Protein 9EYI (pdb70)

B-factor: mean 82.93, std 30.29, range [23.99, 198.45]

Radius of gyration: 37.6 Å; Cα contacts (8 Å, |Δi|>4): 2619; chains: 3; bounding box: 58×113×102 Å

Structure (mmCIF, N/CA/C/O backbone):
data_9EYI
#
_entry.id   9EYI
#
_cell.length_a   1.00
_cell.length_b   1.00
_cell.length_c   1.00
_cell.angle_alpha   90.00
_cell.angle_beta   90.00
_cell.angle_gamma   90.00
#
_symmetry.space_group_name_H-M   'P 1'
#
loop_
_entity.id
_entity.type
_entity.pdbx_description
1 polymer 'SMODS-associated and fused to various effectors domain-containing protein'
2 polymer "A4p (5'-R(*AP*AP*AP*AP)-3')"
#
loop_
_atom_site.group_PDB
_atom_site.id
_atom_site.type_symbol
_atom_site.label_atom_id
_atom_site.label_alt_id
_atom_site.label_comp_id
_atom_site.label_asym_id
_atom_site.label_entity_id
_atom_site.label_seq_id
_atom_site.pdbx_PDB_ins_code
_atom_site.Cartn_x
_atom_site.Cartn_y
_atom_site.Cartn_z
_atom_site.occupancy
_atom_site.B_iso_or_equiv
_atom_site.auth_seq_id
_atom_site.auth_comp_id
_atom_site.auth_asym_id
_atom_site.auth_atom_id
_atom_site.pdbx_PDB_model_num
ATOM 1 N N . PHE A 1 47 ? 155.332 186.989 135.320 1.00 177.96 4 PHE A N 1
ATOM 2 C CA . PHE A 1 47 ? 156.432 187.783 134.787 1.00 177.52 4 PHE A CA 1
ATOM 3 C C . PHE A 1 47 ? 156.166 188.181 133.339 1.00 178.27 4 PHE A C 1
ATOM 4 O O . PHE A 1 47 ? 156.070 187.326 132.460 1.00 179.27 4 PHE A O 1
ATOM 6 N N . ASN A 1 48 ? 156.041 189.489 133.101 1.00 173.30 5 ASN A N 1
ATOM 7 C CA . ASN A 1 48 ? 155.805 189.976 131.746 1.00 173.03 5 ASN A CA 1
ATOM 8 C C . ASN A 1 48 ? 156.983 189.664 130.831 1.00 174.74 5 ASN A C 1
ATOM 9 O O . ASN A 1 48 ? 156.790 189.300 129.664 1.00 175.18 5 ASN A O 1
ATOM 11 N N . GLU A 1 49 ? 158.209 189.811 131.340 1.00 183.63 6 GLU A N 1
ATOM 12 C CA . GLU A 1 49 ? 159.390 189.555 130.521 1.00 184.54 6 GLU A CA 1
ATOM 13 C C . GLU A 1 49 ? 159.457 188.097 130.081 1.00 185.64 6 GLU A C 1
ATOM 14 O O . GLU A 1 49 ? 159.774 187.805 128.922 1.00 185.43 6 GLU A O 1
ATOM 16 N N . THR A 1 50 ? 159.167 187.167 130.994 1.00 186.90 7 THR A N 1
ATOM 17 C CA . THR A 1 50 ? 159.193 185.751 130.640 1.00 186.19 7 THR A CA 1
ATOM 18 C C . THR A 1 50 ? 158.121 185.416 129.609 1.00 186.81 7 THR A C 1
ATOM 19 O O . THR A 1 50 ? 158.370 184.647 128.672 1.00 186.38 7 THR A O 1
ATOM 21 N N . ALA A 1 51 ? 156.921 185.981 129.766 1.00 187.17 8 ALA A N 1
ATOM 22 C CA . ALA A 1 51 ? 155.863 185.749 128.788 1.00 186.43 8 ALA A CA 1
ATOM 23 C C . ALA A 1 51 ? 156.248 186.298 127.421 1.00 186.18 8 ALA A C 1
ATOM 24 O O . ALA A 1 51 ? 156.017 185.648 126.394 1.00 185.72 8 ALA A O 1
ATOM 26 N N . ASP A 1 52 ? 156.838 187.496 127.387 1.00 187.81 9 ASP A N 1
ATOM 27 C CA . ASP A 1 52 ? 157.282 188.066 126.119 1.00 187.22 9 ASP A CA 1
ATOM 28 C C . ASP A 1 52 ? 158.370 187.211 125.481 1.00 189.03 9 ASP A C 1
ATOM 29 O O . ASP A 1 52 ? 158.378 187.012 124.261 1.00 189.17 9 ASP A O 1
ATOM 31 N N . LYS A 1 53 ? 159.300 186.701 126.292 1.00 193.67 10 LYS A N 1
ATOM 32 C CA . LYS A 1 53 ? 160.343 185.826 125.767 1.00 193.37 10 LYS A CA 1
ATOM 33 C C . LYS A 1 53 ? 159.748 184.546 125.194 1.00 193.67 10 LYS A C 1
ATOM 34 O O . LYS A 1 53 ? 160.202 184.053 124.154 1.00 193.15 10 LYS A O 1
ATOM 36 N N . TYR A 1 54 ? 158.736 183.989 125.863 1.00 191.39 11 TYR A N 1
ATOM 37 C CA . TYR A 1 54 ? 158.051 182.820 125.321 1.00 190.83 11 TYR A CA 1
ATOM 38 C C . TYR A 1 54 ? 157.369 183.149 123.999 1.00 191.11 11 TYR A C 1
ATOM 39 O O . TYR A 1 54 ? 157.401 182.347 123.058 1.00 190.49 11 TYR A O 1
ATOM 48 N N . LEU A 1 55 ? 156.739 184.323 123.913 1.00 194.99 12 LEU A N 1
ATOM 49 C CA . LEU A 1 55 ? 156.112 184.736 122.662 1.00 194.87 12 LEU A CA 1
ATOM 50 C C . LEU A 1 55 ? 157.147 184.900 121.556 1.00 194.68 12 LEU A C 1
ATOM 51 O O . LEU A 1 55 ? 156.910 184.502 120.409 1.00 193.73 12 LEU A O 1
ATOM 56 N N . LYS A 1 56 ? 158.297 185.482 121.879 1.00 192.23 13 LYS A N 1
ATOM 57 C CA . LYS A 1 56 ? 159.358 185.677 120.899 1.00 191.35 13 LYS A CA 1
ATOM 58 C C . LYS A 1 56 ? 160.384 184.551 120.978 1.00 190.54 13 LYS A C 1
ATOM 59 O O . LYS A 1 56 ? 160.051 183.417 121.319 1.00 189.53 13 LYS A O 1
ATOM 61 N N . GLU A 1 61 ? 161.732 176.172 129.097 1.00 176.03 18 GLU A N 1
ATOM 62 C CA . GLU A 1 61 ? 162.376 176.875 130.200 1.00 177.21 18 GLU A CA 1
ATOM 63 C C . GLU A 1 61 ? 161.552 178.082 130.633 1.00 177.53 18 GLU A C 1
ATOM 64 O O . GLU A 1 61 ? 161.276 178.264 131.819 1.00 177.25 18 GLU A O 1
ATOM 66 N N . ALA A 1 62 ? 161.167 178.909 129.659 1.00 185.98 19 ALA A N 1
ATOM 67 C CA . ALA A 1 62 ? 160.349 180.079 129.961 1.00 186.70 19 ALA A CA 1
ATOM 68 C C . ALA A 1 62 ? 158.980 179.673 130.493 1.00 187.88 19 ALA A C 1
ATOM 69 O O . ALA A 1 62 ? 158.458 180.295 131.426 1.00 187.48 19 ALA A O 1
ATOM 71 N N . GLU A 1 63 ? 158.381 178.632 129.908 1.00 193.33 20 GLU A N 1
ATOM 72 C CA . GLU A 1 63 ? 157.068 178.181 130.358 1.00 192.95 20 GLU A CA 1
ATOM 73 C C . GLU A 1 63 ? 157.113 177.639 131.780 1.00 193.42 20 GLU A C 1
ATOM 74 O O . GLU A 1 63 ? 156.133 177.769 132.522 1.00 193.27 20 GLU A O 1
ATOM 76 N N . LEU A 1 64 ? 158.227 177.020 132.175 1.00 189.46 21 LEU A N 1
ATOM 77 C CA . LEU A 1 64 ? 158.342 176.510 133.536 1.00 187.93 21 LEU A CA 1
ATOM 78 C C . LEU A 1 64 ? 158.407 177.646 134.550 1.00 187.96 21 LEU A C 1
ATOM 79 O O . LEU A 1 64 ? 157.864 177.531 135.655 1.00 188.53 21 LEU A O 1
ATOM 81 N N . ILE A 1 65 ? 159.071 178.747 134.193 1.00 187.13 22 ILE A N 1
ATOM 82 C CA . ILE A 1 65 ? 159.222 179.862 135.123 1.00 187.59 22 ILE A CA 1
ATOM 83 C C . ILE A 1 65 ? 157.870 180.495 135.427 1.00 188.19 22 ILE A C 1
ATOM 84 O O . ILE A 1 65 ? 157.531 180.746 136.590 1.00 188.11 22 ILE A O 1
ATOM 86 N N . ILE A 1 66 ? 157.076 180.764 134.388 1.00 189.32 23 ILE A N 1
ATOM 87 C CA . ILE A 1 66 ? 155.776 181.394 134.598 1.00 189.54 23 ILE A CA 1
ATOM 88 C C . ILE A 1 66 ? 154.818 180.435 135.294 1.00 189.09 23 ILE A C 1
ATOM 89 O O . ILE A 1 66 ? 154.008 180.848 136.131 1.00 188.53 23 ILE A O 1
ATOM 94 N N . LEU A 1 67 ? 154.888 179.144 134.957 1.00 188.78 24 LEU A N 1
ATOM 95 C CA . LEU A 1 67 ? 154.020 178.164 135.603 1.00 188.72 24 LEU A CA 1
ATOM 96 C C . LEU A 1 67 ? 154.299 178.088 137.099 1.00 189.94 24 LEU A C 1
ATOM 97 O O . LEU A 1 67 ? 153.368 178.020 137.910 1.00 189.59 24 LEU A O 1
ATOM 102 N N . GLN A 1 68 ? 155.577 178.094 137.482 1.00 196.26 25 GLN A N 1
ATOM 103 C CA . GLN A 1 68 ? 155.921 178.124 138.899 1.00 195.94 25 GLN A CA 1
ATOM 104 C C . GLN A 1 68 ? 155.544 179.460 139.529 1.00 195.84 25 GLN A C 1
ATOM 105 O O . GLN A 1 68 ? 155.085 179.504 140.676 1.00 195.61 25 GLN A O 1
ATOM 107 N N . TYR A 1 69 ? 155.741 180.559 138.796 1.00 189.85 26 TYR A N 1
ATOM 108 C CA . TYR A 1 69 ? 155.394 181.875 139.324 1.00 188.91 26 TYR A CA 1
ATOM 109 C C . TYR A 1 69 ? 153.894 182.002 139.559 1.00 189.39 26 TYR A C 1
ATOM 110 O O . TYR A 1 69 ? 153.463 182.553 140.578 1.00 189.13 26 TYR A O 1
ATOM 112 N N . ILE A 1 70 ? 153.083 181.498 138.627 1.00 189.77 27 ILE A N 1
ATOM 113 C CA . ILE A 1 70 ? 151.635 181.608 138.769 1.00 189.44 27 ILE A CA 1
ATOM 114 C C . ILE A 1 70 ? 151.073 180.574 139.739 1.00 190.22 27 ILE A C 1
ATOM 115 O O . ILE A 1 70 ? 149.981 180.777 140.284 1.00 190.45 27 ILE A O 1
ATOM 120 N N . GLN A 1 71 ? 151.792 179.473 139.977 1.00 193.53 28 GLN A N 1
ATOM 121 C CA . GLN A 1 71 ? 151.315 178.473 140.925 1.00 193.32 28 GLN A CA 1
ATOM 122 C C . GLN A 1 71 ? 151.245 179.033 142.339 1.00 194.34 28 GLN A C 1
ATOM 123 O O . GLN A 1 71 ? 150.326 178.697 143.096 1.00 193.12 28 GLN A O 1
ATOM 125 N N . GLN A 1 72 ? 152.198 179.884 142.712 1.00 198.30 29 GLN A N 1
ATOM 126 C CA . GLN A 1 72 ? 152.201 180.536 144.013 1.00 197.39 29 GLN A CA 1
ATOM 127 C C . GLN A 1 72 ? 151.476 181.876 144.003 1.00 197.48 29 GLN A C 1
ATOM 128 O O . GLN A 1 72 ? 151.448 182.553 145.036 1.00 197.04 29 GLN A O 1
ATOM 130 N N . ASP A 1 73 ? 150.894 182.266 142.867 1.00 197.23 30 ASP A N 1
ATOM 131 C CA . ASP A 1 73 ? 150.149 183.520 142.736 1.00 196.24 30 ASP A CA 1
ATOM 132 C C . ASP A 1 73 ? 151.015 184.724 143.105 1.00 196.12 30 ASP A C 1
ATOM 133 O O . ASP A 1 73 ? 150.616 185.597 143.879 1.00 195.73 30 ASP A O 1
ATOM 135 N N . ARG A 1 74 ? 152.219 184.765 142.539 1.00 191.10 31 ARG A N 1
ATOM 136 C CA . ARG A 1 74 ? 153.154 185.856 142.776 1.00 190.62 31 ARG A CA 1
ATOM 137 C C . ARG A 1 74 ? 153.004 186.998 141.779 1.00 190.96 31 ARG A C 1
ATOM 138 O O . ARG A 1 74 ? 153.726 187.995 141.888 1.00 190.84 31 ARG A O 1
ATOM 140 N N . VAL A 1 75 ? 152.090 186.882 140.816 1.00 191.66 32 VAL A N 1
ATOM 141 C CA . VAL A 1 75 ? 151.910 187.904 139.792 1.00 191.83 32 VAL A CA 1
ATOM 142 C C . VAL A 1 75 ? 151.039 189.031 140.330 1.00 192.10 32 VAL A C 1
ATOM 143 O O . VAL A 1 75 ? 150.390 188.888 141.373 1.00 191.43 32 VAL A O 1
ATOM 147 N N . SER A 1 76 ? 151.023 190.157 139.624 1.00 191.66 33 SER A N 1
ATOM 148 C CA . SER A 1 76 ? 150.209 191.310 139.977 1.00 191.11 33 SER A CA 1
ATOM 149 C C . SER A 1 76 ? 149.080 191.482 138.967 1.00 190.68 33 SER A C 1
ATOM 150 O O . SER A 1 76 ? 149.073 190.878 137.891 1.00 190.27 33 SER A O 1
ATOM 153 N N . GLU A 1 77 ? 148.115 192.326 139.332 1.00 187.20 34 GLU A N 1
ATOM 154 C CA . GLU A 1 77 ? 146.961 192.576 138.479 1.00 186.43 34 GLU A CA 1
ATOM 155 C C . GLU A 1 77 ? 147.256 193.544 137.340 1.00 186.81 34 GLU A C 1
ATOM 156 O O . GLU A 1 77 ? 146.455 193.628 136.403 1.00 186.09 34 GLU A O 1
ATOM 158 N N . ASP A 1 78 ? 148.372 194.274 137.399 1.00 187.70 35 ASP A N 1
ATOM 159 C CA . ASP A 1 78 ? 148.697 195.215 136.331 1.00 187.23 35 ASP A CA 1
ATOM 160 C C . ASP A 1 78 ? 148.922 194.494 135.008 1.00 187.51 35 ASP A C 1
ATOM 161 O O . ASP A 1 78 ? 148.445 194.942 133.958 1.00 187.45 35 ASP A O 1
ATOM 163 N N . ASP A 1 79 ? 149.640 193.376 135.039 1.00 182.23 36 ASP A N 1
ATOM 164 C CA . ASP A 1 79 ? 149.884 192.571 133.850 1.00 181.61 36 ASP A CA 1
ATOM 165 C C . ASP A 1 79 ? 148.864 191.455 133.675 1.00 181.66 36 ASP A C 1
ATOM 166 O O . ASP A 1 79 ? 149.002 190.651 132.747 1.00 181.31 36 ASP A O 1
ATOM 168 N N . GLU A 1 80 ? 147.845 191.394 134.538 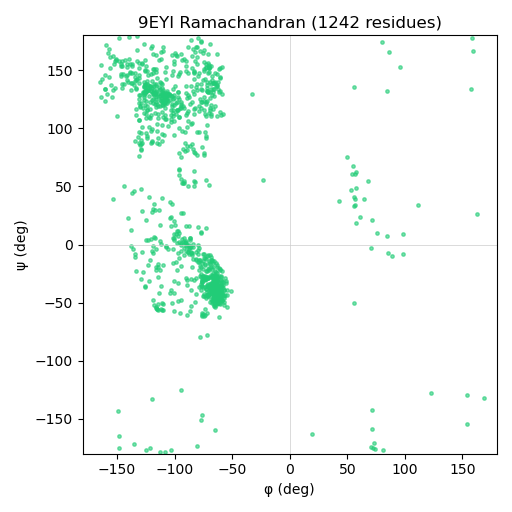1.00 174.76 37 GLU A N 1
ATOM 169 C CA . GLU A 1 80 ? 146.858 190.322 134.453 1.00 173.74 37 GLU A CA 1
ATOM 170 C C . GLU A 1 80 ? 146.155 190.326 133.102 1.00 172.34 37 GLU A C 1
ATOM 171 O O . GLU A 1 80 ? 145.950 189.266 132.498 1.00 172.35 37 GLU A O 1
ATOM 173 N N . GLU A 1 81 ? 145.788 191.511 132.607 1.00 163.18 38 GLU A N 1
ATOM 174 C CA . GLU A 1 81 ? 145.225 191.600 131.264 1.00 163.44 38 GLU A CA 1
ATOM 175 C C . GLU A 1 81 ? 146.207 191.063 130.232 1.00 165.54 38 GLU A C 1
ATOM 176 O O . GLU A 1 81 ? 145.818 190.322 129.321 1.00 165.23 38 GLU A O 1
ATOM 178 N N . TRP A 1 82 ? 147.490 191.408 130.372 1.00 167.36 39 TRP A N 1
ATOM 179 C CA . TRP A 1 82 ? 148.510 190.801 129.526 1.00 165.81 39 TRP A CA 1
ATOM 180 C C . TRP A 1 82 ? 148.550 189.294 129.733 1.00 164.82 39 TRP A C 1
ATOM 181 O O . TRP A 1 82 ? 148.690 188.529 128.770 1.00 164.33 39 TRP A O 1
ATOM 183 N N . VAL A 1 83 ? 148.408 188.848 130.984 1.00 160.40 40 VAL A N 1
ATOM 184 C CA . VAL A 1 83 ? 148.281 187.420 131.255 1.00 158.80 40 VAL A CA 1
ATOM 185 C C . VAL A 1 83 ? 147.065 186.859 130.534 1.00 158.32 40 VAL A C 1
ATOM 186 O O . VAL A 1 83 ? 147.090 185.731 130.026 1.00 158.13 40 VAL A O 1
ATOM 188 N N . TYR A 1 84 ? 145.984 187.642 130.470 1.00 158.68 41 TYR A N 1
ATOM 189 C CA . TYR A 1 84 ? 144.832 187.243 129.670 1.00 159.98 41 TYR A CA 1
ATOM 190 C C . TYR A 1 84 ? 145.232 187.026 128.218 1.00 161.03 41 TYR A C 1
ATOM 191 O O . TYR A 1 84 ? 144.823 186.040 127.593 1.00 161.63 41 TYR A O 1
ATOM 193 N N . ASN A 1 85 ? 146.049 187.931 127.670 1.00 156.68 42 ASN A N 1
ATOM 194 C CA . ASN A 1 85 ? 146.575 187.729 126.324 1.00 155.19 42 ASN A CA 1
ATOM 195 C C . ASN A 1 85 ? 147.340 186.417 126.234 1.00 154.96 42 ASN A C 1
ATOM 196 O O . ASN A 1 85 ? 147.261 185.711 125.221 1.00 154.58 42 ASN A O 1
ATOM 198 N N . LEU A 1 86 ? 148.070 186.063 127.296 1.00 154.02 43 LEU A N 1
ATOM 199 C CA . LEU A 1 86 ? 148.748 184.773 127.327 1.00 152.36 43 LEU A CA 1
ATOM 200 C C . LEU A 1 86 ? 147.749 183.634 127.186 1.00 153.03 43 LEU A C 1
ATOM 201 O O . LEU A 1 86 ? 147.990 182.676 126.442 1.00 154.93 43 LEU A O 1
ATOM 203 N N . LEU A 1 87 ? 146.604 183.737 127.867 1.00 153.88 44 LEU A N 1
ATOM 204 C CA . LEU A 1 87 ? 145.575 182.712 127.748 1.00 153.58 44 LEU A CA 1
ATOM 205 C C . LEU A 1 87 ? 145.059 182.583 126.322 1.00 155.21 44 LEU A C 1
ATOM 206 O O . LEU A 1 87 ? 144.480 181.548 125.975 1.00 154.74 44 LEU A O 1
ATOM 208 N N . GLU A 1 88 ? 145.253 183.606 125.492 1.00 161.83 45 GLU A N 1
ATOM 209 C CA . GLU A 1 88 ? 144.885 183.547 124.086 1.00 161.98 45 GLU A CA 1
ATOM 210 C C . GLU A 1 88 ? 146.090 183.440 123.163 1.00 161.95 45 GLU A C 1
ATOM 211 O O . GLU A 1 88 ? 145.911 183.361 121.943 1.00 161.53 45 GLU A O 1
ATOM 213 N N . LYS A 1 89 ? 147.308 183.436 123.703 1.00 165.50 46 LYS A N 1
ATOM 214 C CA . LYS A 1 89 ? 148.512 183.407 122.878 1.00 165.75 46 LYS A CA 1
ATOM 215 C C . LYS A 1 89 ? 149.539 182.441 123.452 1.00 167.04 46 LYS A C 1
ATOM 216 O O . LYS A 1 89 ? 150.731 182.752 123.533 1.00 167.83 46 LYS A O 1
ATOM 218 N N . ALA A 1 90 ? 149.094 181.255 123.861 1.00 159.48 47 ALA A N 1
ATOM 219 C CA . ALA A 1 90 ? 149.983 180.234 124.403 1.00 158.06 47 ALA A CA 1
ATOM 220 C C . ALA A 1 90 ? 149.690 178.910 123.717 1.00 157.50 47 ALA A C 1
ATOM 221 O O . ALA A 1 90 ? 148.545 178.447 123.721 1.00 157.51 47 ALA A O 1
ATOM 223 N N . ASN A 1 91 ? 150.725 178.303 123.133 1.00 143.34 48 ASN A N 1
ATOM 224 C CA . ASN A 1 91 ? 150.575 176.999 122.499 1.00 142.14 48 ASN A CA 1
ATOM 225 C C . ASN A 1 91 ? 150.497 175.865 123.510 1.00 141.15 48 ASN A C 1
ATOM 226 O O . ASN A 1 91 ? 150.095 174.755 123.146 1.00 139.59 48 ASN A O 1
ATOM 228 N N . ASN A 1 92 ? 150.879 176.112 124.760 1.00 132.80 49 ASN A N 1
ATOM 229 C CA . ASN A 1 92 ? 150.774 175.102 125.802 1.00 132.74 49 ASN A CA 1
ATOM 230 C C . ASN A 1 92 ? 149.463 175.287 126.554 1.00 134.93 49 ASN A C 1
ATOM 231 O O . ASN A 1 92 ? 149.261 176.343 127.169 1.00 135.18 49 ASN A O 1
ATOM 236 N N . PRO A 1 93 ? 148.553 174.313 126.525 1.00 130.92 50 PRO A N 1
ATOM 237 C CA . PRO A 1 93 ? 147.257 174.494 127.200 1.00 129.94 50 PRO A CA 1
ATOM 238 C C . PRO A 1 93 ? 147.365 174.677 128.703 1.00 129.34 50 PRO A C 1
ATOM 239 O O . PRO A 1 93 ? 146.452 175.258 129.304 1.00 130.00 50 PRO A O 1
ATOM 243 N N . TYR A 1 94 ? 148.438 174.193 129.333 1.00 121.57 51 TYR A N 1
ATOM 244 C CA . TYR A 1 94 ? 148.575 174.350 130.778 1.00 122.01 51 TYR A CA 1
ATOM 245 C C . TYR A 1 94 ? 148.662 175.818 131.168 1.00 122.52 51 TYR A C 1
ATOM 246 O O . TYR A 1 94 ? 148.036 176.247 132.144 1.00 123.18 51 TYR A O 1
ATOM 248 N N . ILE A 1 95 ? 149.438 176.604 130.419 1.00 122.34 52 ILE A N 1
ATOM 249 C CA . ILE A 1 95 ? 149.567 178.026 130.721 1.00 124.30 52 ILE A CA 1
ATOM 250 C C . ILE A 1 95 ? 148.222 178.723 130.578 1.00 125.24 52 ILE A C 1
ATOM 251 O O . ILE A 1 95 ? 147.843 179.551 131.415 1.00 126.07 52 ILE A O 1
ATOM 253 N N . LYS A 1 96 ? 147.481 178.402 129.516 1.00 130.66 53 LYS A N 1
ATOM 254 C CA . LYS A 1 96 ? 146.175 179.019 129.309 1.00 131.82 53 LYS A CA 1
ATOM 255 C C . LYS A 1 96 ? 145.200 178.645 130.421 1.00 134.22 53 LYS A C 1
ATOM 256 O O . LYS A 1 96 ? 144.453 179.500 130.913 1.00 135.17 53 LYS A O 1
ATOM 258 N N . LEU A 1 97 ? 145.190 177.374 130.831 1.00 121.36 54 LEU A N 1
ATOM 259 C CA . LEU A 1 97 ? 144.298 176.955 131.908 1.00 119.63 54 LEU A CA 1
ATOM 260 C C . LEU A 1 97 ? 144.664 177.634 133.223 1.00 119.89 54 LEU A C 1
ATOM 261 O O . LEU A 1 97 ? 143.782 178.064 133.977 1.00 119.98 54 LEU A O 1
ATOM 266 N N . ASN A 1 98 ? 145.964 177.742 133.514 1.00 127.25 55 ASN A N 1
ATOM 267 C CA . ASN A 1 98 ? 146.396 178.426 134.728 1.00 126.95 55 ASN A CA 1
ATOM 268 C C . ASN A 1 98 ? 146.007 179.898 134.699 1.00 126.82 55 ASN A C 1
ATOM 269 O O . ASN A 1 98 ? 145.577 180.451 135.717 1.00 124.75 55 ASN A O 1
ATOM 271 N N . ALA A 1 99 ? 146.155 180.550 133.543 1.00 123.16 56 ALA A N 1
ATOM 272 C CA . ALA A 1 99 ? 145.748 181.946 133.424 1.00 119.90 56 ALA A CA 1
ATOM 273 C C . ALA A 1 99 ? 144.246 182.100 133.619 1.00 123.18 56 ALA A C 1
ATOM 274 O O . ALA A 1 99 ? 143.792 183.047 134.271 1.00 127.08 56 ALA A O 1
ATOM 276 N N . LEU A 1 100 ? 143.459 181.181 133.056 1.00 120.89 57 LEU A N 1
ATOM 277 C CA . LEU A 1 100 ? 142.012 181.233 133.242 1.00 120.69 57 LEU A CA 1
ATOM 278 C C . LEU A 1 100 ? 141.641 181.071 134.710 1.00 120.60 57 LEU A C 1
ATOM 279 O O . LEU A 1 100 ? 140.780 181.795 135.225 1.00 119.35 57 LEU A O 1
ATOM 281 N N . LEU A 1 101 ? 142.288 180.131 135.402 1.00 118.30 58 LEU A N 1
ATOM 282 C CA . LEU A 1 101 ? 142.007 179.937 136.821 1.00 117.36 58 LEU A CA 1
ATOM 283 C C . LEU A 1 101 ? 142.412 181.157 137.639 1.00 119.31 58 LEU A C 1
ATOM 284 O O . LEU A 1 101 ? 141.692 181.562 138.559 1.00 121.50 58 LEU A O 1
ATOM 289 N N . TRP A 1 102 ? 143.563 181.755 137.322 1.00 117.53 59 TRP A N 1
ATOM 290 C CA . TRP A 1 102 ? 143.998 182.951 138.036 1.00 117.43 59 TRP A CA 1
ATOM 291 C C . TRP A 1 102 ? 143.035 184.109 137.811 1.00 119.47 59 TRP A C 1
ATOM 292 O O . TRP A 1 102 ? 142.727 184.861 138.743 1.00 119.96 59 TRP A O 1
ATOM 294 N N . LEU A 1 103 ? 142.555 184.274 136.576 1.00 127.53 60 LEU A N 1
ATOM 295 C CA . LEU A 1 103 ? 141.589 185.329 136.291 1.00 129.08 60 LEU A CA 1
ATOM 296 C C . LEU A 1 103 ? 140.276 185.087 137.024 1.00 130.38 60 LEU A C 1
ATOM 297 O O . LEU A 1 103 ? 139.664 186.028 137.542 1.00 131.46 60 LEU A O 1
ATOM 299 N N . SER A 1 104 ? 139.823 183.832 137.071 1.00 125.37 61 SER A N 1
ATOM 300 C CA . SER A 1 104 ? 138.600 183.519 137.804 1.00 126.50 61 SER A CA 1
ATOM 301 C C . SER A 1 104 ? 138.762 183.800 139.292 1.00 127.87 61 SER A C 1
ATOM 302 O O . SER A 1 104 ? 137.848 184.331 139.935 1.00 125.81 61 SER A O 1
ATOM 305 N N . ALA A 1 105 ? 139.916 183.443 139.859 1.00 130.32 62 ALA A N 1
ATOM 306 C CA . ALA A 1 105 ? 140.159 183.698 141.276 1.00 129.16 62 ALA A CA 1
ATOM 307 C C . ALA A 1 105 ? 140.225 185.191 141.572 1.00 130.25 62 ALA A C 1
ATOM 308 O O . ALA A 1 105 ? 139.626 185.663 142.545 1.00 128.59 62 ALA A O 1
ATOM 310 N N . LYS A 1 106 ? 140.947 185.951 140.747 1.00 138.50 63 LYS A N 1
ATOM 311 C CA . LYS A 1 106 ? 141.099 187.383 140.968 1.00 137.05 63 LYS A CA 1
ATOM 312 C C . LYS A 1 106 ? 139.911 188.194 140.470 1.00 137.70 63 LYS A C 1
ATOM 313 O O . LYS A 1 106 ? 139.810 189.377 140.812 1.00 138.62 63 LYS A O 1
ATOM 315 N N . ARG A 1 107 ? 139.019 187.590 139.681 1.00 140.31 64 ARG A N 1
ATOM 316 C CA . ARG A 1 107 ? 137.835 188.270 139.151 1.00 140.83 64 ARG A CA 1
ATOM 317 C C . ARG A 1 107 ? 138.213 189.530 138.376 1.00 142.03 64 ARG A C 1
ATOM 318 O O . ARG A 1 107 ? 137.554 190.567 138.480 1.00 140.80 64 ARG A O 1
ATOM 320 N N . LYS A 1 108 ? 139.283 189.442 137.591 1.00 147.41 65 LYS A N 1
ATOM 321 C CA . LYS A 1 108 ? 139.779 190.562 136.804 1.00 147.16 65 LYS A CA 1
ATOM 322 C C . LYS A 1 108 ? 139.599 190.265 135.322 1.00 147.19 65 LYS A C 1
ATOM 323 O O . LYS A 1 108 ? 140.072 189.235 134.830 1.00 145.18 65 LYS A O 1
ATOM 325 N N . TYR A 1 109 ? 138.910 191.167 134.621 1.00 144.05 66 TYR A N 1
ATOM 326 C CA . TYR A 1 109 ? 138.679 191.081 133.179 1.00 140.90 66 TYR A CA 1
ATOM 327 C C . TYR A 1 109 ? 137.975 189.790 132.770 1.00 141.33 66 TYR A C 1
ATOM 328 O O . TYR A 1 109 ? 138.013 189.405 131.598 1.00 140.71 66 TYR A O 1
ATOM 330 N N . LEU A 1 110 ? 137.327 189.108 133.716 1.00 139.73 67 LEU A N 1
ATOM 331 C CA . LEU A 1 110 ? 136.633 187.866 133.407 1.00 139.00 67 LEU A CA 1
ATOM 332 C C . LEU A 1 110 ? 135.323 188.091 132.664 1.00 139.56 67 LEU A C 1
ATOM 333 O O . LEU A 1 110 ? 134.832 187.164 132.011 1.00 139.99 67 LEU A O 1
ATOM 335 N N . THR A 1 111 ? 134.748 189.293 132.751 1.00 137.81 68 THR A N 1
ATOM 336 C CA . THR A 1 111 ? 133.485 189.562 132.070 1.00 137.18 68 THR A CA 1
ATOM 337 C C . THR A 1 111 ? 133.643 189.484 130.556 1.00 138.50 68 THR A C 1
ATOM 338 O O . THR A 1 111 ? 132.769 188.952 129.861 1.00 138.22 68 THR A O 1
ATOM 340 N N . GLN A 1 112 ? 134.748 190.016 130.027 1.00 139.24 69 GLN A N 1
ATOM 341 C CA . GLN A 1 112 ? 134.983 189.950 128.588 1.00 137.98 69 GLN A CA 1
ATOM 342 C C . GLN A 1 112 ? 135.124 188.507 128.118 1.00 138.64 69 GLN A C 1
ATOM 343 O O . GLN A 1 112 ? 134.566 188.127 127.082 1.00 137.37 69 GLN A O 1
ATOM 345 N N . LEU A 1 113 ? 135.866 187.689 128.868 1.00 137.52 70 LEU A N 1
ATOM 346 C CA . LEU A 1 113 ? 136.007 186.281 128.513 1.00 136.43 70 LEU A CA 1
ATOM 347 C C . LEU A 1 113 ? 134.669 185.559 128.585 1.00 135.94 70 LEU A C 1
ATOM 348 O O . LEU A 1 113 ? 134.356 184.724 127.728 1.00 136.09 70 LEU A O 1
ATOM 350 N N . SER A 1 114 ? 133.866 185.864 129.608 1.00 139.64 71 SER A N 1
ATOM 351 C CA . SER A 1 114 ? 132.551 185.244 129.729 1.00 138.98 71 SER A CA 1
ATOM 352 C C . SER A 1 114 ? 131.658 185.614 128.552 1.00 139.45 71 SER A C 1
ATOM 353 O O . SER A 1 114 ? 130.941 184.762 128.014 1.00 138.69 71 SER A O 1
ATOM 355 N N . LYS A 1 115 ? 131.684 186.884 128.143 1.00 139.96 72 LYS A N 1
ATOM 356 C CA . LYS A 1 115 ? 130.890 187.311 126.996 1.00 138.62 72 LYS A CA 1
ATOM 357 C C . LYS A 1 115 ? 131.370 186.649 125.711 1.00 139.00 72 LYS A C 1
ATOM 358 O O . LYS A 1 115 ? 130.556 186.215 124.888 1.00 137.70 72 LYS A O 1
ATOM 360 N N . LEU A 1 116 ? 132.689 186.559 125.522 1.00 140.67 73 LEU A N 1
ATOM 361 C CA . LEU A 1 116 ? 133.232 185.991 124.294 1.00 139.65 73 LEU A CA 1
ATOM 362 C C . LEU A 1 116 ? 133.043 184.483 124.212 1.00 139.38 73 LEU A C 1
ATOM 363 O O . LEU A 1 116 ? 132.952 183.944 123.104 1.00 137.97 73 LEU A O 1
ATOM 365 N N . TRP A 1 117 ? 132.981 183.792 125.347 1.00 137.08 74 TRP A N 1
ATOM 366 C CA . TRP A 1 117 ? 132.868 182.340 125.366 1.00 134.92 74 TRP A CA 1
ATOM 367 C C . TRP A 1 117 ? 131.451 181.853 125.636 1.00 135.13 74 TRP A C 1
ATOM 368 O O . TRP A 1 117 ? 131.212 180.642 125.600 1.00 133.93 74 TRP A O 1
ATOM 379 N N . GLY A 1 118 ? 130.512 182.757 125.896 1.00 134.18 75 GLY A N 1
ATOM 380 C CA . GLY A 1 118 ? 129.145 182.345 126.176 1.00 132.33 75 GLY A CA 1
ATOM 381 C C . GLY A 1 118 ? 129.006 181.531 127.444 1.00 133.61 75 GLY A C 1
ATOM 382 O O . GLY A 1 118 ? 128.228 180.569 127.481 1.00 132.62 75 GLY A O 1
ATOM 383 N N . ILE A 1 119 ? 129.746 181.895 128.487 1.00 134.85 76 ILE A N 1
ATOM 384 C CA . ILE A 1 119 ? 129.710 181.207 129.771 1.00 133.19 76 ILE A CA 1
ATOM 385 C C . ILE A 1 119 ? 129.267 182.204 130.830 1.00 133.50 76 ILE A C 1
ATOM 386 O O . ILE A 1 119 ? 129.749 183.342 130.857 1.00 133.78 76 ILE A O 1
ATOM 388 N N . SER A 1 120 ? 128.344 181.781 131.689 1.00 134.83 77 SER A N 1
ATOM 389 C CA . SER A 1 120 ? 127.844 182.656 132.738 1.00 135.81 77 SER A CA 1
ATOM 390 C C . SER A 1 120 ? 128.961 183.028 133.706 1.00 136.11 77 SER A C 1
ATOM 391 O O . SER A 1 120 ? 129.874 182.241 133.971 1.00 135.44 77 SER A O 1
ATOM 393 N N . GLU A 1 121 ? 128.884 184.253 134.232 1.00 129.34 78 GLU A N 1
ATOM 394 C CA . GLU A 1 121 ? 129.881 184.706 135.196 1.00 126.79 78 GLU A CA 1
ATOM 395 C C . GLU A 1 121 ? 129.849 183.868 136.467 1.00 127.62 78 GLU A C 1
ATOM 396 O O . GLU A 1 121 ? 130.886 183.687 137.116 1.00 126.20 78 GLU A O 1
ATOM 398 N N . ASN A 1 122 ? 128.674 183.355 136.839 1.00 131.27 79 ASN A N 1
ATOM 399 C CA . ASN A 1 122 ? 128.582 182.497 138.016 1.00 131.07 79 ASN A CA 1
ATOM 400 C C . ASN A 1 122 ? 129.388 181.218 137.831 1.00 133.04 79 ASN A C 1
ATOM 401 O O . ASN A 1 122 ? 130.102 180.789 138.744 1.00 133.93 79 ASN A O 1
ATOM 403 N N . GLU A 1 123 ? 129.288 180.593 136.655 1.00 130.23 80 GLU A N 1
ATOM 404 C CA . GLU A 1 123 ? 130.057 179.380 136.397 1.00 129.30 80 GLU A CA 1
ATOM 405 C C . GLU A 1 123 ? 131.554 179.667 136.384 1.00 128.99 80 GLU A C 1
ATOM 406 O O . GLU A 1 123 ? 132.351 178.877 136.907 1.00 126.18 80 GLU A O 1
ATOM 408 N N . LEU A 1 124 ? 131.955 180.794 135.790 1.00 127.96 81 LEU A N 1
ATOM 409 C CA . LEU A 1 124 ? 133.368 181.159 135.773 1.00 125.84 81 LEU A CA 1
ATOM 410 C C . LEU A 1 124 ? 133.893 181.391 137.183 1.00 126.57 81 LEU A C 1
ATOM 411 O O . LEU A 1 124 ? 135.012 180.982 137.513 1.00 125.97 81 LEU A O 1
ATOM 413 N N . LYS A 1 125 ? 133.100 182.053 138.029 1.00 128.30 82 LYS A N 1
ATOM 414 C CA . LYS A 1 125 ? 133.500 182.249 139.418 1.00 127.88 82 LYS A CA 1
ATOM 415 C C . LYS A 1 125 ? 133.585 180.919 140.158 1.00 125.79 82 LYS A C 1
ATOM 416 O O . LYS A 1 125 ? 134.512 180.697 140.947 1.00 122.06 82 LYS A O 1
ATOM 422 N N . SER A 1 126 ? 132.627 180.021 139.915 1.00 125.88 83 SER A N 1
ATOM 423 C CA . SER A 1 126 ? 132.639 178.721 140.577 1.00 124.47 83 SER A CA 1
ATOM 424 C C . SER A 1 126 ? 133.817 177.870 140.127 1.00 124.85 83 SER A C 1
ATOM 425 O O . SER A 1 126 ? 134.270 176.997 140.876 1.00 124.31 83 SER A O 1
ATOM 427 N N . LEU A 1 127 ? 134.319 178.098 138.911 1.00 123.74 84 LEU A N 1
ATOM 428 C CA . LEU A 1 127 ? 135.472 177.340 138.436 1.00 121.74 84 LEU A CA 1
ATOM 429 C C . LEU A 1 127 ? 136.708 177.605 139.285 1.00 120.71 84 LEU A C 1
ATOM 430 O O . LEU A 1 127 ? 137.595 176.748 139.372 1.00 118.45 84 LEU A O 1
ATOM 432 N N . SER A 1 128 ? 136.789 178.782 139.911 1.00 117.07 85 SER A N 1
ATOM 433 C CA . SER A 1 128 ? 137.945 179.101 140.743 1.00 114.33 85 SER A CA 1
ATOM 434 C C . SER A 1 128 ? 138.055 178.151 141.930 1.00 116.45 85 SER A C 1
ATOM 435 O O . SER A 1 128 ? 139.148 177.672 142.251 1.00 118.25 85 SER A O 1
ATOM 437 N N . GLN A 1 129 ? 136.936 177.865 142.592 1.00 121.84 86 GLN A N 1
ATOM 438 C CA . GLN A 1 129 ? 136.924 176.996 143.761 1.00 120.97 86 GLN A CA 1
ATOM 439 C C . GLN A 1 129 ? 136.467 175.578 143.447 1.00 119.98 86 GLN A C 1
ATOM 440 O O . GLN A 1 129 ? 136.336 174.768 144.369 1.00 119.65 86 GLN A O 1
ATOM 446 N N . GLN A 1 130 ? 136.217 175.260 142.181 1.00 113.47 87 GLN A N 1
ATOM 447 C CA . GLN A 1 130 ? 135.793 173.916 141.822 1.00 112.30 87 GLN A CA 1
ATOM 448 C C . GLN A 1 130 ? 136.940 172.927 141.993 1.00 110.63 87 GLN A C 1
ATOM 449 O O . GLN A 1 130 ? 138.118 173.283 141.903 1.00 109.91 87 GLN A O 1
ATOM 451 N N . GLN A 1 131 ? 136.582 171.669 142.246 1.00 105.76 88 GLN A N 1
ATOM 452 C CA . GLN A 1 131 ? 137.569 170.606 142.347 1.00 105.67 88 GLN A CA 1
ATOM 453 C C . GLN A 1 131 ? 137.654 169.897 141.006 1.00 106.79 88 GLN A C 1
ATOM 454 O O . GLN A 1 131 ? 136.711 169.182 140.635 1.00 110.58 88 GLN A O 1
ATOM 456 N N . PRO A 1 132 ? 138.743 170.050 140.251 1.00 92.30 89 PRO A N 1
ATOM 457 C CA . PRO A 1 132 ? 138.805 169.478 138.898 1.00 92.96 89 PRO A CA 1
ATOM 458 C C . PRO A 1 132 ? 139.065 167.980 138.944 1.00 89.24 89 PRO A C 1
ATOM 459 O O . PRO A 1 132 ? 140.061 167.527 139.511 1.00 89.95 89 PRO A O 1
ATOM 463 N N . LYS A 1 133 ? 138.161 167.210 138.346 1.00 78.54 90 LYS A N 1
ATOM 464 C CA . LYS A 1 133 ? 138.403 165.787 138.169 1.00 79.98 90 LYS A CA 1
ATOM 465 C C . LYS A 1 133 ? 139.505 165.570 137.140 1.00 90.62 90 LYS A C 1
ATOM 466 O O . LYS A 1 133 ? 139.708 166.381 136.233 1.00 97.94 90 LYS A O 1
ATOM 472 N N . ILE A 1 134 ? 140.221 164.458 137.282 1.00 88.17 91 ILE A N 1
ATOM 473 C CA . ILE A 1 134 ? 141.397 164.173 136.470 1.00 86.69 91 ILE A CA 1
ATOM 474 C C . ILE A 1 134 ? 141.132 162.934 135.629 1.00 87.83 91 ILE A C 1
ATOM 475 O O . ILE A 1 134 ? 140.753 161.884 136.161 1.00 88.36 91 ILE A O 1
ATOM 480 N N . GLY A 1 135 ? 141.330 163.062 134.321 1.00 81.89 92 GLY A N 1
ATOM 481 C CA . GLY A 1 135 ? 141.352 161.911 133.439 1.00 78.80 92 GLY A CA 1
ATOM 482 C C . GLY A 1 135 ? 142.743 161.728 132.872 1.00 84.15 92 GLY A C 1
ATOM 483 O O . GLY A 1 135 ? 143.522 162.681 132.863 1.00 86.12 92 GLY A O 1
ATOM 484 N N . LEU A 1 136 ? 143.083 160.534 132.399 1.00 88.57 93 LEU A N 1
ATOM 485 C CA . LEU A 1 136 ? 144.415 160.264 131.873 1.00 89.03 93 LEU A CA 1
ATOM 486 C C . LEU A 1 136 ? 144.316 159.754 130.445 1.00 91.51 93 LEU A C 1
ATOM 487 O O . LEU A 1 136 ? 143.510 158.864 130.153 1.00 90.13 93 LEU A O 1
ATOM 492 N N . PHE A 1 137 ? 145.138 160.318 129.558 1.00 92.22 94 PHE A N 1
ATOM 493 C CA . PHE A 1 137 ? 145.186 159.878 128.172 1.00 89.42 94 PHE A CA 1
ATOM 494 C C . PHE A 1 137 ? 146.623 159.895 127.666 1.00 94.68 94 PHE A C 1
ATOM 495 O O . PHE A 1 137 ? 147.396 160.797 128.018 1.00 92.06 94 PHE A O 1
ATOM 503 N N . PRO A 1 138 ? 147.010 158.913 126.853 1.00 98.67 95 PRO A N 1
ATOM 504 C CA . PRO A 1 138 ? 148.388 158.868 126.357 1.00 93.40 95 PRO A CA 1
ATOM 505 C C . PRO A 1 138 ? 148.672 159.983 125.366 1.00 94.16 95 PRO A C 1
ATOM 506 O O . PRO A 1 138 ? 147.783 160.470 124.664 1.00 96.35 95 PRO A O 1
ATOM 510 N N . ALA A 1 139 ? 149.938 160.378 125.310 1.00 103.18 96 ALA A N 1
ATOM 511 C CA . ALA A 1 139 ? 150.409 161.415 124.403 1.00 103.93 96 ALA A CA 1
ATOM 512 C C . ALA A 1 139 ? 151.500 160.842 123.499 1.00 106.37 96 ALA A C 1
ATOM 513 O O . ALA A 1 139 ? 151.802 159.645 123.533 1.00 107.43 96 ALA A O 1
ATOM 515 N N . VAL A 1 140 ? 152.094 161.710 122.687 1.00 102.09 97 VAL A N 1
ATOM 516 C CA . VAL A 1 140 ? 153.152 161.299 121.774 1.00 102.93 97 VAL A CA 1
ATOM 517 C C . VAL A 1 140 ? 154.436 161.022 122.544 1.00 100.57 97 VAL A C 1
ATOM 518 O O . VAL A 1 140 ? 155.440 161.710 122.363 1.00 100.57 97 VAL A O 1
ATOM 520 N N . PHE A 1 147 ? 154.177 160.600 127.004 1.00 89.13 104 PHE A N 1
ATOM 521 C CA . PHE A 1 147 ? 153.743 159.939 128.229 1.00 90.42 104 PHE A CA 1
ATOM 522 C C . PHE A 1 147 ? 152.227 159.994 128.367 1.00 91.90 104 PHE A C 1
ATOM 523 O O . PHE A 1 147 ? 151.514 160.190 127.384 1.00 92.72 104 PHE A O 1
ATOM 525 N N . LEU A 1 148 ? 151.738 159.816 129.591 1.00 87.86 105 LEU A N 1
ATOM 526 C CA . LEU A 1 148 ? 150.311 159.865 129.887 1.00 89.04 105 LEU A CA 1
ATOM 527 C C . LEU A 1 148 ? 149.989 161.226 130.491 1.00 91.99 105 LEU A C 1
ATOM 528 O O . LEU A 1 148 ? 150.328 161.495 131.648 1.00 92.71 105 LEU A O 1
ATOM 533 N N . ALA A 1 149 ? 149.337 162.080 129.710 1.00 88.74 106 ALA A N 1
ATOM 534 C CA . ALA A 1 149 ? 148.947 163.401 130.170 1.00 87.61 106 ALA A CA 1
ATOM 535 C C . ALA A 1 149 ? 147.575 163.347 130.836 1.00 86.41 106 ALA A C 1
ATOM 536 O O . ALA A 1 149 ? 146.858 162.344 130.774 1.00 81.76 106 ALA A O 1
ATOM 538 N N . LYS A 1 150 ? 147.210 164.454 131.475 1.00 81.88 107 LYS A N 1
ATOM 539 C CA . LYS A 1 150 ? 145.985 164.545 132.251 1.00 82.94 107 LYS A CA 1
ATOM 540 C C . LYS A 1 150 ? 145.040 165.571 131.642 1.00 85.53 107 LYS A C 1
ATOM 541 O O . LYS A 1 150 ? 145.467 166.564 131.045 1.00 78.59 107 LYS A O 1
ATOM 543 N N . VAL A 1 151 ? 143.747 165.310 131.806 1.00 94.75 108 VAL A N 1
ATOM 544 C CA . VAL A 1 151 ? 142.682 166.233 131.438 1.00 90.48 108 VAL A CA 1
ATOM 545 C C . VAL A 1 151 ? 142.014 166.699 132.726 1.00 95.24 108 VAL A C 1
ATOM 546 O O . VAL A 1 151 ? 141.745 165.891 133.625 1.00 97.44 108 VAL A O 1
ATOM 550 N N . PHE A 1 152 ? 141.798 168.007 132.834 1.00 94.38 109 PHE A N 1
ATOM 551 C CA . PHE A 1 152 ? 141.218 168.627 134.016 1.00 85.58 109 PHE A CA 1
ATOM 552 C C . PHE A 1 152 ? 139.778 169.011 133.712 1.00 91.04 109 PHE A C 1
ATOM 553 O O . PHE A 1 152 ? 139.509 169.665 132.699 1.00 96.44 109 PHE A O 1
ATOM 561 N N . VAL A 1 153 ? 138.860 168.612 134.587 1.00 88.18 110 VAL A N 1
ATOM 562 C CA . VAL A 1 153 ? 137.434 168.843 134.396 1.00 88.19 110 VAL A CA 1
ATOM 563 C C . VAL A 1 153 ? 136.918 169.699 135.543 1.00 86.80 110 VAL A C 1
ATOM 564 O O . VAL A 1 153 ? 137.161 169.389 136.715 1.00 86.56 110 VAL A O 1
ATOM 568 N N . TYR A 1 154 ? 136.208 170.769 135.202 1.00 88.25 111 TYR A N 1
ATOM 569 C CA . TYR A 1 154 ? 135.608 171.673 136.170 1.00 86.84 111 TYR A CA 1
ATOM 570 C C . TYR A 1 154 ? 134.100 171.689 135.970 1.00 90.21 111 TYR A C 1
ATOM 571 O O . TYR A 1 154 ? 133.617 171.652 134.836 1.00 95.67 111 TYR A O 1
ATOM 580 N N . LYS A 1 155 ? 133.360 171.736 137.073 1.00 108.97 112 LYS A N 1
ATOM 581 C CA . LYS A 1 155 ? 131.910 171.806 136.986 1.00 112.30 112 LYS A CA 1
ATOM 582 C C . LYS A 1 155 ? 131.468 173.166 136.456 1.00 110.85 112 LYS A C 1
ATOM 583 O O . LYS A 1 155 ? 132.121 174.189 136.678 1.00 111.32 112 LYS A O 1
ATOM 585 N N . LEU A 1 156 ? 130.343 173.168 135.744 1.00 111.96 113 LEU A N 1
ATOM 586 C CA . LEU A 1 156 ? 129.763 174.400 135.233 1.00 113.91 113 LEU A CA 1
ATOM 587 C C . LEU A 1 156 ? 128.248 174.268 135.239 1.00 117.69 113 LEU A C 1
ATOM 588 O O . LEU A 1 156 ? 127.707 173.163 135.159 1.00 117.37 113 LEU A O 1
ATOM 590 N N . LYS A 1 157 ? 127.567 175.412 135.333 1.00 117.12 114 LYS A N 1
ATOM 591 C CA . LYS A 1 157 ? 126.111 175.444 135.409 1.00 115.18 114 LYS A CA 1
ATOM 592 C C . LYS A 1 157 ? 125.520 176.386 134.368 1.00 116.88 114 LYS A C 1
ATOM 593 O O . LYS A 1 157 ? 124.453 176.967 134.584 1.00 116.99 114 LYS A O 1
ATOM 595 N N . SER A 1 158 ? 126.202 176.554 133.239 1.00 118.64 115 SER A N 1
ATOM 596 C CA . SER A 1 158 ? 125.685 177.402 132.175 1.00 117.52 115 SER A CA 1
ATOM 597 C C . SER A 1 158 ? 124.429 176.788 131.571 1.00 118.79 115 SER A C 1
ATOM 598 O O . SER A 1 158 ? 124.344 175.573 131.375 1.00 119.63 115 SER A O 1
ATOM 600 N N . GLU A 1 159 ? 123.442 177.641 131.284 1.00 114.82 116 GLU A N 1
ATOM 601 C CA . GLU A 1 159 ? 122.196 177.157 130.696 1.00 113.55 116 GLU A CA 1
ATOM 602 C C . GLU A 1 159 ? 122.442 176.524 129.333 1.00 114.08 116 GLU A C 1
ATOM 603 O O . GLU A 1 159 ? 121.912 175.448 129.034 1.00 112.53 116 GLU A O 1
ATOM 605 N N . GLU A 1 160 ? 123.241 177.175 128.496 1.00 118.41 117 GLU A N 1
ATOM 606 C CA . GLU A 1 160 ? 123.628 176.578 127.231 1.00 117.47 117 GLU A CA 1
ATOM 607 C C . GLU A 1 160 ? 124.740 175.554 127.448 1.00 118.69 117 GLU A C 1
ATOM 608 O O . GLU A 1 160 ? 125.568 175.707 128.350 1.00 117.63 117 GLU A O 1
ATOM 610 N N . PRO A 1 161 ? 124.779 174.498 126.637 1.00 120.78 118 PRO A N 1
ATOM 611 C CA . PRO A 1 161 ? 125.850 173.503 126.777 1.00 122.28 118 PRO A CA 1
ATOM 612 C C . PRO A 1 161 ? 127.199 174.046 126.336 1.00 121.96 118 PRO A C 1
ATOM 613 O O . PRO A 1 161 ? 127.405 174.328 125.151 1.00 119.81 118 PRO A O 1
ATOM 617 N N . ILE A 1 162 ? 128.126 174.199 127.278 1.00 108.54 119 ILE A N 1
ATOM 618 C CA . ILE A 1 162 ? 129.451 174.751 127.002 1.00 105.64 119 ILE A CA 1
ATOM 619 C C . ILE A 1 162 ? 130.467 173.810 127.641 1.00 108.47 119 ILE A C 1
ATOM 620 O O . ILE A 1 162 ? 130.811 173.947 128.820 1.00 109.82 119 ILE A O 1
ATOM 622 N N . ALA A 1 163 ? 130.954 172.844 126.866 1.00 103.45 120 ALA A N 1
ATOM 623 C CA . ALA A 1 163 ? 132.056 171.985 127.294 1.00 99.45 120 ALA A CA 1
ATOM 624 C C . ALA A 1 163 ? 133.364 172.540 126.734 1.00 94.10 120 ALA A C 1
ATOM 625 O O . ALA A 1 163 ? 134.040 171.930 125.905 1.00 96.89 120 ALA A O 1
ATOM 627 N N . LEU A 1 164 ? 133.705 173.734 127.212 1.00 96.33 121 LEU A N 1
ATOM 628 C CA . LEU A 1 164 ? 134.846 174.465 126.677 1.00 96.64 121 LEU A CA 1
ATOM 629 C C . LEU A 1 164 ? 136.136 173.686 126.886 1.00 98.59 121 LEU A C 1
ATOM 630 O O . LEU A 1 164 ? 136.417 173.208 127.988 1.00 102.54 121 LEU A O 1
ATOM 635 N N . ALA A 1 165 ? 136.921 173.562 125.821 1.00 103.71 122 ALA A N 1
ATOM 636 C CA . ALA A 1 165 ? 138.218 172.900 125.862 1.00 104.63 122 ALA A CA 1
ATOM 637 C C . ALA A 1 165 ? 139.302 173.942 125.630 1.00 104.46 122 ALA A C 1
ATOM 638 O O . ALA A 1 165 ? 139.328 174.590 124.578 1.00 107.29 122 ALA A O 1
ATOM 640 N N . ILE A 1 166 ? 140.190 174.101 126.607 1.00 97.72 123 ILE A N 1
ATOM 641 C CA . ILE A 1 166 ? 141.267 175.099 126.510 1.00 100.26 123 ILE A CA 1
ATOM 642 C C . ILE A 1 166 ? 142.436 174.394 125.835 1.00 100.14 123 ILE A C 1
ATOM 643 O O . ILE A 1 166 ? 143.355 173.872 126.470 1.00 106.22 123 ILE A O 1
ATOM 648 N N . LEU A 1 167 ? 142.403 174.384 124.508 1.00 113.98 124 LEU A N 1
ATOM 649 C CA . LEU A 1 167 ? 143.441 173.750 123.711 1.00 116.39 124 LEU A CA 1
ATOM 650 C C . LEU A 1 167 ? 144.612 174.702 123.490 1.00 117.89 124 LEU A C 1
ATOM 651 O O . LEU A 1 167 ? 144.502 175.918 123.667 1.00 118.36 124 LEU A O 1
ATOM 656 N N . GLY A 1 168 ? 145.749 174.124 123.103 1.00 124.99 125 GLY A N 1
ATOM 657 C CA . GLY A 1 168 ? 146.926 174.935 122.841 1.00 125.13 125 GLY A CA 1
ATOM 658 C C . GLY A 1 168 ? 146.760 175.847 121.641 1.00 127.19 125 GLY A C 1
ATOM 659 O O . GLY A 1 168 ? 147.154 177.016 121.680 1.00 128.42 125 GLY A O 1
ATOM 660 N N . ASP A 1 169 ? 146.175 175.331 120.560 1.00 124.49 126 ASP A N 1
ATOM 661 C CA . ASP A 1 169 ? 146.011 176.135 119.353 1.00 124.81 126 ASP A CA 1
ATOM 662 C C . ASP A 1 169 ? 144.912 177.177 119.534 1.00 125.21 126 ASP A C 1
ATOM 663 O O . ASP A 1 169 ? 145.163 178.384 119.452 1.00 124.35 126 ASP A O 1
ATOM 665 N N . LYS A 1 170 ? 143.686 176.726 119.785 1.00 120.11 127 LYS A N 1
ATOM 666 C CA . LYS A 1 170 ? 142.563 177.631 119.981 1.00 119.65 127 LYS A CA 1
ATOM 667 C C . LYS A 1 170 ? 141.534 176.958 120.876 1.00 118.41 127 LYS A C 1
ATOM 668 O O . LYS A 1 170 ? 141.461 175.729 120.947 1.00 116.82 127 LYS A O 1
ATOM 670 N N . ILE A 1 171 ? 140.734 177.777 121.550 1.00 113.12 128 ILE A N 1
ATOM 671 C CA . ILE A 1 171 ? 139.708 177.271 122.455 1.00 112.62 128 ILE A CA 1
ATOM 672 C C . ILE A 1 171 ? 138.461 176.947 121.643 1.00 113.38 128 ILE A C 1
ATOM 673 O O . ILE A 1 171 ? 137.918 177.812 120.949 1.00 114.19 128 ILE A O 1
ATOM 678 N N . GLU A 1 172 ? 138.008 175.699 121.726 1.00 106.57 129 GLU A N 1
ATOM 679 C CA . GLU A 1 172 ? 136.854 175.228 120.975 1.00 106.59 129 GLU A CA 1
ATOM 680 C C . GLU A 1 172 ? 135.833 174.621 121.925 1.00 105.52 129 GLU A C 1
ATOM 681 O O . GLU A 1 172 ? 136.193 173.895 122.858 1.00 104.37 129 GLU A O 1
ATOM 683 N N . ASN A 1 173 ? 134.560 174.920 121.682 1.00 107.17 130 ASN A N 1
ATOM 684 C CA . ASN A 1 173 ? 133.466 174.435 122.520 1.00 107.35 130 ASN A CA 1
ATOM 685 C C . ASN A 1 173 ? 132.934 173.142 121.916 1.00 105.44 130 ASN A C 1
ATOM 686 O O . ASN A 1 173 ? 132.125 173.163 120.986 1.00 108.58 130 ASN A O 1
ATOM 691 N N . PHE A 1 174 ? 133.389 172.009 122.448 1.00 86.69 131 PHE A N 1
ATOM 692 C CA . PHE A 1 174 ? 132.883 170.700 122.040 1.00 85.89 131 PHE A CA 1
ATOM 693 C C . PHE A 1 174 ? 131.570 170.460 122.778 1.00 91.87 131 PHE A C 1
ATOM 694 O O . PHE A 1 174 ? 131.491 169.715 123.757 1.00 97.56 131 PHE A O 1
ATOM 702 N N . SER A 1 175 ? 130.517 171.117 122.286 1.00 98.33 132 SER A N 1
ATOM 703 C CA . SER A 1 175 ? 129.233 171.099 122.981 1.00 96.54 132 SER A CA 1
ATOM 704 C C . SER A 1 175 ? 128.688 169.684 123.120 1.00 97.03 132 SER A C 1
ATOM 705 O O . SER A 1 175 ? 128.059 169.352 124.132 1.00 100.75 132 SER A O 1
ATOM 708 N N . TYR A 1 176 ? 128.915 168.834 122.115 1.00 91.62 133 TYR A N 1
ATOM 709 C CA . TYR A 1 176 ? 128.413 167.466 122.174 1.00 88.49 133 TYR A CA 1
ATOM 710 C C . TYR A 1 176 ? 129.023 166.677 123.325 1.00 90.88 133 TYR A C 1
ATOM 711 O O . TYR A 1 176 ? 128.458 165.653 123.724 1.00 92.60 133 TYR A O 1
ATOM 720 N N . LEU A 1 177 ? 130.164 167.122 123.859 1.00 91.63 134 LEU A N 1
ATOM 721 C CA . LEU A 1 177 ? 130.700 166.512 125.071 1.00 92.30 134 LEU A CA 1
ATOM 722 C C . LEU A 1 177 ? 129.763 166.725 126.252 1.00 92.49 134 LEU A C 1
ATOM 723 O O . LEU A 1 177 ? 129.532 165.806 127.047 1.00 91.81 134 LEU A O 1
ATOM 728 N N . ALA A 1 178 ? 129.217 167.937 126.387 1.00 86.77 135 ALA A N 1
ATOM 729 C CA . ALA A 1 178 ? 128.301 168.219 127.487 1.00 82.60 135 ALA A CA 1
ATOM 730 C C . ALA A 1 178 ? 127.039 167.372 127.386 1.00 82.98 135 ALA A C 1
ATOM 731 O O . ALA A 1 178 ? 126.525 166.889 128.402 1.00 88.52 135 ALA A O 1
ATOM 733 N N . GLN A 1 179 ? 126.518 167.190 126.171 1.00 91.43 136 GLN A N 1
ATOM 734 C CA . GLN A 1 179 ? 125.344 166.344 125.985 1.00 94.65 136 GLN A CA 1
ATOM 735 C C . GLN A 1 179 ? 125.610 164.924 126.462 1.00 94.86 136 GLN A C 1
ATOM 736 O O . GLN A 1 179 ? 124.811 164.344 127.207 1.00 96.40 136 GLN A O 1
ATOM 742 N N . LEU A 1 180 ? 126.735 164.346 126.041 1.00 84.86 137 LEU A N 1
ATOM 743 C CA . LEU A 1 180 ? 127.037 162.968 126.407 1.00 84.39 137 LEU A CA 1
ATOM 744 C C . LEU A 1 180 ? 127.409 162.858 127.880 1.00 87.56 137 LEU A C 1
ATOM 745 O O . LEU A 1 180 ? 127.068 161.869 128.539 1.00 88.67 137 LEU A O 1
ATOM 750 N N . GLY A 1 181 ? 128.102 163.862 128.415 1.00 92.35 138 GLY A N 1
ATOM 751 C CA . GLY A 1 181 ? 128.481 163.846 129.814 1.00 94.87 138 GLY A CA 1
ATOM 752 C C . GLY A 1 181 ? 127.438 164.370 130.774 1.00 94.46 138 GLY A C 1
ATOM 753 O O . GLY A 1 181 ? 127.636 164.274 131.989 1.00 91.81 138 GLY A O 1
ATOM 754 N N . LYS A 1 182 ? 126.339 164.923 130.258 1.00 95.83 139 LYS A N 1
ATOM 755 C CA . LYS A 1 182 ? 125.249 165.451 131.079 1.00 94.40 139 LYS A CA 1
ATOM 756 C C . LYS A 1 182 ? 125.741 166.496 132.076 1.00 95.78 139 LYS A C 1
ATOM 757 O O . LYS A 1 182 ? 125.210 166.607 133.184 1.00 98.34 139 LYS A O 1
ATOM 763 N N . GLN A 1 183 ? 126.757 167.266 131.694 1.00 95.24 140 GLN A N 1
ATOM 764 C CA . GLN A 1 183 ? 127.291 168.316 132.550 1.00 98.18 140 GLN A CA 1
ATOM 765 C C . GLN A 1 183 ? 128.153 169.245 131.711 1.00 96.55 140 GLN A C 1
ATOM 766 O O . GLN A 1 183 ? 128.894 168.786 130.840 1.00 97.70 140 GLN A O 1
ATOM 772 N N . ASN A 1 184 ? 128.043 170.545 131.973 1.00 108.55 141 ASN A N 1
ATOM 773 C CA . ASN A 1 184 ? 128.905 171.525 131.329 1.00 110.17 141 ASN A CA 1
ATOM 774 C C . ASN A 1 184 ? 130.252 171.571 132.040 1.00 108.28 141 ASN A C 1
ATOM 775 O O . ASN A 1 184 ? 130.320 171.537 133.271 1.00 109.89 141 ASN A O 1
ATOM 780 N N . CYS A 1 185 ? 131.327 171.645 131.258 1.00 93.77 142 CYS A N 1
ATOM 781 C CA . CYS A 1 185 ? 132.674 171.499 131.787 1.00 93.80 142 CYS A CA 1
ATOM 782 C C . CYS A 1 185 ? 133.583 172.598 131.254 1.00 94.60 142 CYS A C 1
ATOM 783 O O . CYS A 1 185 ? 133.245 173.324 130.316 1.00 98.62 142 CYS A O 1
ATOM 786 N N . LEU A 1 186 ? 134.757 172.706 131.877 1.00 85.82 143 LEU A N 1
ATOM 787 C CA . LEU A 1 186 ? 135.821 173.624 131.467 1.00 86.76 143 LEU A CA 1
ATOM 788 C C . LEU A 1 186 ? 137.092 172.784 131.370 1.00 87.21 143 LEU A C 1
ATOM 789 O O . LEU A 1 186 ? 137.835 172.652 132.345 1.00 88.92 143 LEU A O 1
ATOM 794 N N . ILE A 1 187 ? 137.338 172.225 130.186 1.00 99.29 144 ILE A N 1
ATOM 795 C CA . ILE A 1 187 ? 138.416 171.259 130.011 1.00 100.79 144 ILE A CA 1
ATOM 796 C C . ILE A 1 187 ? 139.764 171.964 130.095 1.00 102.36 144 ILE A C 1
ATOM 797 O O . ILE A 1 187 ? 139.985 173.001 129.457 1.00 107.57 144 ILE A O 1
ATOM 802 N N . GLY A 1 188 ? 140.673 171.403 130.898 1.00 105.40 145 GLY A N 1
ATOM 803 C CA . GLY A 1 188 ? 142.032 171.883 130.989 1.00 106.18 145 GLY A CA 1
ATOM 804 C C . GLY A 1 188 ? 143.016 170.796 130.581 1.00 106.21 145 GLY A C 1
ATOM 805 O O . GLY A 1 188 ? 142.650 169.630 130.389 1.00 109.93 145 GLY A O 1
ATOM 806 N N . PHE A 1 189 ? 144.280 171.194 130.451 1.00 103.76 146 PHE A N 1
ATOM 807 C CA . PHE A 1 189 ? 145.325 170.282 130.011 1.00 106.64 146 PHE A CA 1
ATOM 808 C C . PHE A 1 189 ? 146.640 170.676 130.670 1.00 106.16 146 PHE A C 1
ATOM 809 O O . PHE A 1 189 ? 146.720 171.661 131.409 1.00 105.56 146 PHE A O 1
ATOM 817 N N . ASN A 1 190 ? 147.682 169.892 130.393 1.00 117.78 147 ASN A N 1
ATOM 818 C CA . ASN A 1 190 ? 149.010 170.150 130.934 1.00 118.43 147 ASN A CA 1
ATOM 819 C C . ASN A 1 190 ? 150.097 170.308 129.882 1.00 121.22 147 ASN A C 1
ATOM 820 O O . ASN A 1 190 ? 151.163 170.845 130.210 1.00 122.88 147 ASN A O 1
ATOM 822 N N . LYS A 1 191 ? 149.880 169.868 128.645 1.00 124.18 148 LYS A N 1
ATOM 823 C CA . LYS A 1 191 ? 150.899 169.977 127.612 1.00 122.29 148 LYS A CA 1
ATOM 824 C C . LYS A 1 191 ? 150.226 170.023 126.249 1.00 123.04 148 LYS A C 1
ATOM 825 O O . LYS A 1 191 ? 149.056 169.663 126.098 1.00 123.49 148 LYS A O 1
ATOM 827 N N . ASN A 1 192 ? 150.984 170.477 125.253 1.00 123.34 149 ASN A N 1
ATOM 828 C CA . ASN A 1 192 ? 150.464 170.579 123.895 1.00 122.38 149 ASN A CA 1
ATOM 829 C C . ASN A 1 192 ? 150.328 169.188 123.290 1.00 121.55 149 ASN A C 1
ATOM 830 O O . ASN A 1 192 ? 151.312 168.448 123.187 1.00 119.56 149 ASN A O 1
ATOM 832 N N . ILE A 1 193 ? 149.111 168.832 122.892 1.00 111.90 150 ILE A N 1
ATOM 833 C CA . ILE A 1 193 ? 148.812 167.523 122.325 1.00 112.11 150 ILE A CA 1
ATOM 834 C C . ILE A 1 193 ? 148.245 167.721 120.929 1.00 111.97 150 ILE A C 1
ATOM 835 O O . ILE A 1 193 ? 147.237 168.415 120.755 1.00 109.58 150 ILE A O 1
ATOM 840 N N . GLN A 1 194 ? 148.889 167.109 119.939 1.00 117.74 151 GLN A N 1
ATOM 841 C CA . GLN A 1 194 ? 148.402 167.136 118.568 1.00 118.70 151 GLN A CA 1
ATOM 842 C C . GLN A 1 194 ? 147.362 166.039 118.387 1.00 118.55 151 GLN A C 1
ATOM 843 O O . GLN A 1 194 ? 147.588 164.890 118.781 1.00 117.32 151 GLN A O 1
ATOM 845 N N . GLY A 1 195 ? 146.228 166.394 117.792 1.00 113.34 152 GLY A N 1
ATOM 846 C CA . GLY A 1 195 ? 145.132 165.458 117.656 1.00 112.60 152 GLY A CA 1
ATOM 847 C C . GLY A 1 195 ? 144.270 165.424 118.899 1.00 111.96 152 GLY A C 1
ATOM 848 O O . GLY A 1 195 ? 144.786 165.333 120.017 1.00 115.95 152 GLY A O 1
ATOM 849 N N . ASN A 1 196 ? 142.955 165.497 118.721 1.00 107.36 153 ASN A N 1
ATOM 850 C CA . ASN A 1 196 ? 142.024 165.561 119.848 1.00 108.22 153 ASN A CA 1
ATOM 851 C C . ASN A 1 196 ? 141.602 164.179 120.351 1.00 108.45 153 ASN A C 1
ATOM 852 O O . ASN A 1 196 ? 140.425 163.895 120.561 1.00 106.14 153 ASN A O 1
ATOM 857 N N . SER A 1 197 ? 142.585 163.317 120.602 1.00 106.63 154 SER A N 1
ATOM 858 C CA . SER A 1 197 ? 142.338 161.991 121.156 1.00 103.75 154 SER A CA 1
ATOM 859 C C . SER A 1 197 ? 142.059 162.014 122.655 1.00 104.93 154 SER A C 1
ATOM 860 O O . SER A 1 197 ? 142.010 160.949 123.280 1.00 105.18 154 SER A O 1
ATOM 863 N N . TRP A 1 198 ? 141.870 163.194 123.240 1.00 92.33 155 TRP A N 1
ATOM 864 C CA . TRP A 1 198 ? 141.634 163.346 124.668 1.00 89.07 155 TRP A CA 1
ATOM 865 C C . TRP A 1 198 ? 140.164 163.215 125.037 1.00 88.68 155 TRP A C 1
ATOM 866 O O . TRP A 1 198 ? 139.809 163.427 126.200 1.00 94.33 155 TRP A O 1
ATOM 877 N N . GLN A 1 199 ? 139.307 162.881 124.072 1.00 88.90 156 GLN A N 1
ATOM 878 C CA . GLN A 1 199 ? 137.868 162.880 124.309 1.00 88.02 156 GLN A CA 1
ATOM 879 C C . GLN A 1 199 ? 137.470 161.880 125.387 1.00 86.32 156 GLN A C 1
ATOM 880 O O . GLN A 1 199 ? 136.625 162.178 126.241 1.00 92.76 156 GLN A O 1
ATOM 886 N N . LEU A 1 200 ? 138.058 160.683 125.356 1.00 75.42 157 LEU A N 1
ATOM 887 C CA . LEU A 1 200 ? 137.558 159.597 126.191 1.00 77.83 157 LEU A CA 1
ATOM 888 C C . LEU A 1 200 ? 137.821 159.853 127.670 1.00 87.41 157 LEU A C 1
ATOM 889 O O . LEU A 1 200 ? 136.999 159.492 128.517 1.00 90.42 157 LEU A O 1
ATOM 894 N N . ALA A 1 201 ? 138.959 160.464 128.005 1.00 87.35 158 ALA A N 1
ATOM 895 C CA . ALA A 1 201 ? 139.234 160.774 129.405 1.00 76.24 158 ALA A CA 1
ATOM 896 C C . ALA A 1 201 ? 138.217 161.763 129.959 1.00 75.82 158 ALA A C 1
ATOM 897 O O . ALA A 1 201 ? 137.705 161.588 131.073 1.00 85.30 158 ALA A O 1
ATOM 899 N N . VAL A 1 202 ? 137.907 162.807 129.188 1.00 66.30 159 VAL A N 1
ATOM 900 C CA . VAL A 1 202 ? 136.909 163.782 129.612 1.00 65.30 159 VAL A CA 1
ATOM 901 C C . VAL A 1 202 ? 135.547 163.119 129.752 1.00 67.68 159 VAL A C 1
ATOM 902 O O . VAL A 1 202 ? 134.817 163.360 130.720 1.00 84.44 159 VAL A O 1
ATOM 906 N N . LEU A 1 203 ? 135.188 162.268 128.791 1.00 63.94 160 LEU A N 1
ATOM 907 C CA . LEU A 1 203 ? 133.901 161.585 128.847 1.00 67.35 160 LEU A CA 1
ATOM 908 C C . LEU A 1 203 ? 133.806 160.678 130.069 1.00 67.06 160 LEU A C 1
ATOM 909 O O . LEU A 1 203 ? 132.754 160.601 130.717 1.00 81.87 160 LEU A O 1
ATOM 914 N N . ALA A 1 204 ? 134.896 159.984 130.400 1.00 70.55 161 ALA A N 1
ATOM 915 C CA . ALA A 1 204 ? 134.895 159.102 131.561 1.00 75.63 161 ALA A CA 1
ATOM 916 C C . ALA A 1 204 ? 134.799 159.890 132.861 1.00 75.23 161 ALA A C 1
ATOM 917 O O . ALA A 1 204 ? 134.087 159.483 133.787 1.00 74.72 161 ALA A O 1
ATOM 919 N N . THR A 1 205 ? 135.512 161.014 132.958 1.00 75.20 162 THR A N 1
ATOM 920 C CA . THR A 1 205 ? 135.373 161.854 134.144 1.00 69.01 162 THR A CA 1
ATOM 921 C C . THR A 1 205 ? 133.978 162.458 134.237 1.00 71.99 162 THR A C 1
ATOM 922 O O . THR A 1 205 ? 133.503 162.752 135.340 1.00 78.34 162 THR A O 1
ATOM 926 N N . LEU A 1 206 ? 133.314 162.652 133.098 1.00 73.59 163 LEU A N 1
ATOM 927 C CA . LEU A 1 206 ? 131.959 163.190 133.101 1.00 76.38 163 LEU A CA 1
ATOM 928 C C . LEU A 1 206 ? 130.936 162.146 133.528 1.00 79.68 163 LEU A C 1
ATOM 929 O O . LEU A 1 206 ? 129.962 162.473 134.214 1.00 82.64 163 LEU A O 1
ATOM 934 N N . LEU A 1 207 ? 131.136 160.888 133.133 1.00 71.03 164 LEU A N 1
ATOM 935 C CA . LEU A 1 207 ? 130.157 159.833 133.366 1.00 68.82 164 LEU A CA 1
ATOM 936 C C . LEU A 1 207 ? 130.395 159.070 134.663 1.00 76.78 164 LEU A C 1
ATOM 937 O O . LEU A 1 207 ? 130.011 157.897 134.761 1.00 81.90 164 LEU A O 1
ATOM 942 N N . VAL A 1 208 ? 131.013 159.692 135.659 1.00 89.47 165 VAL A N 1
ATOM 943 C CA . VAL A 1 208 ? 131.270 159.034 136.928 1.00 88.37 165 VAL A CA 1
ATOM 944 C C . VAL A 1 208 ? 130.229 159.490 137.942 1.00 87.76 165 VAL A C 1
ATOM 945 O O . VAL A 1 208 ? 129.630 160.563 137.827 1.00 83.52 165 VAL A O 1
ATOM 949 N N . LYS A 1 209 ? 129.998 158.651 138.947 1.00 98.85 166 LYS A N 1
ATOM 950 C CA . LYS A 1 209 ? 129.040 158.961 140.002 1.00 96.47 166 LYS A CA 1
ATOM 951 C C . LYS A 1 209 ? 129.737 159.073 141.354 1.00 93.19 166 LYS A C 1
ATOM 952 O O . LYS A 1 209 ? 129.625 160.090 142.037 1.00 93.10 166 LYS A O 1
ATOM 958 N N . ILE A 1 214 ? 140.817 158.327 140.667 1.00 98.43 171 ILE A N 1
ATOM 959 C CA . ILE A 1 214 ? 140.438 157.606 139.459 1.00 104.77 171 ILE A CA 1
ATOM 960 C C . ILE A 1 214 ? 141.631 157.491 138.520 1.00 103.92 171 ILE A C 1
ATOM 961 O O . ILE A 1 214 ? 141.470 157.371 137.307 1.00 103.17 171 ILE A O 1
ATOM 963 N N . SER A 1 215 ? 142.832 157.524 139.093 1.00 109.12 172 SER A N 1
ATOM 964 C CA . SER A 1 215 ? 144.065 157.447 138.321 1.00 111.78 172 SER A CA 1
ATOM 965 C C . SER A 1 215 ? 144.411 156.029 137.889 1.00 111.75 172 SER A C 1
ATOM 966 O O . SER A 1 215 ? 145.409 155.840 137.185 1.00 111.80 172 SER A O 1
ATOM 968 N N . LYS A 1 216 ? 143.624 155.033 138.297 1.00 104.55 173 LYS A N 1
ATOM 969 C CA . LYS A 1 216 ? 143.951 153.649 137.971 1.00 104.40 173 LYS A CA 1
ATOM 970 C C . LYS A 1 216 ? 143.799 153.358 136.484 1.00 105.17 173 LYS A C 1
ATOM 971 O O . LYS A 1 216 ? 144.467 152.458 135.962 1.00 104.42 173 LYS A O 1
ATOM 977 N N . ILE A 1 217 ? 142.938 154.095 135.786 1.00 90.78 174 ILE A N 1
ATOM 978 C CA . ILE A 1 217 ? 142.569 153.783 134.411 1.00 82.86 174 ILE A CA 1
ATOM 979 C C . ILE A 1 217 ? 142.819 154.998 133.529 1.00 82.93 174 ILE A C 1
ATOM 980 O O . ILE A 1 217 ? 142.506 156.131 133.910 1.00 85.71 174 ILE A O 1
ATOM 985 N N . ALA A 1 218 ? 143.386 154.757 132.349 1.00 75.94 175 ALA A N 1
ATOM 986 C CA . ALA A 1 218 ? 143.602 155.785 131.344 1.00 74.53 175 ALA A CA 1
ATOM 987 C C . ALA A 1 218 ? 142.815 155.438 130.088 1.00 78.22 175 ALA A C 1
ATOM 988 O O . ALA A 1 218 ? 142.572 154.264 129.793 1.00 81.31 175 ALA A O 1
ATOM 990 N N . TYR A 1 219 ? 142.417 156.471 129.350 1.00 72.46 176 TYR A N 1
ATOM 991 C CA . TYR A 1 219 ? 141.542 156.317 128.200 1.00 71.00 176 TYR A CA 1
ATOM 992 C C . TYR A 1 219 ? 142.156 157.002 126.989 1.00 76.01 176 TYR A C 1
ATOM 993 O O . TYR A 1 219 ? 142.971 157.917 127.115 1.00 76.20 176 TYR A O 1
ATOM 1002 N N . SER A 1 220 ? 141.755 156.546 125.804 1.00 87.98 177 SER A N 1
ATOM 1003 C CA . SER A 1 220 ? 142.225 157.138 124.558 1.00 84.69 177 SER A CA 1
ATOM 1004 C C . SER A 1 220 ? 141.181 156.915 123.476 1.00 82.89 177 SER A C 1
ATOM 1005 O O . SER A 1 220 ? 140.682 155.798 123.314 1.00 83.48 177 SER A O 1
ATOM 1007 N N . GLY A 1 221 ? 140.859 157.970 122.744 1.00 82.30 178 GLY A N 1
ATOM 1008 C CA . GLY A 1 221 ? 139.901 157.866 121.664 1.00 84.46 178 GLY A CA 1
ATOM 1009 C C . GLY A 1 221 ? 139.309 159.216 121.328 1.00 85.91 178 GLY A C 1
ATOM 1010 O O . GLY A 1 221 ? 139.605 160.231 121.958 1.00 91.73 178 GLY A O 1
ATOM 1011 N N . ILE A 1 222 ? 138.459 159.202 120.304 1.00 92.35 179 ILE A N 1
ATOM 1012 C CA . ILE A 1 222 ? 137.729 160.380 119.852 1.00 94.59 179 ILE A CA 1
ATOM 1013 C C . ILE A 1 222 ? 136.248 160.036 119.838 1.00 95.71 179 ILE A C 1
ATOM 1014 O O . ILE A 1 222 ? 135.859 158.989 119.311 1.00 97.14 179 ILE A O 1
ATOM 1019 N N . VAL A 1 223 ? 135.428 160.910 120.407 1.00 93.13 180 VAL A N 1
ATOM 1020 C CA . VAL A 1 223 ? 133.997 160.699 120.446 1.00 95.87 180 VAL A CA 1
ATOM 1021 C C . VAL A 1 223 ? 133.357 161.414 119.263 1.00 96.56 180 VAL A C 1
ATOM 1022 O O . VAL A 1 223 ? 133.959 162.275 118.626 1.00 97.78 180 VAL A O 1
ATOM 1026 N N . LEU A 1 224 ? 132.119 161.054 118.969 1.00 97.86 181 LEU A N 1
ATOM 1027 C CA . LEU A 1 224 ? 131.322 161.650 117.912 1.00 98.84 181 LEU A CA 1
ATOM 1028 C C . LEU A 1 224 ? 130.007 162.119 118.510 1.00 99.48 181 LEU A C 1
ATOM 1029 O O . LEU A 1 224 ? 129.604 161.654 119.581 1.00 99.22 181 LEU A O 1
ATOM 1034 N N . PRO A 1 225 ? 129.322 163.061 117.854 1.00 100.18 182 PRO A N 1
ATOM 1035 C CA . PRO A 1 225 ? 128.032 163.524 118.391 1.00 100.22 182 PRO A CA 1
ATOM 1036 C C . PRO A 1 225 ? 127.029 162.404 118.590 1.00 99.62 182 PRO A C 1
ATOM 1037 O O . PRO A 1 225 ? 126.172 162.502 119.477 1.00 99.11 182 PRO A O 1
ATOM 1041 N N . SER A 1 226 ? 127.108 161.340 117.791 1.00 104.19 183 SER A N 1
ATOM 1042 C CA . SER A 1 226 ? 126.270 160.168 118.008 1.00 106.50 183 SER A CA 1
ATOM 1043 C C . SER A 1 226 ? 126.616 159.428 119.291 1.00 106.52 183 SER A C 1
ATOM 1044 O O . SER A 1 226 ? 125.831 158.580 119.726 1.00 105.57 183 SER A O 1
ATOM 1047 N N . GLY A 1 227 ? 127.761 159.725 119.903 1.00 107.18 184 GLY A N 1
ATOM 1048 C CA . GLY A 1 227 ? 128.209 159.040 121.095 1.00 107.25 184 GLY A CA 1
ATOM 1049 C C . GLY A 1 227 ? 129.220 157.942 120.849 1.00 104.54 184 GLY A C 1
ATOM 1050 O O . GLY A 1 227 ? 129.772 157.404 121.817 1.00 105.81 184 GLY A O 1
ATOM 1051 N N . GLU A 1 228 ? 129.476 157.594 119.592 1.00 101.15 185 GLU A N 1
ATOM 1052 C CA . GLU A 1 228 ? 130.452 156.562 119.284 1.00 104.78 185 GLU A CA 1
ATOM 1053 C C . GLU A 1 228 ? 131.868 157.074 119.524 1.00 103.89 185 GLU A C 1
ATOM 1054 O O . GLU A 1 228 ? 132.134 158.278 119.478 1.00 101.64 185 GLU A O 1
ATOM 1060 N N . ILE A 1 229 ? 132.781 156.143 119.785 1.00 97.88 186 ILE A N 1
ATOM 1061 C CA . ILE A 1 229 ? 134.175 156.458 120.073 1.00 94.61 186 ILE A CA 1
ATOM 1062 C C . ILE A 1 229 ? 135.049 155.807 119.012 1.00 96.68 186 ILE A C 1
ATOM 1063 O O . ILE A 1 229 ? 134.892 154.617 118.715 1.00 99.28 186 ILE A O 1
ATOM 1068 N N . ILE A 1 230 ? 135.967 156.587 118.444 1.00 97.92 187 ILE A N 1
ATOM 1069 C CA . ILE A 1 230 ? 136.920 156.105 117.453 1.00 95.71 187 ILE A CA 1
ATOM 1070 C C . ILE A 1 230 ? 138.325 156.398 117.960 1.00 94.48 187 ILE A C 1
ATOM 1071 O O . ILE A 1 230 ? 138.597 157.501 118.447 1.00 97.06 187 ILE A O 1
ATOM 1076 N N . THR A 1 231 ? 139.208 155.410 117.854 1.00 99.50 188 THR A N 1
ATOM 1077 C CA . THR A 1 231 ? 140.580 155.582 118.302 1.00 99.56 188 THR A CA 1
ATOM 1078 C C . THR A 1 231 ? 141.366 156.443 117.318 1.00 100.52 188 THR A C 1
ATOM 1079 O O . THR A 1 231 ? 140.951 156.675 116.179 1.00 100.35 188 THR A O 1
ATOM 1083 N N . ALA A 1 232 ? 142.520 156.920 117.776 1.00 115.53 189 ALA A N 1
ATOM 1084 C CA . ALA A 1 232 ? 143.380 157.785 116.988 1.00 119.63 189 ALA A CA 1
ATOM 1085 C C . ALA A 1 232 ? 144.566 156.997 116.439 1.00 120.61 189 ALA A C 1
ATOM 1086 O O . ALA A 1 232 ? 144.680 155.781 116.615 1.00 119.66 189 ALA A O 1
ATOM 1088 N N . GLU A 1 233 ? 145.461 157.709 115.762 1.00 127.97 190 GLU A N 1
ATOM 1089 C CA . GLU A 1 233 ? 146.674 157.106 115.240 1.00 127.25 190 GLU A CA 1
ATOM 1090 C C . GLU A 1 233 ? 147.690 156.904 116.362 1.00 129.49 190 GLU A C 1
ATOM 1091 O O . GLU A 1 233 ? 147.487 157.322 117.505 1.00 127.26 190 GLU A O 1
ATOM 1093 N N . GLU A 1 234 ? 148.800 156.250 116.015 1.00 138.24 191 GLU A N 1
ATOM 1094 C CA . GLU A 1 234 ? 149.859 155.923 116.972 1.00 137.81 191 GLU A CA 1
ATOM 1095 C C . GLU A 1 234 ? 149.311 155.116 118.146 1.00 136.42 191 GLU A C 1
ATOM 1096 O O . GLU A 1 234 ? 149.703 155.314 119.298 1.00 136.22 191 GLU A O 1
ATOM 1098 N N . ILE A 1 235 ? 148.387 154.199 117.849 1.00 128.98 192 ILE A N 1
ATOM 1099 C CA . ILE A 1 235 ? 147.798 153.367 118.895 1.00 127.14 192 ILE A CA 1
ATOM 1100 C C . ILE A 1 235 ? 148.858 152.481 119.533 1.00 128.21 192 ILE A C 1
ATOM 1101 O O . ILE A 1 235 ? 148.912 152.338 120.761 1.00 128.17 192 ILE A O 1
ATOM 1103 N N . GLU A 1 236 ? 149.715 151.868 118.712 1.00 130.72 193 GLU A N 1
ATOM 1104 C CA . GLU A 1 236 ? 150.781 151.028 119.249 1.00 131.11 193 GLU A CA 1
ATOM 1105 C C . GLU A 1 236 ? 151.761 151.845 120.082 1.00 131.09 193 GLU A C 1
ATOM 1106 O O . GLU A 1 236 ? 152.194 151.405 121.153 1.00 130.32 193 GLU A O 1
ATOM 1108 N N . TYR A 1 237 ? 152.128 153.035 119.602 1.00 127.73 194 TYR A N 1
ATOM 1109 C CA . TYR A 1 237 ? 153.019 153.898 120.370 1.00 126.90 194 TYR A CA 1
ATOM 1110 C C . TYR A 1 237 ? 152.362 154.350 121.668 1.00 128.29 194 TYR A C 1
ATOM 1111 O O . TYR A 1 237 ? 153.011 154.392 122.720 1.00 127.71 194 TYR A O 1
ATOM 1113 N N . LYS A 1 238 ? 151.075 154.701 121.612 1.00 132.72 195 LYS A N 1
ATOM 1114 C CA . LYS A 1 238 ? 150.361 155.091 122.823 1.00 132.53 195 LYS A CA 1
ATOM 1115 C C . LYS A 1 238 ? 150.238 153.924 123.795 1.00 133.10 195 LYS A C 1
ATOM 1116 O O . LYS A 1 238 ? 150.412 154.097 125.006 1.00 132.06 195 LYS A O 1
ATOM 1118 N N . LYS A 1 239 ? 149.941 152.728 123.283 1.00 124.13 196 LYS A N 1
ATOM 1119 C CA . LYS A 1 239 ? 149.782 151.556 124.136 1.00 121.20 196 LYS A CA 1
ATOM 1120 C C . LYS A 1 239 ? 151.085 151.112 124.786 1.00 123.55 196 LYS A C 1
ATOM 1121 O O . LYS A 1 239 ? 151.044 150.304 125.720 1.00 121.40 196 LYS A O 1
ATOM 1123 N N . ARG A 1 240 ? 152.227 151.610 124.323 1.00 124.47 197 ARG A N 1
ATOM 1124 C CA . ARG A 1 240 ? 153.514 151.246 124.902 1.00 122.94 197 ARG A CA 1
ATOM 1125 C C . ARG A 1 240 ? 153.698 151.888 126.273 1.00 121.38 197 ARG A C 1
ATOM 1126 O O . ARG A 1 240 ? 153.342 151.304 127.296 1.00 119.39 197 ARG A O 1
ATOM 1128 N N . ASN A 1 244 ? 147.025 150.154 132.719 1.00 85.99 201 ASN A N 1
ATOM 1129 C CA . ASN A 1 244 ? 145.830 149.954 131.909 1.00 90.60 201 ASN A CA 1
ATOM 1130 C C . ASN A 1 244 ? 145.527 151.183 131.063 1.00 92.61 201 ASN A C 1
ATOM 1131 O O . ASN A 1 244 ? 145.483 152.302 131.572 1.00 97.11 201 ASN A O 1
ATOM 1136 N N . LEU A 1 245 ? 145.322 150.967 129.766 1.00 78.68 202 LEU A N 1
ATOM 1137 C CA . LEU A 1 245 ? 144.973 152.033 128.836 1.00 76.86 202 LEU A CA 1
ATOM 1138 C C . LEU A 1 245 ? 143.756 151.584 128.044 1.00 77.49 202 LEU A C 1
ATOM 1139 O O . LEU A 1 245 ? 143.822 150.590 127.315 1.00 77.02 202 LEU A O 1
ATOM 1144 N N . VAL A 1 246 ? 142.658 152.322 128.173 1.00 83.93 203 VAL A N 1
ATOM 1145 C CA . VAL A 1 246 ? 141.399 151.959 127.532 1.00 79.81 203 VAL A CA 1
ATOM 1146 C C . VAL A 1 246 ? 141.351 152.612 126.156 1.00 77.86 203 VAL A C 1
ATOM 1147 O O . VAL A 1 246 ? 141.252 153.836 126.040 1.00 79.18 203 VAL A O 1
ATOM 1151 N N . HIS A 1 247 ? 141.426 151.790 125.111 1.00 84.29 204 HIS A N 1
ATOM 1152 C CA . HIS A 1 247 ? 141.314 152.278 123.745 1.00 85.62 204 HIS A CA 1
ATOM 1153 C C . HIS A 1 247 ? 140.451 151.394 122.857 1.00 82.74 204 HIS A C 1
ATOM 1154 O O . HIS A 1 247 ? 140.268 151.728 121.683 1.00 88.84 204 HIS A O 1
ATOM 1161 N N . ARG A 1 248 ? 139.919 150.287 123.369 1.00 68.80 205 ARG A N 1
ATOM 1162 C CA . ARG A 1 248 ? 139.123 149.351 122.580 1.00 75.62 205 ARG A CA 1
ATOM 1163 C C . ARG A 1 248 ? 137.636 149.478 122.877 1.00 80.07 205 ARG A C 1
ATOM 1164 O O . ARG A 1 248 ? 136.913 148.479 122.903 1.00 83.68 205 ARG A O 1
ATOM 1172 N N . ILE A 1 249 ? 137.152 150.694 123.109 1.00 81.19 206 ILE A N 1
ATOM 1173 C CA . ILE A 1 249 ? 135.747 150.918 123.416 1.00 85.36 206 ILE A CA 1
ATOM 1174 C C . ILE A 1 249 ? 135.149 151.817 122.343 1.00 87.26 206 ILE A C 1
ATOM 1175 O O . ILE A 1 249 ? 135.831 152.671 121.766 1.00 86.29 206 ILE A O 1
ATOM 1180 N N . LYS A 1 250 ? 133.866 151.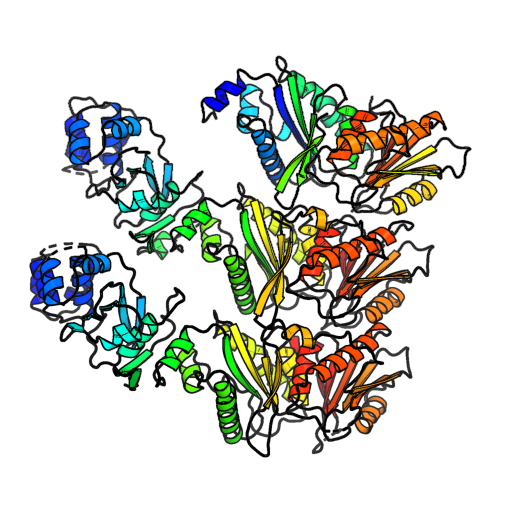599 122.057 1.00 96.25 207 LYS A N 1
ATOM 1181 C CA . LYS A 1 250 ? 133.239 152.224 120.899 1.00 96.08 207 LYS A CA 1
ATOM 1182 C C . LYS A 1 250 ? 131.929 152.927 121.233 1.00 97.88 207 LYS A C 1
ATOM 1183 O O . LYS A 1 250 ? 131.566 153.906 120.574 1.00 99.68 207 LYS A O 1
ATOM 1189 N N . LYS A 1 251 ? 131.211 152.446 122.243 1.00 96.94 208 LYS A N 1
ATOM 1190 C CA . LYS A 1 251 ? 129.863 152.911 122.530 1.00 93.60 208 LYS A CA 1
ATOM 1191 C C . LYS A 1 251 ? 129.827 153.757 123.797 1.00 91.01 208 LYS A C 1
ATOM 1192 O O . LYS A 1 251 ? 130.602 153.544 124.733 1.00 93.56 208 LYS A O 1
ATOM 1198 N N . ILE A 1 252 ? 128.912 154.728 123.809 1.00 85.94 209 ILE A N 1
ATOM 1199 C CA . ILE A 1 252 ? 128.693 155.549 124.997 1.00 81.91 209 ILE A CA 1
ATOM 1200 C C . ILE A 1 252 ? 128.137 154.704 126.139 1.00 82.60 209 ILE A C 1
ATOM 1201 O O . ILE A 1 252 ? 128.544 154.853 127.301 1.00 87.27 209 ILE A O 1
ATOM 1206 N N . GLU A 1 253 ? 127.213 153.793 125.824 1.00 81.41 210 GLU A N 1
ATOM 1207 C CA . GLU A 1 253 ? 126.635 152.933 126.850 1.00 83.65 210 GLU A CA 1
ATOM 1208 C C . GLU A 1 253 ? 127.696 152.040 127.473 1.00 85.19 210 GLU A C 1
ATOM 1209 O O . GLU A 1 253 ? 127.663 151.775 128.680 1.00 85.70 210 GLU A O 1
ATOM 1211 N N . GLN A 1 254 ? 128.647 151.568 126.664 1.00 80.08 211 GLN A N 1
ATOM 1212 C CA . GLN A 1 254 ? 129.703 150.707 127.182 1.00 80.80 211 GLN A CA 1
ATOM 1213 C C . GLN A 1 254 ? 130.512 151.417 128.259 1.00 75.62 211 GLN A C 1
ATOM 1214 O O . GLN A 1 254 ? 130.716 150.877 129.351 1.00 74.90 211 GLN A O 1
ATOM 1220 N N . LEU A 1 255 ? 130.974 152.637 127.975 1.00 71.48 212 LEU A N 1
ATOM 1221 C CA . LEU A 1 255 ? 131.755 153.372 128.964 1.00 66.53 212 LEU A CA 1
ATOM 1222 C C . LEU A 1 255 ? 130.915 153.728 130.181 1.00 70.57 212 LEU A C 1
ATOM 1223 O O . LEU A 1 255 ? 131.382 153.605 131.321 1.00 74.87 212 LEU A O 1
ATOM 1228 N N . ASP A 1 256 ? 129.669 154.161 129.961 1.00 82.09 213 ASP A N 1
ATOM 1229 C CA . ASP A 1 256 ? 128.821 154.534 131.088 1.00 81.54 213 ASP A CA 1
ATOM 1230 C C . ASP A 1 256 ? 128.604 153.357 132.029 1.00 80.65 213 ASP A C 1
ATOM 1231 O O . ASP A 1 256 ? 128.707 153.502 133.253 1.00 82.21 213 ASP A O 1
ATOM 1236 N N . ALA A 1 257 ? 128.321 152.177 131.476 1.00 71.15 214 ALA A N 1
ATOM 1237 C CA . ALA A 1 257 ? 128.082 151.012 132.318 1.00 64.74 214 ALA A CA 1
ATOM 1238 C C . ALA A 1 257 ? 129.372 150.503 132.947 1.00 70.93 214 ALA A C 1
ATOM 1239 O O . ALA A 1 257 ? 129.372 150.082 134.108 1.00 77.84 214 ALA A O 1
ATOM 1241 N N . TRP A 1 258 ? 130.482 150.530 132.205 1.00 72.25 215 TRP A N 1
ATOM 1242 C CA . TRP A 1 258 ? 131.747 150.072 132.768 1.00 63.02 215 TRP A CA 1
ATOM 1243 C C . TRP A 1 258 ? 132.196 150.958 133.917 1.00 57.73 215 TRP A C 1
ATOM 1244 O O . TRP A 1 258 ? 132.885 150.490 134.829 1.00 60.20 215 TRP A O 1
ATOM 1255 N N . LEU A 1 259 ? 131.821 152.235 133.892 1.00 66.20 216 LEU A N 1
ATOM 1256 C CA . LEU A 1 259 ? 132.188 153.133 134.977 1.00 67.13 216 LEU A CA 1
ATOM 1257 C C . LEU A 1 259 ? 131.209 153.085 136.142 1.00 66.77 216 LEU A C 1
ATOM 1258 O O . LEU A 1 259 ? 131.631 153.131 137.303 1.00 63.59 216 LEU A O 1
ATOM 1263 N N . ASN A 1 260 ? 129.908 152.991 135.865 1.00 78.07 217 ASN A N 1
ATOM 1264 C CA . ASN A 1 260 ? 128.883 153.171 136.885 1.00 80.63 217 ASN A CA 1
ATOM 1265 C C . ASN A 1 260 ? 128.106 151.890 137.177 1.00 79.17 217 ASN A C 1
ATOM 1266 O O . ASN A 1 260 ? 126.932 151.944 137.548 1.00 85.91 217 ASN A O 1
ATOM 1271 N N . THR A 1 261 ? 128.740 150.733 137.015 1.00 69.97 218 THR A N 1
ATOM 1272 C CA . THR A 1 261 ? 128.118 149.487 137.429 1.00 71.10 218 THR A CA 1
ATOM 1273 C C . THR A 1 261 ? 128.405 149.229 138.905 1.00 78.21 218 THR A C 1
ATOM 1274 O O . THR A 1 261 ? 129.135 149.972 139.566 1.00 78.19 218 THR A O 1
ATOM 1278 N N . GLU A 1 262 ? 127.817 148.159 139.436 1.00 87.90 219 GLU A N 1
ATOM 1279 C CA . GLU A 1 262 ? 128.072 147.742 140.807 1.00 83.11 219 GLU A CA 1
ATOM 1280 C C . GLU A 1 262 ? 128.774 146.398 140.910 1.00 79.69 219 GLU A C 1
ATOM 1281 O O . GLU A 1 262 ? 129.500 146.171 141.879 1.00 80.16 219 GLU A O 1
ATOM 1287 N N . THR A 1 263 ? 128.583 145.510 139.938 1.00 67.27 220 THR A N 1
ATOM 1288 C CA . THR A 1 263 ? 129.267 144.225 139.894 1.00 66.18 220 THR A CA 1
ATOM 1289 C C . THR A 1 263 ? 129.952 144.079 138.545 1.00 65.43 220 THR A C 1
ATOM 1290 O O . THR A 1 263 ? 129.330 144.305 137.503 1.00 67.73 220 THR A O 1
ATOM 1294 N N . ILE A 1 264 ? 131.222 143.699 138.567 1.00 57.32 221 ILE A N 1
ATOM 1295 C CA . ILE A 1 264 ? 132.002 143.467 137.355 1.00 55.54 221 ILE A CA 1
ATOM 1296 C C . ILE A 1 264 ? 131.943 141.977 137.036 1.00 48.52 221 ILE A C 1
ATOM 1297 O O . ILE A 1 264 ? 132.407 141.166 137.851 1.00 54.23 221 ILE A O 1
ATOM 1302 N N . PRO A 1 265 ? 131.379 141.575 135.900 1.00 47.98 222 PRO A N 1
ATOM 1303 C CA . PRO A 1 265 ? 131.414 140.158 135.528 1.00 46.26 222 PRO A CA 1
ATOM 1304 C C . PRO A 1 265 ? 132.847 139.683 135.341 1.00 59.87 222 PRO A C 1
ATOM 1305 O O . PRO A 1 265 ? 133.690 140.396 134.795 1.00 71.97 222 PRO A O 1
ATOM 1309 N N . LEU A 1 266 ? 133.117 138.465 135.803 1.00 52.15 223 LEU A N 1
ATOM 1310 C CA . LEU A 1 266 ? 134.439 137.853 135.689 1.00 49.15 223 LEU A CA 1
ATOM 1311 C C . LEU A 1 266 ? 134.272 136.454 135.119 1.00 53.45 223 LEU A C 1
ATOM 1312 O O . LEU A 1 266 ? 134.154 135.475 135.867 1.00 56.37 223 LEU A O 1
ATOM 1317 N N . PRO A 1 267 ? 134.249 136.321 133.797 1.00 44.75 224 PRO A N 1
ATOM 1318 C CA . PRO A 1 267 ? 134.123 134.992 133.189 1.00 33.17 224 PRO A CA 1
ATOM 1319 C C . PRO A 1 267 ? 135.367 134.148 133.409 1.00 51.61 224 PRO A C 1
ATOM 1320 O O . PRO A 1 267 ? 136.432 134.452 132.866 1.00 57.40 224 PRO A O 1
ATOM 1324 N N . VAL A 1 268 ? 135.243 133.085 134.199 1.00 49.97 225 VAL A N 1
ATOM 1325 C CA . VAL A 1 268 ? 136.360 132.214 134.538 1.00 49.61 225 VAL A CA 1
ATOM 1326 C C . VAL A 1 268 ? 136.070 130.829 133.983 1.00 49.46 225 VAL A C 1
ATOM 1327 O O . VAL A 1 268 ? 134.984 130.282 134.203 1.00 56.86 225 VAL A O 1
ATOM 1331 N N . ILE A 1 269 ? 137.036 130.267 133.260 1.00 43.90 226 ILE A N 1
ATOM 1332 C CA . ILE A 1 269 ? 136.880 128.959 132.641 1.00 49.07 226 ILE A CA 1
ATOM 1333 C C . ILE A 1 269 ? 138.091 128.099 132.970 1.00 51.36 226 ILE A C 1
ATOM 1334 O O . ILE A 1 269 ? 139.213 128.594 133.109 1.00 59.88 226 ILE A O 1
ATOM 1339 N N . GLN A 1 270 ? 137.851 126.800 133.121 1.00 46.46 227 GLN A N 1
ATOM 1340 C CA . GLN A 1 270 ? 138.902 125.818 133.349 1.00 51.44 227 GLN A CA 1
ATOM 1341 C C . GLN A 1 270 ? 139.004 124.930 132.118 1.00 59.11 227 GLN A C 1
ATOM 1342 O O . GLN A 1 270 ? 138.016 124.306 131.718 1.00 56.83 227 GLN A O 1
ATOM 1348 N N . TYR A 1 271 ? 140.194 124.867 131.525 1.00 56.95 228 TYR A N 1
ATOM 1349 C CA . TYR A 1 271 ? 140.399 124.086 130.315 1.00 49.78 228 TYR A CA 1
ATOM 1350 C C . TYR A 1 271 ? 141.754 123.394 130.360 1.00 54.83 228 TYR A C 1
ATOM 1351 O O . TYR A 1 271 ? 142.726 123.929 130.897 1.00 49.90 228 TYR A O 1
ATOM 1360 N N . GLN A 1 272 ? 141.801 122.192 129.788 1.00 64.35 229 GLN A N 1
ATOM 1361 C CA . GLN A 1 272 ? 143.032 121.421 129.632 1.00 56.65 229 GLN A CA 1
ATOM 1362 C C . GLN A 1 272 ? 143.115 120.956 128.184 1.00 55.54 229 GLN A C 1
ATOM 1363 O O . GLN A 1 272 ? 142.372 120.056 127.777 1.00 56.94 229 GLN A O 1
ATOM 1369 N N . GLY A 1 273 ? 144.014 121.559 127.411 1.00 59.57 230 GLY A N 1
ATOM 1370 C CA . GLY A 1 273 ? 144.147 121.217 126.008 1.00 61.25 230 GLY A CA 1
ATOM 1371 C C . GLY A 1 273 ? 145.021 122.179 125.230 1.00 68.10 230 GLY A C 1
ATOM 1372 O O . GLY A 1 273 ? 146.128 122.510 125.663 1.00 67.23 230 GLY A O 1
ATOM 1373 N N . GLU A 1 274 ? 144.536 122.633 124.079 1.00 77.08 231 GLU A N 1
ATOM 1374 C CA . GLU A 1 274 ? 145.255 123.575 123.235 1.00 73.06 231 GLU A CA 1
ATOM 1375 C C . GLU A 1 274 ? 144.693 124.983 123.406 1.00 77.31 231 GLU A C 1
ATOM 1376 O O . GLU A 1 274 ? 143.591 125.182 123.919 1.00 82.37 231 GLU A O 1
ATOM 1382 N N . GLU A 1 275 ? 145.474 125.968 122.960 1.00 75.39 232 GLU A N 1
ATOM 1383 C CA . GLU A 1 275 ? 145.099 127.361 123.183 1.00 80.51 232 GLU A CA 1
ATOM 1384 C C . GLU A 1 275 ? 143.972 127.812 122.259 1.00 83.33 232 GLU A C 1
ATOM 1385 O O . GLU A 1 275 ? 143.216 128.725 122.613 1.00 82.35 232 GLU A O 1
ATOM 1391 N N . ASN A 1 276 ? 143.845 127.203 121.078 1.00 77.99 233 ASN A N 1
ATOM 1392 C CA . ASN A 1 276 ? 142.799 127.612 120.144 1.00 77.00 233 ASN A CA 1
ATOM 1393 C C . ASN A 1 276 ? 141.413 127.284 120.688 1.00 83.05 233 ASN A C 1
ATOM 1394 O O . ASN A 1 276 ? 140.500 128.121 120.646 1.00 90.29 233 ASN A O 1
ATOM 1399 N N . GLU A 1 277 ? 141.234 126.066 121.197 1.00 63.76 234 GLU A N 1
ATOM 1400 C CA . GLU A 1 277 ? 139.957 125.717 121.803 1.00 65.03 234 GLU A CA 1
ATOM 1401 C C . GLU A 1 277 ? 139.699 126.537 123.058 1.00 65.12 234 GLU A C 1
ATOM 1402 O O . GLU A 1 277 ? 138.544 126.837 123.372 1.00 64.78 234 GLU A O 1
ATOM 1408 N N . LEU A 1 278 ? 140.755 126.919 123.780 1.00 62.39 235 LEU A N 1
ATOM 1409 C CA . LEU A 1 278 ? 140.578 127.827 124.908 1.00 57.99 235 LEU A CA 1
ATOM 1410 C C . LEU A 1 278 ? 140.040 129.173 124.442 1.00 62.62 235 LEU A C 1
ATOM 1411 O O . LEU A 1 278 ? 139.152 129.749 125.080 1.00 74.91 235 LEU A O 1
ATOM 1416 N N . LYS A 1 279 ? 140.567 129.688 123.329 1.00 65.32 236 LYS A N 1
ATOM 1417 C CA . LYS A 1 279 ? 140.057 130.937 122.774 1.00 67.38 236 LYS A CA 1
ATOM 1418 C C . LYS A 1 279 ? 138.596 130.801 122.370 1.00 65.81 236 LYS A C 1
ATOM 1419 O O . LYS A 1 279 ? 137.789 131.706 122.608 1.00 68.57 236 LYS A O 1
ATOM 1425 N N . ARG A 1 280 ? 138.241 129.676 121.749 1.00 58.81 237 ARG A N 1
ATOM 1426 C CA . ARG A 1 280 ? 136.851 129.449 121.361 1.00 61.84 237 ARG A CA 1
ATOM 1427 C C . ARG A 1 280 ? 135.933 129.412 122.580 1.00 62.71 237 ARG A C 1
ATOM 1428 O O . ARG A 1 280 ? 134.855 130.027 122.582 1.00 68.49 237 ARG A O 1
ATOM 1436 N N . TRP A 1 281 ? 136.350 128.698 123.628 1.00 61.63 238 TRP A N 1
ATOM 1437 C CA . TRP A 1 281 ? 135.553 128.615 124.847 1.00 60.01 238 TRP A CA 1
ATOM 1438 C C . TRP A 1 281 ? 135.390 129.984 125.489 1.00 56.67 238 TRP A C 1
ATOM 1439 O O . TRP A 1 281 ? 134.301 130.337 125.959 1.00 58.00 238 TRP A O 1
ATOM 1450 N N . GLN A 1 282 ? 136.467 130.769 125.524 1.00 56.37 239 GLN A N 1
ATOM 1451 C CA . GLN A 1 282 ? 136.388 132.099 126.113 1.00 52.99 239 GLN A CA 1
ATOM 1452 C C . GLN A 1 282 ? 135.496 133.015 125.287 1.00 60.57 239 GLN A C 1
ATOM 1453 O O . GLN A 1 282 ? 134.781 133.851 125.842 1.00 70.48 239 GLN A O 1
ATOM 1459 N N . LYS A 1 283 ? 135.515 132.870 123.961 1.00 63.11 240 LYS A N 1
ATOM 1460 C CA . LYS A 1 283 ? 134.605 133.651 123.129 1.00 61.99 240 LYS A CA 1
ATOM 1461 C C . LYS A 1 283 ? 133.152 133.298 123.425 1.00 63.94 240 LYS A C 1
ATOM 1462 O O . LYS A 1 283 ? 132.294 134.185 123.521 1.00 68.40 240 LYS A O 1
ATOM 1468 N N . ALA A 1 284 ? 132.858 132.004 123.577 1.00 64.02 241 ALA A N 1
ATOM 1469 C CA . ALA A 1 284 ? 131.499 131.601 123.928 1.00 59.27 241 ALA A CA 1
ATOM 1470 C C . ALA A 1 284 ? 131.090 132.159 125.288 1.00 63.34 241 ALA A C 1
ATOM 1471 O O . ALA A 1 284 ? 129.959 132.634 125.464 1.00 65.70 241 ALA A O 1
ATOM 1473 N N . MET A 1 285 ? 132.001 132.113 126.263 1.00 62.73 242 MET A N 1
ATOM 1474 C CA . MET A 1 285 ? 131.695 132.642 127.588 1.00 48.19 242 MET A CA 1
ATOM 1475 C C . MET A 1 285 ? 131.475 134.149 127.535 1.00 53.99 242 MET A C 1
ATOM 1476 O O . MET A 1 285 ? 130.602 134.683 128.230 1.00 66.39 242 MET A O 1
ATOM 1481 N N . GLU A 1 286 ? 132.257 134.849 126.711 1.00 65.17 243 GLU A N 1
ATOM 1482 C CA . GLU A 1 286 ? 132.067 136.283 126.531 1.00 63.80 243 GLU A CA 1
ATOM 1483 C C . GLU A 1 286 ? 130.703 136.586 125.934 1.00 63.83 243 GLU A C 1
ATOM 1484 O O . GLU A 1 286 ? 130.037 137.539 126.348 1.00 68.02 243 GLU A O 1
ATOM 1490 N N . GLN A 1 287 ? 130.275 135.794 124.949 1.00 65.69 244 GLN A N 1
ATOM 1491 C CA . GLN A 1 287 ? 128.941 135.987 124.385 1.00 60.11 244 GLN A CA 1
ATOM 1492 C C . GLN A 1 287 ? 127.862 135.769 125.438 1.00 58.35 244 GLN A C 1
ATOM 1493 O O . GLN A 1 287 ? 126.897 136.541 125.524 1.00 55.22 244 GLN A O 1
ATOM 1499 N N . LYS A 1 288 ? 128.012 134.725 126.257 1.00 54.79 245 LYS A N 1
ATOM 1500 C CA . LYS A 1 288 ? 127.021 134.470 127.299 1.00 51.37 245 LYS A CA 1
ATOM 1501 C C . LYS A 1 288 ? 126.963 135.616 128.302 1.00 54.72 245 LYS A C 1
ATOM 1502 O O . LYS A 1 288 ? 125.877 136.020 128.731 1.00 59.50 245 LYS A O 1
ATOM 1508 N N . VAL A 1 289 ? 128.121 136.145 128.695 1.00 62.09 246 VAL A N 1
ATOM 1509 C CA . VAL A 1 289 ? 128.138 137.267 129.629 1.00 56.38 246 VAL A CA 1
ATOM 1510 C C . VAL A 1 289 ? 127.518 138.504 128.992 1.00 63.84 246 VAL A C 1
ATOM 1511 O O . VAL A 1 289 ? 126.739 139.223 129.629 1.00 71.22 246 VAL A O 1
ATOM 1515 N N . GLN A 1 290 ? 127.846 138.771 127.725 1.00 70.95 247 GLN A N 1
ATOM 1516 C CA . GLN A 1 290 ? 127.288 139.921 127.026 1.00 64.71 247 GLN A CA 1
ATOM 1517 C C . GLN A 1 290 ? 125.786 139.804 126.836 1.00 60.40 247 GLN A C 1
ATOM 1518 O O . GLN A 1 290 ? 125.118 140.823 126.633 1.00 65.60 247 GLN A O 1
ATOM 1524 N N . GLU A 1 291 ? 125.246 138.585 126.874 1.00 73.51 248 GLU A N 1
ATOM 1525 C CA . GLU A 1 291 ? 123.796 138.431 126.818 1.00 72.46 248 GLU A CA 1
ATOM 1526 C C . GLU A 1 291 ? 123.116 139.205 127.943 1.00 71.37 248 GLU A C 1
ATOM 1527 O O . GLU A 1 291 ? 122.065 139.821 127.736 1.00 71.77 248 GLU A O 1
ATOM 1533 N N . LYS A 1 292 ? 123.710 139.202 129.136 1.00 69.61 249 LYS A N 1
ATOM 1534 C CA . LYS A 1 292 ? 123.166 139.937 130.271 1.00 66.61 249 LYS A CA 1
ATOM 1535 C C . LYS A 1 292 ? 123.814 141.298 130.478 1.00 63.62 249 LYS A C 1
ATOM 1536 O O . LYS A 1 292 ? 123.136 142.231 130.919 1.00 62.87 249 LYS A O 1
ATOM 1542 N N . PHE A 1 293 ? 125.101 141.437 130.177 1.00 60.44 250 PHE A N 1
ATOM 1543 C CA . PHE A 1 293 ? 125.813 142.709 130.279 1.00 59.22 250 PHE A CA 1
ATOM 1544 C C . PHE A 1 293 ? 126.341 143.040 128.888 1.00 64.56 250 PHE A C 1
ATOM 1545 O O . PHE A 1 293 ? 127.481 142.712 128.552 1.00 65.36 250 PHE A O 1
ATOM 1553 N N . SER A 1 294 ? 125.508 143.707 128.084 1.00 64.11 251 SER A N 1
ATOM 1554 C CA . SER A 1 294 ? 125.873 144.010 126.705 1.00 64.62 251 SER A CA 1
ATOM 1555 C C . SER A 1 294 ? 127.116 144.881 126.610 1.00 66.35 251 SER A C 1
ATOM 1556 O O . SER A 1 294 ? 127.777 144.890 125.566 1.00 70.42 251 SER A O 1
ATOM 1559 N N . TRP A 1 295 ? 127.448 145.610 127.672 1.00 62.55 252 TRP A N 1
ATOM 1560 C CA . TRP A 1 295 ? 128.632 146.455 127.685 1.00 64.49 252 TRP A CA 1
ATOM 1561 C C . TRP A 1 295 ? 129.915 145.675 127.923 1.00 67.12 252 TRP A C 1
ATOM 1562 O O . TRP A 1 295 ? 131.001 146.229 127.724 1.00 71.20 252 TRP A O 1
ATOM 1573 N N . PHE A 1 296 ? 129.822 144.419 128.345 1.00 62.83 253 PHE A N 1
ATOM 1574 C CA . PHE A 1 296 ? 131.015 143.656 128.671 1.00 64.09 253 PHE A CA 1
ATOM 1575 C C . PHE A 1 296 ? 131.785 143.270 127.414 1.00 70.86 253 PHE A C 1
ATOM 1576 O O . PHE A 1 296 ? 131.221 143.122 126.328 1.00 82.02 253 PHE A O 1
ATOM 1584 N N . SER A 1 297 ? 133.097 143.117 127.575 1.00 61.62 254 SER A N 1
ATOM 1585 C CA . SER A 1 297 ? 133.963 142.644 126.507 1.00 57.31 254 SER A CA 1
ATOM 1586 C C . SER A 1 297 ? 135.275 142.189 127.124 1.00 66.40 254 SER A C 1
ATOM 1587 O O . SER A 1 297 ? 135.759 142.800 128.079 1.00 66.36 254 SER A O 1
ATOM 1590 N N . TYR A 1 298 ? 135.839 141.110 126.577 1.00 73.19 255 TYR A N 1
ATOM 1591 C CA . TYR A 1 298 ? 137.126 140.631 127.069 1.00 63.28 255 TYR A CA 1
ATOM 1592 C C . TYR A 1 298 ? 138.213 141.675 126.864 1.00 70.49 255 TYR A C 1
ATOM 1593 O O . TYR A 1 298 ? 139.065 141.873 127.737 1.00 80.30 255 TYR A O 1
ATOM 1602 N N . GLU A 1 299 ? 138.204 142.351 125.715 1.00 71.32 256 GLU A N 1
ATOM 1603 C CA . GLU A 1 299 ? 139.133 143.454 125.504 1.00 68.97 256 GLU A CA 1
ATOM 1604 C C . GLU A 1 299 ? 138.884 144.573 126.506 1.00 75.84 256 GLU A C 1
ATOM 1605 O O . GLU A 1 299 ? 139.833 145.150 127.052 1.00 81.88 256 GLU A O 1
ATOM 1611 N N . LEU A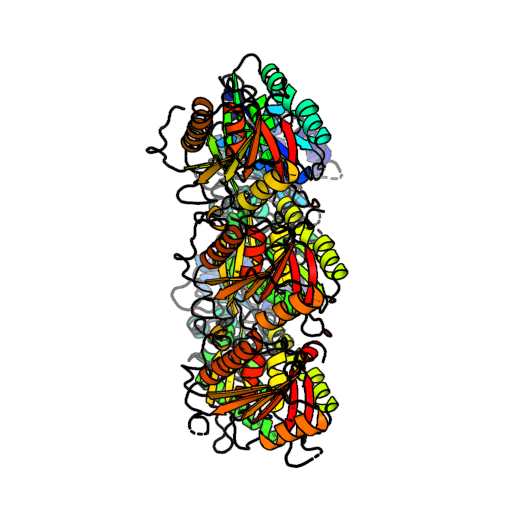 1 300 ? 137.609 144.891 126.752 1.00 69.70 257 LEU A N 1
ATOM 1612 C CA . LEU A 1 300 ? 137.260 145.937 127.709 1.00 68.08 257 LEU A CA 1
ATOM 1613 C C . LEU A 1 300 ? 137.677 145.558 129.124 1.00 73.16 257 LEU A C 1
ATOM 1614 O O . LEU A 1 300 ? 138.183 146.398 129.878 1.00 73.45 257 LEU A O 1
ATOM 1619 N N . LEU A 1 301 ? 137.473 144.297 129.504 1.00 74.15 258 LEU A N 1
ATOM 1620 C CA . LEU A 1 301 ? 137.961 143.834 130.797 1.00 66.38 258 LEU A CA 1
ATOM 1621 C C . LEU A 1 301 ? 139.479 143.922 130.869 1.00 64.05 258 LEU A C 1
ATOM 1622 O O . LEU A 1 301 ? 140.040 144.276 131.912 1.00 73.14 258 LEU A O 1
ATOM 1627 N N . GLU A 1 302 ? 140.159 143.603 129.767 1.00 70.89 259 GLU A N 1
ATOM 1628 C CA . GLU A 1 302 ? 141.616 143.609 129.765 1.00 73.95 259 GLU A CA 1
ATOM 1629 C C . GLU A 1 302 ? 142.175 145.015 129.945 1.00 74.48 259 GLU A C 1
ATOM 1630 O O . GLU A 1 302 ? 143.146 145.206 130.684 1.00 73.88 259 GLU A O 1
ATOM 1636 N N . ASP A 1 303 ? 141.598 146.012 129.273 1.00 83.57 260 ASP A N 1
ATOM 1637 C CA . ASP A 1 303 ? 142.185 147.345 129.384 1.00 88.80 260 ASP A CA 1
ATOM 1638 C C . ASP A 1 303 ? 141.566 148.166 130.506 1.00 87.41 260 ASP A C 1
ATOM 1639 O O . ASP A 1 303 ? 142.081 149.245 130.817 1.00 86.71 260 ASP A O 1
ATOM 1644 N N . PHE A 1 304 ? 140.483 147.688 131.120 1.00 79.14 261 PHE A N 1
ATOM 1645 C CA . PHE A 1 304 ? 139.875 148.393 132.241 1.00 74.39 261 PHE A CA 1
ATOM 1646 C C . PHE A 1 304 ? 140.448 147.964 133.583 1.00 73.58 261 PHE A C 1
ATOM 1647 O O . PHE A 1 304 ? 140.470 148.767 134.522 1.00 79.68 261 PHE A O 1
ATOM 1655 N N . TYR A 1 305 ? 140.912 146.720 133.695 1.00 68.60 262 TYR A N 1
ATOM 1656 C CA . TYR A 1 305 ? 141.440 146.208 134.949 1.00 66.06 262 TYR A CA 1
ATOM 1657 C C . TYR A 1 305 ? 142.750 145.448 134.812 1.00 72.33 262 TYR A C 1
ATOM 1658 O O . TYR A 1 305 ? 143.355 145.121 135.838 1.00 74.70 262 TYR A O 1
ATOM 1667 N N . GLY A 1 306 ? 143.211 145.167 133.597 1.00 74.48 263 GLY A N 1
ATOM 1668 C CA . GLY A 1 306 ? 144.410 144.379 133.412 1.00 72.88 263 GLY A CA 1
ATOM 1669 C C . GLY A 1 306 ? 144.200 142.884 133.446 1.00 72.32 263 GLY A C 1
ATOM 1670 O O . GLY A 1 306 ? 145.183 142.136 133.423 1.00 73.76 263 GLY A O 1
ATOM 1671 N N . ILE A 1 307 ? 142.953 142.424 133.497 1.00 65.06 264 ILE A N 1
ATOM 1672 C CA . ILE A 1 307 ? 142.647 141.004 133.611 1.00 56.29 264 ILE A CA 1
ATOM 1673 C C . ILE A 1 307 ? 142.654 140.422 132.202 1.00 66.89 264 ILE A C 1
ATOM 1674 O O . ILE A 1 307 ? 141.722 140.626 131.425 1.00 75.65 264 ILE A O 1
ATOM 1679 N N . THR A 1 308 ? 143.715 139.693 131.875 1.00 79.14 265 THR A N 1
ATOM 1680 C CA . THR A 1 308 ? 143.833 139.062 130.573 1.00 77.53 265 THR A CA 1
ATOM 1681 C C . THR A 1 308 ? 143.056 137.749 130.542 1.00 74.21 265 THR A C 1
ATOM 1682 O O . THR A 1 308 ? 142.583 137.247 131.564 1.00 77.88 265 THR A O 1
ATOM 1686 N N . ASN A 1 309 ? 142.923 137.192 129.337 1.00 70.78 266 ASN A N 1
ATOM 1687 C CA . ASN A 1 309 ? 142.254 135.905 129.189 1.00 70.42 266 ASN A CA 1
ATOM 1688 C C . ASN A 1 309 ? 143.009 134.795 129.906 1.00 71.63 266 ASN A C 1
ATOM 1689 O O . ASN A 1 309 ? 142.400 133.808 130.333 1.00 69.80 266 ASN A O 1
ATOM 1694 N N . SER A 1 310 ? 144.330 134.933 130.039 1.00 73.83 267 SER A N 1
ATOM 1695 C CA . SER A 1 310 ? 145.109 133.948 130.782 1.00 68.53 267 SER A CA 1
ATOM 1696 C C . SER A 1 310 ? 144.763 133.975 132.265 1.00 74.47 267 SER A C 1
ATOM 1697 O O . SER A 1 310 ? 144.712 132.924 132.915 1.00 83.77 267 SER A O 1
ATOM 1700 N N . ASP A 1 311 ? 144.531 135.168 132.818 1.00 74.44 268 ASP A N 1
ATOM 1701 C CA . ASP A 1 311 ? 144.211 135.278 134.238 1.00 71.78 268 ASP A CA 1
ATOM 1702 C C . ASP A 1 311 ? 142.900 134.580 134.567 1.00 71.42 268 ASP A C 1
ATOM 1703 O O . ASP A 1 311 ? 142.772 133.943 135.618 1.00 79.08 268 ASP A O 1
ATOM 1708 N N . LEU A 1 312 ? 141.916 134.688 133.681 1.00 56.52 269 LEU A N 1
ATOM 1709 C CA . LEU A 1 312 ? 140.603 134.107 133.915 1.00 50.13 269 LEU A CA 1
ATOM 1710 C C . LEU A 1 312 ? 140.523 132.637 133.538 1.00 51.08 269 LEU A C 1
ATOM 1711 O O . LEU A 1 312 ? 139.455 132.035 133.690 1.00 53.38 269 LEU A O 1
ATOM 1716 N N . ALA A 1 313 ? 141.607 132.044 133.053 1.00 59.98 270 ALA A N 1
ATOM 1717 C CA . ALA A 1 313 ? 141.593 130.671 132.576 1.00 56.35 270 ALA A CA 1
ATOM 1718 C C . ALA A 1 313 ? 142.413 129.787 133.502 1.00 63.00 270 ALA A C 1
ATOM 1719 O O . ALA A 1 313 ? 143.583 130.079 133.774 1.00 63.30 270 ALA A O 1
ATOM 1721 N N . ILE A 1 314 ? 141.797 128.713 133.985 1.00 48.13 271 ILE A N 1
ATOM 1722 C CA . ILE A 1 314 ? 142.535 127.646 134.677 1.00 45.73 271 ILE A CA 1
ATOM 1723 C C . ILE A 1 314 ? 143.002 126.701 133.578 1.00 58.12 271 ILE A C 1
ATOM 1724 O O . ILE A 1 314 ? 142.373 125.689 133.257 1.00 57.02 271 ILE A O 1
ATOM 1729 N N . PHE A 1 315 ? 144.137 127.043 132.979 1.00 63.43 272 PHE A N 1
ATOM 1730 C CA . PHE A 1 315 ? 144.577 126.436 131.735 1.00 62.74 272 PHE A CA 1
ATOM 1731 C C . PHE A 1 315 ? 145.801 125.559 131.951 1.00 61.51 272 PHE A C 1
ATOM 1732 O O . PHE A 1 315 ? 146.721 125.923 132.689 1.00 56.72 272 PHE A O 1
ATOM 1740 N N . GLY A 1 316 ? 145.796 124.407 131.299 1.00 65.51 273 GLY A N 1
ATOM 1741 C CA . GLY A 1 316 ? 146.976 123.569 131.220 1.00 67.29 273 GLY A CA 1
ATOM 1742 C C . GLY A 1 316 ? 147.073 122.964 129.838 1.00 63.79 273 GLY A C 1
ATOM 1743 O O . GLY A 1 316 ? 146.074 122.818 129.131 1.00 68.85 273 GLY A O 1
ATOM 1744 N N . ASN A 1 317 ? 148.295 122.613 129.453 1.00 61.45 274 ASN A N 1
ATOM 1745 C CA . ASN A 1 317 ? 148.549 122.074 128.125 1.00 66.94 274 ASN A CA 1
ATOM 1746 C C . ASN A 1 317 ? 148.392 120.561 128.136 1.00 64.39 274 ASN A C 1
ATOM 1747 O O . ASN A 1 317 ? 149.014 119.870 128.948 1.00 69.24 274 ASN A O 1
ATOM 1752 N N . GLY A 1 318 ? 147.559 120.053 127.236 1.00 61.72 275 GLY A N 1
ATOM 1753 C CA . GLY A 1 318 ? 147.380 118.627 127.112 1.00 63.81 275 GLY A CA 1
ATOM 1754 C C . GLY A 1 318 ? 146.570 118.033 128.253 1.00 61.54 275 GLY A C 1
ATOM 1755 O O . GLY A 1 318 ? 145.985 118.726 129.082 1.00 68.11 275 GLY A O 1
ATOM 1756 N N . ILE A 1 319 ? 146.552 116.702 128.272 1.00 59.69 276 ILE A N 1
ATOM 1757 C CA . ILE A 1 319 ? 145.823 115.968 129.298 1.00 57.06 276 ILE A CA 1
ATOM 1758 C C . ILE A 1 319 ? 146.556 116.091 130.626 1.00 61.02 276 ILE A C 1
ATOM 1759 O O . ILE A 1 319 ? 147.784 115.953 130.691 1.00 62.04 276 ILE A O 1
ATOM 1764 N N . LEU A 1 320 ? 145.806 116.365 131.687 1.00 56.23 277 LEU A N 1
ATOM 1765 C CA . LEU A 1 320 ? 146.382 116.406 133.023 1.00 52.06 277 LEU A CA 1
ATOM 1766 C C . LEU A 1 320 ? 146.971 115.042 133.369 1.00 64.94 277 LEU A C 1
ATOM 1767 O O . LEU A 1 320 ? 146.311 114.016 133.155 1.00 66.74 277 LEU A O 1
ATOM 1772 N N . PRO A 1 321 ? 148.199 114.982 133.882 1.00 55.66 278 PRO A N 1
ATOM 1773 C CA . PRO A 1 321 ? 148.750 113.692 134.309 1.00 48.40 278 PRO A CA 1
ATOM 1774 C C . PRO A 1 321 ? 147.897 113.078 135.406 1.00 54.91 278 PRO A C 1
ATOM 1775 O O . PRO A 1 321 ? 147.377 113.777 136.278 1.00 63.87 278 PRO A O 1
ATOM 1779 N N . PHE A 1 322 ? 147.759 111.756 135.360 1.00 57.65 279 PHE A N 1
ATOM 1780 C CA . PHE A 1 322 ? 146.917 111.065 136.326 1.00 54.13 279 PHE A CA 1
ATOM 1781 C C . PHE A 1 322 ? 147.669 110.813 137.626 1.00 59.18 279 PHE A C 1
ATOM 1782 O O . PHE A 1 322 ? 147.752 109.674 138.096 1.00 61.77 279 PHE A O 1
ATOM 1790 N N . GLU A 1 323 ? 148.220 111.871 138.211 1.00 67.86 280 GLU A N 1
ATOM 1791 C CA . GLU A 1 323 ? 148.905 111.797 139.491 1.00 66.69 280 GLU A CA 1
ATOM 1792 C C . GLU A 1 323 ? 148.294 112.829 140.423 1.00 62.69 280 GLU A C 1
ATOM 1793 O O . GLU A 1 323 ? 148.054 113.970 140.015 1.00 62.48 280 GLU A O 1
ATOM 1795 N N . ALA A 1 324 ? 148.033 112.425 141.669 1.00 59.47 281 ALA A N 1
ATOM 1796 C CA . ALA A 1 324 ? 147.485 113.358 142.647 1.00 51.93 281 ALA A CA 1
ATOM 1797 C C . ALA A 1 324 ? 148.393 114.563 142.836 1.00 53.11 281 ALA A C 1
ATOM 1798 O O . ALA A 1 324 ? 147.910 115.670 143.099 1.00 62.04 281 ALA A O 1
ATOM 1800 N N . ASN A 1 325 ? 149.706 114.371 142.697 1.00 59.72 282 ASN A N 1
ATOM 1801 C CA . ASN A 1 325 ? 150.631 115.493 142.793 1.00 62.37 282 ASN A CA 1
ATOM 1802 C C . ASN A 1 325 ? 150.370 116.515 141.696 1.00 66.01 282 ASN A C 1
ATOM 1803 O O . ASN A 1 325 ? 150.404 117.723 141.946 1.00 69.20 282 ASN A O 1
ATOM 1808 N N . ALA A 1 326 ? 150.101 116.048 140.473 1.00 61.86 283 ALA A N 1
ATOM 1809 C CA . ALA A 1 326 ? 149.825 116.968 139.374 1.00 58.53 283 ALA A CA 1
ATOM 1810 C C . ALA A 1 326 ? 148.557 117.774 139.627 1.00 65.89 283 ALA A C 1
ATOM 1811 O O . ALA A 1 326 ? 148.536 118.994 139.427 1.00 65.21 283 ALA A O 1
ATOM 1813 N N . TRP A 1 327 ? 147.489 117.108 140.073 1.00 59.68 284 TRP A N 1
ATOM 1814 C CA . TRP A 1 327 ? 146.238 117.810 140.345 1.00 52.96 284 TRP A CA 1
ATOM 1815 C C . TRP A 1 327 ? 146.398 118.811 141.481 1.00 54.44 284 TRP A C 1
ATOM 1816 O O . TRP A 1 327 ? 145.895 119.939 141.401 1.00 62.41 284 TRP A O 1
ATOM 1827 N N . GLN A 1 328 ? 147.094 118.419 142.548 1.00 54.30 285 GLN A N 1
ATOM 1828 C CA . GLN A 1 328 ? 147.281 119.333 143.668 1.00 53.49 285 GLN A CA 1
ATOM 1829 C C . GLN A 1 328 ? 148.169 120.508 143.279 1.00 61.10 285 GLN A C 1
ATOM 1830 O O . GLN A 1 328 ? 147.940 121.637 143.725 1.00 67.23 285 GLN A O 1
ATOM 1836 N N . LYS A 1 329 ? 149.178 120.269 142.436 1.00 61.19 286 LYS A N 1
ATOM 1837 C CA . LYS A 1 329 ? 150.002 121.365 141.942 1.00 67.58 286 LYS A CA 1
ATOM 1838 C C . LYS A 1 329 ? 149.185 122.321 141.085 1.00 70.38 286 LYS A C 1
ATOM 1839 O O . LYS A 1 329 ? 149.343 123.542 141.182 1.00 75.43 286 LYS A O 1
ATOM 1845 N N . LEU A 1 330 ? 148.308 121.782 140.235 1.00 57.05 287 LEU A N 1
ATOM 1846 C CA . LEU A 1 330 ? 147.442 122.638 139.430 1.00 52.37 287 LEU A CA 1
ATOM 1847 C C . LEU A 1 330 ? 146.521 123.470 140.311 1.00 57.30 287 LEU A C 1
ATOM 1848 O O . LEU A 1 330 ? 146.303 124.658 140.048 1.00 58.54 287 LEU A O 1
ATOM 1853 N N . LEU A 1 331 ? 145.966 122.860 141.358 1.00 66.03 288 LEU A N 1
ATOM 1854 C CA . LEU A 1 331 ? 145.102 123.599 142.272 1.00 56.24 288 LEU A CA 1
ATOM 1855 C C . LEU A 1 331 ? 145.873 124.695 143.000 1.00 60.33 288 LEU A C 1
ATOM 1856 O O . LEU A 1 331 ? 145.378 125.818 143.146 1.00 65.58 288 LEU A O 1
ATOM 1861 N N . GLN A 1 332 ? 147.086 124.388 143.463 1.00 69.11 289 GLN A N 1
ATOM 1862 C CA . GLN A 1 332 ? 147.843 125.357 144.250 1.00 72.73 289 GLN A CA 1
ATOM 1863 C C . GLN A 1 332 ? 148.350 126.508 143.392 1.00 78.61 289 GLN A C 1
ATOM 1864 O O . GLN A 1 332 ? 148.267 127.674 143.798 1.00 80.46 289 GLN A O 1
ATOM 1870 N N . GLU A 1 333 ? 148.882 126.206 142.207 1.00 82.34 290 GLU A N 1
ATOM 1871 C CA . GLU A 1 333 ? 149.516 127.243 141.400 1.00 78.83 290 GLU A CA 1
ATOM 1872 C C . GLU A 1 333 ? 148.491 128.197 140.801 1.00 78.66 290 GLU A C 1
ATOM 1873 O O . GLU A 1 333 ? 148.719 129.411 140.760 1.00 85.64 290 GLU A O 1
ATOM 1879 N N . GLN A 1 334 ? 147.359 127.675 140.333 1.00 66.53 291 GLN A N 1
ATOM 1880 C CA . GLN A 1 334 ? 146.380 128.487 139.623 1.00 66.54 291 GLN A CA 1
ATOM 1881 C C . GLN A 1 334 ? 145.095 128.688 140.417 1.00 67.77 291 GLN A C 1
ATOM 1882 O O . GLN A 1 334 ? 144.707 129.829 140.681 1.00 74.76 291 GLN A O 1
ATOM 1888 N N . VAL A 1 335 ? 144.432 127.604 140.821 1.00 61.84 292 VAL A N 1
ATOM 1889 C CA . VAL A 1 335 ? 143.079 127.709 141.364 1.00 58.37 292 VAL A CA 1
ATOM 1890 C C . VAL A 1 335 ? 143.081 128.378 142.733 1.00 62.56 292 VAL A C 1
ATOM 1891 O O . VAL A 1 335 ? 142.165 129.141 143.063 1.00 59.41 292 VAL A O 1
ATOM 1895 N N . LYS A 1 336 ? 144.100 128.103 143.551 1.00 67.18 293 LYS A N 1
ATOM 1896 C CA . LYS A 1 336 ? 144.026 128.432 144.973 1.00 61.05 293 LYS A CA 1
ATOM 1897 C C . LYS A 1 336 ? 143.863 129.929 145.207 1.00 66.23 293 LYS A C 1
ATOM 1898 O O . LYS A 1 336 ? 143.053 130.346 146.044 1.00 68.47 293 LYS A O 1
ATOM 1904 N N . ASP A 1 337 ? 144.615 130.756 144.483 1.00 72.68 294 ASP A N 1
ATOM 1905 C CA . ASP A 1 337 ? 144.616 132.195 144.720 1.00 69.00 294 ASP A CA 1
ATOM 1906 C C . ASP A 1 337 ? 144.017 132.994 143.570 1.00 69.11 294 ASP A C 1
ATOM 1907 O O . ASP A 1 337 ? 144.018 134.230 143.627 1.00 71.17 294 ASP A O 1
ATOM 1912 N N . LYS A 1 338 ? 143.515 132.327 142.527 1.00 61.85 295 LYS A N 1
ATOM 1913 C CA . LYS A 1 338 ? 143.009 133.041 141.359 1.00 55.75 295 LYS A CA 1
ATOM 1914 C C . LYS A 1 338 ? 141.861 133.968 141.735 1.00 59.65 295 LYS A C 1
ATOM 1915 O O . LYS A 1 338 ? 141.870 135.156 141.394 1.00 61.60 295 LYS A O 1
ATOM 1921 N N . PHE A 1 339 ? 140.862 133.436 142.441 1.00 61.47 296 PHE A N 1
ATOM 1922 C CA . PHE A 1 339 ? 139.711 134.247 142.818 1.00 60.86 296 PHE A CA 1
ATOM 1923 C C . PHE A 1 339 ? 140.116 135.379 143.749 1.00 64.88 296 PHE A C 1
ATOM 1924 O O . PHE A 1 339 ? 139.615 136.501 143.621 1.00 76.17 296 PHE A O 1
ATOM 1932 N N . LYS A 1 340 ? 141.022 135.106 144.689 1.00 67.18 297 LYS A N 1
ATOM 1933 C CA . LYS A 1 340 ? 141.468 136.148 145.606 1.00 66.35 297 LYS A CA 1
ATOM 1934 C C . LYS A 1 340 ? 142.147 137.292 144.862 1.00 71.69 297 LYS A C 1
ATOM 1935 O O . LYS A 1 340 ? 141.831 138.464 145.099 1.00 73.51 297 LYS A O 1
ATOM 1937 N N . LEU A 1 341 ? 143.065 136.978 143.941 1.00 63.22 298 LEU A N 1
ATOM 1938 C CA . LEU A 1 341 ? 143.749 138.044 143.212 1.00 61.52 298 LEU A CA 1
ATOM 1939 C C . LEU A 1 341 ? 142.795 138.789 142.287 1.00 70.99 298 LEU A C 1
ATOM 1940 O O . LEU A 1 341 ? 142.876 140.017 142.161 1.00 78.34 298 LEU A O 1
ATOM 1945 N N . LEU A 1 342 ? 141.889 138.069 141.623 1.00 61.57 299 LEU A N 1
ATOM 1946 C CA . LEU A 1 342 ? 140.951 138.735 140.726 1.00 56.11 299 LEU A CA 1
ATOM 1947 C C . LEU A 1 342 ? 140.010 139.657 141.492 1.00 58.41 299 LEU A C 1
ATOM 1948 O O . LEU A 1 342 ? 139.699 140.758 141.025 1.00 66.10 299 LEU A O 1
ATOM 1953 N N . GLU A 1 343 ? 139.546 139.229 142.668 1.00 64.84 300 GLU A N 1
ATOM 1954 C CA . GLU A 1 343 ? 138.738 140.110 143.503 1.00 63.41 300 GLU A CA 1
ATOM 1955 C C . GLU A 1 343 ? 139.555 141.281 144.028 1.00 65.23 300 GLU A C 1
ATOM 1956 O O . GLU A 1 343 ? 139.009 142.370 144.238 1.00 73.23 300 GLU A O 1
ATOM 1962 N N . ASP A 1 344 ? 140.855 141.078 144.251 1.00 66.26 301 ASP A N 1
ATOM 1963 C CA . ASP A 1 344 ? 141.713 142.187 144.652 1.00 71.45 301 ASP A CA 1
ATOM 1964 C C . ASP A 1 344 ? 141.847 143.217 143.538 1.00 76.23 301 ASP A C 1
ATOM 1965 O O . ASP A 1 344 ? 141.922 144.421 143.805 1.00 81.27 301 ASP A O 1
ATOM 1970 N N . LYS A 1 345 ? 141.895 142.763 142.284 1.00 75.33 302 LYS A N 1
ATOM 1971 C CA . LYS A 1 345 ? 142.050 143.693 141.168 1.00 72.96 302 LYS A CA 1
ATOM 1972 C C . LYS A 1 345 ? 140.855 144.635 141.063 1.00 72.69 302 LYS A C 1
ATOM 1973 O O . LYS A 1 345 ? 141.019 145.858 141.006 1.00 75.92 302 LYS A O 1
ATOM 1979 N N . VAL A 1 346 ? 139.644 144.086 141.032 1.00 73.24 303 VAL A N 1
ATOM 1980 C CA . VAL A 1 346 ? 138.422 144.912 141.067 1.00 74.67 303 VAL A CA 1
ATOM 1981 C C . VAL A 1 346 ? 138.047 145.063 142.540 1.00 75.23 303 VAL A C 1
ATOM 1982 O O . VAL A 1 346 ? 137.178 144.385 143.093 1.00 80.20 303 VAL A O 1
ATOM 1986 N N . MET A 1 347 ? 138.731 145.993 143.198 1.00 86.32 304 MET A N 1
ATOM 1987 C CA . MET A 1 347 ? 138.637 146.135 144.644 1.00 88.56 304 MET A CA 1
ATOM 1988 C C . MET A 1 347 ? 137.318 146.789 145.053 1.00 91.71 304 MET A C 1
ATOM 1989 O O . MET A 1 347 ? 136.522 146.156 145.759 1.00 96.96 304 MET A O 1
ATOM 1994 N N . PRO A 1 348 ? 137.014 148.020 144.618 1.00 78.21 305 PRO A N 1
ATOM 1995 C CA . PRO A 1 348 ? 135.847 148.709 145.191 1.00 73.27 305 PRO A CA 1
ATOM 1996 C C . PRO A 1 348 ? 134.518 148.104 144.783 1.00 75.14 305 PRO A C 1
ATOM 1997 O O . PRO A 1 348 ? 133.525 148.307 145.492 1.00 77.36 305 PRO A O 1
ATOM 2001 N N . LYS A 1 349 ? 134.461 147.369 143.680 1.00 73.73 306 LYS A N 1
ATOM 2002 C CA . LYS A 1 349 ? 133.214 146.804 143.190 1.00 72.41 306 LYS A CA 1
ATOM 2003 C C . LYS A 1 349 ? 133.099 145.335 143.571 1.00 72.06 306 LYS A C 1
ATOM 2004 O O . LYS A 1 349 ? 134.091 144.656 143.847 1.00 78.51 306 LYS A O 1
ATOM 2010 N N . LYS A 1 350 ? 131.861 144.854 143.592 1.00 67.62 307 LYS A N 1
ATOM 2011 C CA . LYS A 1 350 ? 131.600 143.441 143.791 1.00 66.54 307 LYS A CA 1
ATOM 2012 C C . LYS A 1 350 ? 131.854 142.677 142.495 1.00 72.71 307 LYS A C 1
ATOM 2013 O O . LYS A 1 350 ? 131.998 143.257 141.417 1.00 79.45 307 LYS A O 1
ATOM 2019 N N . VAL A 1 351 ? 131.915 141.355 142.608 1.00 53.91 308 VAL A N 1
ATOM 2020 C CA . VAL A 1 351 ? 132.253 140.486 141.489 1.00 54.55 308 VAL A CA 1
ATOM 2021 C C . VAL A 1 351 ? 131.101 139.525 141.243 1.00 53.63 308 VAL A C 1
ATOM 2022 O O . VAL A 1 351 ? 130.586 138.909 142.183 1.00 55.39 308 VAL A O 1
ATOM 2026 N N . LEU A 1 352 ? 130.696 139.405 139.983 1.00 51.33 309 LEU A N 1
ATOM 2027 C CA . LEU A 1 352 ? 129.717 138.415 139.545 1.00 47.37 309 LEU A CA 1
ATOM 2028 C C . LEU A 1 352 ? 130.477 137.384 138.714 1.00 52.72 309 LEU A C 1
ATOM 2029 O O . LEU A 1 352 ? 130.676 137.555 137.511 1.00 61.38 309 LEU A O 1
ATOM 2034 N N . TRP A 1 353 ? 130.900 136.310 139.371 1.00 52.96 310 TRP A N 1
ATOM 2035 C CA . TRP A 1 353 ? 131.725 135.288 138.738 1.00 50.83 310 TRP A CA 1
ATOM 2036 C C . TRP A 1 353 ? 130.865 134.448 137.807 1.00 48.26 310 TRP A C 1
ATOM 2037 O O . TRP A 1 353 ? 129.969 133.737 138.263 1.00 63.22 310 TRP A O 1
ATOM 2048 N N . PHE A 1 354 ? 131.143 134.503 136.511 1.00 38.76 311 PHE A N 1
ATOM 2049 C CA . PHE A 1 354 ? 130.543 133.576 135.562 1.00 43.33 311 PHE A CA 1
ATOM 2050 C C . PHE A 1 354 ? 131.508 132.416 135.370 1.00 44.77 311 PHE A C 1
ATOM 2051 O O . PHE A 1 354 ? 132.648 132.621 134.940 1.00 51.79 311 PHE A O 1
ATOM 2059 N N . TYR A 1 355 ? 131.066 131.204 135.697 1.00 40.11 312 TYR A N 1
ATOM 2060 C CA . TYR A 1 355 ? 131.985 130.076 135.762 1.00 37.78 312 TYR A CA 1
ATOM 2061 C C . TYR A 1 355 ? 131.514 128.914 134.902 1.00 45.90 312 TYR A C 1
ATOM 2062 O O . TYR A 1 355 ? 130.361 128.482 135.004 1.00 54.02 312 TYR A O 1
ATOM 2071 N N . ALA A 1 356 ? 132.428 128.401 134.079 1.00 35.98 313 ALA A N 1
ATOM 2072 C CA . ALA A 1 356 ? 132.275 127.134 133.379 1.00 26.42 313 ALA A CA 1
ATOM 2073 C C . ALA A 1 356 ? 133.597 126.384 133.466 1.00 38.37 313 ALA A C 1
ATOM 2074 O O . ALA A 1 356 ? 134.659 126.993 133.605 1.00 50.66 313 ALA A O 1
ATOM 2076 N N . GLY A 1 357 ? 133.530 125.054 133.395 1.00 40.35 314 GLY A N 1
ATOM 2077 C CA . GLY A 1 357 ? 134.710 124.227 133.540 1.00 35.66 314 GLY A CA 1
ATOM 2078 C C . GLY A 1 357 ? 134.699 123.070 132.561 1.00 36.26 314 GLY A C 1
ATOM 2079 O O . GLY A 1 357 ? 133.750 122.891 131.799 1.00 54.32 314 GLY A O 1
ATOM 2080 N N . GLN A 1 358 ? 135.772 122.279 132.603 1.00 37.58 315 GLN A N 1
ATOM 2081 C CA . GLN A 1 358 ? 135.931 121.148 131.693 1.00 36.60 315 GLN A CA 1
ATOM 2082 C C . GLN A 1 358 ? 135.925 119.808 132.417 1.00 50.23 315 GLN A C 1
ATOM 2083 O O . GLN A 1 358 ? 135.127 118.933 132.068 1.00 46.11 315 GLN A O 1
ATOM 2089 N N . ILE A 1 359 ? 136.792 119.614 133.406 1.00 53.34 316 ILE A N 1
ATOM 2090 C CA . ILE A 1 359 ? 136.919 118.332 134.092 1.00 41.97 316 ILE A CA 1
ATOM 2091 C C . ILE A 1 359 ? 136.041 118.353 135.334 1.00 49.04 316 ILE A C 1
ATOM 2092 O O . ILE A 1 359 ? 136.207 119.212 136.206 1.00 60.86 316 ILE A O 1
ATOM 2097 N N . SER A 1 360 ? 135.110 117.399 135.418 1.00 45.24 317 SER A N 1
ATOM 2098 C CA . SER A 1 360 ? 134.097 117.434 136.469 1.00 47.08 317 SER A CA 1
ATOM 2099 C C . SER A 1 360 ? 134.713 117.256 137.852 1.00 54.68 317 SER A C 1
ATOM 2100 O O . SER A 1 360 ? 134.341 117.957 138.800 1.00 59.48 317 SER A O 1
ATOM 2103 N N . THR A 1 361 ? 135.651 116.317 137.993 1.00 48.22 318 THR A N 1
ATOM 2104 C CA . THR A 1 361 ? 136.241 116.063 139.304 1.00 40.46 318 THR A CA 1
ATOM 2105 C C . THR A 1 361 ? 137.029 117.267 139.797 1.00 46.24 318 THR A C 1
ATOM 2106 O O . THR A 1 361 ? 137.009 117.586 140.991 1.00 58.50 318 THR A O 1
ATOM 2110 N N . LEU A 1 362 ? 137.562 118.068 138.949 1.00 41.78 319 LEU A N 1
ATOM 2111 C CA . LEU A 1 362 ? 138.395 119.140 139.378 1.00 43.76 319 LEU A CA 1
ATOM 2112 C C . LEU A 1 362 ? 137.556 120.180 139.815 1.00 46.40 319 LEU A C 1
ATOM 2113 O O . LEU A 1 362 ? 138.016 121.195 140.230 1.00 51.94 319 LEU A O 1
ATOM 2118 N N . GLN A 1 363 ? 136.283 119.996 139.750 1.00 49.07 320 GLN A N 1
ATOM 2119 C CA . GLN A 1 363 ? 135.452 121.133 140.046 1.00 43.81 320 GLN A CA 1
ATOM 2120 C C . GLN A 1 363 ? 135.159 121.172 141.473 1.00 45.10 320 GLN A C 1
ATOM 2121 O O . GLN A 1 363 ? 135.095 122.231 142.055 1.00 50.67 320 GLN A O 1
ATOM 2127 N N . LEU A 1 364 ? 135.024 120.011 142.066 1.00 40.95 321 LEU A N 1
ATOM 2128 C CA . LEU A 1 364 ? 134.689 119.919 143.421 1.00 39.79 321 LEU A CA 1
ATOM 2129 C C . LEU A 1 364 ? 135.765 120.566 144.146 1.00 38.89 321 LEU A C 1
ATOM 2130 O O . LEU A 1 364 ? 135.511 121.216 145.096 1.00 49.58 321 LEU A O 1
ATOM 2135 N N . GLY A 1 365 ? 136.990 120.430 143.721 1.00 42.20 322 GLY A N 1
ATOM 2136 C CA . GLY A 1 365 ? 138.033 121.185 144.391 1.00 38.65 322 GLY A CA 1
ATOM 2137 C C . GLY A 1 365 ? 137.989 122.664 144.064 1.00 52.66 322 GLY A C 1
ATOM 2138 O O . GLY A 1 365 ? 138.235 123.510 144.932 1.00 53.55 322 GLY A O 1
ATOM 2139 N N . ILE A 1 366 ? 137.674 122.999 142.811 1.00 54.54 323 ILE A N 1
ATOM 2140 C CA . ILE A 1 366 ? 137.606 124.403 142.420 1.00 55.80 323 ILE A CA 1
ATOM 2141 C C . ILE A 1 366 ? 136.487 125.113 143.171 1.00 63.23 323 ILE A C 1
ATOM 2142 O O . ILE A 1 366 ? 136.647 126.254 143.615 1.00 65.58 323 ILE A O 1
ATOM 2147 N N . GLY A 1 367 ? 135.338 124.453 143.325 1.00 52.21 324 GLY A N 1
ATOM 2148 C CA . GLY A 1 367 ? 134.254 125.028 144.103 1.00 46.79 324 GLY A CA 1
ATOM 2149 C C . GLY A 1 367 ? 134.566 125.100 145.585 1.00 51.14 324 GLY A C 1
ATOM 2150 O O . GLY A 1 367 ? 134.194 126.065 146.258 1.00 57.98 324 GLY A O 1
ATOM 2151 N N . ALA A 1 368 ? 135.239 124.076 146.118 1.00 44.15 325 ALA A N 1
ATOM 2152 C CA . ALA A 1 368 ? 135.618 124.099 147.525 1.00 33.07 325 ALA A CA 1
ATOM 2153 C C . ALA A 1 368 ? 136.545 125.268 147.821 1.00 44.64 325 ALA A C 1
ATOM 2154 O O . ALA A 1 368 ? 136.409 125.933 148.855 1.00 58.46 325 ALA A O 1
ATOM 2156 N N . LEU A 1 369 ? 137.499 125.533 146.927 1.00 33.99 326 LEU A N 1
ATOM 2157 C CA . LEU A 1 369 ? 138.334 126.719 147.082 1.00 41.51 326 LEU A CA 1
ATOM 2158 C C . LEU A 1 369 ? 137.554 127.993 146.785 1.00 50.57 326 LEU A C 1
ATOM 2159 O O . LEU A 1 369 ? 137.861 129.053 147.342 1.00 62.35 326 LEU A O 1
ATOM 2164 N N . PHE A 1 370 ? 136.548 127.907 145.914 1.00 59.84 327 PHE A N 1
ATOM 2165 C CA . PHE A 1 370 ? 135.735 129.066 145.568 1.00 49.25 327 PHE A CA 1
ATOM 2166 C C . PHE A 1 370 ? 134.899 129.521 146.757 1.00 49.17 327 PHE A C 1
ATOM 2167 O O . PHE A 1 370 ? 134.871 130.710 147.093 1.00 55.45 327 PHE A O 1
ATOM 2175 N N . GLY A 1 371 ? 134.216 128.585 147.406 1.00 57.44 328 GLY A N 1
ATOM 2176 C CA . GLY A 1 371 ? 133.469 128.874 148.609 1.00 57.12 328 GLY A CA 1
ATOM 2177 C C . GLY A 1 371 ? 132.060 129.360 148.334 1.00 61.21 328 GLY A C 1
ATOM 2178 O O . GLY A 1 371 ? 131.692 129.737 147.219 1.00 68.94 328 GLY A O 1
ATOM 2179 N N . PHE A 1 372 ? 131.257 129.351 149.393 1.00 61.41 329 PHE A N 1
ATOM 2180 C CA . PHE A 1 372 ? 129.880 129.815 149.350 1.00 53.91 329 PHE A CA 1
ATOM 2181 C C . PHE A 1 372 ? 129.765 131.314 149.582 1.00 56.96 329 PHE A C 1
ATOM 2182 O O . PHE A 1 372 ? 128.649 131.834 149.667 1.00 65.42 329 PHE A O 1
ATOM 2190 N N . LYS A 1 373 ? 130.890 132.017 149.677 1.00 44.70 330 LYS A N 1
ATOM 2191 C CA . LYS A 1 373 ? 130.906 133.440 149.972 1.00 55.62 330 LYS A CA 1
ATOM 2192 C C . LYS A 1 373 ? 131.016 134.304 148.723 1.00 57.86 330 LYS A C 1
ATOM 2193 O O . LYS A 1 373 ? 131.258 135.509 148.837 1.00 63.77 330 LYS A O 1
ATOM 2199 N N . ARG A 1 374 ? 130.850 133.721 147.539 1.00 54.62 331 ARG A N 1
ATOM 2200 C CA . ARG A 1 374 ? 130.962 134.456 146.288 1.00 49.27 331 ARG A CA 1
ATOM 2201 C C . ARG A 1 374 ? 129.692 134.268 145.475 1.00 56.74 331 ARG A C 1
ATOM 2202 O O . ARG A 1 374 ? 129.220 133.139 145.310 1.00 59.04 331 ARG A O 1
ATOM 2210 N N . ALA A 1 375 ? 129.146 135.369 144.968 1.00 51.00 332 ALA A N 1
ATOM 2211 C CA . ALA A 1 375 ? 127.979 135.311 144.098 1.00 43.79 332 ALA A CA 1
ATOM 2212 C C . ALA A 1 375 ? 128.422 134.875 142.710 1.00 52.36 332 ALA A C 1
ATOM 2213 O O . ALA A 1 375 ? 129.198 135.575 142.052 1.00 65.37 332 ALA A O 1
ATOM 2215 N N . VAL A 1 376 ? 127.933 133.723 142.262 1.00 48.64 333 VAL A N 1
ATOM 2216 C CA . VAL A 1 376 ? 128.430 133.090 141.048 1.00 40.23 333 VAL A CA 1
ATOM 2217 C C . VAL A 1 376 ? 127.254 132.638 140.195 1.00 47.97 333 VAL A C 1
ATOM 2218 O O . VAL A 1 376 ? 126.299 132.042 140.704 1.00 71.20 333 VAL A O 1
ATOM 2222 N N . SER A 1 377 ? 127.322 132.936 138.902 1.00 42.93 334 SER A N 1
ATOM 2223 C CA . SER A 1 377 ? 126.480 132.307 137.896 1.00 36.56 334 SER A CA 1
ATOM 2224 C C . SER A 1 377 ? 127.279 131.157 137.293 1.00 42.97 334 SER A C 1
ATOM 2225 O O . SER A 1 377 ? 128.263 131.379 136.577 1.00 56.77 334 SER A O 1
ATOM 2227 N N . ILE A 1 378 ? 126.871 129.934 137.599 1.00 39.06 335 ILE A N 1
ATOM 2228 C CA . ILE A 1 378 ? 127.519 128.742 137.069 1.00 33.52 335 ILE A CA 1
ATOM 2229 C C . ILE A 1 378 ? 126.760 128.323 135.821 1.00 38.79 335 ILE A C 1
ATOM 2230 O O . ILE A 1 378 ? 125.552 128.053 135.878 1.00 47.64 335 ILE A O 1
ATOM 2235 N N . LEU A 1 379 ? 127.470 128.275 134.696 1.00 46.90 336 LEU A N 1
ATOM 2236 C CA . LEU A 1 379 ? 126.875 128.058 133.388 1.00 37.34 336 LEU A CA 1
ATOM 2237 C C . LEU A 1 379 ? 127.201 126.661 132.883 1.00 34.58 336 LEU A C 1
ATOM 2238 O O . LEU A 1 379 ? 128.303 126.150 133.100 1.00 46.66 336 LEU A O 1
ATOM 2243 N N . GLN A 1 380 ? 126.231 126.050 132.211 1.00 38.56 337 GLN A N 1
ATOM 2244 C CA . GLN A 1 380 ? 126.406 124.772 131.541 1.00 36.17 337 GLN A CA 1
ATOM 2245 C C . GLN A 1 380 ? 126.115 124.972 130.062 1.00 46.92 337 GLN A C 1
ATOM 2246 O O . GLN A 1 380 ? 125.099 125.576 129.704 1.00 67.60 337 GLN A O 1
ATOM 2252 N N . MET A 1 381 ? 127.001 124.472 129.207 1.00 48.70 338 MET A N 1
ATOM 2253 C CA . MET A 1 381 ? 126.843 124.666 127.775 1.00 51.41 338 MET A CA 1
ATOM 2254 C C . MET A 1 381 ? 125.761 123.744 127.233 1.00 40.04 338 MET A C 1
ATOM 2255 O O . MET A 1 381 ? 125.730 122.552 127.552 1.00 39.25 338 MET A O 1
ATOM 2260 N N . GLU A 1 382 ? 124.868 124.303 126.423 1.00 42.53 339 GLU A N 1
ATOM 2261 C CA . GLU A 1 382 ? 123.867 123.533 125.699 1.00 44.96 339 GLU A CA 1
ATOM 2262 C C . GLU A 1 382 ? 124.343 123.388 124.261 1.00 55.18 339 GLU A C 1
ATOM 2263 O O . GLU A 1 382 ? 124.468 124.384 123.541 1.00 63.62 339 GLU A O 1
ATOM 2265 N N . PHE A 1 383 ? 124.608 122.155 123.847 1.00 59.61 340 PHE A N 1
ATOM 2266 C CA . PHE A 1 383 ? 125.275 121.897 122.581 1.00 57.57 340 PHE A CA 1
ATOM 2267 C C . PHE A 1 383 ? 124.321 121.836 121.397 1.00 54.23 340 PHE A C 1
ATOM 2268 O O . PHE A 1 383 ? 124.778 121.657 120.265 1.00 61.08 340 PHE A O 1
ATOM 2276 N N . SER A 1 384 ? 123.013 121.969 121.624 1.00 48.23 341 SER A N 1
ATOM 2277 C CA . SER A 1 384 ? 122.088 122.106 120.505 1.00 45.54 341 SER A CA 1
ATOM 2278 C C . SER A 1 384 ? 122.334 123.405 119.753 1.00 56.33 341 SER A C 1
ATOM 2279 O O . SER A 1 384 ? 122.257 123.443 118.520 1.00 56.11 341 SER A O 1
ATOM 2282 N N . ASN A 1 385 ? 122.628 124.480 120.482 1.00 62.46 342 ASN A N 1
ATOM 2283 C CA . ASN A 1 385 ? 122.927 125.775 119.890 1.00 60.43 342 ASN A CA 1
ATOM 2284 C C . ASN A 1 385 ? 124.315 126.271 120.268 1.00 54.16 342 ASN A C 1
ATOM 2285 O O . ASN A 1 385 ? 124.672 127.400 119.915 1.00 59.99 342 ASN A O 1
ATOM 2290 N N . THR A 1 386 ? 125.101 125.454 120.973 1.00 52.46 343 THR A N 1
ATOM 2291 C CA . THR A 1 386 ? 126.430 125.836 121.451 1.00 57.09 343 THR A CA 1
ATOM 2292 C C . THR A 1 386 ? 126.352 127.143 122.241 1.00 63.63 343 THR A C 1
ATOM 2293 O O . THR A 1 386 ? 127.119 128.085 122.028 1.00 70.24 343 THR A O 1
ATOM 2297 N N . THR A 1 387 ? 125.386 127.208 123.150 1.00 56.71 344 THR A N 1
ATOM 2298 C CA . THR A 1 387 ? 125.157 128.381 123.979 1.00 53.94 344 THR A CA 1
ATOM 2299 C C . THR A 1 387 ? 125.150 127.982 125.446 1.00 58.29 344 THR A C 1
ATOM 2300 O O . THR A 1 387 ? 124.605 126.937 125.813 1.00 66.19 344 THR A O 1
ATOM 2304 N N . TYR A 1 388 ? 125.760 128.818 126.278 1.00 48.80 345 TYR A N 1
ATOM 2305 C CA . TYR A 1 388 ? 125.741 128.589 127.713 1.00 38.23 345 TYR A CA 1
ATOM 2306 C C . TYR A 1 388 ? 124.375 128.933 128.292 1.00 49.58 345 TYR A C 1
ATOM 2307 O O . TYR A 1 388 ? 123.665 129.811 127.795 1.00 52.13 345 TYR A O 1
ATOM 2316 N N . HIS A 1 389 ? 124.011 128.230 129.359 1.00 50.16 346 HIS A N 1
ATOM 2317 C CA . HIS A 1 389 ? 122.806 128.530 130.117 1.00 51.18 346 HIS A CA 1
ATOM 2318 C C . HIS A 1 389 ? 123.183 128.696 131.578 1.00 54.63 346 HIS A C 1
ATOM 2319 O O . HIS A 1 389 ? 123.958 127.901 132.116 1.00 58.99 346 HIS A O 1
ATOM 2326 N N . GLU A 1 390 ? 122.631 129.726 132.216 1.00 56.61 347 GLU A N 1
ATOM 2327 C CA . GLU A 1 390 ? 122.910 130.020 133.619 1.00 46.93 347 GLU A CA 1
ATOM 2328 C C . GLU A 1 390 ? 122.124 129.032 134.475 1.00 54.01 347 GLU A C 1
ATOM 2329 O O . GLU A 1 390 ? 121.022 129.305 134.956 1.00 59.49 347 GLU A O 1
ATOM 2335 N N . VAL A 1 391 ? 122.710 127.849 134.662 1.00 48.59 348 VAL A N 1
ATOM 2336 C CA . VAL A 1 391 ? 121.998 126.789 135.367 1.00 45.99 348 VAL A CA 1
ATOM 2337 C C . VAL A 1 391 ? 122.022 127.005 136.873 1.00 47.09 348 VAL A C 1
ATOM 2338 O O . VAL A 1 391 ? 121.117 126.544 137.577 1.00 51.44 348 VAL A O 1
ATOM 2342 N N . PHE A 1 392 ? 123.033 127.690 137.403 1.00 51.16 349 PHE A N 1
ATOM 2343 C CA . PHE A 1 392 ? 123.079 127.999 138.828 1.00 43.39 349 PHE A CA 1
ATOM 2344 C C . PHE A 1 392 ? 123.149 129.508 138.992 1.00 46.25 349 PHE A C 1
ATOM 2345 O O . PHE A 1 392 ? 124.180 130.122 138.698 1.00 62.95 349 PHE A O 1
ATOM 2353 N N . ILE A 1 393 ? 122.053 130.095 139.461 1.00 42.59 350 ILE A N 1
ATOM 2354 C CA . ILE A 1 393 ? 121.949 131.528 139.706 1.00 50.03 350 ILE A CA 1
ATOM 2355 C C . ILE A 1 393 ? 122.067 131.740 141.207 1.00 51.71 350 ILE A C 1
ATOM 2356 O O . ILE A 1 393 ? 121.171 131.365 141.969 1.00 64.44 350 ILE A O 1
ATOM 2361 N N . LEU A 1 394 ? 123.166 132.348 141.636 1.00 43.05 351 LEU A N 1
ATOM 2362 C CA . LEU A 1 394 ? 123.463 132.536 143.050 1.00 54.07 351 LEU A CA 1
ATOM 2363 C C . LEU A 1 394 ? 123.806 133.990 143.332 1.00 65.27 351 LEU A C 1
ATOM 2364 O O . LEU A 1 394 ? 124.791 134.308 143.999 1.00 74.02 351 LEU A O 1
ATOM 2369 N N . TYR A 1 395 ? 122.983 134.900 142.818 1.00 67.67 352 TYR A N 1
ATOM 2370 C CA . TYR A 1 395 ? 123.223 136.325 142.998 1.00 66.67 352 TYR A CA 1
ATOM 2371 C C . TYR A 1 395 ? 121.907 137.069 142.833 1.00 68.84 352 TYR A C 1
ATOM 2372 O O . TYR A 1 395 ? 120.906 136.512 142.377 1.00 64.39 352 TYR A O 1
ATOM 2381 N N . GLY A 1 396 ? 121.924 138.344 143.218 1.00 77.04 353 GLY A N 1
ATOM 2382 C CA . GLY A 1 396 ? 120.763 139.191 143.010 1.00 75.27 353 GLY A CA 1
ATOM 2383 C C . GLY A 1 396 ? 119.617 138.829 143.935 1.00 77.10 353 GLY A C 1
ATOM 2384 O O . GLY A 1 396 ? 119.810 138.487 145.107 1.00 77.08 353 GLY A O 1
ATOM 2385 N N . LYS A 1 397 ? 118.397 138.916 143.397 1.00 86.48 354 LYS A N 1
ATOM 2386 C CA . LYS A 1 397 ? 117.210 138.608 144.188 1.00 88.81 354 LYS A CA 1
ATOM 2387 C C . LYS A 1 397 ? 117.207 137.153 144.636 1.00 89.38 354 LYS A C 1
ATOM 2388 O O . LYS A 1 397 ? 116.833 136.848 145.775 1.00 82.47 354 LYS A O 1
ATOM 2390 N N . GLU A 1 398 ? 117.611 136.241 143.752 1.00 90.03 355 GLU A N 1
ATOM 2391 C CA . GLU A 1 398 ? 117.722 134.832 144.107 1.00 88.74 355 GLU A CA 1
ATOM 2392 C C . GLU A 1 398 ? 118.726 134.661 145.238 1.00 86.10 355 GLU A C 1
ATOM 2393 O O . GLU A 1 398 ? 119.920 134.918 145.060 1.00 88.33 355 GLU A O 1
ATOM 2395 N N . ASN A 1 399 ? 118.248 134.235 146.404 1.00 88.69 356 ASN A N 1
ATOM 2396 C CA . ASN A 1 399 ? 119.102 134.156 147.580 1.00 93.40 356 ASN A CA 1
ATOM 2397 C C . ASN A 1 399 ? 120.141 133.054 147.423 1.00 94.74 356 ASN A C 1
ATOM 2398 O O . ASN A 1 399 ? 119.813 131.920 147.061 1.00 95.55 356 ASN A O 1
ATOM 2403 N N . ALA A 1 400 ? 121.400 133.394 147.697 1.00 84.19 357 ALA A N 1
ATOM 2404 C CA . ALA A 1 400 ? 122.464 132.403 147.744 1.00 75.72 357 ALA A CA 1
ATOM 2405 C C . ALA A 1 400 ? 122.414 131.554 149.005 1.00 79.82 357 ALA A C 1
ATOM 2406 O O . ALA A 1 400 ? 123.182 130.595 149.115 1.00 84.28 357 ALA A O 1
ATOM 2408 N N . ARG A 1 401 ? 121.556 131.897 149.969 1.00 74.49 358 ARG A N 1
ATOM 2409 C CA . ARG A 1 401 ? 121.367 131.022 151.119 1.00 69.95 358 ARG A CA 1
ATOM 2410 C C . ARG A 1 401 ? 120.622 129.753 150.733 1.00 66.10 358 ARG A C 1
ATOM 2411 O O . ARG A 1 401 ? 120.828 128.704 151.354 1.00 66.12 358 ARG A O 1
ATOM 2419 N N . GLN A 1 402 ? 119.767 129.823 149.711 1.00 69.20 359 GLN A N 1
ATOM 2420 C CA . GLN A 1 402 ? 119.094 128.635 149.202 1.00 69.70 359 GLN A CA 1
ATOM 2421 C C . GLN A 1 402 ? 120.071 127.628 148.618 1.00 69.42 359 GLN A C 1
ATOM 2422 O O . GLN A 1 402 ? 119.694 126.471 148.405 1.00 72.15 359 GLN A O 1
ATOM 2428 N N . LEU A 1 403 ? 121.307 128.052 148.348 1.00 60.78 360 LEU A N 1
ATOM 2429 C CA . LEU A 1 403 ? 122.366 127.119 147.986 1.00 62.60 360 LEU A CA 1
ATOM 2430 C C . LEU A 1 403 ? 122.544 126.056 149.061 1.00 71.24 360 LEU A C 1
ATOM 2431 O O . LEU A 1 403 ? 122.687 124.866 148.755 1.00 69.67 360 LEU A O 1
ATOM 2436 N N . LYS A 1 404 ? 122.527 126.466 150.328 1.00 57.10 361 LYS A N 1
ATOM 2437 C CA . LYS A 1 404 ? 122.759 125.581 151.467 1.00 46.39 361 LYS A CA 1
ATOM 2438 C C . LYS A 1 404 ? 121.465 125.200 152.173 1.00 49.81 361 LYS A C 1
ATOM 2439 O O . LYS A 1 404 ? 121.439 125.050 153.396 1.00 53.14 361 LYS A O 1
ATOM 2445 N N . ASN A 1 405 ? 120.376 125.036 151.429 1.00 54.13 362 ASN A N 1
ATOM 2446 C CA . ASN A 1 405 ? 119.089 124.654 152.007 1.00 50.38 362 ASN A CA 1
ATOM 2447 C C . ASN A 1 405 ? 119.044 123.135 152.117 1.00 60.23 362 ASN A C 1
ATOM 2448 O O . ASN A 1 405 ? 118.850 122.434 151.123 1.00 66.14 362 ASN A O 1
ATOM 2453 N N . VAL A 1 406 ? 119.219 122.626 153.332 1.00 60.61 363 VAL A N 1
ATOM 2454 C CA . VAL A 1 406 ? 119.198 121.193 153.585 1.00 57.96 363 VAL A CA 1
ATOM 2455 C C . VAL A 1 406 ? 117.886 120.760 154.239 1.00 58.05 363 VAL A C 1
ATOM 2456 O O . VAL A 1 406 ? 117.833 119.718 154.891 1.00 62.27 363 VAL A O 1
ATOM 2460 N N . SER A 1 407 ? 116.824 121.545 154.073 1.00 62.60 364 SER A N 1
ATOM 2461 C CA . SER A 1 407 ? 115.549 121.257 154.716 1.00 65.76 364 SER A CA 1
ATOM 2462 C C . SER A 1 407 ? 114.726 120.212 153.977 1.00 67.83 364 SER A C 1
ATOM 2463 O O . SER A 1 407 ? 113.677 119.806 154.487 1.00 73.20 364 SER A O 1
ATOM 2466 N N . VAL A 1 408 ? 115.167 119.771 152.801 1.00 68.29 365 VAL A N 1
ATOM 2467 C CA . VAL A 1 408 ? 114.380 118.832 152.012 1.00 65.30 365 VAL A CA 1
ATOM 2468 C C . VAL A 1 408 ? 114.452 117.449 152.641 1.00 68.42 365 VAL A C 1
ATOM 2469 O O . VAL A 1 408 ? 115.540 116.921 152.899 1.00 71.69 365 VAL A O 1
ATOM 2473 N N . LYS A 1 409 ? 113.289 116.858 152.896 1.00 76.20 366 LYS A N 1
ATOM 2474 C CA . LYS A 1 409 ? 113.227 115.485 153.365 1.00 77.63 366 LYS A CA 1
ATOM 2475 C C . LYS A 1 409 ? 113.286 114.524 152.181 1.00 76.24 366 LYS A C 1
ATOM 2476 O O . LYS A 1 409 ? 113.155 114.915 151.020 1.00 76.42 366 LYS A O 1
ATOM 2482 N N . LYS A 1 410 ? 113.486 113.241 152.491 1.00 71.71 367 LYS A N 1
ATOM 2483 C CA . LYS A 1 410 ? 113.548 112.234 151.437 1.00 70.97 367 LYS A CA 1
ATOM 2484 C C . LYS A 1 410 ? 112.220 112.126 150.699 1.00 75.85 367 LYS A C 1
ATOM 2485 O O . LYS A 1 410 ? 112.192 112.005 149.468 1.00 77.00 367 LYS A O 1
ATOM 2491 N N . GLU A 1 411 ? 111.106 112.178 151.432 1.00 74.82 368 GLU A N 1
ATOM 2492 C CA . GLU A 1 411 ? 109.790 112.127 150.809 1.00 77.85 368 GLU A CA 1
ATOM 2493 C C . GLU A 1 411 ? 109.491 113.357 149.963 1.00 78.02 368 GLU A C 1
ATOM 2494 O O . GLU A 1 411 ? 108.559 113.317 149.153 1.00 79.63 368 GLU A O 1
ATOM 2496 N N . ASP A 1 412 ? 110.251 114.438 150.128 1.00 75.78 369 ASP A N 1
ATOM 2497 C CA . ASP A 1 412 ? 110.055 115.664 149.371 1.00 72.90 369 ASP A CA 1
ATOM 2498 C C . ASP A 1 412 ? 111.032 115.796 148.210 1.00 75.28 369 ASP A C 1
ATOM 2499 O O . ASP A 1 412 ? 111.208 116.899 147.684 1.00 75.35 369 ASP A O 1
ATOM 2501 N N . TYR A 1 413 ? 111.674 114.703 147.808 1.00 77.57 370 TYR A N 1
ATOM 2502 C CA . TYR A 1 413 ? 112.578 114.729 146.669 1.00 73.18 370 TYR A CA 1
ATOM 2503 C C . TYR A 1 413 ? 111.792 114.640 145.368 1.00 79.32 370 TYR A C 1
ATOM 2504 O O . TYR A 1 413 ? 110.864 113.837 145.239 1.00 79.25 370 TYR A O 1
ATOM 2513 N N . GLN A 1 414 ? 112.171 115.474 144.401 1.00 83.59 371 GLN A N 1
ATOM 2514 C CA . GLN A 1 414 ? 111.521 115.488 143.099 1.00 76.80 371 GLN A CA 1
ATOM 2515 C C . GLN A 1 414 ? 112.481 115.384 141.925 1.00 75.65 371 GLN A C 1
ATOM 2516 O O . GLN A 1 414 ? 112.014 115.263 140.788 1.00 84.39 371 GLN A O 1
ATOM 2522 N N . TYR A 1 415 ? 113.792 115.427 142.153 1.00 67.61 372 TYR A N 1
ATOM 2523 C CA . TYR A 1 415 ? 114.745 115.379 141.052 1.00 65.22 372 TYR A CA 1
ATOM 2524 C C . TYR A 1 415 ? 115.776 114.268 141.201 1.00 68.23 372 TYR A C 1
ATOM 2525 O O . TYR A 1 415 ? 116.185 113.673 140.198 1.00 71.01 372 TYR A O 1
ATOM 2534 N N . ILE A 1 416 ? 116.210 113.972 142.422 1.00 63.17 373 ILE A N 1
ATOM 2535 C CA . ILE A 1 416 ? 117.194 112.919 142.621 1.00 59.45 373 ILE A CA 1
ATOM 2536 C C . ILE A 1 416 ? 116.538 111.752 143.344 1.00 61.15 373 ILE A C 1
ATOM 2537 O O . ILE A 1 416 ? 115.500 111.881 144.000 1.00 64.12 373 ILE A O 1
ATOM 2542 N N . GLN A 1 417 ? 117.172 110.592 143.209 1.00 59.76 374 GLN A N 1
ATOM 2543 C CA . GLN A 1 417 ? 116.805 109.375 143.917 1.00 52.56 374 GLN A CA 1
ATOM 2544 C C . GLN A 1 417 ? 118.025 108.936 144.711 1.00 55.74 374 GLN A C 1
ATOM 2545 O O . GLN A 1 417 ? 119.075 108.647 144.128 1.00 70.19 374 GLN A O 1
ATOM 2551 N N . SER A 1 418 ? 117.898 108.918 146.033 1.00 52.79 375 SER A N 1
ATOM 2552 C CA . SER A 1 418 ? 119.030 108.711 146.923 1.00 54.18 375 SER A CA 1
ATOM 2553 C C . SER A 1 418 ? 118.775 107.524 147.840 1.00 53.14 375 SER A C 1
ATOM 2554 O O . SER A 1 418 ? 117.655 107.324 148.318 1.00 59.99 375 SER A O 1
ATOM 2557 N N . GLU A 1 419 ? 119.823 106.738 148.074 1.00 55.62 376 GLU A N 1
ATOM 2558 C CA . GLU A 1 419 ? 119.755 105.595 148.970 1.00 57.67 376 GLU A CA 1
ATOM 2559 C C . GLU A 1 419 ? 121.024 105.542 149.807 1.00 55.20 376 GLU A C 1
ATOM 2560 O O . GLU A 1 419 ? 122.072 106.055 149.407 1.00 65.54 376 GLU A O 1
ATOM 2566 N N . LEU A 1 420 ? 120.914 104.921 150.979 1.00 60.13 377 LEU A N 1
ATOM 2567 C CA . LEU A 1 420 ? 122.016 104.823 151.932 1.00 60.69 377 LEU A CA 1
ATOM 2568 C C . LEU A 1 420 ? 122.106 103.385 152.422 1.00 56.82 377 LEU A C 1
ATOM 2569 O O . LEU A 1 420 ? 121.217 102.913 153.138 1.00 63.43 377 LEU A O 1
ATOM 2574 N N . LEU A 1 421 ? 123.173 102.693 152.038 1.00 51.49 378 LEU A N 1
ATOM 2575 C CA . LEU A 1 421 ? 123.411 101.320 152.460 1.00 63.38 378 LEU A CA 1
ATOM 2576 C C . LEU A 1 421 ? 124.477 101.308 153.545 1.00 64.58 378 LEU A C 1
ATOM 2577 O O . LEU A 1 421 ? 125.555 101.882 153.366 1.00 67.19 378 LEU A O 1
ATOM 2582 N N . ILE A 1 422 ? 124.172 100.660 154.662 1.00 71.48 379 ILE A N 1
ATOM 2583 C CA . ILE A 1 422 ? 125.085 100.568 155.799 1.00 71.87 379 ILE A CA 1
ATOM 2584 C C . ILE A 1 422 ? 125.281 99.084 156.082 1.00 76.85 379 ILE A C 1
ATOM 2585 O O . ILE A 1 422 ? 124.506 98.463 156.816 1.00 80.69 379 ILE A O 1
ATOM 2590 N N . ASN A 1 423 ? 126.327 98.500 155.500 1.00 81.18 380 ASN A N 1
ATOM 2591 C CA . ASN A 1 423 ? 126.641 97.098 155.735 1.00 85.00 380 ASN A CA 1
ATOM 2592 C C . ASN A 1 423 ? 127.734 96.894 156.773 1.00 85.67 380 ASN A C 1
ATOM 2593 O O . ASN A 1 423 ? 127.900 95.772 157.261 1.00 87.33 380 ASN A O 1
ATOM 2598 N N . GLU A 1 424 ? 128.478 97.943 157.117 1.00 94.53 381 GLU A N 1
ATOM 2599 C CA . GLU A 1 424 ? 129.524 97.887 158.137 1.00 92.40 381 GLU A CA 1
ATOM 2600 C C . GLU A 1 424 ? 129.323 99.058 159.088 1.00 92.96 381 GLU A C 1
ATOM 2601 O O . GLU A 1 424 ? 130.048 100.059 159.021 1.00 97.51 381 GLU A O 1
ATOM 2607 N N . PRO A 1 425 ? 128.334 98.972 159.982 1.00 82.40 382 PRO A N 1
ATOM 2608 C CA . PRO A 1 425 ? 128.082 100.094 160.901 1.00 83.60 382 PRO A CA 1
ATOM 2609 C C . PRO A 1 425 ? 129.252 100.407 161.814 1.00 85.40 382 PRO A C 1
ATOM 2610 O O . PRO A 1 425 ? 129.395 101.555 162.251 1.00 86.62 382 PRO A O 1
ATOM 2614 N N . HIS A 1 426 ? 130.094 99.418 162.122 1.00 88.01 383 HIS A N 1
ATOM 2615 C CA . HIS A 1 426 ? 131.212 99.644 163.029 1.00 90.29 383 HIS A CA 1
ATOM 2616 C C . HIS A 1 426 ? 132.309 100.497 162.406 1.00 92.61 383 HIS A C 1
ATOM 2617 O O . HIS A 1 426 ? 133.102 101.095 163.141 1.00 90.71 383 HIS A O 1
ATOM 2624 N N . LYS A 1 427 ? 132.375 100.569 161.081 1.00 85.29 384 LYS A N 1
ATOM 2625 C CA . LYS A 1 427 ? 133.391 101.349 160.388 1.00 79.87 384 LYS A CA 1
ATOM 2626 C C . LYS A 1 427 ? 132.819 102.708 160.012 1.00 79.96 384 LYS A C 1
ATOM 2627 O O . LYS A 1 427 ? 131.724 102.792 159.447 1.00 82.86 384 LYS A O 1
ATOM 2633 N N . ASN A 1 428 ? 133.560 103.768 160.327 1.00 72.52 385 ASN A N 1
ATOM 2634 C CA . ASN A 1 428 ? 133.086 105.134 160.113 1.00 74.87 385 ASN A CA 1
ATOM 2635 C C . ASN A 1 428 ? 133.568 105.676 158.766 1.00 75.98 385 ASN A C 1
ATOM 2636 O O . ASN A 1 428 ? 134.214 106.718 158.674 1.00 78.85 385 ASN A O 1
ATOM 2641 N N . GLU A 1 429 ? 133.224 104.949 157.706 1.00 77.18 386 GLU A N 1
ATOM 2642 C CA . GLU A 1 429 ? 133.578 105.353 156.353 1.00 72.16 386 GLU A CA 1
ATOM 2643 C C . GLU A 1 429 ? 132.479 104.909 155.402 1.00 75.50 386 GLU A C 1
ATOM 2644 O O . GLU A 1 429 ? 131.878 103.849 155.593 1.00 81.78 386 GLU A O 1
ATOM 2650 N N . LEU A 1 430 ? 132.222 105.723 154.380 1.00 58.73 387 LEU A N 1
ATOM 2651 C CA . LEU A 1 430 ? 131.198 105.396 153.399 1.00 58.13 387 LEU A CA 1
ATOM 2652 C C . LEU A 1 430 ? 131.593 105.965 152.046 1.00 61.23 387 LEU A C 1
ATOM 2653 O O . LEU A 1 430 ? 132.391 106.900 151.949 1.00 63.52 387 LEU A O 1
ATOM 2658 N N . GLY A 1 431 ? 131.017 105.384 150.997 1.00 64.57 388 GLY A N 1
ATOM 2659 C CA . GLY A 1 431 ? 131.292 105.823 149.645 1.00 53.55 388 GLY A CA 1
ATOM 2660 C C . GLY A 1 431 ? 130.202 106.705 149.076 1.00 52.90 388 GLY A C 1
ATOM 2661 O O . GLY A 1 431 ? 129.078 106.250 148.853 1.00 60.18 388 GLY A O 1
ATOM 2662 N N . PHE A 1 432 ? 130.526 107.973 148.837 1.00 41.91 389 PHE A N 1
ATOM 2663 C CA . PHE A 1 432 ? 129.584 108.928 148.265 1.00 34.00 389 PHE A CA 1
ATOM 2664 C C . PHE A 1 432 ? 129.689 108.855 146.747 1.00 50.92 389 PHE A C 1
ATOM 2665 O O . PHE A 1 432 ? 130.666 109.330 146.163 1.00 67.10 389 PHE A O 1
ATOM 2673 N N . ILE A 1 433 ? 128.687 108.261 146.109 1.00 41.06 390 ILE A N 1
ATOM 2674 C CA . ILE A 1 433 ? 128.673 108.073 144.664 1.00 32.72 390 ILE A CA 1
ATOM 2675 C C . ILE A 1 433 ? 127.505 108.865 144.098 1.00 38.30 390 ILE A C 1
ATOM 2676 O O . ILE A 1 433 ? 126.358 108.678 144.522 1.00 45.34 390 ILE A O 1
ATOM 2681 N N . ILE A 1 434 ? 127.795 109.745 143.144 1.00 39.79 391 ILE A N 1
ATOM 2682 C CA . ILE A 1 434 ? 126.796 110.600 142.517 1.00 44.14 391 ILE A CA 1
ATOM 2683 C C . ILE A 1 434 ? 126.738 110.263 141.036 1.00 43.29 391 ILE A C 1
ATOM 2684 O O . ILE A 1 434 ? 127.772 110.241 140.360 1.00 59.60 391 ILE A O 1
ATOM 2689 N N . TYR A 1 435 ? 125.534 110.000 140.536 1.00 32.90 392 TYR A N 1
ATOM 2690 C CA . TYR A 1 435 ? 125.322 109.646 139.134 1.00 36.53 392 TYR A CA 1
ATOM 2691 C C . TYR A 1 435 ? 124.205 110.527 138.588 1.00 48.21 392 TYR A C 1
ATOM 2692 O O . TYR A 1 435 ? 123.039 110.128 138.569 1.00 67.35 392 TYR A O 1
ATOM 2701 N N . LEU A 1 436 ? 124.562 111.724 138.128 1.00 39.91 393 LEU A N 1
ATOM 2702 C CA . LEU A 1 436 ? 123.605 112.580 137.449 1.00 41.12 393 LEU A CA 1
ATOM 2703 C C . LEU A 1 436 ? 123.882 112.728 135.961 1.00 45.21 393 LEU A C 1
ATOM 2704 O O . LEU A 1 436 ? 122.981 113.131 135.221 1.00 57.06 393 LEU A O 1
ATOM 2709 N N . GLY A 1 437 ? 125.092 112.404 135.509 1.00 61.92 394 GLY A N 1
ATOM 2710 C CA . GLY A 1 437 ? 125.400 112.337 134.093 1.00 43.07 394 GLY A CA 1
ATOM 2711 C C . GLY A 1 437 ? 124.842 111.078 133.467 1.00 51.19 394 GLY A C 1
ATOM 2712 O O . GLY A 1 437 ? 123.790 110.569 133.869 1.00 64.14 394 GLY A O 1
ATOM 2713 N N . SER A 1 438 ? 125.554 110.555 132.472 1.00 46.98 395 SER A N 1
ATOM 2714 C CA . SER A 1 438 ? 125.107 109.366 131.756 1.00 45.86 395 SER A CA 1
ATOM 2715 C C . SER A 1 438 ? 125.996 108.149 131.963 1.00 57.91 395 SER A C 1
ATOM 2716 O O . SER A 1 438 ? 125.477 107.047 132.146 1.00 73.73 395 SER A O 1
ATOM 2719 N N . HIS A 1 439 ? 127.317 108.304 131.955 1.00 41.52 396 HIS A N 1
ATOM 2720 C CA . HIS A 1 439 ? 128.211 107.159 132.116 1.00 43.27 396 HIS A CA 1
ATOM 2721 C C . HIS A 1 439 ? 128.163 106.679 133.560 1.00 53.31 396 HIS A C 1
ATOM 2722 O O . HIS A 1 439 ? 128.658 107.357 134.464 1.00 57.95 396 HIS A O 1
ATOM 2729 N N . ASN A 1 440 ? 127.593 105.503 133.774 1.00 41.23 397 ASN A N 1
ATOM 2730 C CA . ASN A 1 440 ? 127.307 105.026 135.122 1.00 23.99 397 ASN A CA 1
ATOM 2731 C C . ASN A 1 440 ? 128.591 104.727 135.886 1.00 40.23 397 ASN A C 1
ATOM 2732 O O . ASN A 1 440 ? 129.380 103.882 135.445 1.00 56.00 397 ASN A O 1
ATOM 2737 N N . PRO A 1 441 ? 128.842 105.382 137.019 1.00 46.17 398 PRO A N 1
ATOM 2738 C CA . PRO A 1 441 ? 130.010 105.053 137.850 1.00 39.46 398 PRO A CA 1
ATOM 2739 C C . PRO A 1 441 ? 129.726 104.128 139.027 1.00 35.63 398 PRO A C 1
ATOM 2740 O O . PRO A 1 441 ? 130.659 103.844 139.784 1.00 31.72 398 PRO A O 1
ATOM 2744 N N . ILE A 1 442 ? 128.485 103.668 139.200 1.00 43.91 399 ILE A N 1
ATOM 2745 C CA . ILE A 1 442 ? 128.116 102.949 140.417 1.00 34.79 399 ILE A CA 1
ATOM 2746 C C . ILE A 1 442 ? 128.902 101.650 140.534 1.00 47.65 399 ILE A C 1
ATOM 2747 O O . ILE A 1 442 ? 129.509 101.366 141.571 1.00 68.09 399 ILE A O 1
ATOM 2752 N N . GLY A 1 443 ? 128.909 100.846 139.471 1.00 51.10 400 GLY A N 1
ATOM 2753 C CA . GLY A 1 443 ? 129.608 99.572 139.534 1.00 44.71 400 GLY A CA 1
ATOM 2754 C C . GLY A 1 443 ? 131.100 99.739 139.743 1.00 44.24 400 GLY A C 1
ATOM 2755 O O . GLY A 1 443 ? 131.698 99.089 140.605 1.00 52.76 400 GLY A O 1
ATOM 2756 N N . GLU A 1 444 ? 131.716 100.636 138.971 1.00 47.39 401 GLU A N 1
ATOM 2757 C CA . GLU A 1 444 ? 133.158 100.831 139.068 1.00 47.36 401 GLU A CA 1
ATOM 2758 C C . GLU A 1 444 ? 133.555 101.399 140.424 1.00 52.16 401 GLU A C 1
ATOM 2759 O O . GLU A 1 444 ? 134.525 100.936 141.034 1.00 67.66 401 GLU A O 1
ATOM 2761 N N . ALA A 1 445 ? 132.815 102.391 140.921 1.00 44.96 402 ALA A N 1
ATOM 2762 C CA . ALA A 1 445 ? 133.161 102.993 142.204 1.00 38.72 402 ALA A CA 1
ATOM 2763 C C . ALA A 1 445 ? 132.910 102.030 143.358 1.00 43.12 402 ALA A C 1
ATOM 2764 O O . ALA A 1 445 ? 133.689 101.985 144.317 1.00 53.64 402 ALA A O 1
ATOM 2766 N N . LYS A 1 446 ? 131.827 101.254 143.290 1.00 51.74 403 LYS A N 1
ATOM 2767 C CA . LYS A 1 446 ? 131.577 100.254 144.321 1.00 59.85 403 LYS A CA 1
ATOM 2768 C C . LYS A 1 446 ? 132.669 99.194 144.332 1.00 59.87 403 LYS A C 1
ATOM 2769 O O . LYS A 1 446 ? 133.131 98.780 145.402 1.00 69.39 403 LYS A O 1
ATOM 2775 N N . ALA A 1 447 ? 133.097 98.741 143.150 1.00 46.55 404 ALA A N 1
ATOM 2776 C CA . ALA A 1 447 ? 134.194 97.783 143.085 1.00 55.91 404 ALA A CA 1
ATOM 2777 C C . ALA A 1 447 ? 135.485 98.389 143.618 1.00 56.35 404 ALA A C 1
ATOM 2778 O O . ALA A 1 447 ? 136.265 97.709 144.292 1.00 68.31 404 ALA A O 1
ATOM 2780 N N . TYR A 1 448 ? 135.729 99.666 143.322 1.00 36.77 405 TYR A N 1
ATOM 2781 C CA . TYR A 1 448 ? 136.928 100.328 143.823 1.00 43.11 405 TYR A CA 1
ATOM 2782 C C . TYR A 1 448 ? 136.919 100.410 145.343 1.00 58.49 405 TYR A C 1
ATOM 2783 O O . TYR A 1 448 ? 137.949 100.192 145.990 1.00 66.99 405 TYR A O 1
ATOM 2792 N N . CYS A 1 449 ? 135.767 100.738 145.929 1.00 65.44 406 CYS A N 1
ATOM 2793 C CA . CYS A 1 449 ? 135.670 100.782 147.385 1.00 49.66 406 CYS A CA 1
ATOM 2794 C C . CYS A 1 449 ? 135.851 99.401 147.998 1.00 58.08 406 CYS A C 1
ATOM 2795 O O . CYS A 1 449 ? 136.614 99.238 148.956 1.00 70.27 406 CYS A O 1
ATOM 2798 N N . GLN A 1 450 ? 135.165 98.395 147.458 1.00 67.38 407 GLN A N 1
ATOM 2799 C CA . GLN A 1 450 ? 135.184 97.074 148.072 1.00 69.47 407 GLN A CA 1
ATOM 2800 C C . GLN A 1 450 ? 136.517 96.361 147.883 1.00 69.12 407 GLN A C 1
ATOM 2801 O O . GLN A 1 450 ? 136.904 95.552 148.733 1.00 76.16 407 GLN A O 1
ATOM 2807 N N . LYS A 1 451 ? 137.230 96.639 146.793 1.00 62.96 408 LYS A N 1
ATOM 2808 C CA . LYS A 1 451 ? 138.460 95.924 146.482 1.00 65.12 408 LYS A CA 1
ATOM 2809 C C . LYS A 1 451 ? 139.720 96.667 146.895 1.00 65.42 408 LYS A C 1
ATOM 2810 O O . LYS A 1 451 ? 140.752 96.026 147.118 1.00 70.30 408 LYS A O 1
ATOM 2812 N N . GLN A 1 452 ? 139.608 97.981 147.039 1.00 61.02 409 GLN A N 1
ATOM 2813 C CA . GLN A 1 452 ? 140.764 98.806 147.339 1.00 62.71 409 GLN A CA 1
ATOM 2814 C C . GLN A 1 452 ? 140.686 99.479 148.636 1.00 64.70 409 GLN A C 1
ATOM 2815 O O . GLN A 1 452 ? 141.588 99.371 149.417 1.00 67.80 409 GLN A O 1
ATOM 2821 N N . LEU A 1 453 ? 139.631 100.226 148.876 1.00 59.43 410 LEU A N 1
ATOM 2822 C CA . LEU A 1 453 ? 139.444 100.977 150.110 1.00 51.69 410 LEU A CA 1
ATOM 2823 C C . LEU A 1 453 ? 138.747 100.178 151.204 1.00 58.11 410 LEU A C 1
ATOM 2824 O O . LEU A 1 453 ? 138.686 100.651 152.344 1.00 61.49 410 LEU A O 1
ATOM 2829 N N . GLN A 1 454 ? 138.289 98.986 150.897 1.00 68.15 411 GLN A N 1
ATOM 2830 C CA . GLN A 1 454 ? 137.567 98.157 151.840 1.00 64.73 411 GLN A CA 1
ATOM 2831 C C . GLN A 1 454 ? 136.492 98.976 152.471 1.00 65.24 411 GLN A C 1
ATOM 2832 O O . GLN A 1 454 ? 136.639 99.404 153.589 1.00 71.76 411 GLN A O 1
ATOM 2838 N N . ILE A 1 455 ? 135.426 99.231 151.744 1.00 57.19 412 ILE A N 1
ATOM 2839 C CA . ILE A 1 455 ? 134.283 100.006 152.210 1.00 56.62 412 ILE A CA 1
ATOM 2840 C C . ILE A 1 455 ? 133.007 99.326 151.738 1.00 57.38 412 ILE A C 1
ATOM 2841 O O . ILE A 1 455 ? 132.896 98.956 150.564 1.00 62.92 412 ILE A O 1
ATOM 2846 N N . ASN A 1 456 ? 132.048 99.161 152.650 1.00 60.46 413 ASN A N 1
ATOM 2847 C CA . ASN A 1 456 ? 130.744 98.616 152.311 1.00 61.24 413 ASN A CA 1
ATOM 2848 C C . ASN A 1 456 ? 129.593 99.574 152.569 1.00 69.31 413 ASN A C 1
ATOM 2849 O O . ASN A 1 456 ? 128.458 99.259 152.196 1.00 75.58 413 ASN A O 1
ATOM 2854 N N . ASN A 1 457 ? 129.843 100.721 153.193 1.00 68.07 414 ASN A N 1
ATOM 2855 C CA . ASN A 1 457 ? 128.821 101.738 153.383 1.00 65.56 414 ASN A CA 1
ATOM 2856 C C . ASN A 1 457 ? 128.827 102.691 152.197 1.00 67.29 414 ASN A C 1
ATOM 2857 O O . ASN A 1 457 ? 129.889 103.104 151.726 1.00 71.80 414 ASN A O 1
ATOM 2862 N N . PHE A 1 458 ? 127.637 103.028 151.709 1.00 59.32 415 PHE A N 1
ATOM 2863 C CA . PHE A 1 458 ? 127.529 103.823 150.496 1.00 43.16 415 PHE A CA 1
ATOM 2864 C C . PHE A 1 458 ? 126.340 104.767 150.585 1.00 49.25 415 PHE A C 1
ATOM 2865 O O . PHE A 1 458 ? 125.314 104.446 151.188 1.00 60.45 415 PHE A O 1
ATOM 2873 N N . LEU A 1 459 ? 126.498 105.937 149.973 1.00 44.12 416 LEU A N 1
ATOM 2874 C CA . LEU A 1 459 ? 125.417 106.900 149.773 1.00 49.49 416 LEU A CA 1
ATOM 2875 C C . LEU A 1 459 ? 125.312 107.132 148.270 1.00 44.31 416 LEU A C 1
ATOM 2876 O O . LEU A 1 459 ? 126.105 107.884 147.695 1.00 54.50 416 LEU A O 1
ATOM 2881 N N . ILE A 1 460 ? 124.337 106.489 147.634 1.00 43.15 417 ILE A N 1
ATOM 2882 C CA . ILE A 1 460 ? 124.202 106.501 146.182 1.00 43.88 417 ILE A CA 1
ATOM 2883 C C . ILE A 1 460 ? 123.124 107.500 145.795 1.00 44.54 417 ILE A C 1
ATOM 2884 O O . ILE A 1 460 ? 121.992 107.427 146.288 1.00 58.31 417 ILE A O 1
ATOM 2889 N N . ILE A 1 461 ? 123.468 108.426 144.905 1.00 39.92 418 ILE A N 1
ATOM 2890 C CA . ILE A 1 461 ? 122.550 109.454 144.434 1.00 37.43 418 ILE A CA 1
ATOM 2891 C C . ILE A 1 461 ? 122.514 109.396 142.915 1.00 44.74 418 ILE A C 1
ATOM 2892 O O . ILE A 1 461 ? 123.549 109.567 142.261 1.00 60.90 418 ILE A O 1
ATOM 2897 N N . GLN A 1 462 ? 121.331 109.158 142.353 1.00 42.44 419 GLN A N 1
ATOM 2898 C CA . GLN A 1 462 ? 121.124 109.189 140.913 1.00 38.57 419 GLN A CA 1
ATOM 2899 C C . GLN A 1 462 ? 120.000 110.167 140.600 1.00 51.41 419 GLN A C 1
ATOM 2900 O O . GLN A 1 462 ? 119.447 110.812 141.490 1.00 60.70 419 GLN A O 1
ATOM 2906 N N . ALA A 1 463 ? 119.648 110.266 139.323 1.00 61.17 420 ALA A N 1
ATOM 2907 C CA . ALA A 1 463 ? 118.516 111.088 138.929 1.00 53.91 420 ALA A CA 1
ATOM 2908 C C . ALA A 1 463 ? 117.222 110.305 139.094 1.00 58.61 420 ALA A C 1
ATOM 2909 O O . ALA A 1 463 ? 117.189 109.080 138.950 1.00 62.20 420 ALA A O 1
ATOM 2911 N N . ARG A 1 464 ? 116.144 111.027 139.401 1.00 66.77 421 ARG A N 1
ATOM 2912 C CA . ARG A 1 464 ? 114.878 110.368 139.701 1.00 61.07 421 ARG A CA 1
ATOM 2913 C C . ARG A 1 464 ? 114.221 109.820 138.439 1.00 73.17 421 ARG A C 1
ATOM 2914 O O . ARG A 1 464 ? 113.910 108.626 138.355 1.00 74.71 421 ARG A O 1
ATOM 2922 N N . GLU A 1 465 ? 113.998 110.677 137.442 1.00 75.44 422 GLU A N 1
ATOM 2923 C CA . GLU A 1 465 ? 113.221 110.301 136.267 1.00 74.13 422 GLU A CA 1
ATOM 2924 C C . GLU A 1 465 ? 114.061 110.220 134.998 1.00 77.17 422 GLU A C 1
ATOM 2925 O O . GLU A 1 465 ? 114.073 109.181 134.333 1.00 79.18 422 GLU A O 1
ATOM 2931 N N . ASN A 1 466 ? 114.765 111.288 134.639 1.00 62.58 423 ASN A N 1
ATOM 2932 C CA . ASN A 1 466 ? 115.492 111.365 133.372 1.00 63.39 423 ASN A CA 1
ATOM 2933 C C . ASN A 1 466 ? 116.989 111.340 133.664 1.00 66.58 423 ASN A C 1
ATOM 2934 O O . ASN A 1 466 ? 117.624 112.383 133.825 1.00 67.55 423 ASN A O 1
ATOM 2939 N N . GLN A 1 467 ? 117.550 110.136 133.722 1.00 57.25 424 GLN A N 1
ATOM 2940 C CA . GLN A 1 467 ? 118.980 109.992 133.950 1.00 52.46 424 GLN A CA 1
ATOM 2941 C C . GLN A 1 467 ? 119.756 110.419 132.711 1.00 49.24 424 GLN A C 1
ATOM 2942 O O . GLN A 1 467 ? 119.434 110.011 131.592 1.00 58.86 424 GLN A O 1
ATOM 2948 N N . GLY A 1 468 ? 120.781 111.242 132.915 1.00 50.40 425 GLY A N 1
ATOM 2949 C CA . GLY A 1 468 ? 121.631 111.695 131.840 1.00 48.34 425 GLY A CA 1
ATOM 2950 C C . GLY A 1 468 ? 121.175 112.958 131.147 1.00 45.16 425 GLY A C 1
ATOM 2951 O O . GLY A 1 468 ? 121.934 113.509 130.341 1.00 59.08 425 GLY A O 1
ATOM 2952 N N . VAL A 1 469 ? 119.967 113.434 131.430 1.00 58.27 426 VAL A N 1
ATOM 2953 C CA . VAL A 1 469 ? 119.443 114.664 130.850 1.00 50.77 426 VAL A CA 1
ATOM 2954 C C . VAL A 1 469 ? 118.890 115.508 131.987 1.00 51.87 426 VAL A C 1
ATOM 2955 O O . VAL A 1 469 ? 117.836 115.186 132.550 1.00 60.41 426 VAL A O 1
ATOM 2959 N N . MET A 1 470 ? 119.597 116.577 132.329 1.00 54.11 427 MET A N 1
ATOM 2960 C CA . MET A 1 470 ? 119.118 117.569 133.279 1.00 56.37 427 MET A CA 1
ATOM 2961 C C . MET A 1 470 ? 118.840 118.846 132.501 1.00 57.43 427 MET A C 1
ATOM 2962 O O . MET A 1 470 ? 119.735 119.373 131.832 1.00 58.93 427 MET A O 1
ATOM 2967 N N . GLU A 1 471 ? 117.602 119.333 132.585 1.00 68.68 428 GLU A N 1
ATOM 2968 C CA . GLU A 1 471 ? 117.141 120.420 131.730 1.00 65.19 428 GLU A CA 1
ATOM 2969 C C . GLU A 1 471 ? 117.980 121.674 131.928 1.00 62.67 428 GLU A C 1
ATOM 2970 O O . GLU A 1 471 ? 117.927 122.309 132.985 1.00 69.71 428 GLU A O 1
ATOM 2976 N N . THR A 1 472 ? 118.757 122.031 130.904 1.00 57.62 429 THR A N 1
ATOM 2977 C CA . THR A 1 472 ? 119.649 123.179 130.995 1.00 52.86 429 THR A CA 1
ATOM 2978 C C . THR A 1 472 ? 118.886 124.494 131.066 1.00 62.49 429 THR A C 1
ATOM 2979 O O . THR A 1 472 ? 119.449 125.502 131.506 1.00 67.31 429 THR A O 1
ATOM 2983 N N . SER A 1 473 ? 117.620 124.505 130.645 1.00 77.45 430 SER A N 1
ATOM 2984 C CA . SER A 1 473 ? 116.807 125.712 130.730 1.00 77.91 430 SER A CA 1
ATOM 2985 C C . SER A 1 473 ? 116.314 125.976 132.146 1.00 75.06 430 SER A C 1
ATOM 2986 O O . SER A 1 473 ? 116.185 127.139 132.545 1.00 74.91 430 SER A O 1
ATOM 2989 N N . GLN A 1 474 ? 116.038 124.925 132.913 1.00 70.96 431 GLN A N 1
ATOM 2990 C CA . GLN A 1 474 ? 115.517 125.077 134.261 1.00 73.43 431 GLN A CA 1
ATOM 2991 C C . GLN A 1 474 ? 116.645 125.412 135.233 1.00 70.83 431 GLN A C 1
ATOM 2992 O O . GLN A 1 474 ? 117.822 125.479 134.870 1.00 62.95 431 GLN A O 1
ATOM 2998 N N . ASN A 1 475 ? 116.278 125.630 136.492 1.00 66.99 432 ASN A N 1
ATOM 2999 C CA . ASN A 1 475 ? 117.245 125.914 137.542 1.00 57.79 432 ASN A CA 1
ATOM 3000 C C . ASN A 1 475 ? 117.689 124.607 138.185 1.00 63.01 432 ASN A C 1
ATOM 3001 O O . ASN A 1 475 ? 116.854 123.782 138.569 1.00 64.06 432 ASN A O 1
ATOM 3006 N N . TRP A 1 476 ? 119.000 124.424 138.298 1.00 51.26 433 TRP A N 1
ATOM 3007 C CA . TRP A 1 476 ? 119.568 123.204 138.851 1.00 40.07 433 TRP A CA 1
ATOM 3008 C C . TRP A 1 476 ? 119.771 123.277 140.356 1.00 55.54 433 TRP A C 1
ATOM 3009 O O . TRP A 1 476 ? 120.315 122.333 140.938 1.00 59.31 433 TRP A O 1
ATOM 3020 N N . LEU A 1 477 ? 119.360 124.373 140.990 1.00 52.81 434 LEU A N 1
ATOM 3021 C CA . LEU A 1 477 ? 119.485 124.483 142.440 1.00 38.23 434 LEU A CA 1
ATOM 3022 C C . LEU A 1 477 ? 118.779 123.367 143.204 1.00 47.84 434 LEU A C 1
ATOM 3023 O O . LEU A 1 477 ? 119.371 122.861 144.173 1.00 67.92 434 LEU A O 1
ATOM 3028 N N . PRO A 1 478 ? 117.550 122.956 142.868 1.00 47.33 435 PRO A N 1
ATOM 3029 C CA . PRO A 1 478 ? 116.922 121.871 143.640 1.00 54.91 435 PRO A CA 1
ATOM 3030 C C . PRO A 1 478 ? 117.694 120.562 143.620 1.00 57.07 435 PRO A C 1
ATOM 3031 O O . PRO A 1 478 ? 117.688 119.848 144.630 1.00 58.95 435 PRO A O 1
ATOM 3035 N N . TYR A 1 479 ? 118.350 120.217 142.507 1.00 57.05 436 TYR A N 1
ATOM 3036 C CA . TYR A 1 479 ? 119.176 119.011 142.473 1.00 53.03 436 TYR A CA 1
ATOM 3037 C C . TYR A 1 479 ? 120.207 119.032 143.592 1.00 56.27 436 TYR A C 1
ATOM 3038 O O . TYR A 1 479 ? 120.295 118.099 144.402 1.00 72.79 436 TYR A O 1
ATOM 3047 N N . LEU A 1 480 ? 120.982 120.112 143.663 1.00 46.50 437 LEU A N 1
ATOM 3048 C CA . LEU A 1 480 ? 122.032 120.219 144.664 1.00 56.11 437 LEU A CA 1
ATOM 3049 C C . LEU A 1 480 ? 121.462 120.363 146.067 1.00 52.14 437 LEU A C 1
ATOM 3050 O O . LEU A 1 480 ? 122.052 119.855 147.026 1.00 62.57 437 LEU A O 1
ATOM 3055 N N . GLN A 1 481 ? 120.326 121.046 146.208 1.00 49.23 438 GLN A N 1
ATOM 3056 C CA . GLN A 1 481 ? 119.696 121.160 147.518 1.00 47.21 438 GLN A CA 1
ATOM 3057 C C . GLN A 1 481 ? 119.308 119.790 148.050 1.00 54.78 438 GLN A C 1
ATOM 3058 O O . GLN A 1 481 ? 119.571 119.462 149.213 1.00 76.39 438 GLN A O 1
ATOM 3064 N N . GLU A 1 482 ? 118.697 118.966 147.201 1.00 50.19 439 GLU A N 1
ATOM 3065 C CA . GLU A 1 482 ? 118.311 117.628 147.627 1.00 53.44 439 GLU A CA 1
ATOM 3066 C C . GLU A 1 482 ? 119.533 116.754 147.882 1.00 55.35 439 GLU A C 1
ATOM 3067 O O . GLU A 1 482 ? 119.526 115.924 148.799 1.00 64.14 439 GLU A O 1
ATOM 3073 N N . ILE A 1 483 ? 120.598 116.933 147.096 1.00 48.95 440 ILE A N 1
ATOM 3074 C CA . ILE A 1 483 ? 121.824 116.167 147.321 1.00 52.68 440 ILE A CA 1
ATOM 3075 C C . ILE A 1 483 ? 122.425 116.508 148.680 1.00 49.82 440 ILE A C 1
ATOM 3076 O O . ILE A 1 483 ? 122.810 115.621 149.453 1.00 56.03 440 ILE A O 1
ATOM 3081 N N . ASN A 1 484 ? 122.514 117.802 148.992 1.00 49.09 441 ASN A N 1
ATOM 3082 C CA . ASN A 1 484 ? 123.051 118.228 150.280 1.00 47.31 441 ASN A CA 1
ATOM 3083 C C . ASN A 1 484 ? 122.169 117.756 151.428 1.00 53.84 441 ASN A C 1
ATOM 3084 O O . ASN A 1 484 ? 122.671 117.353 152.485 1.00 71.59 441 ASN A O 1
ATOM 3089 N N . SER A 1 485 ? 120.848 117.807 151.243 1.00 41.88 442 SER A N 1
ATOM 3090 C CA . SER A 1 485 ? 119.941 117.323 152.276 1.00 52.12 442 SER A CA 1
ATOM 3091 C C . SER A 1 485 ? 120.129 115.832 152.522 1.00 59.27 442 SER A C 1
ATOM 3092 O O . SER A 1 485 ? 120.127 115.383 153.672 1.00 63.16 442 SER A O 1
ATOM 3095 N N . ALA A 1 486 ? 120.296 115.047 151.454 1.00 58.86 443 ALA A N 1
ATOM 3096 C CA . ALA A 1 486 ? 120.550 113.619 151.617 1.00 57.21 443 ALA A CA 1
ATOM 3097 C C . ALA A 1 486 ? 121.874 113.372 152.327 1.00 56.91 443 ALA A C 1
ATOM 3098 O O . ALA A 1 486 ? 121.969 112.498 153.197 1.00 55.89 443 ALA A O 1
ATOM 3100 N N . LEU A 1 487 ? 122.907 114.137 151.972 1.00 54.62 444 LEU A N 1
ATOM 3101 C CA . LEU A 1 487 ? 124.206 113.981 152.618 1.00 46.71 444 LEU A CA 1
ATOM 3102 C C . LEU A 1 487 ? 124.112 114.254 154.115 1.00 52.59 444 LEU A C 1
ATOM 3103 O O . LEU A 1 487 ? 124.605 113.472 154.938 1.00 57.11 444 LEU A O 1
ATOM 3108 N N . ASN A 1 488 ? 123.457 115.352 154.489 1.00 53.88 445 ASN A N 1
ATOM 3109 C CA . ASN A 1 488 ? 123.376 115.714 155.897 1.00 43.00 445 ASN A CA 1
ATOM 3110 C C . ASN A 1 488 ? 122.351 114.890 156.664 1.00 48.67 445 ASN A C 1
ATOM 3111 O O . ASN A 1 488 ? 122.412 114.846 157.896 1.00 63.71 445 ASN A O 1
ATOM 3116 N N . THR A 1 489 ? 121.413 114.243 155.972 1.00 58.45 446 THR A N 1
ATOM 3117 C CA . THR A 1 489 ? 120.566 113.252 156.623 1.00 65.64 446 THR A CA 1
ATOM 3118 C C . THR A 1 489 ? 121.312 111.945 156.846 1.00 59.60 446 THR A C 1
ATOM 3119 O O . THR A 1 489 ? 121.031 111.229 157.813 1.00 64.88 446 THR A O 1
ATOM 3123 N N . ALA A 1 490 ? 122.249 111.610 155.956 1.00 53.64 447 ALA A N 1
ATOM 3124 C CA . ALA A 1 490 ? 123.159 110.505 156.233 1.00 58.60 447 ALA A CA 1
ATOM 3125 C C . ALA A 1 490 ? 124.046 110.827 157.428 1.00 58.03 447 ALA A C 1
ATOM 3126 O O . ALA A 1 490 ? 124.330 109.953 158.255 1.00 55.97 447 ALA A O 1
ATOM 3128 N N . ARG A 1 491 ? 124.489 112.078 157.537 1.00 61.13 448 ARG A N 1
ATOM 3129 C CA . ARG A 1 491 ? 125.279 112.522 158.680 1.00 54.68 448 ARG A CA 1
ATOM 3130 C C . ARG A 1 491 ? 124.441 112.761 159.933 1.00 58.93 448 ARG A C 1
ATOM 3131 O O . ARG A 1 491 ? 124.957 113.330 160.901 1.00 55.67 448 ARG A O 1
ATOM 3139 N N . GLN A 1 492 ? 123.173 112.347 159.944 1.00 61.87 449 GLN A N 1
ATOM 3140 C CA . GLN A 1 492 ? 122.310 112.625 161.089 1.00 55.81 449 GLN A CA 1
ATOM 3141 C C . GLN A 1 492 ? 122.632 111.699 162.256 1.00 62.45 449 GLN A C 1
ATOM 3142 O O . GLN A 1 492 ? 123.039 112.151 163.331 1.00 64.29 449 GLN A O 1
ATOM 3148 N N . GLU A 1 493 ? 122.462 110.393 162.059 1.00 71.78 450 GLU A N 1
ATOM 3149 C CA . GLU A 1 493 ? 122.665 109.411 163.114 1.00 71.48 450 GLU A CA 1
ATOM 3150 C C . GLU A 1 493 ? 123.997 108.683 163.000 1.00 71.37 450 GLU A C 1
ATOM 3151 O O . GLU A 1 493 ? 124.250 107.753 163.771 1.00 67.24 450 GLU A O 1
ATOM 3153 N N . TYR A 1 494 ? 124.851 109.080 162.063 1.00 70.40 451 TYR A N 1
ATOM 3154 C CA . TYR A 1 494 ? 126.117 108.404 161.832 1.00 68.44 451 TYR A CA 1
ATOM 3155 C C . TYR A 1 494 ? 127.261 109.401 161.903 1.00 62.76 451 TYR A C 1
ATOM 3156 O O . TYR A 1 494 ? 127.103 110.581 161.579 1.00 61.08 451 TYR A O 1
ATOM 3165 N N . HIS A 1 495 ? 128.417 108.912 162.335 1.00 63.37 452 HIS A N 1
ATOM 3166 C CA . HIS A 1 495 ? 129.659 109.669 162.295 1.00 61.29 452 HIS A CA 1
ATOM 3167 C C . HIS A 1 495 ? 130.565 109.031 161.252 1.00 65.68 452 HIS A C 1
ATOM 3168 O O . HIS A 1 495 ? 130.908 107.850 161.365 1.00 66.09 452 HIS A O 1
ATOM 3175 N N . TRP A 1 496 ? 130.938 109.805 160.239 1.00 62.64 453 TRP A N 1
ATOM 3176 C CA . TRP A 1 496 ? 131.761 109.325 159.136 1.00 55.55 453 TRP A CA 1
ATOM 3177 C C . TRP A 1 496 ? 133.151 109.926 159.274 1.00 63.61 453 TRP A C 1
ATOM 3178 O O . TRP A 1 496 ? 133.328 111.139 159.117 1.00 66.12 453 TRP A O 1
ATOM 3189 N N . GLU A 1 497 ? 134.135 109.077 159.574 1.00 60.31 454 GLU A N 1
ATOM 3190 C CA . GLU A 1 497 ? 135.512 109.549 159.637 1.00 56.35 454 GLU A CA 1
ATOM 3191 C C . GLU A 1 497 ? 135.997 110.001 158.267 1.00 57.91 454 GLU A C 1
ATOM 3192 O O . GLU A 1 497 ? 136.714 111.002 158.155 1.00 60.59 454 GLU A O 1
ATOM 3194 N N . ARG A 1 498 ? 135.618 109.278 157.216 1.00 57.01 455 ARG A N 1
ATOM 3195 C CA . ARG A 1 498 ? 136.018 109.614 155.859 1.00 53.24 455 ARG A CA 1
ATOM 3196 C C . ARG A 1 498 ? 134.858 109.376 154.907 1.00 54.70 455 ARG A C 1
ATOM 3197 O O . ARG A 1 498 ? 134.125 108.392 155.038 1.00 56.90 455 ARG A O 1
ATOM 3205 N N . ILE A 1 499 ? 134.700 110.287 153.952 1.00 45.30 456 ILE A N 1
ATOM 3206 C CA . ILE A 1 499 ? 133.739 110.161 152.865 1.00 39.50 456 ILE A CA 1
ATOM 3207 C C . ILE A 1 499 ? 134.522 110.124 151.563 1.00 46.09 456 ILE A C 1
ATOM 3208 O O . ILE A 1 499 ? 135.502 110.857 151.405 1.00 51.97 456 ILE A O 1
ATOM 3213 N N . HIS A 1 500 ? 134.116 109.251 150.646 1.00 49.99 457 HIS A N 1
ATOM 3214 C CA . HIS A 1 500 ? 134.806 109.072 149.374 1.00 39.28 457 HIS A CA 1
ATOM 3215 C C . HIS A 1 500 ? 133.851 109.423 148.244 1.00 43.36 457 HIS A C 1
ATOM 3216 O O . HIS A 1 500 ? 132.756 108.857 148.157 1.00 48.22 457 HIS A O 1
ATOM 3223 N N . LEU A 1 501 ? 134.269 110.344 147.375 1.00 45.54 458 LEU A N 1
ATOM 3224 C CA . LEU A 1 501 ? 133.398 110.943 146.370 1.00 42.77 458 LEU A CA 1
ATOM 3225 C C . LEU A 1 501 ? 133.807 110.478 144.976 1.00 49.32 458 LEU A C 1
ATOM 3226 O O . LEU A 1 501 ? 134.896 110.813 144.492 1.00 65.91 458 LEU A O 1
ATOM 3231 N N . PHE A 1 502 ? 132.919 109.720 144.335 1.00 38.81 459 PHE A N 1
ATOM 3232 C CA . PHE A 1 502 ? 133.044 109.302 142.944 1.00 35.97 459 PHE A CA 1
ATOM 3233 C C . PHE A 1 502 ? 131.792 109.758 142.213 1.00 43.39 459 PHE A C 1
ATOM 3234 O O . PHE A 1 502 ? 130.692 109.290 142.520 1.00 54.15 459 PHE A O 1
ATOM 3242 N N . GLN A 1 503 ? 131.950 110.655 141.244 1.00 47.07 460 GLN A N 1
ATOM 3243 C CA . GLN A 1 503 ? 130.798 111.263 140.600 1.00 49.14 460 GLN A CA 1
ATOM 3244 C C . GLN A 1 503 ? 130.915 111.215 139.084 1.00 39.70 460 GLN A C 1
ATOM 3245 O O . GLN A 1 503 ? 132.003 111.352 138.518 1.00 56.27 460 GLN A O 1
ATOM 3251 N N . THR A 1 504 ? 129.770 111.013 138.438 1.00 28.54 461 THR A N 1
ATOM 3252 C CA . THR A 1 504 ? 129.569 111.297 137.019 1.00 40.38 461 THR A CA 1
ATOM 3253 C C . THR A 1 504 ? 128.454 112.335 136.985 1.00 51.34 461 THR A C 1
ATOM 3254 O O . THR A 1 504 ? 127.272 111.994 136.897 1.00 60.80 461 THR A O 1
ATOM 3258 N N . ALA A 1 505 ? 128.831 113.600 137.077 1.00 51.57 462 ALA A N 1
ATOM 3259 C CA . ALA A 1 505 ? 127.881 114.684 137.247 1.00 46.18 462 ALA A CA 1
ATOM 3260 C C . ALA A 1 505 ? 128.281 115.841 136.349 1.00 44.52 462 ALA A C 1
ATOM 3261 O O . ALA A 1 505 ? 129.451 115.970 135.976 1.00 36.88 462 ALA A O 1
ATOM 3263 N N . PRO A 1 506 ? 127.327 116.695 135.976 1.00 47.16 463 PRO A N 1
ATOM 3264 C CA . PRO A 1 506 ? 127.657 117.843 135.128 1.00 35.00 463 PRO A CA 1
ATOM 3265 C C . PRO A 1 506 ? 128.690 118.751 135.774 1.00 29.04 463 PRO A C 1
ATOM 3266 O O . PRO A 1 506 ? 128.818 118.819 136.997 1.00 46.69 463 PRO A O 1
ATOM 3270 N N . THR A 1 507 ? 129.442 119.441 134.917 1.00 36.54 464 THR A N 1
ATOM 3271 C CA . THR A 1 507 ? 130.507 120.323 135.378 1.00 37.57 464 THR A CA 1
ATOM 3272 C C . THR A 1 507 ? 129.983 121.392 136.330 1.00 51.94 464 THR A C 1
ATOM 3273 O O . THR A 1 507 ? 130.540 121.594 137.419 1.00 59.65 464 THR A O 1
ATOM 3277 N N . ALA A 1 508 ? 128.910 122.082 135.939 1.00 52.27 465 ALA A N 1
ATOM 3278 C CA . ALA A 1 508 ? 128.354 123.135 136.780 1.00 42.34 465 ALA A CA 1
ATOM 3279 C C . ALA A 1 508 ? 127.799 122.567 138.078 1.00 45.38 465 ALA A C 1
ATOM 3280 O O . ALA A 1 508 ? 127.949 123.172 139.145 1.00 57.69 465 ALA A O 1
ATOM 3282 N N . LEU A 1 509 ? 127.149 121.405 138.006 1.00 43.75 466 LEU A N 1
ATOM 3283 C CA . LEU A 1 509 ? 126.648 120.769 139.217 1.00 36.24 466 LEU A CA 1
ATOM 3284 C C . LEU A 1 509 ? 127.790 120.376 140.144 1.00 47.82 466 LEU A C 1
ATOM 3285 O O . LEU A 1 509 ? 127.675 120.503 141.367 1.00 51.57 466 LEU A O 1
ATOM 3290 N N . CYS A 1 510 ? 128.897 119.885 139.582 1.00 60.00 467 CYS A N 1
ATOM 3291 C CA . CYS A 1 510 ? 130.052 119.547 140.407 1.00 45.62 467 CYS A CA 1
ATOM 3292 C C . CYS A 1 510 ? 130.620 120.782 141.090 1.00 43.97 467 CYS A C 1
ATOM 3293 O O . CYS A 1 510 ? 130.969 120.740 142.275 1.00 57.37 467 CYS A O 1
ATOM 3296 N N . MET A 1 511 ? 130.715 121.896 140.361 1.00 35.77 468 MET A N 1
ATOM 3297 C CA . MET A 1 511 ? 131.199 123.126 140.980 1.00 39.39 468 MET A CA 1
ATOM 3298 C C . MET A 1 511 ? 130.260 123.589 142.088 1.00 54.18 468 MET A C 1
ATOM 3299 O O . MET A 1 511 ? 130.709 124.013 143.159 1.00 61.53 468 MET A O 1
ATOM 3304 N N . ALA A 1 512 ? 128.949 123.501 141.852 1.00 59.65 469 ALA A N 1
ATOM 3305 C CA . ALA A 1 512 ? 127.982 123.903 142.868 1.00 39.95 469 ALA A CA 1
ATOM 3306 C C . ALA A 1 512 ? 128.067 123.012 144.100 1.00 46.01 469 ALA A C 1
ATOM 3307 O O . ALA A 1 512 ? 127.953 123.493 145.232 1.00 50.49 469 ALA A O 1
ATOM 3309 N N . LEU A 1 513 ? 128.249 121.706 143.898 1.00 47.84 470 LEU A N 1
ATOM 3310 C CA . LEU A 1 513 ? 128.384 120.794 145.026 1.00 51.18 470 LEU A CA 1
ATOM 3311 C C . LEU A 1 513 ? 129.655 121.076 145.813 1.00 55.48 470 LEU A C 1
ATOM 3312 O O . LEU A 1 513 ? 129.653 121.017 147.047 1.00 62.01 470 LEU A O 1
ATOM 3317 N N . GLY A 1 514 ? 130.751 121.377 145.117 1.00 44.44 471 GLY A N 1
ATOM 3318 C CA . GLY A 1 514 ? 131.965 121.766 145.813 1.00 44.39 471 GLY A CA 1
ATOM 3319 C C . GLY A 1 514 ? 131.785 123.043 146.609 1.00 48.77 471 GLY A C 1
ATOM 3320 O O . GLY A 1 514 ? 132.324 123.183 147.709 1.00 61.49 471 GLY A O 1
ATOM 3321 N N . ILE A 1 515 ? 131.023 123.991 146.064 1.00 50.68 472 ILE A N 1
ATOM 3322 C CA . ILE A 1 515 ? 130.747 125.231 146.783 1.00 50.41 472 ILE A CA 1
ATOM 3323 C C . ILE A 1 515 ? 129.919 124.952 148.032 1.00 50.89 472 ILE A C 1
ATOM 3324 O O . ILE A 1 515 ? 130.219 125.453 149.122 1.00 52.46 472 ILE A O 1
ATOM 3329 N N . ALA A 1 516 ? 128.863 124.150 147.890 1.00 52.16 473 ALA A N 1
ATOM 3330 C CA . ALA A 1 516 ? 127.957 123.900 149.007 1.00 44.51 473 ALA A CA 1
ATOM 3331 C C . ALA A 1 516 ? 128.637 123.097 150.110 1.00 52.09 473 ALA A C 1
ATOM 3332 O O . ALA A 1 516 ? 128.592 123.478 151.285 1.00 58.59 473 ALA A O 1
ATOM 3334 N N . VAL A 1 517 ? 129.269 121.979 149.751 1.00 58.25 474 VAL A N 1
ATOM 3335 C CA . VAL A 1 517 ? 129.909 121.134 150.755 1.00 48.80 474 VAL A CA 1
ATOM 3336 C C . VAL A 1 517 ? 131.121 121.839 151.350 1.00 53.67 474 VAL A C 1
ATOM 3337 O O . VAL A 1 517 ? 131.302 121.874 152.573 1.00 64.91 474 VAL A O 1
ATOM 3341 N N . GLY A 1 518 ? 131.961 122.418 150.500 1.00 42.67 475 GLY A N 1
ATOM 3342 C CA . GLY A 1 518 ? 133.117 123.128 151.000 1.00 41.39 475 GLY A CA 1
ATOM 3343 C C . GLY A 1 518 ? 134.177 122.191 151.558 1.00 50.53 475 GLY A C 1
ATOM 3344 O O . GLY A 1 518 ? 134.241 121.001 151.241 1.00 65.21 475 GLY A O 1
ATOM 3345 N N . HIS A 1 519 ? 135.021 122.759 152.415 1.00 51.50 476 HIS A N 1
ATOM 3346 C CA . HIS A 1 519 ? 136.142 122.049 153.011 1.00 50.67 476 HIS A CA 1
ATOM 3347 C C . HIS A 1 519 ? 135.824 121.491 154.391 1.00 52.15 476 HIS A C 1
ATOM 3348 O O . HIS A 1 519 ? 136.733 121.026 155.084 1.00 57.37 476 HIS A O 1
ATOM 3355 N N . PHE A 1 520 ? 134.563 121.524 154.807 1.00 45.66 477 PHE A N 1
ATOM 3356 C CA . PHE A 1 520 ? 134.190 121.172 156.168 1.00 51.19 477 PHE A CA 1
ATOM 3357 C C . PHE A 1 520 ? 133.926 119.687 156.359 1.00 57.22 477 PHE A C 1
ATOM 3358 O O . PHE A 1 520 ? 133.607 119.271 157.477 1.00 62.55 477 PHE A O 1
ATOM 3366 N N . LEU A 1 521 ? 134.053 118.878 155.314 1.00 61.27 478 LEU A N 1
ATOM 3367 C CA . LEU A 1 521 ? 133.788 117.459 155.461 1.00 64.28 478 LEU A CA 1
ATOM 3368 C C . LEU A 1 521 ? 135.001 116.641 155.037 1.00 64.95 478 LEU A C 1
ATOM 3369 O O . LEU A 1 521 ? 135.725 117.025 154.114 1.00 65.94 478 LEU A O 1
ATOM 3374 N N . PRO A 1 522 ? 135.248 115.507 155.693 1.00 59.43 479 PRO A N 1
ATOM 3375 C CA . PRO A 1 522 ? 136.370 114.651 155.290 1.00 57.55 479 PRO A CA 1
ATOM 3376 C C . PRO A 1 522 ? 136.066 113.900 154.007 1.00 63.50 479 PRO A C 1
ATOM 3377 O O . PRO A 1 522 ? 135.719 112.715 154.042 1.00 61.96 479 PRO A O 1
ATOM 3381 N N . VAL A 1 523 ? 136.190 114.576 152.869 1.00 53.83 480 VAL A N 1
ATOM 3382 C CA . VAL A 1 523 ? 135.823 114.013 151.577 1.00 41.82 480 VAL A CA 1
ATOM 3383 C C . VAL A 1 523 ? 137.075 113.912 150.720 1.00 52.26 480 VAL A C 1
ATOM 3384 O O . VAL A 1 523 ? 137.754 114.916 150.476 1.00 52.70 480 VAL A O 1
ATOM 3388 N N . ASP A 1 524 ? 137.375 112.698 150.273 1.00 58.44 481 ASP A N 1
ATOM 3389 C CA . ASP A 1 524 ? 138.435 112.433 149.313 1.00 56.57 481 ASP A CA 1
ATOM 3390 C C . ASP A 1 524 ? 137.785 112.208 147.956 1.00 57.73 481 ASP A C 1
ATOM 3391 O O . ASP A 1 524 ? 136.960 111.301 147.807 1.00 54.00 481 ASP A O 1
ATOM 3396 N N . VAL A 1 525 ? 138.149 113.025 146.973 1.00 49.97 482 VAL A N 1
ATOM 3397 C CA . VAL A 1 525 ? 137.522 112.989 145.658 1.00 43.06 482 VAL A CA 1
ATOM 3398 C C . VAL A 1 525 ? 138.394 112.161 144.728 1.00 48.15 482 VAL A C 1
ATOM 3399 O O . VAL A 1 525 ? 139.597 112.420 144.601 1.00 53.99 482 VAL A O 1
ATOM 3403 N N . TYR A 1 526 ? 137.795 111.170 144.074 1.00 46.51 483 TYR A N 1
ATOM 3404 C CA . TYR A 1 526 ? 138.532 110.233 143.234 1.00 47.72 483 TYR A CA 1
ATOM 3405 C C . TYR A 1 526 ? 138.172 110.487 141.776 1.00 52.57 483 TYR A C 1
ATOM 3406 O O . TYR A 1 526 ? 137.053 110.189 141.345 1.00 60.74 483 TYR A O 1
ATOM 3415 N N . HIS A 1 527 ? 139.121 111.030 141.020 1.00 49.61 484 HIS A N 1
ATOM 3416 C CA . HIS A 1 527 ? 138.900 111.274 139.604 1.00 48.80 484 HIS A CA 1
ATOM 3417 C C . HIS A 1 527 ? 138.940 109.969 138.820 1.00 40.58 484 HIS A C 1
ATOM 3418 O O . HIS A 1 527 ? 139.619 109.011 139.195 1.00 51.23 484 HIS A O 1
ATOM 3425 N N . TYR A 1 528 ? 138.201 109.940 137.717 1.00 33.08 485 TYR A N 1
ATOM 3426 C CA . TYR A 1 528 ? 138.209 108.822 136.783 1.00 36.80 485 TYR A CA 1
ATOM 3427 C C . TYR A 1 528 ? 138.946 109.256 135.525 1.00 52.89 485 TYR A C 1
ATOM 3428 O O . TYR A 1 528 ? 138.576 110.256 134.901 1.00 67.16 485 TYR A O 1
ATOM 3437 N N . GLN A 1 529 ? 139.982 108.510 135.155 1.00 50.47 486 GLN A N 1
ATOM 3438 C CA . GLN A 1 529 ? 140.786 108.809 133.979 1.00 42.54 486 GLN A CA 1
ATOM 3439 C C . GLN A 1 529 ? 140.481 107.792 132.891 1.00 56.10 486 GLN A C 1
ATOM 3440 O O . GLN A 1 529 ? 140.602 106.583 133.115 1.00 60.97 486 GLN A O 1
ATOM 3446 N N . PHE A 1 530 ? 140.086 108.284 131.717 1.00 59.09 487 PHE A N 1
ATOM 3447 C CA . PHE A 1 530 ? 139.725 107.393 130.621 1.00 48.42 487 PHE A CA 1
ATOM 3448 C C . PHE A 1 530 ? 140.947 106.697 130.034 1.00 50.20 487 PHE A C 1
ATOM 3449 O O . PHE A 1 530 ? 140.914 105.487 129.786 1.00 56.75 487 PHE A O 1
ATOM 3457 N N . ASN A 1 531 ? 142.032 107.433 129.818 1.00 61.90 488 ASN A N 1
ATOM 3458 C CA . ASN A 1 531 ? 143.251 106.872 129.239 1.00 59.59 488 ASN A CA 1
ATOM 3459 C C . ASN A 1 531 ? 144.244 106.497 130.338 1.00 68.63 488 ASN A C 1
ATOM 3460 O O . ASN A 1 531 ? 145.341 107.044 130.447 1.00 67.12 488 ASN A O 1
ATOM 3465 N N . ALA A 1 532 ? 143.840 105.535 131.163 1.00 69.34 489 ALA A N 1
ATOM 3466 C CA . ALA A 1 532 ? 144.677 105.090 132.265 1.00 64.62 489 ALA A CA 1
ATOM 3467 C C . ALA A 1 532 ? 144.472 103.599 132.480 1.00 72.64 489 ALA A C 1
ATOM 3468 O O . ALA A 1 532 ? 143.453 103.028 132.085 1.00 77.58 489 ALA A O 1
ATOM 3470 N N . GLU A 1 533 ? 145.462 102.976 133.109 1.00 72.48 490 GLU A N 1
ATOM 3471 C CA . GLU A 1 533 ? 145.415 101.562 133.445 1.00 73.48 490 GLU A CA 1
ATOM 3472 C C . GLU A 1 533 ? 144.685 101.369 134.767 1.00 78.59 490 GLU A C 1
ATOM 3473 O O . GLU A 1 533 ? 144.676 102.254 135.626 1.00 79.82 490 GLU A O 1
ATOM 3475 N N . GLU A 1 534 ? 144.066 100.205 134.917 1.00 76.82 491 GLU A N 1
ATOM 3476 C CA . GLU A 1 534 ? 143.309 99.922 136.126 1.00 71.21 491 GLU A CA 1
ATOM 3477 C C . GLU A 1 534 ? 144.242 99.921 137.336 1.00 75.87 491 GLU A C 1
ATOM 3478 O O . GLU A 1 534 ? 145.353 99.380 137.262 1.00 76.87 491 GLU A O 1
ATOM 3480 N N . PRO A 1 535 ? 143.833 100.518 138.462 1.00 70.44 492 PRO A N 1
ATOM 3481 C CA . PRO A 1 535 ? 142.554 101.201 138.698 1.00 70.76 492 PRO A CA 1
ATOM 3482 C C . PRO A 1 535 ? 142.506 102.586 138.062 1.00 69.66 492 PRO A C 1
ATOM 3483 O O . PRO A 1 535 ? 143.476 103.337 138.111 1.00 68.33 492 PRO A O 1
ATOM 3487 N N . LYS A 1 536 ? 141.379 102.951 137.453 1.00 55.57 493 LYS A N 1
ATOM 3488 C CA . LYS A 1 536 ? 141.231 104.262 136.838 1.00 50.32 493 LYS A CA 1
ATOM 3489 C C . LYS A 1 536 ? 140.737 105.320 137.811 1.00 48.43 493 LYS A C 1
ATOM 3490 O O . LYS A 1 536 ? 140.612 106.486 137.423 1.00 46.54 493 LYS A O 1
ATOM 3496 N N . TYR A 1 537 ? 140.442 104.944 139.050 1.00 49.24 494 TYR A N 1
ATOM 3497 C CA . TYR A 1 537 ? 140.117 105.904 140.091 1.00 35.07 494 TYR A CA 1
ATOM 3498 C C . TYR A 1 537 ? 141.364 106.208 140.906 1.00 41.99 494 TYR A C 1
ATOM 3499 O O . TYR A 1 537 ? 142.222 105.343 141.096 1.00 52.07 494 TYR A O 1
ATOM 3508 N N . ARG A 1 538 ? 141.460 107.444 141.382 1.00 45.72 495 ARG A N 1
ATOM 3509 C CA . ARG A 1 538 ? 142.607 107.869 142.165 1.00 55.58 495 ARG A CA 1
ATOM 3510 C C . ARG A 1 538 ? 142.225 109.109 142.956 1.00 60.34 495 ARG A C 1
ATOM 3511 O O . ARG A 1 538 ? 141.632 110.040 142.408 1.00 70.42 495 ARG A O 1
ATOM 3519 N N . CYS A 1 539 ? 142.578 109.120 144.239 1.00 49.74 496 CYS A N 1
ATOM 3520 C CA . CYS A 1 539 ? 142.241 110.252 145.090 1.00 51.01 496 CYS A CA 1
ATOM 3521 C C . CYS A 1 539 ? 143.115 111.440 144.723 1.00 62.47 496 CYS A C 1
ATOM 3522 O O . CYS A 1 539 ? 144.220 111.598 145.250 1.00 68.95 496 CYS A O 1
ATOM 3525 N N . VAL A 1 540 ? 142.627 112.272 143.803 1.00 56.97 497 VAL A N 1
ATOM 3526 C CA . VAL A 1 540 ? 143.413 113.407 143.336 1.00 55.34 497 VAL A CA 1
ATOM 3527 C C . VAL A 1 540 ? 143.578 114.440 144.443 1.00 54.41 497 VAL A C 1
ATOM 3528 O O . VAL A 1 540 ? 144.622 115.095 144.545 1.00 62.16 497 VAL A O 1
ATOM 3532 N N . PHE A 1 541 ? 142.563 114.605 145.287 1.00 47.04 498 PHE A N 1
ATOM 3533 C CA . PHE A 1 541 ? 142.653 115.543 146.397 1.00 46.56 498 PHE A CA 1
ATOM 3534 C C . PHE A 1 541 ? 141.614 115.185 147.449 1.00 60.07 498 PHE A C 1
ATOM 3535 O O . PHE A 1 541 ? 140.762 114.315 147.249 1.00 58.11 498 PHE A O 1
ATOM 3543 N N . SER A 1 542 ? 141.713 115.867 148.586 1.00 66.98 499 SER A N 1
ATOM 3544 C CA . SER A 1 542 ? 140.762 115.754 149.680 1.00 55.66 499 SER A CA 1
ATOM 3545 C C . SER A 1 542 ? 140.161 117.125 149.951 1.00 53.99 499 SER A C 1
ATOM 3546 O O . SER A 1 542 ? 140.875 118.132 149.967 1.00 59.55 499 SER A O 1
ATOM 3549 N N . LEU A 1 543 ? 138.843 117.158 150.159 1.00 54.89 500 LEU A N 1
ATOM 3550 C CA . LEU A 1 543 ? 138.150 118.434 150.307 1.00 50.12 500 LEU A CA 1
ATOM 3551 C C . LEU A 1 543 ? 138.618 119.186 151.547 1.00 53.85 500 LEU A C 1
ATOM 3552 O O . LEU A 1 543 ? 138.736 120.416 151.527 1.00 61.19 500 LEU A O 1
ATOM 3557 N N . ASP A 1 544 ? 138.885 118.468 152.636 1.00 71.29 501 ASP A N 1
ATOM 3558 C CA . ASP A 1 544 ? 139.250 119.110 153.892 1.00 67.85 501 ASP A CA 1
ATOM 3559 C C . ASP A 1 544 ? 140.697 119.583 153.936 1.00 67.37 501 ASP A C 1
ATOM 3560 O O . ASP A 1 544 ? 141.048 120.353 154.836 1.00 72.01 501 ASP A O 1
ATOM 3565 N N . LYS A 1 545 ? 141.540 119.152 152.999 1.00 62.09 502 LYS A N 1
ATOM 3566 C CA . LYS A 1 545 ? 142.955 119.499 153.008 1.00 64.84 502 LYS A CA 1
ATOM 3567 C C . LYS A 1 545 ? 143.300 120.624 152.041 1.00 70.47 502 LYS A C 1
ATOM 3568 O O . LYS A 1 545 ? 144.485 120.902 151.830 1.00 64.61 502 LYS A O 1
ATOM 3574 N N . MET A 1 546 ? 142.300 121.277 151.450 1.00 70.31 503 MET A N 1
ATOM 3575 C CA . MET A 1 546 ? 142.576 122.334 150.484 1.00 69.11 503 MET A CA 1
ATOM 3576 C C . MET A 1 546 ? 143.027 123.626 151.150 1.00 71.21 503 MET A C 1
ATOM 3577 O O . MET A 1 546 ? 143.827 124.367 150.570 1.00 75.91 503 MET A O 1
ATOM 3582 N N . LEU A 1 547 ? 142.528 123.918 152.352 1.00 65.47 504 LEU A N 1
ATOM 3583 C CA . LEU A 1 547 ? 142.983 125.102 153.068 1.00 67.71 504 LEU A CA 1
ATOM 3584 C C . LEU A 1 547 ? 144.424 124.969 153.541 1.00 75.28 504 LEU A C 1
ATOM 3585 O O . LEU A 1 547 ? 145.048 125.979 153.882 1.00 77.74 504 LEU A O 1
ATOM 3590 N N . ASN A 1 548 ? 144.963 123.754 153.569 1.00 84.81 505 ASN A N 1
ATOM 3591 C CA . ASN A 1 548 ? 146.338 123.531 153.993 1.00 79.29 505 ASN A CA 1
ATOM 3592 C C . ASN A 1 548 ? 147.279 123.526 152.794 1.00 79.11 505 ASN A C 1
ATOM 3593 O O . ASN A 1 548 ? 148.331 122.888 152.821 1.00 80.17 505 ASN A O 1
ATOM 3595 N N . PHE B 1 47 ? 153.071 174.214 100.761 1.00 177.13 4 PHE B N 1
ATOM 3596 C CA . PHE B 1 47 ? 151.806 174.781 101.212 1.00 178.41 4 PHE B CA 1
ATOM 3597 C C . PHE B 1 47 ? 150.860 175.016 100.038 1.00 178.66 4 PHE B C 1
ATOM 3598 O O . PHE B 1 47 ? 150.549 174.091 99.287 1.00 177.88 4 PHE B O 1
ATOM 3600 N N . ASN B 1 48 ? 150.402 176.262 99.891 1.00 179.12 5 ASN B N 1
ATOM 3601 C CA . ASN B 1 48 ? 149.512 176.598 98.784 1.00 179.09 5 ASN B CA 1
ATOM 3602 C C . ASN B 1 48 ? 150.206 176.404 97.442 1.00 179.42 5 ASN B C 1
ATOM 3603 O O . ASN B 1 48 ? 149.600 175.904 96.487 1.00 178.32 5 ASN B O 1
ATOM 3605 N N . GLU B 1 49 ? 151.478 176.801 97.350 1.00 183.00 6 GLU B N 1
ATOM 3606 C CA . GLU B 1 49 ? 152.240 176.563 96.129 1.00 182.52 6 GLU B CA 1
ATOM 3607 C C . GLU B 1 49 ? 152.385 175.071 95.856 1.00 183.05 6 GLU B C 1
ATOM 3608 O O . GLU B 1 49 ? 152.269 174.628 94.708 1.00 182.79 6 GLU B O 1
ATOM 3610 N N . THR B 1 50 ? 152.642 174.282 96.902 1.00 179.78 7 THR B N 1
ATOM 3611 C CA . THR B 1 50 ? 152.728 172.835 96.734 1.00 178.97 7 THR B CA 1
ATOM 3612 C C . THR B 1 50 ? 151.398 172.255 96.271 1.00 179.86 7 THR B C 1
ATOM 3613 O O . THR B 1 50 ? 151.365 171.362 95.417 1.00 179.82 7 THR B O 1
ATOM 3615 N N . ALA B 1 51 ? 150.288 172.748 96.828 1.00 179.45 8 ALA B N 1
ATOM 3616 C CA . ALA B 1 51 ? 148.974 172.283 96.396 1.00 178.98 8 ALA B CA 1
ATOM 3617 C C . ALA B 1 51 ? 148.721 172.622 94.932 1.00 180.13 8 ALA B C 1
ATOM 3618 O O . ALA B 1 51 ? 148.204 171.792 94.175 1.00 180.39 8 ALA B O 1
ATOM 3620 N N . ASP B 1 52 ? 149.079 173.839 94.516 1.00 178.69 9 ASP B N 1
ATOM 3621 C CA . ASP B 1 52 ? 148.907 174.225 93.119 1.00 177.29 9 ASP B CA 1
ATOM 3622 C C . ASP B 1 52 ? 149.766 173.365 92.200 1.00 178.49 9 ASP B C 1
ATOM 3623 O O . ASP B 1 52 ? 149.320 172.962 91.118 1.00 178.14 9 ASP B O 1
ATOM 3625 N N . LYS B 1 53 ? 151.004 173.079 92.611 1.00 179.96 10 LYS B N 1
ATOM 3626 C CA . LYS B 1 53 ? 151.869 172.214 91.814 1.00 178.92 10 LYS B CA 1
ATOM 3627 C C . LYS B 1 53 ? 151.293 170.808 91.708 1.00 178.61 10 LYS B C 1
ATOM 3628 O O . LYS B 1 53 ? 151.337 170.189 90.638 1.00 177.99 10 LYS B O 1
ATOM 3630 N N . TYR B 1 54 ? 150.750 170.286 92.810 1.00 183.30 11 TYR B N 1
ATOM 3631 C CA . TYR B 1 54 ? 150.131 168.965 92.781 1.00 183.63 11 TYR B CA 1
ATOM 3632 C C . TYR B 1 54 ? 148.906 168.952 91.877 1.00 184.11 11 TYR B C 1
ATOM 3633 O O . TYR B 1 54 ? 148.617 167.944 91.222 1.00 183.95 11 TYR B O 1
ATOM 3635 N N . LEU B 1 55 ? 148.166 170.063 91.837 1.00 183.62 12 LEU B N 1
ATOM 3636 C CA . LEU B 1 55 ? 147.007 170.147 90.955 1.00 182.64 12 LEU B CA 1
ATOM 3637 C C . LEU B 1 55 ? 147.418 170.036 89.492 1.00 183.14 12 LEU B C 1
ATOM 3638 O O . LEU B 1 55 ? 146.739 169.377 88.696 1.00 183.14 12 LEU B O 1
ATOM 3640 N N . LYS B 1 56 ? 148.530 170.673 89.119 1.00 183.50 13 LYS B N 1
ATOM 3641 C CA . LYS B 1 56 ? 149.018 170.665 87.745 1.00 182.58 13 LYS B CA 1
ATOM 3642 C C . LYS B 1 56 ? 150.059 169.579 87.493 1.00 182.91 13 LYS B C 1
ATOM 3643 O O . LYS B 1 56 ? 150.907 169.734 86.604 1.00 183.23 13 LYS B O 1
ATOM 3645 N N . SER B 1 57 ? 150.020 168.485 88.250 1.00 183.56 14 SER B N 1
ATOM 3646 C CA . SER B 1 57 ? 150.973 167.400 88.064 1.00 183.02 14 SER B CA 1
ATOM 3647 C C . SER B 1 57 ? 150.326 166.086 88.474 1.00 182.42 14 SER B C 1
ATOM 3648 O O . SER B 1 57 ? 149.351 166.058 89.231 1.00 182.87 14 SER B O 1
ATOM 3650 N N . GLY B 1 58 ? 150.883 164.993 87.960 1.00 177.72 15 GLY B N 1
ATOM 3651 C CA . GLY B 1 58 ? 150.394 163.667 88.279 1.00 177.56 15 GLY B CA 1
ATOM 3652 C C . GLY B 1 58 ? 151.264 162.934 89.279 1.00 178.84 15 GLY B C 1
ATOM 3653 O O . GLY B 1 58 ? 151.153 161.713 89.428 1.00 178.79 15 GLY B O 1
ATOM 3654 N N . SER B 1 59 ? 152.137 163.668 89.967 1.00 186.58 16 SER B N 1
ATOM 3655 C CA . SER B 1 59 ? 153.052 163.052 90.919 1.00 186.29 16 SER B CA 1
ATOM 3656 C C . SER B 1 59 ? 152.285 162.473 92.101 1.00 186.87 16 SER B C 1
ATOM 3657 O O . SER B 1 59 ? 151.432 163.143 92.692 1.00 186.13 16 SER B O 1
ATOM 3659 N N . ALA B 1 60 ? 152.593 161.221 92.445 1.00 197.29 17 ALA B N 1
ATOM 3660 C CA . ALA B 1 60 ? 151.909 160.558 93.549 1.00 198.17 17 ALA B CA 1
ATOM 3661 C C . ALA B 1 60 ? 152.400 161.041 94.907 1.00 198.45 17 ALA B C 1
ATOM 3662 O O . ALA B 1 60 ? 151.630 161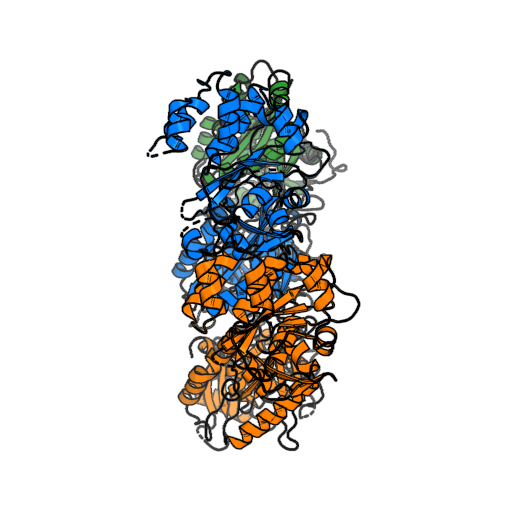.037 95.874 1.00 198.03 17 ALA B O 1
ATOM 3664 N N . GLU B 1 61 ? 153.669 161.447 95.004 1.00 196.24 18 GLU B N 1
ATOM 3665 C CA . GLU B 1 61 ? 154.197 161.923 96.278 1.00 195.38 18 GLU B CA 1
ATOM 3666 C C . GLU B 1 61 ? 153.480 163.187 96.736 1.00 196.12 18 GLU B C 1
ATOM 3667 O O . GLU B 1 61 ? 153.127 163.318 97.915 1.00 195.83 18 GLU B O 1
ATOM 3669 N N . ALA B 1 62 ? 153.255 164.128 95.817 1.00 196.33 19 ALA B N 1
ATOM 3670 C CA . ALA B 1 62 ? 152.540 165.350 96.171 1.00 195.96 19 ALA B CA 1
ATOM 3671 C C . ALA B 1 62 ? 151.102 165.049 96.574 1.00 195.78 19 ALA B C 1
ATOM 3672 O O . ALA B 1 62 ? 150.573 165.655 97.512 1.00 194.35 19 ALA B O 1
ATOM 3674 N N . GLU B 1 63 ? 150.452 164.116 95.873 1.00 193.35 20 GLU B N 1
ATOM 3675 C CA . GLU B 1 63 ? 149.089 163.737 96.231 1.00 192.06 20 GLU B CA 1
ATOM 3676 C C . GLU B 1 63 ? 149.036 163.117 97.622 1.00 192.30 20 GLU B C 1
ATOM 3677 O O . GLU B 1 63 ? 148.133 163.419 98.410 1.00 192.70 20 GLU B O 1
ATOM 3679 N N . LEU B 1 64 ? 149.997 162.246 97.941 1.00 188.06 21 LEU B N 1
ATOM 3680 C CA . LEU B 1 64 ? 150.039 161.646 99.271 1.00 187.84 21 LEU B CA 1
ATOM 3681 C C . LEU B 1 64 ? 150.305 162.696 100.344 1.00 187.94 21 LEU B C 1
ATOM 3682 O O . LEU B 1 64 ? 149.720 162.645 101.432 1.00 187.13 21 LEU B O 1
ATOM 3684 N N . ILE B 1 65 ? 151.190 163.654 100.057 1.00 184.28 22 ILE B N 1
ATOM 3685 C CA . ILE B 1 65 ? 151.466 164.724 101.012 1.00 182.95 22 ILE B CA 1
ATOM 3686 C C . ILE B 1 65 ? 150.215 165.560 101.251 1.00 183.69 22 ILE B C 1
ATOM 3687 O O . ILE B 1 65 ? 149.907 165.934 102.389 1.00 182.94 22 ILE B O 1
ATOM 3689 N N . ILE B 1 66 ? 149.479 165.871 100.181 1.00 188.53 23 ILE B N 1
ATOM 3690 C CA . ILE B 1 66 ? 148.245 166.640 100.317 1.00 188.25 23 ILE B CA 1
ATOM 3691 C C . ILE B 1 66 ? 147.214 165.858 101.118 1.00 188.74 23 ILE B C 1
ATOM 3692 O O . ILE B 1 66 ? 146.499 166.421 101.956 1.00 188.51 23 ILE B O 1
ATOM 3694 N N . LEU B 1 67 ? 147.112 164.550 100.867 1.00 180.59 24 LEU B N 1
ATOM 3695 C CA . LEU B 1 67 ? 146.184 163.719 101.628 1.00 179.68 24 LEU B CA 1
ATOM 3696 C C . LEU B 1 67 ? 146.539 163.716 103.109 1.00 179.66 24 LEU B C 1
ATOM 3697 O O . LEU B 1 67 ? 145.655 163.831 103.967 1.00 178.07 24 LEU B O 1
ATOM 3702 N N . GLN B 1 68 ? 147.828 163.583 103.428 1.00 186.44 25 GLN B N 1
ATOM 3703 C CA . GLN B 1 68 ? 148.251 163.592 104.825 1.00 186.62 25 GLN B CA 1
ATOM 3704 C C . GLN B 1 68 ? 147.971 164.940 105.478 1.00 185.87 25 GLN B C 1
ATOM 3705 O O . GLN B 1 68 ? 147.525 165.000 106.631 1.00 184.92 25 GLN B O 1
ATOM 3707 N N . TYR B 1 69 ? 148.231 166.034 104.758 1.00 184.53 26 TYR B N 1
ATOM 3708 C CA . TYR B 1 69 ? 147.960 167.361 105.302 1.00 184.24 26 TYR B CA 1
ATOM 3709 C C . TYR B 1 69 ? 146.471 167.560 105.556 1.00 185.54 26 TYR B C 1
ATOM 3710 O O . TYR B 1 69 ? 146.080 168.138 106.576 1.00 186.10 26 TYR B O 1
ATOM 3712 N N . ILE B 1 70 ? 145.626 167.093 104.635 1.00 186.25 27 ILE B N 1
ATOM 3713 C CA . ILE B 1 70 ? 144.183 167.208 104.822 1.00 185.50 27 ILE B CA 1
ATOM 3714 C C . ILE B 1 70 ? 143.727 166.367 106.007 1.00 186.18 27 ILE B C 1
ATOM 3715 O O . ILE B 1 70 ? 142.899 166.806 106.814 1.00 186.43 27 ILE B O 1
ATOM 3717 N N . GLN B 1 71 ? 144.252 165.145 106.129 1.00 193.25 28 GLN B N 1
ATOM 3718 C CA . GLN B 1 71 ? 143.868 164.278 107.238 1.00 193.94 28 GLN B CA 1
ATOM 3719 C C . GLN B 1 71 ? 144.279 164.876 108.577 1.00 195.11 28 GLN B C 1
ATOM 3720 O O . GLN B 1 71 ? 143.513 164.831 109.547 1.00 195.31 28 GLN B O 1
ATOM 3722 N N . GLN B 1 72 ? 145.483 165.440 108.651 1.00 195.63 29 GLN B N 1
ATOM 3723 C CA . GLN B 1 72 ? 145.968 166.053 109.880 1.00 195.08 29 GLN B CA 1
ATOM 3724 C C . GLN B 1 72 ? 145.532 167.504 110.036 1.00 194.98 29 GLN B C 1
ATOM 3725 O O . GLN B 1 72 ? 145.766 168.089 111.100 1.00 194.47 29 GLN B O 1
ATOM 3727 N N . ASP B 1 73 ? 144.911 168.088 109.013 1.00 190.17 30 ASP B N 1
ATOM 3728 C CA . ASP B 1 73 ? 144.441 169.472 109.048 1.00 189.01 30 ASP B CA 1
ATOM 3729 C C . ASP B 1 73 ? 145.564 170.447 109.394 1.00 187.41 30 ASP B C 1
ATOM 3730 O O . ASP B 1 73 ? 145.312 171.602 109.736 1.00 186.26 30 ASP B O 1
ATOM 3732 N N . ASP B 1 79 ? 142.986 177.498 101.960 1.00 149.58 36 ASP B N 1
ATOM 3733 C CA . ASP B 1 79 ? 143.026 177.334 100.512 1.00 151.82 36 ASP B CA 1
ATOM 3734 C C . ASP B 1 79 ? 141.977 176.332 100.048 1.00 151.52 36 ASP B C 1
ATOM 3735 O O . ASP B 1 79 ? 142.295 175.355 99.371 1.00 152.08 36 ASP B O 1
ATOM 3737 N N . GLU B 1 80 ? 140.719 176.581 100.421 1.00 143.47 37 GLU B N 1
ATOM 3738 C CA . GLU B 1 80 ? 139.633 175.688 100.036 1.00 142.79 37 GLU B CA 1
ATOM 3739 C C . GLU B 1 80 ? 139.376 175.695 98.535 1.00 143.14 37 GLU B C 1
ATOM 3740 O O . GLU B 1 80 ? 138.759 174.755 98.023 1.00 142.64 37 GLU B O 1
ATOM 3742 N N . GLU B 1 81 ? 139.826 176.732 97.823 1.00 147.58 38 GLU B N 1
ATOM 3743 C CA . GLU B 1 81 ? 139.615 176.786 96.380 1.00 148.78 38 GLU B CA 1
ATOM 3744 C C . GLU B 1 81 ? 140.323 175.636 95.675 1.00 149.77 38 GLU B C 1
ATOM 3745 O O . GLU B 1 81 ? 139.750 174.995 94.786 1.00 149.27 38 GLU B O 1
ATOM 3747 N N . TRP B 1 82 ? 141.573 175.362 96.055 1.00 149.62 39 TRP B N 1
ATOM 3748 C CA . TRP B 1 82 ? 142.276 174.212 95.497 1.00 148.95 39 TRP B CA 1
ATOM 3749 C C . TRP B 1 82 ? 141.633 172.906 95.945 1.00 149.24 39 TRP B C 1
ATOM 3750 O O . TRP B 1 82 ? 141.551 171.948 95.167 1.00 149.12 39 TRP B O 1
ATOM 3752 N N . VAL B 1 83 ? 141.176 172.849 97.198 1.00 145.34 40 VAL B N 1
ATOM 3753 C CA . VAL B 1 83 ? 140.467 171.668 97.681 1.00 144.26 40 VAL B CA 1
ATOM 3754 C C . VAL B 1 83 ? 139.179 171.466 96.896 1.00 145.32 40 VAL B C 1
ATOM 3755 O O . VAL B 1 83 ? 138.845 170.343 96.498 1.00 146.33 40 VAL B O 1
ATOM 3759 N N . TYR B 1 84 ? 138.435 172.550 96.662 1.00 141.82 41 TYR B N 1
ATOM 3760 C CA . TYR B 1 84 ? 137.239 172.459 95.831 1.00 141.18 41 TYR B CA 1
ATOM 3761 C C . TYR B 1 84 ? 137.592 172.045 94.409 1.00 142.19 41 TYR B C 1
ATOM 3762 O O . TYR B 1 84 ? 136.884 171.239 93.794 1.00 140.90 41 TYR B O 1
ATOM 3764 N N . ASN B 1 85 ? 138.683 172.592 93.868 1.00 145.40 42 ASN B N 1
ATOM 3765 C CA . ASN B 1 85 ? 139.115 172.214 92.527 1.00 145.42 42 ASN B CA 1
ATOM 3766 C C . ASN B 1 85 ? 139.538 170.751 92.475 1.00 146.51 42 ASN B C 1
ATOM 3767 O O . ASN B 1 85 ? 139.233 170.043 91.509 1.00 146.03 42 ASN B O 1
ATOM 3769 N N . LEU B 1 86 ? 140.248 170.281 93.505 1.00 148.29 43 LEU B N 1
ATOM 3770 C CA . LEU B 1 86 ? 140.677 168.887 93.532 1.00 145.85 43 LEU B CA 1
ATOM 3771 C C . LEU B 1 86 ? 139.493 167.934 93.622 1.00 145.99 43 LEU B C 1
ATOM 3772 O O . LEU B 1 86 ? 139.592 166.784 93.180 1.00 144.63 43 LEU B O 1
ATOM 3774 N N . LEU B 1 87 ? 138.375 168.384 94.196 1.00 145.12 44 LEU B N 1
ATOM 3775 C CA . LEU B 1 87 ? 137.173 167.557 94.218 1.00 142.91 44 LEU B CA 1
ATOM 3776 C C . LEU B 1 87 ? 136.659 167.297 92.809 1.00 143.53 44 LEU B C 1
ATOM 3777 O O . LEU B 1 87 ? 136.272 166.170 92.478 1.00 141.99 44 LEU B O 1
ATOM 3782 N N . GLU B 1 88 ? 136.645 168.330 91.963 1.00 143.61 45 GLU B N 1
ATOM 3783 C CA . GLU B 1 88 ? 136.219 168.145 90.580 1.00 144.13 45 GLU B CA 1
ATOM 3784 C C . GLU B 1 88 ? 137.252 167.354 89.786 1.00 144.65 45 GLU B C 1
ATOM 3785 O O . GLU B 1 88 ? 136.897 166.440 89.032 1.00 144.50 45 GLU B O 1
ATOM 3787 N N . LYS B 1 89 ? 138.533 167.689 89.940 1.00 144.81 46 LYS B N 1
ATOM 3788 C CA . LYS B 1 89 ? 139.614 166.986 89.250 1.00 143.31 46 LYS B CA 1
ATOM 3789 C C . LYS B 1 89 ? 139.972 165.744 90.060 1.00 144.75 46 LYS B C 1
ATOM 3790 O O . LYS B 1 89 ? 140.921 165.718 90.848 1.00 144.76 46 LYS B O 1
ATOM 3792 N N . ALA B 1 90 ? 139.188 164.685 89.852 1.00 146.25 47 ALA B N 1
ATOM 3793 C CA . ALA B 1 90 ? 139.349 163.437 90.595 1.00 147.27 47 ALA B CA 1
ATOM 3794 C C . ALA B 1 90 ? 140.442 162.568 89.967 1.00 146.29 47 ALA B C 1
ATOM 3795 O O . ALA B 1 90 ? 140.207 161.462 89.481 1.00 145.33 47 ALA B O 1
ATOM 3797 N N . ASN B 1 91 ? 141.666 163.102 89.984 1.00 144.02 48 ASN B N 1
ATOM 3798 C CA . ASN B 1 91 ? 142.809 162.338 89.495 1.00 143.31 48 ASN B CA 1
ATOM 3799 C C . ASN B 1 91 ? 143.053 161.106 90.357 1.00 143.92 48 ASN B C 1
ATOM 3800 O O . ASN B 1 91 ? 143.324 160.018 89.837 1.00 144.31 48 ASN B O 1
ATOM 3802 N N . ASN B 1 92 ? 142.961 161.258 91.676 1.00 134.93 49 ASN B N 1
ATOM 3803 C CA . ASN B 1 92 ? 143.111 160.147 92.610 1.00 134.53 49 ASN B CA 1
ATOM 3804 C C . ASN B 1 92 ? 141.857 160.081 93.470 1.00 136.09 49 ASN B C 1
ATOM 3805 O O . ASN B 1 92 ? 141.542 161.061 94.176 1.00 137.51 49 ASN B O 1
ATOM 3810 N N . PRO B 1 93 ? 141.109 158.975 93.442 1.00 131.76 50 PRO B N 1
ATOM 3811 C CA . PRO B 1 93 ? 139.912 158.882 94.294 1.00 131.56 50 PRO B CA 1
ATOM 3812 C C . PRO B 1 93 ? 140.214 159.026 95.774 1.00 130.40 50 PRO B C 1
ATOM 3813 O O . PRO B 1 93 ? 139.363 159.521 96.523 1.00 128.68 50 PRO B O 1
ATOM 3817 N N . TYR B 1 94 ? 141.399 158.603 96.220 1.00 131.86 51 TYR B N 1
ATOM 3818 C CA . TYR B 1 94 ? 141.765 158.779 97.621 1.00 133.43 51 TYR B CA 1
ATOM 3819 C C . TYR B 1 94 ? 141.838 160.255 97.988 1.00 134.06 51 TYR B C 1
ATOM 3820 O O . TYR B 1 94 ? 141.386 160.658 99.066 1.00 133.13 51 TYR B O 1
ATOM 3822 N N . ILE B 1 95 ? 142.407 161.077 97.105 1.00 137.73 52 ILE B N 1
ATOM 3823 C CA . ILE B 1 95 ? 142.463 162.513 97.357 1.00 137.07 52 ILE B CA 1
ATOM 3824 C C . ILE B 1 95 ? 141.067 163.119 97.303 1.00 137.23 52 ILE B C 1
ATOM 3825 O O . ILE B 1 95 ? 140.743 164.035 98.069 1.00 137.81 52 ILE B O 1
ATOM 3827 N N . LYS B 1 96 ? 140.221 162.626 96.395 1.00 139.24 53 LYS B N 1
ATOM 3828 C CA . LYS B 1 96 ? 138.873 163.169 96.264 1.00 140.01 53 LYS B CA 1
ATOM 3829 C C . LYS B 1 96 ? 138.047 162.921 97.521 1.00 141.32 53 LYS B C 1
ATOM 3830 O O . LYS B 1 96 ? 137.341 163.818 97.994 1.00 141.44 53 LYS B O 1
ATOM 3832 N N . LEU B 1 97 ? 138.120 161.708 98.075 1.00 135.70 54 LEU B N 1
ATOM 3833 C CA . LEU B 1 97 ? 137.357 161.398 99.281 1.00 134.60 54 LEU B CA 1
ATOM 3834 C C . LEU B 1 97 ? 137.828 162.230 100.468 1.00 136.55 54 LEU B C 1
ATOM 3835 O O . LEU B 1 97 ? 137.008 162.730 101.247 1.00 136.11 54 LEU B O 1
ATOM 3840 N N . ASN B 1 98 ? 139.146 162.385 100.625 1.00 141.25 55 ASN B N 1
ATOM 3841 C CA . ASN B 1 98 ? 139.673 163.156 101.746 1.00 138.21 55 ASN B CA 1
ATOM 3842 C C . ASN B 1 98 ? 139.235 164.613 101.668 1.00 137.85 55 ASN B C 1
ATOM 3843 O O . ASN B 1 98 ? 138.891 165.221 102.688 1.00 137.45 55 ASN B O 1
ATOM 3845 N N . ALA B 1 99 ? 139.245 165.189 100.464 1.00 132.20 56 ALA B N 1
ATOM 3846 C CA . ALA B 1 99 ? 138.813 166.573 100.303 1.00 131.37 56 ALA B CA 1
ATOM 3847 C C . ALA B 1 99 ? 137.341 166.736 100.659 1.00 131.52 56 ALA B C 1
ATOM 3848 O O . ALA B 1 99 ? 136.943 167.758 101.231 1.00 133.52 56 ALA B O 1
ATOM 3850 N N . LEU B 1 100 ? 136.516 165.740 100.323 1.00 122.54 57 LEU B N 1
ATOM 3851 C CA . LEU B 1 100 ? 135.090 165.824 100.624 1.00 122.55 57 LEU B CA 1
ATOM 3852 C C . LEU B 1 100 ? 134.843 165.890 102.126 1.00 123.56 57 LEU B C 1
ATOM 3853 O O . LEU B 1 100 ? 133.990 166.656 102.588 1.00 121.87 57 LEU B O 1
ATOM 3855 N N . LEU B 1 101 ? 135.579 165.093 102.904 1.00 128.29 58 LEU B N 1
ATOM 3856 C CA . LEU B 1 101 ? 135.404 165.114 104.351 1.00 127.79 58 LEU B CA 1
ATOM 3857 C C . LEU B 1 101 ? 135.892 166.422 104.959 1.00 127.61 58 LEU B C 1
ATOM 3858 O O . LEU B 1 101 ? 135.324 166.892 105.951 1.00 126.97 58 LEU B O 1
ATOM 3863 N N . TRP B 1 102 ? 136.941 167.017 104.388 1.00 121.64 59 TRP B N 1
ATOM 3864 C CA . TRP B 1 102 ? 137.388 168.328 104.848 1.00 120.21 59 TRP B CA 1
ATOM 3865 C C . TRP B 1 102 ? 136.298 169.372 104.641 1.00 123.04 59 TRP B C 1
ATOM 3866 O O . TRP B 1 102 ? 136.106 170.263 105.477 1.00 121.26 59 TRP B O 1
ATOM 3868 N N . LEU B 1 103 ? 135.573 169.275 103.525 1.00 125.17 60 LEU B N 1
ATOM 3869 C CA . LEU B 1 103 ? 134.441 170.161 103.291 1.00 125.72 60 LEU B CA 1
ATOM 3870 C C . LEU B 1 103 ? 133.251 169.817 104.174 1.00 127.34 60 LEU B C 1
ATOM 3871 O O . LEU B 1 103 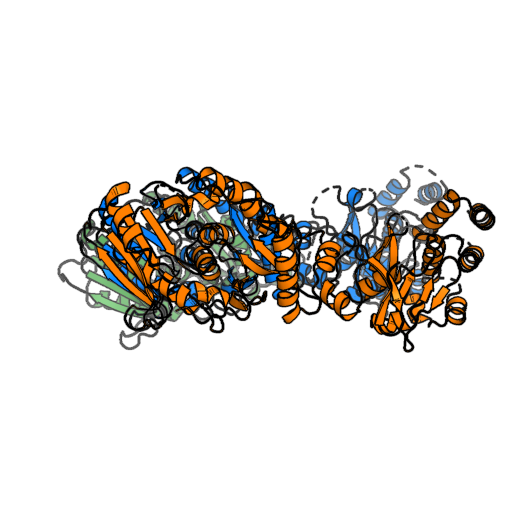? 132.402 170.682 104.417 1.00 125.76 60 LEU B O 1
ATOM 3873 N N . SER B 1 104 ? 133.165 168.574 104.656 1.00 126.92 61 SER B N 1
ATOM 3874 C CA . SER B 1 104 ? 132.062 168.169 105.518 1.00 126.32 61 SER B CA 1
ATOM 3875 C C . SER B 1 104 ? 132.148 168.774 106.913 1.00 126.25 61 SER B C 1
ATOM 3876 O O . SER B 1 104 ? 131.186 168.655 107.679 1.00 122.61 61 SER B O 1
ATOM 3879 N N . ALA B 1 105 ? 133.264 169.407 107.259 1.00 127.58 62 ALA B N 1
ATOM 3880 C CA . ALA B 1 105 ? 133.415 170.042 108.562 1.00 125.77 62 ALA B CA 1
ATOM 3881 C C . ALA B 1 105 ? 134.416 171.191 108.494 1.00 125.60 62 ALA B C 1
ATOM 3882 O O . ALA B 1 105 ? 134.532 171.866 107.471 1.00 123.49 62 ALA B O 1
ATOM 3884 N N . TYR B 1 109 ? 132.788 175.005 100.934 1.00 116.93 66 TYR B N 1
ATOM 3885 C CA . TYR B 1 109 ? 131.663 175.127 100.016 1.00 119.66 66 TYR B CA 1
ATOM 3886 C C . TYR B 1 109 ? 130.682 173.975 100.204 1.00 120.48 66 TYR B C 1
ATOM 3887 O O . TYR B 1 109 ? 130.372 173.250 99.258 1.00 119.01 66 TYR B O 1
ATOM 3889 N N . LEU B 1 110 ? 130.203 173.810 101.439 1.00 116.69 67 LEU B N 1
ATOM 3890 C CA . LEU B 1 110 ? 129.262 172.733 101.731 1.00 114.72 67 LEU B CA 1
ATOM 3891 C C . LEU B 1 110 ? 127.953 172.919 100.974 1.00 114.57 67 LEU B C 1
ATOM 3892 O O . LEU B 1 110 ? 127.388 171.950 100.451 1.00 116.12 67 LEU B O 1
ATOM 3894 N N . THR B 1 111 ? 127.452 174.155 100.909 1.00 120.66 68 THR B N 1
ATOM 3895 C CA . THR B 1 111 ? 126.195 174.408 100.210 1.00 122.99 68 THR B CA 1
ATOM 3896 C C . THR B 1 111 ? 126.316 174.098 98.723 1.00 124.03 68 THR B C 1
ATOM 3897 O O . THR B 1 111 ? 125.422 173.473 98.137 1.00 122.78 68 THR B O 1
ATOM 3901 N N . GLN B 1 112 ? 127.413 174.528 98.096 1.00 121.31 69 GLN B N 1
ATOM 3902 C CA . GLN B 1 112 ? 127.605 174.260 96.674 1.00 119.80 69 GLN B CA 1
ATOM 3903 C C . GLN B 1 112 ? 127.709 172.765 96.404 1.00 121.48 69 GLN B C 1
ATOM 3904 O O . GLN B 1 112 ? 127.127 172.259 95.438 1.00 119.23 69 GLN B O 1
ATOM 3906 N N . LEU B 1 113 ? 128.451 172.041 97.247 1.00 127.11 70 LEU B N 1
ATOM 3907 C CA . LEU B 1 113 ? 128.574 170.598 97.072 1.00 124.78 70 LEU B CA 1
ATOM 3908 C C . LEU B 1 113 ? 127.228 169.905 97.241 1.00 125.34 70 LEU B C 1
ATOM 3909 O O . LEU B 1 113 ? 126.886 169.000 96.471 1.00 125.44 70 LEU B O 1
ATOM 3911 N N . SER B 1 114 ? 126.450 170.315 98.247 1.00 125.62 71 SER B N 1
ATOM 3912 C CA . SER B 1 114 ? 125.137 169.715 98.457 1.00 124.67 71 SER B CA 1
ATOM 3913 C C . SER B 1 114 ? 124.212 169.986 97.278 1.00 124.92 71 SER B C 1
ATOM 3914 O O . SER B 1 114 ? 123.457 169.102 96.855 1.00 126.59 71 SER B O 1
ATOM 3916 N N . LYS B 1 115 ? 124.252 171.206 96.739 1.00 122.32 72 LYS B N 1
ATOM 3917 C CA . LYS B 1 115 ? 123.408 171.534 95.595 1.00 121.44 72 LYS B CA 1
ATOM 3918 C C . LYS B 1 115 ? 123.824 170.755 94.353 1.00 122.08 72 LYS B C 1
ATOM 3919 O O . LYS B 1 115 ? 122.969 170.274 93.600 1.00 120.99 72 LYS B O 1
ATOM 3921 N N . LEU B 1 116 ? 125.131 170.617 94.122 1.00 126.45 73 LEU B N 1
ATOM 3922 C CA . LEU B 1 116 ? 125.604 169.981 92.897 1.00 126.08 73 LEU B CA 1
ATOM 3923 C C . LEU B 1 116 ? 125.454 168.465 92.942 1.00 126.73 73 LEU B C 1
ATOM 3924 O O . LEU B 1 116 ? 125.153 167.840 91.919 1.00 124.38 73 LEU B O 1
ATOM 3926 N N . TRP B 1 117 ? 125.655 167.855 94.108 1.00 132.77 74 TRP B N 1
ATOM 3927 C CA . TRP B 1 117 ? 125.662 166.404 94.225 1.00 131.08 74 TRP B CA 1
ATOM 3928 C C . TRP B 1 117 ? 124.301 165.823 94.586 1.00 130.43 74 TRP B C 1
ATOM 3929 O O . TRP B 1 117 ? 124.190 164.604 94.754 1.00 130.22 74 TRP B O 1
ATOM 3940 N N . GLY B 1 118 ? 123.269 166.655 94.707 1.00 123.27 75 GLY B N 1
ATOM 3941 C CA . GLY B 1 118 ? 121.942 166.149 94.995 1.00 121.06 75 GLY B CA 1
ATOM 3942 C C . GLY B 1 118 ? 121.747 165.624 96.397 1.00 121.91 75 GLY B C 1
ATOM 3943 O O . GLY B 1 118 ? 120.827 164.836 96.629 1.00 119.79 75 GLY B O 1
ATOM 3944 N N . ILE B 1 119 ? 122.587 166.034 97.342 1.00 119.94 76 ILE B N 1
ATOM 3945 C CA . ILE B 1 119 ? 122.475 165.603 98.725 1.00 117.05 76 ILE B CA 1
ATOM 3946 C C . ILE B 1 119 ? 122.015 166.785 99.574 1.00 116.96 76 ILE B C 1
ATOM 3947 O O . ILE B 1 119 ? 121.978 167.930 99.123 1.00 115.77 76 ILE B O 1
ATOM 3949 N N . SER B 1 120 ? 121.663 166.493 100.823 1.00 120.33 77 SER B N 1
ATOM 3950 C CA . SER B 1 120 ? 121.214 167.519 101.754 1.00 121.44 77 SER B CA 1
ATOM 3951 C C . SER B 1 120 ? 122.426 168.244 102.336 1.00 120.60 77 SER B C 1
ATOM 3952 O O . SER B 1 120 ? 123.568 168.030 101.922 1.00 121.04 77 SER B O 1
ATOM 3954 N N . GLU B 1 121 ? 122.187 169.118 103.312 1.00 121.68 78 GLU B N 1
ATOM 3955 C CA . GLU B 1 121 ? 123.248 169.869 103.972 1.00 122.83 78 GLU B CA 1
ATOM 3956 C C . GLU B 1 121 ? 123.595 169.301 105.343 1.00 124.17 78 GLU B C 1
ATOM 3957 O O . GLU B 1 121 ? 124.772 169.070 105.639 1.00 123.35 78 GLU B O 1
ATOM 3959 N N . ASN B 1 122 ? 122.588 169.078 106.190 1.00 130.61 79 ASN B N 1
ATOM 3960 C CA . ASN B 1 122 ? 122.838 168.466 107.491 1.00 129.92 79 ASN B CA 1
ATOM 3961 C C . ASN B 1 122 ? 123.386 167.054 107.335 1.00 129.67 79 ASN B C 1
ATOM 3962 O O . ASN B 1 122 ? 124.307 166.653 108.054 1.00 129.03 79 ASN B O 1
ATOM 3964 N N . GLU B 1 123 ? 122.830 166.283 106.397 1.00 127.86 80 GLU B N 1
ATOM 3965 C CA . GLU B 1 123 ? 123.363 164.952 106.129 1.00 126.58 80 GLU B CA 1
ATOM 3966 C C . GLU B 1 123 ? 124.781 165.029 105.577 1.00 126.53 80 GLU B C 1
ATOM 3967 O O . GLU B 1 123 ? 125.629 164.192 105.908 1.00 124.35 80 GLU B O 1
ATOM 3969 N N . LEU B 1 124 ? 125.055 166.024 104.727 1.00 125.94 81 LEU B N 1
ATOM 3970 C CA . LEU B 1 124 ? 126.398 166.179 104.178 1.00 125.14 81 LEU B CA 1
ATOM 3971 C C . LEU B 1 124 ? 127.413 166.477 105.274 1.00 125.22 81 LEU B C 1
ATOM 3972 O O . LEU B 1 124 ? 128.503 165.893 105.296 1.00 127.19 81 LEU B O 1
ATOM 3974 N N . LYS B 1 125 ? 127.076 167.381 106.194 1.00 121.36 82 LYS B N 1
ATOM 3975 C CA . LYS B 1 125 ? 127.966 167.664 107.312 1.00 120.34 82 LYS B CA 1
ATOM 3976 C C . LYS B 1 125 ? 127.956 166.560 108.360 1.00 120.47 82 LYS B C 1
ATOM 3977 O O . LYS B 1 125 ? 128.818 166.560 109.244 1.00 118.26 82 LYS B O 1
ATOM 3983 N N . SER B 1 126 ? 127.005 165.628 108.282 1.00 121.32 83 SER B N 1
ATOM 3984 C CA . SER B 1 126 ? 127.007 164.456 109.146 1.00 120.38 83 SER B CA 1
ATOM 3985 C C . SER B 1 126 ? 127.961 163.374 108.664 1.00 122.83 83 SER B C 1
ATOM 3986 O O . SER B 1 126 ? 128.168 162.389 109.381 1.00 122.26 83 SER B O 1
ATOM 3988 N N . LEU B 1 127 ? 128.540 163.526 107.470 1.00 121.65 84 LEU B N 1
ATOM 3989 C CA . LEU B 1 127 ? 129.523 162.564 106.990 1.00 120.42 84 LEU B CA 1
ATOM 3990 C C . LEU B 1 127 ? 130.851 162.704 107.719 1.00 120.41 84 LEU B C 1
ATOM 3991 O O . LEU B 1 127 ? 131.581 161.717 107.865 1.00 119.54 84 LEU B O 1
ATOM 3993 N N . SER B 1 128 ? 131.182 163.914 108.173 1.00 117.57 85 SER B N 1
ATOM 3994 C CA . SER B 1 128 ? 132.404 164.107 108.946 1.00 116.70 85 SER B CA 1
ATOM 3995 C C . SER B 1 128 ? 132.335 163.370 110.276 1.00 117.51 85 SER B C 1
ATOM 3996 O O . SER B 1 128 ? 133.332 162.797 110.731 1.00 116.36 85 SER B O 1
ATOM 3998 N N . GLN B 1 129 ? 131.166 163.369 110.913 1.00 114.55 86 GLN B N 1
ATOM 3999 C CA . GLN B 1 129 ? 130.977 162.751 112.218 1.00 113.67 86 GLN B CA 1
ATOM 4000 C C . GLN B 1 129 ? 130.567 161.287 112.123 1.00 112.25 86 GLN B C 1
ATOM 4001 O O . GLN B 1 129 ? 130.092 160.723 113.114 1.00 111.75 86 GLN B O 1
ATOM 4003 N N . GLN B 1 130 ? 130.735 160.664 110.962 1.00 117.53 87 GLN B N 1
ATOM 4004 C CA . GLN B 1 130 ? 130.357 159.273 110.756 1.00 117.07 87 GLN B CA 1
ATOM 4005 C C . GLN B 1 130 ? 131.608 158.418 110.598 1.00 116.06 87 GLN B C 1
ATOM 4006 O O . GLN B 1 130 ? 132.522 158.779 109.850 1.00 117.80 87 GLN B O 1
ATOM 4008 N N . GLN B 1 131 ? 131.645 157.293 111.304 1.00 108.53 88 GLN B N 1
ATOM 4009 C CA . GLN B 1 131 ? 132.760 156.363 111.177 1.00 109.94 88 GLN B CA 1
ATOM 4010 C C . GLN B 1 131 ? 132.543 155.475 109.959 1.00 112.19 88 GLN B C 1
ATOM 4011 O O . GLN B 1 131 ? 131.562 154.724 109.919 1.00 111.94 88 GLN B O 1
ATOM 4013 N N . PRO B 1 132 ? 133.418 155.524 108.958 1.00 115.70 89 PRO B N 1
ATOM 4014 C CA . PRO B 1 132 ? 133.181 154.754 107.734 1.00 114.70 89 PRO B CA 1
ATOM 4015 C C . PRO B 1 132 ? 133.337 153.259 107.957 1.00 115.46 89 PRO B C 1
ATOM 4016 O O . PRO B 1 132 ? 134.067 152.807 108.842 1.00 116.35 89 PRO B O 1
ATOM 4020 N N . LYS B 1 133 ? 132.632 152.491 107.134 1.00 107.04 90 LYS B N 1
ATOM 4021 C CA . LYS B 1 133 ? 132.783 151.045 107.076 1.00 102.86 90 LYS B CA 1
ATOM 4022 C C . LYS B 1 133 ? 133.669 150.685 105.891 1.00 105.78 90 LYS B C 1
ATOM 4023 O O . LYS B 1 133 ? 133.515 151.238 104.799 1.00 108.71 90 LYS B O 1
ATOM 4029 N N . ILE B 1 134 ? 134.600 149.762 106.114 1.00 107.90 91 ILE B N 1
ATOM 4030 C CA . ILE B 1 134 ? 135.651 149.451 105.153 1.00 108.42 91 ILE B CA 1
ATOM 4031 C C . ILE B 1 134 ? 135.355 148.100 104.518 1.00 109.92 91 ILE B C 1
ATOM 4032 O O . ILE B 1 134 ? 135.092 147.118 105.222 1.00 108.38 91 ILE B O 1
ATOM 4037 N N . GLY B 1 135 ? 135.398 148.054 103.190 1.00 106.44 92 GLY B N 1
ATOM 4038 C CA . GLY B 1 135 ? 135.317 146.807 102.457 1.00 104.94 92 GLY B CA 1
ATOM 4039 C C . GLY B 1 135 ? 136.518 146.670 101.541 1.00 103.99 92 GLY B C 1
ATOM 4040 O O . GLY B 1 135 ? 137.107 147.663 101.117 1.00 103.61 92 GLY B O 1
ATOM 4041 N N . LEU B 1 136 ? 136.878 145.428 101.238 1.00 98.74 93 LEU B N 1
ATOM 4042 C CA . LEU B 1 136 ? 138.043 145.132 100.417 1.00 98.91 93 LEU B CA 1
ATOM 4043 C C . LEU B 1 136 ? 137.598 144.513 99.100 1.00 100.01 93 LEU B C 1
ATOM 4044 O O . LEU B 1 136 ? 136.768 143.597 99.090 1.00 99.56 93 LEU B O 1
ATOM 4046 N N . PHE B 1 137 ? 138.143 145.014 97.996 1.00 98.82 94 PHE B N 1
ATOM 4047 C CA . PHE B 1 137 ? 137.882 144.449 96.682 1.00 100.23 94 PHE B CA 1
ATOM 4048 C C . PHE B 1 137 ? 139.160 144.492 95.859 1.00 102.25 94 PHE B C 1
ATOM 4049 O O . PHE B 1 137 ? 139.955 145.429 95.991 1.00 100.01 94 PHE B O 1
ATOM 4057 N N . PRO B 1 138 ? 139.386 143.494 95.006 1.00 100.72 95 PRO B N 1
ATOM 4058 C CA . PRO B 1 138 ? 140.636 143.443 94.242 1.00 96.05 95 PRO B CA 1
ATOM 4059 C C . PRO B 1 138 ? 140.699 144.522 93.173 1.00 98.26 95 PRO B C 1
ATOM 4060 O O . PRO B 1 138 ? 139.684 145.031 92.693 1.00 101.06 95 PRO B O 1
ATOM 4064 N N . ALA B 1 139 ? 141.927 144.861 92.797 1.00 105.11 96 ALA B N 1
ATOM 4065 C CA . ALA B 1 139 ? 142.166 145.856 91.760 1.00 107.73 96 ALA B CA 1
ATOM 4066 C C . ALA B 1 139 ? 141.945 145.261 90.374 1.00 105.39 96 ALA B C 1
ATOM 4067 O O . ALA B 1 139 ? 141.528 144.110 90.241 1.00 104.86 96 ALA B O 1
ATOM 4069 N N . PHE B 1 147 ? 146.184 144.644 93.299 1.00 98.52 104 PHE B N 1
ATOM 4070 C CA . PHE B 1 147 ? 146.210 144.754 94.752 1.00 101.73 104 PHE B CA 1
ATOM 4071 C C . PHE B 1 147 ? 144.811 144.597 95.339 1.00 104.88 104 PHE B C 1
ATOM 4072 O O . PHE B 1 147 ? 143.899 144.106 94.674 1.00 101.71 104 PHE B O 1
ATOM 4074 N N . LEU B 1 148 ? 144.649 145.018 96.590 1.00 108.19 105 LEU B N 1
ATOM 4075 C CA . LEU B 1 148 ? 143.377 144.940 97.305 1.00 106.85 105 LEU B CA 1
ATOM 4076 C C . LEU B 1 148 ? 142.960 146.359 97.680 1.00 109.10 105 LEU B C 1
ATOM 4077 O O . LEU B 1 148 ? 143.293 146.854 98.759 1.00 107.92 105 LEU B O 1
ATOM 4079 N N . ALA B 1 149 ? 142.227 147.010 96.781 1.00 106.29 106 ALA B N 1
ATOM 4080 C CA . ALA B 1 149 ? 141.731 148.351 97.038 1.00 103.70 106 ALA B CA 1
ATOM 4081 C C . ALA B 1 149 ? 140.572 148.310 98.034 1.00 103.50 106 ALA B C 1
ATOM 4082 O O . ALA B 1 149 ? 140.001 147.255 98.335 1.00 101.27 106 ALA B O 1
ATOM 4084 N N . LYS B 1 150 ? 140.222 149.489 98.542 1.00 106.98 107 LYS B N 1
ATOM 4085 C CA . LYS B 1 150 ? 139.249 149.622 99.614 1.00 108.38 107 LYS B CA 1
ATOM 4086 C C . LYS B 1 150 ? 138.074 150.486 99.177 1.00 109.93 107 LYS B C 1
ATOM 4087 O O . LYS B 1 150 ? 138.223 151.422 98.385 1.00 109.25 107 LYS B O 1
ATOM 4093 N N . VAL B 1 151 ? 136.901 150.150 99.706 1.00 110.82 108 VAL B N 1
ATOM 4094 C CA . VAL B 1 151 ? 135.691 150.949 99.568 1.00 108.46 108 VAL B CA 1
ATOM 4095 C C . VAL B 1 151 ? 135.308 151.455 100.952 1.00 110.46 108 VAL B C 1
ATOM 4096 O O . VAL B 1 151 ? 135.242 150.675 101.910 1.00 112.13 108 VAL B O 1
ATOM 4100 N N . PHE B 1 152 ? 135.076 152.758 101.058 1.00 107.62 109 PHE B N 1
ATOM 4101 C CA . PHE B 1 152 ? 134.743 153.403 102.319 1.00 105.55 109 PHE B CA 1
ATOM 4102 C C . PHE B 1 152 ? 133.296 153.866 102.267 1.00 107.71 109 PHE B C 1
ATOM 4103 O O . PHE B 1 152 ? 132.898 154.555 101.323 1.00 111.23 109 PHE B O 1
ATOM 4111 N N . VAL B 1 153 ? 132.517 153.496 103.278 1.00 101.67 110 VAL B N 1
ATOM 4112 C CA . VAL B 1 153 ? 131.106 153.851 103.360 1.00 104.14 110 VAL B CA 1
ATOM 4113 C C . VAL B 1 153 ? 130.923 154.849 104.492 1.00 106.01 110 VAL B C 1
ATOM 4114 O O . VAL B 1 153 ? 131.322 154.586 105.632 1.00 105.66 110 VAL B O 1
ATOM 4118 N N . TYR B 1 154 ? 130.318 155.990 104.178 1.00 112.49 111 TYR B N 1
ATOM 4119 C CA . TYR B 1 154 ? 130.030 157.022 105.162 1.00 109.28 111 TYR B CA 1
ATOM 4120 C C . TYR B 1 154 ? 128.523 157.197 105.277 1.00 108.73 111 TYR B C 1
ATOM 4121 O O . TYR B 1 154 ? 127.812 157.205 104.267 1.00 109.29 111 TYR B O 1
ATOM 4130 N N . LYS B 1 155 ? 128.048 157.336 106.512 1.00 119.75 112 LYS B N 1
ATOM 4131 C CA . LYS B 1 155 ? 126.616 157.367 106.774 1.00 122.27 112 LYS B CA 1
ATOM 4132 C C . LYS B 1 155 ? 125.970 158.599 106.154 1.00 120.43 112 LYS B C 1
ATOM 4133 O O . LYS B 1 155 ? 126.522 159.702 106.196 1.00 121.33 112 LYS B O 1
ATOM 4135 N N . LEU B 1 156 ? 124.788 158.401 105.575 1.00 114.59 113 LEU B N 1
ATOM 4136 C CA . LEU B 1 156 ? 124.023 159.486 104.980 1.00 116.31 113 LEU B CA 1
ATOM 4137 C C . LEU B 1 156 ? 122.544 159.226 105.216 1.00 117.83 113 LEU B C 1
ATOM 4138 O O . LEU B 1 156 ? 122.079 158.090 105.087 1.00 116.99 113 LEU B O 1
ATOM 4140 N N . LYS B 1 157 ? 121.813 160.280 105.569 1.00 118.87 114 LYS B N 1
ATOM 4141 C CA . LYS B 1 157 ? 120.378 160.203 105.806 1.00 117.16 114 LYS B CA 1
ATOM 4142 C C . LYS B 1 157 ? 119.667 161.084 104.790 1.00 120.64 114 LYS B C 1
ATOM 4143 O O . LYS B 1 157 ? 119.915 162.293 104.732 1.00 121.76 114 LYS B O 1
ATOM 4145 N N . SER B 1 158 ? 118.787 160.480 103.997 1.00 120.81 115 SER B N 1
ATOM 4146 C CA . SER B 1 158 ? 118.041 161.217 102.987 1.00 119.83 115 SER B CA 1
ATOM 4147 C C . SER B 1 158 ? 116.758 160.462 102.680 1.00 118.93 115 SER B C 1
ATOM 4148 O O . SER B 1 158 ? 116.632 159.271 102.975 1.00 118.67 115 SER B O 1
ATOM 4150 N N . GLU B 1 159 ? 115.804 161.176 102.082 1.00 119.01 116 GLU B N 1
ATOM 4151 C CA . GLU B 1 159 ? 114.541 160.555 101.698 1.00 120.47 116 GLU B CA 1
ATOM 4152 C C . GLU B 1 159 ? 114.707 159.713 100.438 1.00 122.57 116 GLU B C 1
ATOM 4153 O O . GLU B 1 159 ? 114.477 158.499 100.452 1.00 122.21 116 GLU B O 1
ATOM 4155 N N . GLU B 1 160 ? 115.105 160.344 99.339 1.00 117.42 117 GLU B N 1
ATOM 4156 C CA . GLU B 1 160 ? 115.381 159.602 98.121 1.00 114.02 117 GLU B CA 1
ATOM 4157 C C . GLU B 1 160 ? 116.674 158.805 98.279 1.00 114.44 117 GLU B C 1
ATOM 4158 O O . GLU B 1 160 ? 117.644 159.302 98.862 1.00 114.32 117 GLU B O 1
ATOM 4160 N N . PRO B 1 161 ? 116.721 157.569 97.779 1.00 119.42 118 PRO B N 1
ATOM 4161 C CA . PRO B 1 161 ? 117.955 156.779 97.886 1.00 120.52 118 PRO B CA 1
ATOM 4162 C C . PRO B 1 161 ? 119.068 157.337 97.015 1.00 119.51 118 PRO B C 1
ATOM 4163 O O . PRO B 1 161 ? 118.961 157.348 95.785 1.00 118.41 118 PRO B O 1
ATOM 4167 N N . ILE B 1 162 ? 120.142 157.805 97.645 1.00 114.25 119 ILE B N 1
ATOM 4168 C CA . ILE B 1 162 ? 121.264 158.428 96.951 1.00 113.67 119 ILE B CA 1
ATOM 4169 C C . ILE B 1 162 ? 122.536 157.768 97.468 1.00 116.37 119 ILE B C 1
ATOM 4170 O O . ILE B 1 162 ? 123.061 158.153 98.518 1.00 115.71 119 ILE B O 1
ATOM 4172 N N . ALA B 1 163 ? 123.035 156.774 96.733 1.00 114.49 120 ALA B N 1
ATOM 4173 C CA . ALA B 1 163 ? 124.300 156.118 97.059 1.00 112.34 120 ALA B CA 1
ATOM 4174 C C . ALA B 1 163 ? 125.399 156.797 96.248 1.00 108.90 120 ALA B C 1
ATOM 4175 O O . ALA B 1 163 ? 125.900 156.271 95.255 1.00 108.04 120 ALA B O 1
ATOM 4177 N N . LEU B 1 164 ? 125.771 157.996 96.689 1.00 114.96 121 LEU B N 1
ATOM 4178 C CA . LEU B 1 164 ? 126.773 158.783 95.982 1.00 115.32 121 LEU B CA 1
ATOM 4179 C C . LEU B 1 164 ? 128.129 158.095 96.066 1.00 116.93 121 LEU B C 1
ATOM 4180 O O . LEU B 1 164 ? 128.684 157.931 97.158 1.00 118.10 121 LEU B O 1
ATOM 4185 N N . ALA B 1 165 ? 128.662 157.695 94.916 1.00 114.49 122 ALA B N 1
ATOM 4186 C CA . ALA B 1 165 ? 129.958 157.037 94.831 1.00 112.06 122 ALA B CA 1
ATOM 4187 C C . ALA B 1 165 ? 130.950 157.987 94.178 1.00 113.54 122 ALA B C 1
ATOM 4188 O O . ALA B 1 165 ? 130.748 158.410 93.035 1.00 117.08 122 ALA B O 1
ATOM 4190 N N . ILE B 1 166 ? 132.015 158.317 94.900 1.00 113.82 123 ILE B N 1
ATOM 4191 C CA . ILE B 1 166 ? 133.052 159.207 94.392 1.00 118.28 123 ILE B CA 1
ATOM 4192 C C . ILE B 1 166 ? 134.093 158.364 93.669 1.00 116.55 123 ILE B C 1
ATOM 4193 O O . ILE B 1 166 ? 134.802 157.568 94.293 1.00 117.20 123 ILE B O 1
ATOM 4198 N N . LEU B 1 167 ? 134.189 158.540 92.355 1.00 112.80 124 LEU B N 1
ATOM 4199 C CA . LEU B 1 167 ? 135.114 157.784 91.528 1.00 115.32 124 LEU B CA 1
ATOM 4200 C C . LEU B 1 167 ? 136.078 158.731 90.827 1.00 118.25 124 LEU B C 1
ATOM 4201 O O . LEU B 1 167 ? 135.900 159.952 90.834 1.00 117.40 124 LEU B O 1
ATOM 4206 N N . GLY B 1 168 ? 137.114 158.146 90.223 1.00 127.59 125 GLY B N 1
ATOM 4207 C CA . GLY B 1 168 ? 138.085 158.947 89.498 1.00 128.56 125 GLY B CA 1
ATOM 4208 C C . GLY B 1 168 ? 137.496 159.657 88.297 1.00 128.41 125 GLY B C 1
ATOM 4209 O O . GLY B 1 168 ? 137.902 160.776 87.972 1.00 128.37 125 GLY B O 1
ATOM 4210 N N . ASP B 1 169 ? 136.536 159.026 87.622 1.00 118.56 126 ASP B N 1
ATOM 4211 C CA . ASP B 1 169 ? 135.912 159.633 86.453 1.00 118.59 126 ASP B CA 1
ATOM 4212 C C . ASP B 1 169 ? 134.953 160.740 86.869 1.00 119.00 126 ASP B C 1
ATOM 4213 O O . ASP B 1 169 ? 135.148 161.906 86.509 1.00 119.47 126 ASP B O 1
ATOM 4215 N N . LYS B 1 170 ? 133.920 160.387 87.630 1.00 112.87 127 LYS B N 1
ATOM 4216 C CA . LYS B 1 170 ? 132.936 161.348 88.101 1.00 112.59 127 LYS B CA 1
ATOM 4217 C C . LYS B 1 170 ? 132.143 160.737 89.245 1.00 112.72 127 LYS B C 1
ATOM 4218 O O . LYS B 1 170 ? 132.017 159.514 89.349 1.00 112.94 127 LYS B O 1
ATOM 4220 N N . ILE B 1 171 ? 131.609 161.603 90.106 1.00 114.69 128 ILE B N 1
ATOM 4221 C CA . ILE B 1 171 ? 130.753 161.136 91.190 1.00 115.33 128 ILE B CA 1
ATOM 4222 C C . ILE B 1 171 ? 129.423 160.694 90.601 1.00 115.79 128 ILE B C 1
ATOM 4223 O O . ILE B 1 171 ? 128.738 161.469 89.922 1.00 114.64 128 ILE B O 1
ATOM 4225 N N . GLU B 1 172 ? 129.048 159.444 90.859 1.00 109.72 129 GLU B N 1
ATOM 4226 C CA . GLU B 1 172 ? 127.829 158.869 90.314 1.00 107.39 129 GLU B CA 1
ATOM 4227 C C . GLU B 1 172 ? 126.972 158.323 91.445 1.00 108.87 129 GLU B C 1
ATOM 4228 O O . GLU B 1 172 ? 127.476 157.898 92.488 1.00 109.08 129 GLU B O 1
ATOM 4230 N N . ASN B 1 173 ? 125.661 158.340 91.224 1.00 105.10 130 ASN B N 1
ATOM 4231 C CA . ASN B 1 173 ? 124.682 157.900 92.214 1.00 106.81 130 ASN B CA 1
ATOM 4232 C C . ASN B 1 173 ? 124.042 156.611 91.710 1.00 105.25 130 ASN B C 1
ATOM 4233 O O . ASN B 1 173 ? 123.086 156.647 90.930 1.00 103.98 130 ASN B O 1
ATOM 4235 N N . PHE B 1 174 ? 124.572 155.475 92.157 1.00 104.10 131 PHE B N 1
ATOM 4236 C CA . PHE B 1 174 ? 123.975 154.184 91.845 1.00 102.69 131 PHE B CA 1
ATOM 4237 C C . PHE B 1 174 ? 122.830 153.928 92.815 1.00 101.06 131 PHE B C 1
ATOM 4238 O O . PHE B 1 174 ? 122.983 153.178 93.783 1.00 102.50 131 PHE B O 1
ATOM 4246 N N . SER B 1 175 ? 121.683 154.556 92.556 1.00 99.20 132 SER B N 1
ATOM 4247 C CA . SER B 1 175 ? 120.562 154.581 93.488 1.00 101.69 132 SER B CA 1
ATOM 4248 C C . SER B 1 175 ? 120.112 153.185 93.899 1.00 104.10 132 SER B C 1
ATOM 4249 O O . SER B 1 175 ? 119.627 152.992 95.018 1.00 104.62 132 SER B O 1
ATOM 4251 N N . TYR B 1 176 ? 120.258 152.208 93.005 1.00 108.33 133 TYR B N 1
ATOM 4252 C CA . TYR B 1 176 ? 119.857 150.842 93.317 1.00 106.45 133 TYR B CA 1
ATOM 4253 C C . TYR B 1 176 ? 120.694 150.286 94.461 1.00 107.60 133 TYR B C 1
ATOM 4254 O O . TYR B 1 176 ? 120.216 149.455 95.240 1.00 108.68 133 TYR B O 1
ATOM 4263 N N . LEU B 1 177 ? 121.947 150.737 94.567 1.00 105.77 134 LEU B N 1
ATOM 4264 C CA . LEU B 1 177 ? 122.824 150.257 95.630 1.00 104.89 134 LEU B CA 1
ATOM 4265 C C . LEU B 1 177 ? 122.289 150.648 97.002 1.00 107.70 134 LEU B C 1
ATOM 4266 O O . LEU B 1 177 ? 122.291 149.838 97.935 1.00 109.85 134 LEU B O 1
ATOM 4271 N N . ALA B 1 178 ? 121.834 151.895 97.144 1.00 111.23 135 ALA B N 1
ATOM 4272 C CA . ALA B 1 178 ? 121.289 152.341 98.423 1.00 111.53 135 ALA B CA 1
ATOM 4273 C C . ALA B 1 178 ? 120.036 151.559 98.793 1.00 110.69 135 ALA B C 1
ATOM 4274 O O . ALA B 1 178 ? 119.861 151.164 99.952 1.00 110.48 135 ALA B O 1
ATOM 4276 N N . GLN B 1 179 ? 119.150 151.330 97.821 1.00 113.57 136 GLN B N 1
ATOM 4277 C CA . GLN B 1 179 ? 117.940 150.563 98.090 1.00 116.08 136 GLN B CA 1
ATOM 4278 C C . GLN B 1 179 ? 118.271 149.130 98.488 1.00 116.61 136 GLN B C 1
ATOM 4279 O O . GLN B 1 179 ? 117.667 148.580 99.416 1.00 115.46 136 GLN B O 1
ATOM 4285 N N . LEU B 1 180 ? 119.226 148.508 97.792 1.00 110.28 137 LEU B N 1
ATOM 4286 C CA . LEU B 1 180 ? 119.609 147.139 98.121 1.00 108.55 137 LEU B CA 1
ATOM 4287 C C . LEU B 1 180 ? 120.248 147.056 99.502 1.00 111.18 137 LEU B C 1
ATOM 4288 O O . LEU B 1 180 ? 119.956 146.133 100.272 1.00 112.10 137 LEU B O 1
ATOM 4293 N N . GLY B 1 181 ? 121.115 148.008 99.835 1.00 113.72 138 GLY B N 1
ATOM 4294 C CA . GLY B 1 181 ? 121.779 148.033 101.121 1.00 113.17 138 GLY B CA 1
ATOM 4295 C C . GLY B 1 181 ? 120.959 148.575 102.267 1.00 116.01 138 GLY B C 1
ATOM 4296 O O . GLY B 1 181 ? 121.421 148.552 103.411 1.00 115.86 138 GLY B O 1
ATOM 4297 N N . LYS B 1 182 ? 119.754 149.074 101.987 1.00 114.14 139 LYS B N 1
ATOM 4298 C CA . LYS B 1 182 ? 118.822 149.574 102.995 1.00 110.50 139 LYS B CA 1
ATOM 4299 C C . LYS B 1 182 ? 119.388 150.748 103.787 1.00 111.19 139 LYS B C 1
ATOM 4300 O O . LYS B 1 182 ? 118.961 150.998 104.919 1.00 113.68 139 LYS B O 1
ATOM 4306 N N . GLN B 1 183 ? 120.344 151.480 103.218 1.00 103.89 140 GLN B N 1
ATOM 4307 C CA . GLN B 1 183 ? 120.889 152.656 103.885 1.00 102.24 140 GLN B CA 1
ATOM 4308 C C . GLN B 1 183 ? 121.541 153.561 102.853 1.00 101.78 140 GLN B C 1
ATOM 4309 O O . GLN B 1 183 ? 122.356 153.099 102.050 1.00 103.47 140 GLN B O 1
ATOM 4315 N N . ASN B 1 184 ? 121.178 154.840 102.876 1.00 112.10 141 ASN B N 1
ATOM 4316 C CA . ASN B 1 184 ? 121.869 155.828 102.062 1.00 114.71 141 ASN B CA 1
ATOM 4317 C C . ASN B 1 184 ? 123.304 155.976 102.546 1.00 118.32 141 ASN B C 1
ATOM 4318 O O . ASN B 1 184 ? 123.570 155.996 103.751 1.00 119.49 141 ASN B O 1
ATOM 4323 N N . CYS B 1 185 ? 124.237 156.079 101.603 1.00 113.49 142 CYS B N 1
ATOM 4324 C CA . CYS B 1 185 ? 125.648 156.076 101.957 1.00 111.74 142 CYS B CA 1
ATOM 4325 C C . CYS B 1 185 ? 126.445 156.869 100.935 1.00 108.26 142 CYS B C 1
ATOM 4326 O O . CYS B 1 185 ? 126.016 157.068 99.796 1.00 110.13 142 CYS B O 1
ATOM 4329 N N . LEU B 1 186 ? 127.621 157.318 101.363 1.00 109.93 143 LEU B N 1
ATOM 4330 C CA . LEU B 1 186 ? 128.596 157.958 100.491 1.00 110.02 143 LEU B CA 1
ATOM 4331 C C . LEU B 1 186 ? 129.771 157.007 100.318 1.00 112.15 143 LEU B C 1
ATOM 4332 O O . LEU B 1 186 ? 130.307 156.494 101.306 1.00 114.54 143 LEU B O 1
ATOM 4337 N N . ILE B 1 187 ? 130.160 156.767 99.068 1.00 117.14 144 ILE B N 1
ATOM 4338 C CA . ILE B 1 187 ? 131.155 155.757 98.725 1.00 114.56 144 ILE B CA 1
ATOM 4339 C C . ILE B 1 187 ? 132.437 156.461 98.304 1.00 117.72 144 ILE B C 1
ATOM 4340 O O . ILE B 1 187 ? 132.442 157.238 97.341 1.00 119.15 144 ILE B O 1
ATOM 4345 N N . GLY B 1 188 ? 133.523 156.181 99.020 1.00 114.03 145 GLY B N 1
ATOM 4346 C CA . GLY B 1 188 ? 134.835 156.688 98.668 1.00 112.94 145 GLY B CA 1
ATOM 4347 C C . GLY B 1 188 ? 135.806 155.564 98.369 1.00 114.06 145 GLY B C 1
ATOM 4348 O O . GLY B 1 188 ? 135.548 154.412 98.729 1.00 115.62 145 GLY B O 1
ATOM 4349 N N . PHE B 1 189 ? 136.926 155.878 97.724 1.00 118.49 146 PHE B N 1
ATOM 4350 C CA . PHE B 1 189 ? 137.891 154.869 97.309 1.00 118.86 146 PHE B CA 1
ATOM 4351 C C . PHE B 1 189 ? 139.296 155.309 97.702 1.00 118.01 146 PHE B C 1
ATOM 4352 O O . PHE B 1 189 ? 139.500 156.380 98.281 1.00 117.79 146 PHE B O 1
ATOM 4360 N N . ASN B 1 190 ? 140.276 154.462 97.380 1.00 120.71 147 ASN B N 1
ATOM 4361 C CA . ASN B 1 190 ? 141.675 154.744 97.663 1.00 120.61 147 ASN B CA 1
ATOM 4362 C C . ASN B 1 190 ? 142.565 154.749 96.429 1.00 120.19 147 ASN B C 1
ATOM 4363 O O . ASN B 1 190 ? 143.709 155.207 96.521 1.00 119.30 147 ASN B O 1
ATOM 4368 N N . LYS B 1 191 ? 142.087 154.258 95.289 1.00 119.36 148 LYS B N 1
ATOM 4369 C CA . LYS B 1 191 ? 142.909 154.190 94.091 1.00 117.93 148 LYS B CA 1
ATOM 4370 C C . LYS B 1 191 ? 142.018 154.298 92.864 1.00 118.36 148 LYS B C 1
ATOM 4371 O O . LYS B 1 191 ? 140.812 154.046 92.922 1.00 117.10 148 LYS B O 1
ATOM 4373 N N . ASN B 1 192 ? 142.633 154.675 91.747 1.00 119.68 149 ASN B N 1
ATOM 4374 C CA . ASN B 1 192 ? 141.925 154.796 90.475 1.00 117.69 149 ASN B CA 1
ATOM 4375 C C . ASN B 1 192 ? 141.625 153.398 89.952 1.00 116.36 149 ASN B C 1
ATOM 4376 O O . ASN B 1 192 ? 142.473 152.758 89.327 1.00 115.51 149 ASN B O 1
ATOM 4378 N N . ILE B 1 193 ? 140.412 152.919 90.208 1.00 116.90 150 ILE B N 1
ATOM 4379 C CA . ILE B 1 193 ? 139.984 151.581 89.821 1.00 117.58 150 ILE B CA 1
ATOM 4380 C C . ILE B 1 193 ? 138.963 151.709 88.700 1.00 118.22 150 ILE B C 1
ATOM 4381 O O . ILE B 1 193 ? 138.015 152.497 88.802 1.00 117.95 150 ILE B O 1
ATOM 4386 N N . GLN B 1 194 ? 139.164 150.947 87.631 1.00 116.50 151 GLN B N 1
ATOM 4387 C CA . GLN B 1 194 ? 138.245 150.936 86.504 1.00 116.00 151 GLN B CA 1
ATOM 4388 C C . GLN B 1 194 ? 137.189 149.850 86.685 1.00 116.94 151 GLN B C 1
ATOM 4389 O O . GLN B 1 194 ? 137.366 148.892 87.441 1.00 114.37 151 GLN B O 1
ATOM 4391 N N . GLY B 1 195 ? 136.077 150.015 85.974 1.00 116.56 152 GLY B N 1
ATOM 4392 C CA . GLY B 1 195 ? 134.993 149.058 86.038 1.00 115.08 152 GLY B CA 1
ATOM 4393 C C . GLY B 1 195 ? 134.110 149.259 87.255 1.00 114.48 152 GLY B C 1
ATOM 4394 O O . GLY B 1 195 ? 134.278 150.181 88.053 1.00 112.92 152 GLY B O 1
ATOM 4395 N N . ASN B 1 196 ? 133.138 148.358 87.390 1.00 108.70 153 ASN B N 1
ATOM 4396 C CA . ASN B 1 196 ? 132.180 148.392 88.488 1.00 107.92 153 ASN B CA 1
ATOM 4397 C C . ASN B 1 196 ? 132.290 147.149 89.365 1.00 108.50 153 ASN B C 1
ATOM 4398 O O . ASN B 1 196 ? 131.308 146.719 89.971 1.00 109.02 153 ASN B O 1
ATOM 4400 N N . SER B 1 197 ? 133.488 146.567 89.448 1.00 106.58 154 SER B N 1
ATOM 4401 C CA . SER B 1 197 ? 133.692 145.359 90.237 1.00 108.90 154 SER B CA 1
ATOM 4402 C C . SER B 1 197 ? 133.584 145.604 91.736 1.00 112.28 154 SER B C 1
ATOM 4403 O O . SER B 1 197 ? 133.559 144.636 92.504 1.00 110.08 154 SER B O 1
ATOM 4405 N N . TRP B 1 198 ? 133.516 146.859 92.168 1.00 106.20 155 TRP B N 1
ATOM 4406 C CA . TRP B 1 198 ? 133.453 147.204 93.580 1.00 104.23 155 TRP B CA 1
ATOM 4407 C C . TRP B 1 198 ? 132.034 147.210 94.133 1.00 100.22 155 TRP B C 1
ATOM 4408 O O . TRP B 1 198 ? 131.845 147.561 95.302 1.00 101.82 155 TRP B O 1
ATOM 4419 N N . GLN B 1 199 ? 131.035 146.841 93.326 1.00 99.09 156 GLN B N 1
ATOM 4420 C CA . GLN B 1 199 ? 129.657 146.831 93.809 1.00 100.85 156 GLN B CA 1
ATOM 4421 C C . GLN B 1 199 ? 129.486 145.871 94.978 1.00 101.60 156 GLN B C 1
ATOM 4422 O O . GLN B 1 199 ? 128.838 146.204 95.979 1.00 106.87 156 GLN B O 1
ATOM 4428 N N . LEU B 1 200 ? 130.058 144.671 94.865 1.00 87.38 157 LEU B N 1
ATOM 4429 C CA . LEU B 1 200 ? 129.812 143.629 95.855 1.00 88.37 157 LEU B CA 1
ATOM 4430 C C . LEU B 1 200 ? 130.368 144.002 97.223 1.00 94.06 157 LEU B C 1
ATOM 4431 O O . LEU B 1 200 ? 129.733 143.731 98.245 1.00 95.90 157 LEU B O 1
ATOM 4436 N N . ALA B 1 201 ? 131.556 144.608 97.267 1.00 96.54 158 ALA B N 1
ATOM 4437 C CA . ALA B 1 201 ? 132.149 144.968 98.552 1.00 91.80 158 ALA B CA 1
ATOM 4438 C C . ALA B 1 201 ? 131.296 145.998 99.281 1.00 93.56 158 ALA B C 1
ATOM 4439 O O . ALA B 1 201 ? 131.021 145.859 100.481 1.00 99.81 158 ALA B O 1
ATOM 4441 N N . VAL B 1 202 ? 130.858 147.035 98.564 1.00 93.01 159 VAL B N 1
ATOM 4442 C CA . VAL B 1 202 ? 130.019 148.063 99.172 1.00 91.69 159 VAL B CA 1
ATOM 4443 C C . VAL B 1 202 ? 128.694 147.466 99.624 1.00 90.10 159 VAL B C 1
ATOM 4444 O O . VAL B 1 202 ? 128.214 147.746 100.729 1.00 94.05 159 VAL B O 1
ATOM 4448 N N . LEU B 1 203 ? 128.089 146.624 98.787 1.00 83.69 160 LEU B N 1
ATOM 4449 C CA . LEU B 1 203 ? 126.809 146.030 99.152 1.00 82.59 160 LEU B CA 1
ATOM 4450 C C . LEU B 1 203 ? 126.946 145.140 100.382 1.00 84.56 160 LEU B C 1
ATOM 4451 O O . LEU B 1 203 ? 126.101 145.179 101.286 1.00 98.14 160 LEU B O 1
ATOM 4456 N N . ALA B 1 204 ? 128.017 144.346 100.445 1.00 87.65 161 ALA B N 1
ATOM 4457 C CA . ALA B 1 204 ? 128.232 143.469 101.589 1.00 91.81 161 ALA B CA 1
ATOM 4458 C C . ALA B 1 204 ? 128.466 144.266 102.865 1.00 90.89 161 ALA B C 1
ATOM 4459 O O . ALA B 1 204 ? 127.925 143.924 103.924 1.00 91.63 161 ALA B O 1
ATOM 4461 N N . THR B 1 205 ? 129.267 145.331 102.792 1.00 91.38 162 THR B N 1
ATOM 4462 C CA . THR B 1 205 ? 129.480 146.147 103.983 1.00 90.31 162 THR B CA 1
ATOM 4463 C C . THR B 1 205 ? 128.224 146.927 104.356 1.00 92.41 162 THR B C 1
ATOM 4464 O O . THR B 1 205 ? 128.091 147.376 105.499 1.00 95.30 162 THR B O 1
ATOM 4468 N N . LEU B 1 206 ? 127.300 147.106 103.409 1.00 94.71 163 LEU B N 1
ATOM 4469 C CA . LEU B 1 206 ? 126.019 147.720 103.743 1.00 92.66 163 LEU B CA 1
ATOM 4470 C C . LEU B 1 206 ? 125.099 146.740 104.458 1.00 88.70 163 LEU B C 1
ATOM 4471 O O . LEU B 1 206 ? 124.381 147.121 105.389 1.00 93.08 163 LEU B O 1
ATOM 4476 N N . LEU B 1 207 ? 125.103 145.475 104.040 1.00 76.34 164 LEU B N 1
ATOM 4477 C CA . LEU B 1 207 ? 124.173 144.503 104.603 1.00 76.58 164 LEU B CA 1
ATOM 4478 C C . LEU B 1 207 ? 124.654 143.883 105.907 1.00 84.30 164 LEU B C 1
ATOM 4479 O O . LEU B 1 207 ? 123.930 143.064 106.482 1.00 88.62 164 LEU B O 1
ATOM 4484 N N . VAL B 1 208 ? 125.844 144.235 106.383 1.00 97.10 165 VAL B N 1
ATOM 4485 C CA . VAL B 1 208 ? 126.333 143.677 107.636 1.00 98.82 165 VAL B CA 1
ATOM 4486 C C . VAL B 1 208 ? 125.540 144.255 108.806 1.00 99.34 165 VAL B C 1
ATOM 4487 O O . VAL B 1 208 ? 125.066 145.394 108.776 1.00 99.34 165 VAL B O 1
ATOM 4491 N N . LYS B 1 209 ? 125.378 143.441 109.847 1.00 105.33 166 LYS B N 1
ATOM 4492 C CA . LYS B 1 209 ? 124.688 143.848 111.064 1.00 105.03 166 LYS B CA 1
ATOM 4493 C C . LYS B 1 209 ? 125.633 143.997 112.247 1.00 105.75 166 LYS B C 1
ATOM 4494 O O . LYS B 1 209 ? 125.620 145.030 112.923 1.00 101.85 166 LYS B O 1
ATOM 4496 N N . ASP B 1 210 ? 126.455 142.986 112.515 1.00 118.52 167 ASP B N 1
ATOM 4497 C CA . ASP B 1 210 ? 127.432 143.077 113.589 1.00 117.72 167 ASP B CA 1
ATOM 4498 C C . ASP B 1 210 ? 128.508 144.102 113.250 1.00 118.54 167 ASP B C 1
ATOM 4499 O O . ASP B 1 210 ? 128.903 144.264 112.092 1.00 115.60 167 ASP B O 1
ATOM 4501 N N . GLU B 1 211 ? 128.985 144.799 114.279 1.00 123.12 168 GLU B N 1
ATOM 4502 C CA . GLU B 1 211 ? 130.010 145.829 114.117 1.00 123.35 168 GLU B CA 1
ATOM 4503 C C . GLU B 1 211 ? 131.378 145.178 114.275 1.00 123.21 168 GLU B C 1
ATOM 4504 O O . GLU B 1 211 ? 131.863 144.984 115.393 1.00 121.05 168 GLU B O 1
ATOM 4506 N N . LYS B 1 212 ? 132.004 144.839 113.151 1.00 124.78 169 LYS B N 1
ATOM 4507 C CA . LYS B 1 212 ? 133.330 144.237 113.161 1.00 123.93 169 LYS B CA 1
ATOM 4508 C C . LYS B 1 212 ? 133.998 144.498 111.820 1.00 126.48 169 LYS B C 1
ATOM 4509 O O . LYS B 1 212 ? 133.325 144.647 110.797 1.00 127.81 169 LYS B O 1
ATOM 4511 N N . ILE B 1 213 ? 135.330 144.553 111.838 1.00 121.09 170 ILE B N 1
ATOM 4512 C CA . ILE B 1 213 ? 136.089 144.781 110.615 1.00 117.97 170 ILE B CA 1
ATOM 4513 C C . ILE B 1 213 ? 136.032 143.535 109.744 1.00 120.37 170 ILE B C 1
ATOM 4514 O O . ILE B 1 213 ? 136.258 142.414 110.218 1.00 123.06 170 ILE B O 1
ATOM 4516 N N . ILE B 1 214 ? 135.727 143.725 108.464 1.00 120.57 171 ILE B N 1
ATOM 4517 C CA . ILE B 1 214 ? 135.584 142.621 107.525 1.00 121.16 171 ILE B CA 1
ATOM 4518 C C . ILE B 1 214 ? 136.813 142.488 106.623 1.00 119.30 171 ILE B C 1
ATOM 4519 O O . ILE B 1 214 ? 136.717 141.941 105.525 1.00 117.96 171 ILE B O 1
ATOM 4521 N N . SER B 1 215 ? 137.970 142.983 107.071 1.00 118.93 172 SER B N 1
ATOM 4522 C CA . SER B 1 215 ? 139.168 142.955 106.240 1.00 122.08 172 SER B CA 1
ATOM 4523 C C . SER B 1 215 ? 139.619 141.538 105.911 1.00 122.55 172 SER B C 1
ATOM 4524 O O . SER B 1 215 ? 140.398 141.350 104.970 1.00 121.92 172 SER B O 1
ATOM 4526 N N . LYS B 1 216 ? 139.152 140.538 106.661 1.00 117.48 173 LYS B N 1
ATOM 4527 C CA . LYS B 1 216 ? 139.526 139.159 106.376 1.00 118.38 173 LYS B CA 1
ATOM 4528 C C . LYS B 1 216 ? 138.894 138.637 105.092 1.00 118.43 173 LYS B C 1
ATOM 4529 O O . LYS B 1 216 ? 139.342 137.609 104.572 1.00 117.21 173 LYS B O 1
ATOM 4531 N N . ILE B 1 217 ? 137.872 139.314 104.572 1.00 96.68 174 ILE B N 1
ATOM 4532 C CA . ILE B 1 217 ? 137.118 138.851 103.412 1.00 93.58 174 ILE B CA 1
ATOM 4533 C C . ILE B 1 217 ? 137.122 139.945 102.354 1.00 93.26 174 ILE B C 1
ATOM 4534 O O . ILE B 1 217 ? 136.930 141.124 102.672 1.00 95.02 174 ILE B O 1
ATOM 4539 N N . ALA B 1 218 ? 137.349 139.553 101.103 1.00 84.72 175 ALA B N 1
ATOM 4540 C CA . ALA B 1 218 ? 137.277 140.455 99.965 1.00 81.42 175 ALA B CA 1
ATOM 4541 C C . ALA B 1 218 ? 136.193 139.980 99.008 1.00 87.42 175 ALA B C 1
ATOM 4542 O O . ALA B 1 218 ? 135.896 138.785 98.925 1.00 91.72 175 ALA B O 1
ATOM 4544 N N . TYR B 1 219 ? 135.604 140.927 98.283 1.00 83.91 176 TYR B N 1
ATOM 4545 C CA . TYR B 1 219 ? 134.536 140.635 97.339 1.00 80.60 176 TYR B CA 1
ATOM 4546 C C . TYR B 1 219 ? 134.840 141.297 96.003 1.00 84.39 176 TYR B C 1
ATOM 4547 O O . TYR B 1 219 ? 135.574 142.284 95.929 1.00 84.75 176 TYR B O 1
ATOM 4556 N N . SER B 1 220 ? 134.260 140.740 94.942 1.00 95.61 177 SER B N 1
ATOM 4557 C CA . SER B 1 220 ? 134.409 141.301 93.606 1.00 94.99 177 SER B CA 1
ATOM 4558 C C . SER B 1 220 ? 133.178 140.958 92.783 1.00 94.40 177 SER B C 1
ATOM 4559 O O . SER B 1 220 ? 132.719 139.812 92.800 1.00 95.89 177 SER B O 1
ATOM 4561 N N . GLY B 1 221 ? 132.653 141.943 92.070 1.00 97.40 178 GLY B N 1
ATOM 4562 C CA . GLY B 1 221 ? 131.518 141.710 91.202 1.00 99.75 178 GLY B CA 1
ATOM 4563 C C . GLY B 1 221 ? 130.780 142.992 90.901 1.00 98.52 178 GLY B C 1
ATOM 4564 O O . GLY B 1 221 ? 130.975 144.023 91.543 1.00 99.56 178 GLY B O 1
ATOM 4565 N N . ILE B 1 222 ? 129.911 142.904 89.899 1.00 103.25 179 ILE B N 1
ATOM 4566 C CA . ILE B 1 222 ? 129.063 144.011 89.474 1.00 104.65 179 ILE B CA 1
ATOM 4567 C C . ILE B 1 222 ? 127.633 143.673 89.864 1.00 105.25 179 ILE B C 1
ATOM 4568 O O . ILE B 1 222 ? 127.097 142.643 89.439 1.00 105.35 179 ILE B O 1
ATOM 4573 N N . VAL B 1 223 ? 127.010 144.539 90.655 1.00 98.44 180 VAL B N 1
ATOM 4574 C CA . VAL B 1 223 ? 125.649 144.323 91.131 1.00 96.20 180 VAL B CA 1
ATOM 4575 C C . VAL B 1 223 ? 124.696 145.112 90.245 1.00 99.92 180 VAL B C 1
ATOM 4576 O O . VAL B 1 223 ? 124.747 146.348 90.204 1.00 98.97 180 VAL B O 1
ATOM 4580 N N . LEU B 1 224 ? 123.833 144.397 89.539 1.00 109.52 181 LEU B N 1
ATOM 4581 C CA . LEU B 1 224 ? 122.819 145.002 88.696 1.00 110.31 181 LEU B CA 1
ATOM 4582 C C . LEU B 1 224 ? 121.620 145.448 89.533 1.00 110.43 181 LEU B C 1
ATOM 4583 O O . LEU B 1 224 ? 121.387 144.928 90.627 1.00 107.00 181 LEU B O 1
ATOM 4588 N N . PRO B 1 225 ? 120.854 146.431 89.043 1.00 105.96 182 PRO B N 1
ATOM 4589 C CA . PRO B 1 225 ? 119.816 147.047 89.894 1.00 106.91 182 PRO B CA 1
ATOM 4590 C C . PRO B 1 225 ? 118.767 146.082 90.422 1.00 106.95 182 PRO B C 1
ATOM 4591 O O . PRO B 1 225 ? 118.307 146.247 91.558 1.00 105.46 182 PRO B O 1
ATOM 4595 N N . SER B 1 226 ? 118.370 145.079 89.636 1.00 105.00 183 SER B N 1
ATOM 4596 C CA . SER B 1 226 ? 117.295 144.188 90.059 1.00 104.84 183 SER B CA 1
ATOM 4597 C C . SER B 1 226 ? 117.686 143.293 91.229 1.00 105.86 183 SER B C 1
ATOM 4598 O O . SER B 1 226 ? 116.807 142.644 91.805 1.00 105.13 183 SER B O 1
ATOM 4600 N N . GLY B 1 227 ? 118.964 143.240 91.593 1.00 110.67 184 GLY B N 1
ATOM 4601 C CA . GLY B 1 227 ? 119.378 142.480 92.756 1.00 112.43 184 GLY B CA 1
ATOM 4602 C C . GLY B 1 227 ? 120.198 141.249 92.434 1.00 113.69 184 GLY B C 1
ATOM 4603 O O . GLY B 1 227 ? 120.097 140.230 93.123 1.00 112.84 184 GLY B O 1
ATOM 4604 N N . GLU B 1 228 ? 121.013 141.330 91.386 1.00 108.73 185 GLU B N 1
ATOM 4605 C CA . GLU B 1 228 ? 121.899 140.244 90.997 1.00 108.55 185 GLU B CA 1
ATOM 4606 C C . GLU B 1 228 ? 123.313 140.782 90.842 1.00 107.46 185 GLU B C 1
ATOM 4607 O O . GLU B 1 228 ? 123.524 141.972 90.597 1.00 104.98 185 GLU B O 1
ATOM 4613 N N . ILE B 1 229 ? 124.285 139.887 90.988 1.00 99.83 186 ILE B N 1
ATOM 4614 C CA . ILE B 1 229 ? 125.701 140.234 90.943 1.00 97.44 186 ILE B CA 1
ATOM 4615 C C . ILE B 1 229 ? 126.318 139.588 89.712 1.00 98.77 186 ILE B C 1
ATOM 4616 O O . ILE B 1 229 ? 126.065 138.412 89.425 1.00 100.84 186 ILE B O 1
ATOM 4621 N N . ILE B 1 230 ? 127.126 140.358 88.987 1.00 104.05 187 ILE B N 1
ATOM 4622 C CA . ILE B 1 230 ? 127.771 139.909 87.759 1.00 105.12 187 ILE B CA 1
ATOM 4623 C C . ILE B 1 230 ? 129.264 139.782 88.020 1.00 104.01 187 ILE B C 1
ATOM 4624 O O . ILE B 1 230 ? 129.886 140.702 88.565 1.00 106.10 187 ILE B O 1
ATOM 4629 N N . THR B 1 231 ? 129.836 138.644 87.631 1.00 104.03 188 THR B N 1
ATOM 4630 C CA . THR B 1 231 ? 131.251 138.395 87.863 1.00 105.11 188 THR B CA 1
ATOM 4631 C C . THR B 1 231 ? 132.111 139.373 87.072 1.00 103.11 188 THR B C 1
ATOM 4632 O O . THR B 1 231 ? 131.754 139.806 85.973 1.00 100.21 188 THR B O 1
ATOM 4636 N N . ALA B 1 232 ? 133.257 139.723 87.646 1.00 106.04 189 ALA B N 1
ATOM 4637 C CA . ALA B 1 232 ? 134.196 140.628 86.997 1.00 110.39 189 ALA B CA 1
ATOM 4638 C C . ALA B 1 232 ? 134.894 139.940 85.828 1.00 108.70 189 ALA B C 1
ATOM 4639 O O . ALA B 1 232 ? 136.101 139.699 85.867 1.00 103.37 189 ALA B O 1
ATOM 4641 N N . ASN B 1 244 ? 141.216 135.573 101.084 1.00 86.09 201 ASN B N 1
ATOM 4642 C CA . ASN B 1 244 ? 139.975 135.010 100.564 1.00 88.28 201 ASN B CA 1
ATOM 4643 C C . ASN B 1 244 ? 139.225 136.018 99.703 1.00 88.03 201 ASN B C 1
ATOM 4644 O O . ASN B 1 244 ? 139.005 137.158 100.111 1.00 88.41 201 ASN B O 1
ATOM 4649 N N . LEU B 1 245 ? 138.835 135.587 98.507 1.00 88.45 202 LEU B N 1
ATOM 4650 C CA . LEU B 1 245 ? 138.101 136.418 97.564 1.00 90.91 202 LEU B CA 1
ATOM 4651 C C . LEU B 1 245 ? 136.737 135.798 97.311 1.00 91.05 202 LEU B C 1
ATOM 4652 O O . LEU B 1 245 ? 136.636 134.590 97.071 1.00 94.46 202 LEU B O 1
ATOM 4657 N N . VAL B 1 246 ? 135.695 136.620 97.363 1.00 82.39 203 VAL B N 1
ATOM 4658 C CA . VAL B 1 246 ? 134.323 136.172 97.159 1.00 80.57 203 VAL B CA 1
ATOM 4659 C C . VAL B 1 246 ? 133.855 136.750 95.830 1.00 79.45 203 VAL B C 1
ATOM 4660 O O . VAL B 1 246 ? 133.520 137.935 95.735 1.00 77.88 203 VAL B O 1
ATOM 4664 N N . HIS B 1 247 ? 133.827 135.909 94.796 1.00 81.07 204 HIS B N 1
ATOM 4665 C CA . HIS B 1 247 ? 133.342 136.338 93.491 1.00 81.95 204 HIS B CA 1
ATOM 4666 C C . HIS B 1 247 ? 132.461 135.290 92.824 1.00 82.76 204 HIS B C 1
ATOM 4667 O O . HIS B 1 247 ? 132.173 135.419 91.628 1.00 83.05 204 HIS B O 1
ATOM 4674 N N . ARG B 1 248 ? 132.027 134.260 93.549 1.00 82.30 205 ARG B N 1
ATOM 4675 C CA . ARG B 1 248 ? 131.130 133.242 93.019 1.00 81.95 205 ARG B CA 1
ATOM 4676 C C . ARG B 1 248 ? 129.689 133.485 93.455 1.00 86.55 205 ARG B C 1
ATOM 4677 O O . ARG B 1 248 ? 128.862 132.571 93.431 1.00 90.08 205 ARG B O 1
ATOM 4685 N N . ILE B 1 249 ? 129.384 134.707 93.857 1.00 83.82 206 ILE B N 1
ATOM 4686 C CA . ILE B 1 249 ? 128.053 135.069 94.325 1.00 81.98 206 ILE B CA 1
ATOM 4687 C C . ILE B 1 249 ? 127.178 135.381 93.118 1.00 83.45 206 ILE B C 1
ATOM 4688 O O . ILE B 1 249 ? 127.657 135.845 92.077 1.00 81.10 206 ILE B O 1
ATOM 4693 N N . LYS B 1 250 ? 125.883 135.093 93.241 1.00 84.81 207 LYS B N 1
ATOM 4694 C CA . LYS B 1 250 ? 124.937 135.343 92.160 1.00 83.66 207 LYS B CA 1
ATOM 4695 C C . LYS B 1 250 ? 123.649 136.024 92.594 1.00 83.41 207 LYS B C 1
ATOM 4696 O O . LYS B 1 250 ? 122.999 136.653 91.749 1.00 83.10 207 LYS B O 1
ATOM 4702 N N . LYS B 1 251 ? 123.258 135.929 93.861 1.00 86.75 208 LYS B N 1
ATOM 4703 C CA . LYS B 1 251 ? 122.023 136.521 94.352 1.00 88.21 208 LYS B CA 1
ATOM 4704 C C . LYS B 1 251 ? 122.308 137.317 95.613 1.00 88.96 208 LYS B C 1
ATOM 4705 O O . LYS B 1 251 ? 123.247 137.010 96.353 1.00 91.83 208 LYS B O 1
ATOM 4711 N N . ILE B 1 252 ? 121.496 138.349 95.852 1.00 88.32 209 ILE B N 1
ATOM 4712 C CA . ILE B 1 252 ? 121.661 139.147 97.059 1.00 89.16 209 ILE B CA 1
ATOM 4713 C C . ILE B 1 252 ? 121.178 138.399 98.296 1.00 90.13 209 ILE B C 1
ATOM 4714 O O . ILE B 1 252 ? 121.679 138.646 99.401 1.00 90.55 209 ILE B O 1
ATOM 4719 N N . GLU B 1 253 ? 120.219 137.483 98.140 1.00 80.40 210 GLU B N 1
ATOM 4720 C CA . GLU B 1 253 ? 119.796 136.656 99.261 1.00 81.99 210 GLU B CA 1
ATOM 4721 C C . GLU B 1 253 ? 120.916 135.752 99.755 1.00 85.67 210 GLU B C 1
ATOM 4722 O O . GLU B 1 253 ? 120.953 135.424 100.945 1.00 87.21 210 GLU B O 1
ATOM 4724 N N . GLN B 1 254 ? 121.825 135.342 98.868 1.00 80.90 211 GLN B N 1
ATOM 4725 C CA . GLN B 1 254 ? 123.006 134.604 99.297 1.00 80.18 211 GLN B CA 1
ATOM 4726 C C . GLN B 1 254 ? 123.923 135.473 100.149 1.00 75.83 211 GLN B C 1
ATOM 4727 O O . GLN B 1 254 ? 124.341 135.060 101.237 1.00 82.20 211 GLN B O 1
ATOM 4733 N N . LEU B 1 255 ? 124.245 136.672 99.662 1.00 64.56 212 LEU B N 1
ATOM 4734 C CA . LEU B 1 255 ? 125.152 137.571 100.360 1.00 69.49 212 LEU B CA 1
ATOM 4735 C C . LEU B 1 255 ? 124.613 138.027 101.705 1.00 74.73 212 LEU B C 1
ATOM 4736 O O . LEU B 1 255 ? 125.389 138.112 102.661 1.00 74.47 212 LEU B O 1
ATOM 4741 N N . ASP B 1 256 ? 123.316 138.325 101.805 1.00 78.26 213 ASP B N 1
ATOM 4742 C CA . ASP B 1 256 ? 122.764 138.763 103.082 1.00 78.25 213 ASP B CA 1
ATOM 4743 C C . ASP B 1 256 ? 122.926 137.688 104.150 1.00 79.33 213 ASP B C 1
ATOM 4744 O O . ASP B 1 256 ? 123.343 137.978 105.278 1.00 77.42 213 ASP B O 1
ATOM 4746 N N . ALA B 1 257 ? 122.621 136.439 103.803 1.00 72.50 214 ALA B N 1
ATOM 4747 C CA . ALA B 1 257 ? 122.725 135.348 104.761 1.00 71.26 214 ALA B CA 1
ATOM 4748 C C . ALA B 1 257 ? 124.162 134.921 105.022 1.00 69.80 214 ALA B C 1
ATOM 4749 O O . ALA B 1 257 ? 124.450 134.415 106.110 1.00 67.25 214 ALA B O 1
ATOM 4751 N N . TRP B 1 258 ? 125.069 135.110 104.066 1.00 73.20 215 TRP B N 1
ATOM 4752 C CA . TRP B 1 258 ? 126.461 134.744 104.294 1.00 64.28 215 TRP B CA 1
ATOM 4753 C C . TRP B 1 258 ? 127.188 135.708 105.220 1.00 64.07 215 TRP B C 1
ATOM 4754 O O . TRP B 1 258 ? 128.302 135.399 105.654 1.00 68.66 215 TRP B O 1
ATOM 4765 N N . LEU B 1 259 ? 126.596 136.861 105.530 1.00 65.79 216 LEU B N 1
ATOM 4766 C CA . LEU B 1 259 ? 127.163 137.782 106.502 1.00 66.23 216 LEU B CA 1
ATOM 4767 C C . LEU B 1 259 ? 126.303 137.983 107.737 1.00 74.22 216 LEU B C 1
ATOM 4768 O O . LEU B 1 259 ? 126.837 138.396 108.771 1.00 76.59 216 LEU B O 1
ATOM 4773 N N . ASN B 1 260 ? 125.001 137.708 107.668 1.00 81.29 217 ASN B N 1
ATOM 4774 C CA . ASN B 1 260 ? 124.100 138.006 108.773 1.00 78.02 217 ASN B CA 1
ATOM 4775 C C . ASN B 1 260 ? 123.541 136.757 109.441 1.00 74.01 217 ASN B C 1
ATOM 4776 O O . ASN B 1 260 ? 122.547 136.850 110.170 1.00 84.09 217 ASN B O 1
ATOM 4781 N N . THR B 1 261 ? 124.144 135.597 109.218 1.00 61.70 218 THR B N 1
ATOM 4782 C CA . THR B 1 261 ? 123.785 134.388 109.943 1.00 71.77 218 THR B CA 1
ATOM 4783 C C . THR B 1 261 ? 124.782 134.146 111.069 1.00 75.95 218 THR B C 1
ATOM 4784 O O . THR B 1 261 ? 125.859 134.744 111.116 1.00 74.52 218 THR B O 1
ATOM 4788 N N . GLU B 1 262 ? 124.402 133.263 111.991 1.00 81.50 219 GLU B N 1
ATOM 4789 C CA . GLU B 1 262 ? 125.271 132.893 113.098 1.00 77.81 219 GLU B CA 1
ATOM 4790 C C . GLU B 1 262 ? 125.684 131.430 113.072 1.00 75.43 219 GLU B C 1
ATOM 4791 O O . GLU B 1 262 ? 126.682 131.074 113.706 1.00 72.62 219 GLU B O 1
ATOM 4797 N N . THR B 1 263 ? 124.951 130.582 112.358 1.00 67.63 220 THR B N 1
ATOM 4798 C CA . THR B 1 263 ? 125.259 129.160 112.242 1.00 63.51 220 THR B CA 1
ATOM 4799 C C . THR B 1 263 ? 125.636 128.868 110.791 1.00 63.90 220 THR B C 1
ATOM 4800 O O . THR B 1 263 ? 124.787 128.898 109.895 1.00 66.14 220 THR B O 1
ATOM 4804 N N . ILE B 1 264 ? 126.917 128.603 110.560 1.00 55.59 221 ILE B N 1
ATOM 4805 C CA . ILE B 1 264 ? 127.435 128.335 109.224 1.00 54.37 221 ILE B CA 1
ATOM 4806 C C . ILE B 1 264 ? 127.518 126.823 109.043 1.00 50.97 221 ILE B C 1
ATOM 4807 O O . ILE B 1 264 ? 128.291 126.170 109.761 1.00 51.61 221 ILE B O 1
ATOM 4812 N N . PRO B 1 265 ? 126.758 126.236 108.123 1.00 56.32 222 PRO B N 1
ATOM 4813 C CA . PRO B 1 265 ? 126.834 124.785 107.928 1.00 58.01 222 PRO B CA 1
ATOM 4814 C C . PRO B 1 265 ? 128.193 124.370 107.387 1.00 64.35 222 PRO B C 1
ATOM 4815 O O . PRO B 1 265 ? 128.726 124.978 106.456 1.00 68.23 222 PRO B O 1
ATOM 4819 N N . LEU B 1 266 ? 128.752 123.323 107.985 1.00 56.54 223 LEU B N 1
ATOM 4820 C CA . LEU B 1 266 ? 130.034 122.763 107.561 1.00 43.12 223 LEU B CA 1
ATOM 4821 C C . LEU B 1 266 ? 129.825 121.313 107.158 1.00 57.38 223 LEU B C 1
ATOM 4822 O O . LEU B 1 266 ? 129.802 120.421 108.025 1.00 64.20 223 LEU B O 1
ATOM 4827 N N . PRO B 1 267 ? 129.668 121.022 105.866 1.00 56.36 224 PRO B N 1
ATOM 4828 C CA . PRO B 1 267 ? 129.404 119.642 105.435 1.00 54.99 224 PRO B CA 1
ATOM 4829 C C . PRO B 1 267 ? 130.701 118.854 105.329 1.00 63.56 224 PRO B C 1
ATOM 4830 O O . PRO B 1 267 ? 131.570 119.173 104.515 1.00 65.37 224 PRO B O 1
ATOM 4834 N N . VAL B 1 268 ? 130.825 117.814 106.150 1.00 56.97 225 VAL B N 1
ATOM 4835 C CA . VAL B 1 268 ? 132.026 116.991 106.221 1.00 55.59 225 VAL B CA 1
ATOM 4836 C C . VAL B 1 268 ? 131.668 115.584 105.770 1.00 58.87 225 VAL B C 1
ATOM 4837 O O . VAL B 1 268 ? 130.687 115.004 106.248 1.00 65.68 225 VAL B O 1
ATOM 4841 N N . ILE B 1 269 ? 132.463 115.039 104.853 1.00 53.01 226 ILE B N 1
ATOM 4842 C CA . ILE B 1 269 ? 132.208 113.738 104.249 1.00 58.36 226 ILE B CA 1
ATOM 4843 C C . ILE B 1 269 ? 133.430 112.859 104.462 1.00 63.02 226 ILE B C 1
ATOM 4844 O O . ILE B 1 269 ? 134.562 113.291 104.219 1.00 65.31 226 ILE B O 1
ATOM 4849 N N . GLN B 1 270 ? 133.201 111.632 104.917 1.00 66.56 227 GLN B N 1
ATOM 4850 C CA . GLN B 1 270 ? 134.250 110.630 105.063 1.00 67.30 227 GLN B CA 1
ATOM 4851 C C . GLN B 1 270 ? 134.044 109.582 103.978 1.00 75.12 227 GLN B C 1
ATOM 4852 O O . GLN B 1 270 ? 133.099 108.789 104.045 1.00 74.67 227 GLN B O 1
ATOM 4858 N N . TYR B 1 271 ? 134.923 109.579 102.980 1.00 79.12 228 TYR B N 1
ATOM 4859 C CA . TYR B 1 271 ? 134.838 108.635 101.877 1.00 74.55 228 TYR B CA 1
ATOM 4860 C C . TYR B 1 271 ? 136.215 108.053 101.589 1.00 75.35 228 TYR B C 1
ATOM 4861 O O . TYR B 1 271 ? 137.229 108.748 101.701 1.00 74.62 228 TYR B O 1
ATOM 4870 N N . GLN B 1 272 ? 136.241 106.774 101.219 1.00 80.64 229 GLN B N 1
ATOM 4871 C CA . GLN B 1 272 ? 137.467 106.085 100.831 1.00 82.05 229 GLN B CA 1
ATOM 4872 C C . GLN B 1 272 ? 137.218 105.375 99.510 1.00 81.44 229 GLN B C 1
ATOM 4873 O O . GLN B 1 272 ? 136.345 104.505 99.428 1.00 83.46 229 GLN B O 1
ATOM 4879 N N . GLY B 1 273 ? 137.983 105.738 98.485 1.00 85.87 230 GLY B N 1
ATOM 4880 C CA . GLY B 1 273 ? 137.801 105.153 97.171 1.00 87.43 230 GLY B CA 1
ATOM 4881 C C . GLY B 1 273 ? 138.263 106.052 96.043 1.00 91.70 230 GLY B C 1
ATOM 4882 O O . GLY B 1 273 ? 139.388 106.558 96.066 1.00 94.03 230 GLY B O 1
ATOM 4883 N N . GLU B 1 274 ? 137.403 106.257 95.049 1.00 90.18 231 GLU B N 1
ATOM 4884 C CA . GLU B 1 274 ? 137.733 107.082 93.897 1.00 87.65 231 GLU B CA 1
ATOM 4885 C C . GLU B 1 274 ? 137.391 108.543 94.163 1.00 89.37 231 GLU B C 1
ATOM 4886 O O . GLU B 1 274 ? 136.436 108.859 94.876 1.00 94.85 231 GLU B O 1
ATOM 4888 N N . GLU B 1 275 ? 138.189 109.439 93.577 1.00 91.32 232 GLU B N 1
ATOM 4889 C CA . GLU B 1 275 ? 137.987 110.868 93.798 1.00 93.09 232 GLU B CA 1
ATOM 4890 C C . GLU B 1 275 ? 136.677 111.352 93.184 1.00 97.33 232 GLU B C 1
ATOM 4891 O O . GLU B 1 275 ? 136.025 112.246 93.733 1.00 97.79 232 GLU B O 1
ATOM 4897 N N . ASN B 1 276 ? 136.279 110.782 92.044 1.00 94.96 233 ASN B N 1
ATOM 4898 C CA . ASN B 1 276 ? 135.044 111.211 91.389 1.00 91.84 233 ASN B CA 1
ATOM 4899 C C . ASN B 1 276 ? 133.817 110.886 92.232 1.00 90.02 233 ASN B C 1
ATOM 4900 O O . ASN B 1 276 ? 132.862 111.676 92.288 1.00 97.92 233 ASN B O 1
ATOM 4905 N N . GLU B 1 277 ? 133.810 109.715 92.873 1.00 82.28 234 GLU B N 1
ATOM 4906 C CA . GLU B 1 277 ? 132.700 109.376 93.754 1.00 85.71 234 GLU B CA 1
ATOM 4907 C C . GLU B 1 277 ? 132.629 110.335 94.930 1.00 89.10 234 GLU B C 1
ATOM 4908 O O . GLU B 1 277 ? 131.539 110.765 95.324 1.00 92.56 234 GLU B O 1
ATOM 4914 N N . LEU B 1 278 ? 133.785 110.697 95.493 1.00 82.13 235 LEU B N 1
ATOM 4915 C CA . LEU B 1 278 ? 133.810 111.720 96.531 1.00 74.49 235 LEU B CA 1
ATOM 4916 C C . LEU B 1 278 ? 133.258 113.035 96.005 1.00 81.20 235 LEU B C 1
ATOM 4917 O O . LEU B 1 278 ? 132.516 113.729 96.707 1.00 91.94 235 LEU B O 1
ATOM 4922 N N . LYS B 1 279 ? 133.597 113.385 94.764 1.00 89.23 236 LYS B N 1
ATOM 4923 C CA . LYS B 1 279 ? 133.139 114.646 94.191 1.00 90.45 236 LYS B CA 1
ATOM 4924 C C . LYS B 1 279 ? 131.619 114.687 94.091 1.00 87.10 236 LYS B C 1
ATOM 4925 O O . LYS B 1 279 ? 130.982 115.649 94.539 1.00 87.30 236 LYS B O 1
ATOM 4927 N N . ARG B 1 280 ? 131.011 113.646 93.516 1.00 80.99 237 ARG B N 1
ATOM 4928 C CA . ARG B 1 280 ? 129.562 113.729 93.358 1.00 82.71 237 ARG B CA 1
ATOM 4929 C C . ARG B 1 280 ? 128.816 113.463 94.664 1.00 82.42 237 ARG B C 1
ATOM 4930 O O . ARG B 1 280 ? 127.705 113.978 94.844 1.00 85.26 237 ARG B O 1
ATOM 4938 N N . TRP B 1 281 ? 129.404 112.715 95.603 1.00 82.62 238 TRP B N 1
ATOM 4939 C CA . TRP B 1 281 ? 128.819 112.645 96.939 1.00 82.22 238 TRP B CA 1
ATOM 4940 C C . TRP B 1 281 ? 128.846 114.006 97.620 1.00 80.41 238 TRP B C 1
ATOM 4941 O O . TRP B 1 281 ? 127.878 114.396 98.282 1.00 86.54 238 TRP B O 1
ATOM 4952 N N . GLN B 1 282 ? 129.942 114.750 97.463 1.00 74.04 239 GLN B N 1
ATOM 4953 C CA . GLN B 1 282 ? 130.007 116.096 98.013 1.00 67.64 239 GLN B CA 1
ATOM 4954 C C . GLN B 1 282 ? 128.987 117.009 97.349 1.00 80.01 239 GLN B C 1
ATOM 4955 O O . GLN B 1 282 ? 128.384 117.858 98.009 1.00 87.18 239 GLN B O 1
ATOM 4961 N N . LYS B 1 283 ? 128.777 116.850 96.041 1.00 84.80 240 LYS B N 1
ATOM 4962 C CA . LYS B 1 283 ? 127.764 117.654 95.360 1.00 84.29 240 LYS B CA 1
ATOM 4963 C C . LYS B 1 283 ? 126.364 117.354 95.890 1.00 82.96 240 LYS B C 1
ATOM 4964 O O . LYS B 1 283 ? 125.583 118.275 96.169 1.00 89.93 240 LYS B O 1
ATOM 4970 N N . ALA B 1 284 ? 126.030 116.069 96.047 1.00 75.00 241 ALA B N 1
ATOM 4971 C CA . ALA B 1 284 ? 124.728 115.711 96.602 1.00 75.79 241 ALA B CA 1
ATOM 4972 C C . ALA B 1 284 ? 124.583 116.213 98.033 1.00 78.57 241 ALA B C 1
ATOM 4973 O O . ALA B 1 284 ? 123.495 116.630 98.450 1.00 82.97 241 ALA B O 1
ATOM 4975 N N . MET B 1 285 ? 125.673 116.185 98.797 1.00 73.38 242 MET B N 1
ATOM 4976 C CA . MET B 1 285 ? 125.625 116.640 100.178 1.00 65.68 242 MET B CA 1
ATOM 4977 C C . MET B 1 285 ? 125.454 118.152 100.243 1.00 63.43 242 MET B C 1
ATOM 4978 O O . MET B 1 285 ? 124.764 118.666 101.130 1.00 73.92 242 MET B O 1
ATOM 4983 N N . GLU B 1 286 ? 126.062 118.871 99.298 1.00 70.92 243 GLU B N 1
ATOM 4984 C CA . GLU B 1 286 ? 125.829 120.304 99.163 1.00 75.55 243 GLU B CA 1
ATOM 4985 C C . GLU B 1 286 ? 124.370 120.590 98.846 1.00 75.38 243 GLU B C 1
ATOM 4986 O O . GLU B 1 286 ? 123.778 121.524 99.396 1.00 72.54 243 GLU B O 1
ATOM 4992 N N . GLN B 1 287 ? 123.775 119.796 97.953 1.00 74.60 244 GLN B N 1
ATOM 4993 C CA . GLN B 1 287 ? 122.352 119.952 97.663 1.00 66.19 244 GLN B CA 1
ATOM 4994 C C . GLN B 1 287 ? 121.506 119.728 98.911 1.00 64.46 244 GLN B C 1
ATOM 4995 O O . GLN B 1 287 ? 120.571 120.491 99.186 1.00 69.70 244 GLN B O 1
ATOM 5001 N N . LYS B 1 288 ? 121.823 118.685 99.680 1.00 62.64 245 LYS B N 1
ATOM 5002 C CA . LYS B 1 288 ? 121.058 118.392 100.889 1.00 68.43 245 LYS B CA 1
ATOM 5003 C C . LYS B 1 288 ? 121.200 119.503 101.923 1.00 63.27 245 LYS B C 1
ATOM 5004 O O . LYS B 1 288 ? 120.235 119.841 102.617 1.00 59.21 245 LYS B O 1
ATOM 5010 N N . VAL B 1 289 ? 122.399 120.071 102.055 1.00 72.36 246 VAL B N 1
ATOM 5011 C CA . VAL B 1 289 ? 122.580 121.214 102.947 1.00 60.48 246 VAL B CA 1
ATOM 5012 C C . VAL B 1 289 ? 121.765 122.403 102.454 1.00 68.81 246 VAL B C 1
ATOM 5013 O O . VAL B 1 289 ? 121.129 123.111 103.245 1.00 74.15 246 VAL B O 1
ATOM 5017 N N . GLN B 1 290 ? 121.771 122.642 101.139 1.00 76.30 247 GLN B N 1
ATOM 5018 C CA . GLN B 1 290 ? 120.983 123.727 100.567 1.00 69.64 247 GLN B CA 1
ATOM 5019 C C . GLN B 1 290 ? 119.489 123.521 100.755 1.00 69.29 247 GLN B C 1
ATOM 5020 O O . GLN B 1 290 ? 118.733 124.497 100.721 1.00 74.92 247 GLN B O 1
ATOM 5026 N N . GLU B 1 291 ? 119.046 122.274 100.939 1.00 78.85 248 GLU B N 1
ATOM 5027 C CA . GLU B 1 291 ? 117.636 122.026 101.219 1.00 76.11 248 GLU B CA 1
ATOM 5028 C C . GLU B 1 291 ? 117.162 122.809 102.438 1.00 75.45 248 GLU B C 1
ATOM 5029 O O . GLU B 1 291 ? 116.008 123.250 102.482 1.00 79.49 248 GLU B O 1
ATOM 5035 N N . LYS B 1 292 ? 118.038 123.010 103.422 1.00 70.28 249 LYS B N 1
ATOM 5036 C CA . LYS B 1 292 ? 117.723 123.815 104.597 1.00 67.38 249 LYS B CA 1
ATOM 5037 C C . LYS B 1 292 ? 118.348 125.201 104.551 1.00 62.36 249 LYS B C 1
ATOM 5038 O O . LYS B 1 292 ? 117.712 126.174 104.966 1.00 67.45 249 LYS B O 1
ATOM 5044 N N . PHE B 1 293 ? 119.577 125.316 104.063 1.00 66.01 250 PHE B N 1
ATOM 5045 C CA . PHE B 1 293 ? 120.271 126.594 103.930 1.00 63.74 250 PHE B CA 1
ATOM 5046 C C . PHE B 1 293 ? 120.442 126.862 102.437 1.00 68.86 250 PHE B C 1
ATOM 5047 O O . PHE B 1 293 ? 121.480 126.550 101.851 1.00 72.60 250 PHE B O 1
ATOM 5055 N N . SER B 1 294 ? 119.420 127.466 101.828 1.00 71.66 251 SER B N 1
ATOM 5056 C CA . SER B 1 294 ? 119.435 127.719 100.393 1.00 71.39 251 SER B CA 1
ATOM 5057 C C . SER B 1 294 ? 120.511 128.711 99.976 1.00 70.02 251 SER B C 1
ATOM 5058 O O . SER B 1 294 ? 120.802 128.816 98.780 1.00 73.71 251 SER B O 1
ATOM 5061 N N . TRP B 1 295 ? 121.102 129.433 100.921 1.00 63.19 252 TRP B N 1
ATOM 5062 C CA . TRP B 1 295 ? 122.153 130.398 100.636 1.00 62.80 252 TRP B CA 1
ATOM 5063 C C . TRP B 1 295 ? 123.545 129.784 100.656 1.00 70.91 252 TRP B C 1
ATOM 5064 O O . TRP B 1 295 ? 124.525 130.500 100.428 1.00 76.05 252 TRP B O 1
ATOM 5075 N N . PHE B 1 296 ? 123.659 128.489 100.927 1.00 73.21 253 PHE B N 1
ATOM 5076 C CA . PHE B 1 296 ? 124.953 127.840 101.053 1.00 68.14 253 PHE B CA 1
ATOM 5077 C C . PHE B 1 296 ? 125.433 127.305 99.710 1.00 76.74 253 PHE B C 1
ATOM 5078 O O . PHE B 1 296 ? 124.639 126.936 98.842 1.00 77.09 253 PHE B O 1
ATOM 5086 N N . SER B 1 297 ? 126.753 127.281 99.544 1.00 80.40 254 SER B N 1
ATOM 5087 C CA . SER B 1 297 ? 127.373 126.696 98.366 1.00 75.92 254 SER B CA 1
ATOM 5088 C C . SER B 1 297 ? 128.824 126.381 98.692 1.00 76.41 254 SER B C 1
ATOM 5089 O O . SER B 1 297 ? 129.470 127.102 99.457 1.00 75.60 254 SER B O 1
ATOM 5092 N N . TYR B 1 298 ? 129.325 125.290 98.108 1.00 71.37 255 TYR B N 1
ATOM 5093 C CA . TYR B 1 298 ? 130.724 124.927 98.311 1.00 75.05 255 TYR B CA 1
ATOM 5094 C C . TYR B 1 298 ? 131.655 126.007 97.780 1.00 82.75 255 TYR B C 1
ATOM 5095 O O . TYR B 1 298 ? 132.654 126.346 98.424 1.00 84.44 255 TYR B O 1
ATOM 5104 N N . GLU B 1 299 ? 131.347 126.555 96.604 1.00 82.79 256 GLU B N 1
ATOM 5105 C CA . GLU B 1 299 ? 132.140 127.661 96.081 1.00 77.72 256 GLU B CA 1
ATOM 5106 C C . GLU B 1 299 ? 132.059 128.871 97.000 1.00 81.18 256 GLU B C 1
ATOM 5107 O O . GLU B 1 299 ? 133.072 129.525 97.268 1.00 85.59 256 GLU B O 1
ATOM 5113 N N . LEU B 1 300 ? 130.862 129.176 97.504 1.00 78.11 257 LEU B N 1
ATOM 5114 C CA . LEU B 1 300 ? 130.715 130.284 98.441 1.00 77.69 257 LEU B CA 1
ATOM 5115 C C . LEU B 1 300 ? 131.467 130.017 99.739 1.00 79.73 257 LEU B C 1
ATOM 5116 O O . LEU B 1 300 ? 132.095 130.924 100.297 1.00 78.80 257 LEU B O 1
ATOM 5121 N N . LEU B 1 301 ? 131.409 128.780 100.241 1.00 75.34 258 LEU B N 1
ATOM 5122 C CA . LEU B 1 301 ? 132.138 128.447 101.461 1.00 70.03 258 LEU B CA 1
ATOM 5123 C C . LEU B 1 301 ? 133.639 128.608 101.267 1.00 76.90 258 LEU B C 1
ATOM 5124 O O . LEU B 1 301 ? 134.331 129.148 102.138 1.00 80.03 258 LEU B O 1
ATOM 5129 N N . GLU B 1 302 ? 134.159 128.141 100.131 1.00 82.76 259 GLU B N 1
ATOM 5130 C CA . GLU B 1 302 ? 135.576 128.320 99.834 1.00 76.51 259 GLU B CA 1
ATOM 5131 C C . GLU B 1 302 ? 135.927 129.796 99.700 1.00 78.82 259 GLU B C 1
ATOM 5132 O O . GLU B 1 302 ? 137.000 130.230 100.131 1.00 77.08 259 GLU B O 1
ATOM 5138 N N . ASP B 1 303 ? 135.032 130.582 99.100 1.00 90.75 260 ASP B N 1
ATOM 5139 C CA . ASP B 1 303 ? 135.287 132.008 98.938 1.00 88.18 260 ASP B CA 1
ATOM 5140 C C . ASP B 1 303 ? 135.347 132.719 100.283 1.00 87.46 260 ASP B C 1
ATOM 5141 O O . ASP B 1 303 ? 136.215 133.571 100.505 1.00 89.35 260 ASP B O 1
ATOM 5146 N N . PHE B 1 304 ? 134.436 132.380 101.194 1.00 78.39 261 PHE B N 1
ATOM 5147 C CA . PHE B 1 304 ? 134.319 133.133 102.436 1.00 77.56 261 PHE B CA 1
ATOM 5148 C C . PHE B 1 304 ? 135.342 132.708 103.481 1.00 82.25 261 PHE B C 1
ATOM 5149 O O . PHE B 1 304 ? 135.731 133.526 104.322 1.00 82.85 261 PHE B O 1
ATOM 5157 N N . TYR B 1 305 ? 135.788 131.452 103.457 1.00 82.76 262 TYR B N 1
ATOM 5158 C CA . TYR B 1 305 ? 136.697 130.969 104.487 1.00 78.84 262 TYR B CA 1
ATOM 5159 C C . TYR B 1 305 ? 137.865 130.144 103.967 1.00 78.70 262 TYR B C 1
ATOM 5160 O O . TYR B 1 305 ? 138.726 129.768 104.768 1.00 81.47 262 TYR B O 1
ATOM 5169 N N . GLY B 1 306 ? 137.932 129.853 102.672 1.00 76.09 263 GLY B N 1
ATOM 5170 C CA . GLY B 1 306 ? 138.999 129.010 102.174 1.00 79.16 263 GLY B CA 1
ATOM 5171 C C . GLY B 1 306 ? 138.830 127.540 102.469 1.00 81.64 263 GLY B C 1
ATOM 5172 O O . GLY B 1 306 ? 139.768 126.767 102.254 1.00 84.26 263 GLY B O 1
ATOM 5173 N N . ILE B 1 307 ? 137.663 127.129 102.959 1.00 66.79 264 ILE B N 1
ATOM 5174 C CA . ILE B 1 307 ? 137.403 125.736 103.308 1.00 63.16 264 ILE B CA 1
ATOM 5175 C C . ILE B 1 307 ? 137.071 124.997 102.015 1.00 70.26 264 ILE B C 1
ATOM 5176 O O . ILE B 1 307 ? 135.931 125.015 101.550 1.00 78.80 264 ILE B O 1
ATOM 5181 N N . THR B 1 308 ? 138.069 124.341 101.432 1.00 75.53 265 THR B N 1
ATOM 5182 C CA . THR B 1 308 ? 137.892 123.626 100.180 1.00 75.28 265 THR B CA 1
ATOM 5183 C C . THR B 1 308 ? 137.184 122.297 100.426 1.00 75.56 265 THR B C 1
ATOM 5184 O O . THR B 1 308 ? 136.910 121.905 101.563 1.00 81.13 265 THR B O 1
ATOM 5188 N N . ASN B 1 309 ? 136.874 121.592 99.336 1.00 81.46 266 ASN B N 1
ATOM 5189 C CA . ASN B 1 309 ? 136.298 120.257 99.459 1.00 81.95 266 ASN B CA 1
ATOM 5190 C C . ASN B 1 309 ? 137.265 119.308 100.154 1.00 83.00 266 ASN B C 1
ATOM 5191 O O . ASN B 1 309 ? 136.853 118.482 100.977 1.00 85.06 266 ASN B O 1
ATOM 5196 N N . SER B 1 310 ? 138.556 119.407 99.829 1.00 77.08 267 SER B N 1
ATOM 5197 C CA . SER B 1 310 ? 139.557 118.594 100.511 1.00 76.24 267 SER B CA 1
ATOM 5198 C C . SER B 1 310 ? 139.636 118.933 101.993 1.00 79.81 267 SER B C 1
ATOM 5199 O O . SER B 1 310 ? 139.932 118.059 102.815 1.00 83.82 267 SER B O 1
ATOM 5202 N N . ASP B 1 311 ? 139.380 120.192 102.354 1.00 75.86 268 ASP B N 1
ATOM 5203 C CA . ASP B 1 311 ? 139.359 120.590 103.755 1.00 72.32 268 ASP B CA 1
ATOM 5204 C C . ASP B 1 311 ? 138.167 120.020 104.511 1.00 74.11 268 ASP B C 1
ATOM 5205 O O . ASP B 1 311 ? 138.166 120.055 105.745 1.00 81.20 268 ASP B O 1
ATOM 5210 N N . LEU B 1 312 ? 137.160 119.508 103.808 1.00 62.17 269 LEU B N 1
ATOM 5211 C CA . LEU B 1 312 ? 135.977 118.936 104.432 1.00 62.32 269 LEU B CA 1
ATOM 5212 C C . LEU B 1 312 ? 135.869 117.435 104.231 1.00 58.45 269 LEU B C 1
ATOM 5213 O O . LEU B 1 312 ? 134.903 116.830 104.706 1.00 60.19 269 LEU B O 1
ATOM 5218 N N . ALA B 1 313 ? 136.821 116.817 103.540 1.00 62.04 270 ALA B N 1
ATOM 5219 C CA . ALA B 1 313 ? 136.722 115.417 103.158 1.00 67.77 270 ALA B CA 1
ATOM 5220 C C . ALA B 1 313 ? 137.738 114.588 103.929 1.00 75.63 270 ALA B C 1
ATOM 5221 O O . ALA B 1 313 ? 138.924 114.931 103.972 1.00 74.07 270 ALA B O 1
ATOM 5223 N N . ILE B 1 314 ? 137.266 113.504 104.541 1.00 70.03 271 ILE B N 1
ATOM 5224 C CA . ILE B 1 314 ? 138.143 112.495 105.134 1.00 67.68 271 ILE B CA 1
ATOM 5225 C C . ILE B 1 314 ? 138.384 111.467 104.034 1.00 70.46 271 ILE B C 1
ATOM 5226 O O . ILE B 1 314 ? 137.678 110.465 103.918 1.00 66.98 271 ILE B O 1
ATOM 5231 N N . PHE B 1 315 ? 139.394 111.723 103.212 1.00 73.96 272 PHE B N 1
ATOM 5232 C CA . PHE B 1 315 ? 139.609 110.980 101.981 1.00 73.23 272 PHE B CA 1
ATOM 5233 C C . PHE B 1 315 ? 140.831 110.073 102.105 1.00 73.51 272 PHE B C 1
ATOM 5234 O O . PHE B 1 315 ? 141.493 110.006 103.144 1.00 76.83 272 PHE B O 1
ATOM 5242 N N . GLY B 1 316 ? 141.125 109.376 101.012 1.00 78.97 273 GLY B N 1
ATOM 5243 C CA . GLY B 1 316 ? 142.215 108.430 100.921 1.00 79.31 273 GLY B CA 1
ATOM 5244 C C . GLY B 1 316 ? 141.946 107.446 99.802 1.00 84.69 273 GLY B C 1
ATOM 5245 O O . GLY B 1 316 ? 140.834 106.924 99.685 1.00 86.31 273 GLY B O 1
ATOM 5246 N N . ASN B 1 317 ? 142.950 107.185 98.971 1.00 88.07 274 ASN B N 1
ATOM 5247 C CA . ASN B 1 317 ? 142.747 106.385 97.773 1.00 86.27 274 ASN B CA 1
ATOM 5248 C C . ASN B 1 317 ? 142.728 104.899 98.101 1.00 86.07 274 ASN B C 1
ATOM 5249 O O . ASN B 1 317 ? 143.446 104.432 98.990 1.00 85.12 274 ASN B O 1
ATOM 5254 N N . GLY B 1 318 ? 141.893 104.159 97.378 1.00 89.12 275 GLY B N 1
ATOM 5255 C CA . GLY B 1 318 ? 141.869 102.716 97.481 1.00 93.00 275 GLY B CA 1
ATOM 5256 C C . GLY B 1 318 ? 141.217 102.216 98.754 1.00 94.69 275 GLY B C 1
ATOM 5257 O O . GLY B 1 318 ? 140.696 102.969 99.577 1.00 94.59 275 GLY B O 1
ATOM 5258 N N . ILE B 1 319 ? 141.255 100.896 98.908 1.00 92.69 276 ILE B N 1
ATOM 5259 C CA . ILE B 1 319 ? 140.695 100.242 100.083 1.00 91.02 276 ILE B CA 1
ATOM 5260 C C . ILE B 1 319 ? 141.649 100.424 101.255 1.00 93.36 276 ILE B C 1
ATOM 5261 O O . ILE B 1 319 ? 142.864 100.238 101.118 1.00 87.77 276 ILE B O 1
ATOM 5263 N N . LEU B 1 320 ? 141.103 100.800 102.403 1.00 93.32 277 LEU B N 1
ATOM 5264 C CA . LEU B 1 320 ? 141.917 100.948 103.603 1.00 91.53 277 LEU B CA 1
ATOM 5265 C C . LEU B 1 320 ? 142.409 99.580 104.062 1.00 89.42 277 LEU B C 1
ATOM 5266 O O . LEU B 1 320 ? 141.622 98.627 104.105 1.00 84.91 277 LEU B O 1
ATOM 5271 N N . PRO B 1 321 ? 143.688 99.436 104.398 1.00 82.33 278 PRO B N 1
ATOM 5272 C CA . PRO B 1 321 ? 144.189 98.131 104.839 1.00 82.53 278 PRO B CA 1
ATOM 5273 C C . PRO B 1 321 ? 143.616 97.741 106.191 1.00 87.05 278 PRO B C 1
ATOM 5274 O O . PRO B 1 321 ? 143.243 98.588 107.005 1.00 86.89 278 PRO B O 1
ATOM 5278 N N . PHE B 1 322 ? 143.554 96.430 106.426 1.00 85.58 279 PHE B N 1
ATOM 5279 C CA . PHE B 1 322 ? 143.092 95.921 107.710 1.00 81.05 279 PHE B CA 1
ATOM 5280 C C . PHE B 1 322 ? 144.090 96.158 108.834 1.00 85.68 279 PHE B C 1
ATOM 5281 O O . PHE B 1 322 ? 143.754 95.910 109.997 1.00 87.42 279 PHE B O 1
ATOM 5289 N N . GLU B 1 323 ? 145.303 96.607 108.521 1.00 87.19 280 GLU B N 1
ATOM 5290 C CA . GLU B 1 323 ? 146.282 96.891 109.560 1.00 83.95 280 GLU B CA 1
ATOM 5291 C C . GLU B 1 323 ? 145.780 98.002 110.473 1.00 84.90 280 GLU B C 1
ATOM 5292 O O . GLU B 1 323 ? 145.272 99.028 110.011 1.00 82.28 280 GLU B O 1
ATOM 5294 N N . ALA B 1 324 ? 145.920 97.786 111.782 1.00 81.03 281 ALA B N 1
ATOM 5295 C CA . ALA B 1 324 ? 145.406 98.744 112.754 1.00 76.80 281 ALA B CA 1
ATOM 5296 C C . ALA B 1 324 ? 146.150 100.070 112.693 1.00 78.23 281 ALA B C 1
ATOM 5297 O O . ALA B 1 324 ? 145.555 101.124 112.942 1.00 82.10 281 ALA B O 1
ATOM 5299 N N . ASN B 1 325 ? 147.445 100.042 112.373 1.00 85.82 282 ASN B N 1
ATOM 5300 C CA . ASN B 1 325 ? 148.200 101.286 112.290 1.00 87.90 282 ASN B CA 1
ATOM 5301 C C . ASN B 1 325 ? 147.725 102.156 111.134 1.00 88.14 282 ASN B C 1
ATOM 5302 O O . ASN B 1 325 ? 147.874 103.381 111.185 1.00 87.71 282 ASN B O 1
ATOM 5307 N N . ALA B 1 326 ? 147.150 101.549 110.094 1.00 81.84 283 ALA B N 1
ATOM 5308 C CA . ALA B 1 326 ? 146.635 102.331 108.974 1.00 81.18 283 ALA B CA 1
ATOM 5309 C C . ALA B 1 326 ? 145.447 103.186 109.399 1.00 81.30 283 ALA B C 1
ATOM 5310 O O . ALA B 1 326 ? 145.377 104.376 109.073 1.00 77.12 283 ALA B O 1
ATOM 5312 N N . TRP B 1 327 ? 144.501 102.593 110.131 1.00 78.51 284 TRP B N 1
ATOM 5313 C CA . TRP B 1 327 ? 143.339 103.347 110.593 1.00 69.90 284 TRP B CA 1
ATOM 5314 C C . TRP B 1 327 ? 143.742 104.431 111.585 1.00 69.59 284 TRP B C 1
ATOM 5315 O O . TRP B 1 327 ? 143.209 105.545 111.543 1.00 76.87 284 TRP B O 1
ATOM 5326 N N . GLN B 1 328 ? 144.668 104.119 112.494 1.00 71.96 285 GLN B N 1
ATOM 5327 C CA . GLN B 1 328 ? 145.147 105.126 113.435 1.00 75.28 285 GLN B CA 1
ATOM 5328 C C . GLN B 1 328 ? 145.855 106.263 112.710 1.00 78.01 285 GLN B C 1
ATOM 5329 O O . GLN B 1 328 ? 145.700 107.434 113.075 1.00 79.57 285 GLN B O 1
ATOM 5335 N N . LYS B 1 329 ? 146.643 105.935 111.684 1.00 81.06 286 LYS B N 1
ATOM 5336 C CA . LYS B 1 329 ? 147.296 106.968 110.889 1.00 79.33 286 LYS B CA 1
ATOM 5337 C C . LYS B 1 329 ? 146.271 107.837 110.174 1.00 77.47 286 LYS B C 1
ATOM 5338 O O . LYS B 1 329 ? 146.416 109.062 110.119 1.00 80.98 286 LYS B O 1
ATOM 5344 N N . LEU B 1 330 ? 145.224 107.219 109.624 1.00 65.37 287 LEU B N 1
ATOM 5345 C CA . LEU B 1 330 ? 144.170 107.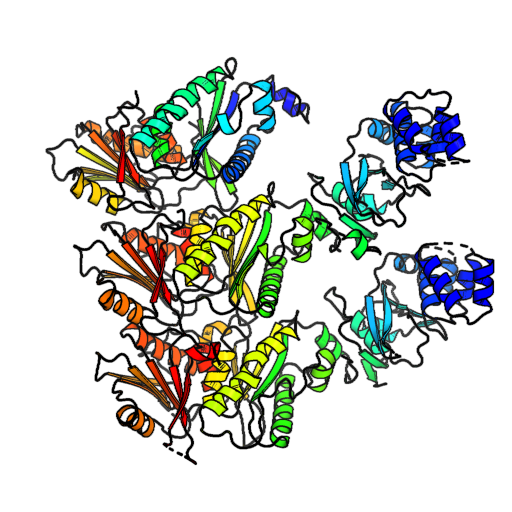986 108.967 1.00 69.27 287 LEU B CA 1
ATOM 5346 C C . LEU B 1 330 ? 143.468 108.913 109.950 1.00 66.18 287 LEU B C 1
ATOM 5347 O O . LEU B 1 330 ? 143.190 110.075 109.632 1.00 65.33 287 LEU B O 1
ATOM 5352 N N . LEU B 1 331 ? 143.172 108.414 111.152 1.00 64.43 288 LEU B N 1
ATOM 5353 C CA . LEU B 1 331 ? 142.504 109.236 112.155 1.00 61.67 288 LEU B CA 1
ATOM 5354 C C . LEU B 1 331 ? 143.384 110.396 112.604 1.00 62.95 288 LEU B C 1
ATOM 5355 O O . LEU B 1 331 ? 142.906 111.527 112.739 1.00 68.20 288 LEU B O 1
ATOM 5360 N N . GLN B 1 332 ? 144.672 110.139 112.842 1.00 78.68 289 GLN B N 1
ATOM 5361 C CA . GLN B 1 332 ? 145.547 111.181 113.366 1.00 83.26 289 GLN B CA 1
ATOM 5362 C C . GLN B 1 332 ? 145.966 112.182 112.296 1.00 83.53 289 GLN B C 1
ATOM 5363 O O . GLN B 1 332 ? 146.246 113.342 112.619 1.00 85.77 289 GLN B O 1
ATOM 5369 N N . GLU B 1 333 ? 146.020 111.763 111.030 1.00 85.78 290 GLU B N 1
ATOM 5370 C CA . GLU B 1 333 ? 146.427 112.678 109.969 1.00 89.94 290 GLU B CA 1
ATOM 5371 C C . GLU B 1 333 ? 145.320 113.667 109.631 1.00 89.48 290 GLU B C 1
ATOM 5372 O O . GLU B 1 333 ? 145.577 114.866 109.477 1.00 88.73 290 GLU B O 1
ATOM 5378 N N . GLN B 1 334 ? 144.084 113.186 109.516 1.00 75.81 291 GLN B N 1
ATOM 5379 C CA . GLN B 1 334 ? 142.976 114.002 109.039 1.00 73.96 291 GLN B CA 1
ATOM 5380 C C . GLN B 1 334 ? 141.893 114.209 110.084 1.00 79.26 291 GLN B C 1
ATOM 5381 O O . GLN B 1 334 ? 141.538 115.354 110.381 1.00 83.16 291 GLN B O 1
ATOM 5387 N N . VAL B 1 335 ? 141.366 113.128 110.662 1.00 76.07 292 VAL B N 1
ATOM 5388 C CA . VAL B 1 335 ? 140.171 113.225 111.497 1.00 68.02 292 VAL B CA 1
ATOM 5389 C C . VAL B 1 335 ? 140.461 113.968 112.796 1.00 66.24 292 VAL B C 1
ATOM 5390 O O . VAL B 1 335 ? 139.607 114.703 113.305 1.00 68.19 292 VAL B O 1
ATOM 5394 N N . LYS B 1 336 ? 141.657 113.784 113.358 1.00 71.42 293 LYS B N 1
ATOM 5395 C CA . LYS B 1 336 ? 141.917 114.245 114.720 1.00 71.58 293 LYS B CA 1
ATOM 5396 C C . LYS B 1 336 ? 141.796 115.760 114.845 1.00 74.61 293 LYS B C 1
ATOM 5397 O O . LYS B 1 336 ? 141.190 116.263 115.798 1.00 77.39 293 LYS B O 1
ATOM 5403 N N . ASP B 1 337 ? 142.358 116.506 113.897 1.00 71.90 294 ASP B N 1
ATOM 5404 C CA . ASP B 1 337 ? 142.418 117.958 113.995 1.00 72.53 294 ASP B CA 1
ATOM 5405 C C . ASP B 1 337 ? 141.470 118.673 113.044 1.00 71.54 294 ASP B C 1
ATOM 5406 O O . ASP B 1 337 ? 141.409 119.909 113.068 1.00 71.25 294 ASP B O 1
ATOM 5408 N N . LYS B 1 338 ? 140.731 117.936 112.212 1.00 65.51 295 LYS B N 1
ATOM 5409 C CA . LYS B 1 338 ? 139.910 118.569 111.185 1.00 60.54 295 LYS B CA 1
ATOM 5410 C C . LYS B 1 338 ? 138.845 119.467 111.799 1.00 64.50 295 LYS B C 1
ATOM 5411 O O . LYS B 1 338 ? 138.689 120.626 111.399 1.00 71.30 295 LYS B O 1
ATOM 5417 N N . PHE B 1 339 ? 138.094 118.941 112.767 1.00 70.72 296 PHE B N 1
ATOM 5418 C CA . PHE B 1 339 ? 136.992 119.705 113.342 1.00 67.37 296 PHE B CA 1
ATOM 5419 C C . PHE B 1 339 ? 137.493 120.942 114.070 1.00 66.91 296 PHE B C 1
ATOM 5420 O O . PHE B 1 339 ? 136.912 122.025 113.935 1.00 75.34 296 PHE B O 1
ATOM 5428 N N . LYS B 1 340 ? 138.570 120.807 114.846 1.00 71.15 297 LYS B N 1
ATOM 5429 C CA . LYS B 1 340 ? 139.081 121.965 115.570 1.00 73.73 297 LYS B CA 1
ATOM 5430 C C . LYS B 1 340 ? 139.627 123.017 114.611 1.00 80.03 297 LYS B C 1
ATOM 5431 O O . LYS B 1 340 ? 139.402 124.216 114.812 1.00 85.48 297 LYS B O 1
ATOM 5437 N N . LEU B 1 341 ? 140.315 122.596 113.544 1.00 69.04 298 LEU B N 1
ATOM 5438 C CA . LEU B 1 341 ? 140.815 123.564 112.573 1.00 64.37 298 LEU B CA 1
ATOM 5439 C C . LEU B 1 341 ? 139.672 124.279 111.863 1.00 69.40 298 LEU B C 1
ATOM 5440 O O . LEU B 1 341 ? 139.710 125.503 111.688 1.00 77.45 298 LEU B O 1
ATOM 5445 N N . LEU B 1 342 ? 138.646 123.532 111.445 1.00 59.49 299 LEU B N 1
ATOM 5446 C CA . LEU B 1 342 ? 137.522 124.146 110.746 1.00 54.39 299 LEU B CA 1
ATOM 5447 C C . LEU B 1 342 ? 136.761 125.104 111.651 1.00 62.85 299 LEU B C 1
ATOM 5448 O O . LEU B 1 342 ? 136.368 126.193 111.218 1.00 67.99 299 LEU B O 1
ATOM 5453 N N . GLU B 1 343 ? 136.540 124.720 112.911 1.00 71.10 300 GLU B N 1
ATOM 5454 C CA . GLU B 1 343 ? 135.877 125.622 113.844 1.00 61.57 300 GLU B CA 1
ATOM 5455 C C . GLU B 1 343 ? 136.738 126.837 114.156 1.00 57.92 300 GLU B C 1
ATOM 5456 O O . GLU B 1 343 ? 136.205 127.911 114.449 1.00 67.42 300 GLU B O 1
ATOM 5462 N N . ASP B 1 344 ? 138.063 126.689 114.114 1.00 55.98 301 ASP B N 1
ATOM 5463 C CA . ASP B 1 344 ? 138.928 127.856 114.241 1.00 64.85 301 ASP B CA 1
ATOM 5464 C C . ASP B 1 344 ? 138.773 128.784 113.043 1.00 69.39 301 ASP B C 1
ATOM 5465 O O . ASP B 1 344 ? 138.766 130.011 113.198 1.00 68.20 301 ASP B O 1
ATOM 5467 N N . LYS B 1 345 ? 138.652 128.217 111.839 1.00 77.71 302 LYS B N 1
ATOM 5468 C CA . LYS B 1 345 ? 138.490 129.045 110.648 1.00 69.86 302 LYS B CA 1
ATOM 5469 C C . LYS B 1 345 ? 137.174 129.813 110.680 1.00 71.90 302 LYS B C 1
ATOM 5470 O O . LYS B 1 345 ? 137.132 130.999 110.334 1.00 81.80 302 LYS B O 1
ATOM 5476 N N . VAL B 1 346 ? 136.091 129.159 111.091 1.00 67.78 303 VAL B N 1
ATOM 5477 C CA . VAL B 1 346 ? 134.813 129.855 111.320 1.00 64.71 303 VAL B CA 1
ATOM 5478 C C . VAL B 1 346 ? 134.851 130.312 112.773 1.00 74.24 303 VAL B C 1
ATOM 5479 O O . VAL B 1 346 ? 134.277 129.701 113.678 1.00 76.76 303 VAL B O 1
ATOM 5483 N N . MET B 1 347 ? 135.523 131.436 112.999 1.00 80.16 304 MET B N 1
ATOM 5484 C CA . MET B 1 347 ? 135.885 131.810 114.361 1.00 80.11 304 MET B CA 1
ATOM 5485 C C . MET B 1 347 ? 134.705 132.373 115.150 1.00 80.41 304 MET B C 1
ATOM 5486 O O . MET B 1 347 ? 134.355 131.809 116.194 1.00 87.65 304 MET B O 1
ATOM 5488 N N . PRO B 1 348 ? 134.055 133.470 114.711 1.00 68.08 305 PRO B N 1
ATOM 5489 C CA . PRO B 1 348 ? 133.030 134.076 115.571 1.00 69.83 305 PRO B CA 1
ATOM 5490 C C . PRO B 1 348 ? 131.706 133.333 115.524 1.00 67.32 305 PRO B C 1
ATOM 5491 O O . PRO B 1 348 ? 131.011 133.217 116.538 1.00 66.75 305 PRO B O 1
ATOM 5495 N N . LYS B 1 349 ? 131.352 132.819 114.352 1.00 69.58 306 LYS B N 1
ATOM 5496 C CA . LYS B 1 349 ? 130.052 132.198 114.163 1.00 69.91 306 LYS B CA 1
ATOM 5497 C C . LYS B 1 349 ? 130.062 130.751 114.637 1.00 71.46 306 LYS B C 1
ATOM 5498 O O . LYS B 1 349 ? 131.077 130.054 114.563 1.00 73.67 306 LYS B O 1
ATOM 5504 N N . LYS B 1 350 ? 128.913 130.306 115.134 1.00 59.56 307 LYS B N 1
ATOM 5505 C CA . LYS B 1 350 ? 128.748 128.910 115.493 1.00 58.33 307 LYS B CA 1
ATOM 5506 C C . LYS B 1 350 ? 128.681 128.055 114.233 1.00 57.72 307 LYS B C 1
ATOM 5507 O O . LYS B 1 350 ? 128.481 128.553 113.122 1.00 69.29 307 LYS B O 1
ATOM 5513 N N . VAL B 1 351 ? 128.858 126.751 114.412 1.00 44.68 308 VAL B N 1
ATOM 5514 C CA . VAL B 1 351 ? 128.917 125.808 113.304 1.00 44.53 308 VAL B CA 1
ATOM 5515 C C . VAL B 1 351 ? 127.833 124.759 113.492 1.00 44.51 308 VAL B C 1
ATOM 5516 O O . VAL B 1 351 ? 127.737 124.140 114.557 1.00 50.64 308 VAL B O 1
ATOM 5520 N N . LEU B 1 352 ? 127.018 124.565 112.459 1.00 54.47 309 LEU B N 1
ATOM 5521 C CA . LEU B 1 352 ? 126.073 123.455 112.397 1.00 43.39 309 LEU B CA 1
ATOM 5522 C C . LEU B 1 352 ? 126.706 122.404 111.496 1.00 48.02 309 LEU B C 1
ATOM 5523 O O . LEU B 1 352 ? 126.596 122.458 110.271 1.00 57.66 309 LEU B O 1
ATOM 5528 N N . TRP B 1 353 ? 127.392 121.450 112.114 1.00 51.78 310 TRP B N 1
ATOM 5529 C CA . TRP B 1 353 ? 128.056 120.402 111.357 1.00 46.63 310 TRP B CA 1
ATOM 5530 C C . TRP B 1 353 ? 127.035 119.536 110.635 1.00 49.23 310 TRP B C 1
ATOM 5531 O O . TRP B 1 353 ? 125.969 119.228 111.170 1.00 59.31 310 TRP B O 1
ATOM 5542 N N . PHE B 1 354 ? 127.359 119.164 109.403 1.00 39.06 311 PHE B N 1
ATOM 5543 C CA . PHE B 1 354 ? 126.619 118.153 108.661 1.00 41.38 311 PHE B CA 1
ATOM 5544 C C . PHE B 1 354 ? 127.590 117.026 108.359 1.00 55.75 311 PHE B C 1
ATOM 5545 O O . PHE B 1 354 ? 128.629 117.256 107.731 1.00 69.99 311 PHE B O 1
ATOM 5553 N N . TYR B 1 355 ? 127.273 115.818 108.815 1.00 56.43 312 TYR B N 1
ATOM 5554 C CA . TYR B 1 355 ? 128.217 114.715 108.707 1.00 53.46 312 TYR B CA 1
ATOM 5555 C C . TYR B 1 355 ? 127.598 113.534 107.979 1.00 52.47 312 TYR B C 1
ATOM 5556 O O . TYR B 1 355 ? 126.493 113.096 108.317 1.00 65.76 312 TYR B O 1
ATOM 5565 N N . ALA B 1 356 ? 128.339 113.003 107.009 1.00 32.09 313 ALA B N 1
ATOM 5566 C CA . ALA B 1 356 ? 128.036 111.732 106.371 1.00 42.11 313 ALA B CA 1
ATOM 5567 C C . ALA B 1 356 ? 129.324 110.932 106.250 1.00 55.87 313 ALA B C 1
ATOM 5568 O O . ALA B 1 356 ? 130.372 111.483 105.904 1.00 59.83 313 ALA B O 1
ATOM 5570 N N . GLY B 1 357 ? 129.245 109.630 106.541 1.00 67.12 314 GLY B N 1
ATOM 5571 C CA . GLY B 1 357 ? 130.400 108.764 106.480 1.00 61.13 314 GLY B CA 1
ATOM 5572 C C . GLY B 1 357 ? 130.131 107.552 105.606 1.00 60.17 314 GLY B C 1
ATOM 5573 O O . GLY B 1 357 ? 129.006 107.317 105.161 1.00 73.87 314 GLY B O 1
ATOM 5574 N N . GLN B 1 358 ? 131.191 106.777 105.373 1.00 63.10 315 GLN B N 1
ATOM 5575 C CA . GLN B 1 358 ? 131.124 105.612 104.500 1.00 72.25 315 GLN B CA 1
ATOM 5576 C C . GLN B 1 358 ? 131.355 104.306 105.250 1.00 75.97 315 GLN B C 1
ATOM 5577 O O . GLN B 1 358 ? 130.508 103.409 105.202 1.00 73.92 315 GLN B O 1
ATOM 5583 N N . ILE B 1 359 ? 132.481 104.168 105.945 1.00 72.07 316 ILE B N 1
ATOM 5584 C CA . ILE B 1 359 ? 132.812 102.936 106.654 1.00 65.74 316 ILE B CA 1
ATOM 5585 C C . ILE B 1 359 ? 132.208 102.996 108.049 1.00 70.68 316 ILE B C 1
ATOM 5586 O O . ILE B 1 359 ? 132.440 103.954 108.794 1.00 75.38 316 ILE B O 1
ATOM 5591 N N . SER B 1 360 ? 131.442 101.963 108.406 1.00 67.41 317 SER B N 1
ATOM 5592 C CA . SER B 1 360 ? 130.666 101.997 109.642 1.00 65.59 317 SER B CA 1
ATOM 5593 C C . SER B 1 360 ? 131.566 102.037 110.873 1.00 66.33 317 SER B C 1
ATOM 5594 O O . SER B 1 360 ? 131.379 102.877 111.760 1.00 67.36 317 SER B O 1
ATOM 5597 N N . THR B 1 361 ? 132.548 101.135 110.945 1.00 63.34 318 THR B N 1
ATOM 5598 C CA . THR B 1 361 ? 133.348 101.005 112.161 1.00 55.97 318 THR B CA 1
ATOM 5599 C C . THR B 1 361 ? 134.171 102.257 112.432 1.00 56.23 318 THR B C 1
ATOM 5600 O O . THR B 1 361 ? 134.314 102.674 113.587 1.00 67.51 318 THR B O 1
ATOM 5604 N N . LEU B 1 362 ? 134.718 102.870 111.380 1.00 49.48 319 LEU B N 1
ATOM 5605 C CA . LEU B 1 362 ? 135.567 104.044 111.560 1.00 47.96 319 LEU B CA 1
ATOM 5606 C C . LEU B 1 362 ? 134.828 105.177 112.261 1.00 53.50 319 LEU B C 1
ATOM 5607 O O . LEU B 1 362 ? 135.441 105.947 113.010 1.00 52.56 319 LEU B O 1
ATOM 5612 N N . GLN B 1 363 ? 133.511 105.275 112.056 1.00 64.89 320 GLN B N 1
ATOM 5613 C CA . GLN B 1 363 ? 132.745 106.388 112.612 1.00 65.92 320 GLN B CA 1
ATOM 5614 C C . GLN B 1 363 ? 132.838 106.425 114.130 1.00 66.88 320 GLN B C 1
ATOM 5615 O O . GLN B 1 363 ? 132.927 107.505 114.726 1.00 64.91 320 GLN B O 1
ATOM 5621 N N . LEU B 1 364 ? 132.813 105.253 114.773 1.00 58.77 321 LEU B N 1
ATOM 5622 C CA . LEU B 1 364 ? 132.949 105.200 116.224 1.00 49.67 321 LEU B CA 1
ATOM 5623 C C . LEU B 1 364 ? 134.207 105.920 116.683 1.00 51.94 321 LEU B C 1
ATOM 5624 O O . LEU B 1 364 ? 134.197 106.609 117.709 1.00 63.57 321 LEU B O 1
ATOM 5629 N N . GLY B 1 365 ? 135.303 105.773 115.938 1.00 50.92 322 GLY B N 1
ATOM 5630 C CA . GLY B 1 365 ? 136.471 106.590 116.218 1.00 44.86 322 GLY B CA 1
ATOM 5631 C C . GLY B 1 365 ? 136.236 108.048 115.878 1.00 48.73 322 GLY B C 1
ATOM 5632 O O . GLY B 1 365 ? 136.476 108.939 116.700 1.00 50.36 322 GLY B O 1
ATOM 5633 N N . ILE B 1 366 ? 135.722 108.306 114.672 1.00 57.61 323 ILE B N 1
ATOM 5634 C CA . ILE B 1 366 ? 135.492 109.678 114.226 1.00 55.43 323 ILE B CA 1
ATOM 5635 C C . ILE B 1 366 ? 134.548 110.392 115.182 1.00 67.69 323 ILE B C 1
ATOM 5636 O O . ILE B 1 366 ? 134.820 111.512 115.632 1.00 72.68 323 ILE B O 1
ATOM 5641 N N . GLY B 1 367 ? 133.438 109.737 115.531 1.00 61.67 324 GLY B N 1
ATOM 5642 C CA . GLY B 1 367 ? 132.527 110.316 116.501 1.00 50.85 324 GLY B CA 1
ATOM 5643 C C . GLY B 1 367 ? 133.212 110.625 117.817 1.00 52.28 324 GLY B C 1
ATOM 5644 O O . GLY B 1 367 ? 132.963 111.666 118.429 1.00 59.48 324 GLY B O 1
ATOM 5645 N N . ALA B 1 368 ? 134.107 109.735 118.255 1.00 49.51 325 ALA B N 1
ATOM 5646 C CA . ALA B 1 368 ? 134.859 109.991 119.476 1.00 42.14 325 ALA B CA 1
ATOM 5647 C C . ALA B 1 368 ? 135.691 111.257 119.346 1.00 54.00 325 ALA B C 1
ATOM 5648 O O . ALA B 1 368 ? 135.793 112.043 120.294 1.00 64.70 325 ALA B O 1
ATOM 5650 N N . LEU B 1 369 ? 136.296 111.470 118.176 1.00 55.04 326 LEU B N 1
ATOM 5651 C CA . LEU B 1 369 ? 137.008 112.720 117.948 1.00 57.42 326 LEU B CA 1
ATOM 5652 C C . LEU B 1 369 ? 136.039 113.872 117.733 1.00 59.84 326 LEU B C 1
ATOM 5653 O O . LEU B 1 369 ? 136.376 115.027 118.014 1.00 64.47 326 LEU B O 1
ATOM 5658 N N . PHE B 1 370 ? 134.833 113.577 117.243 1.00 64.97 327 PHE B N 1
ATOM 5659 C CA . PHE B 1 370 ? 133.831 114.621 117.062 1.00 50.97 327 PHE B CA 1
ATOM 5660 C C . PHE B 1 370 ? 133.265 115.083 118.399 1.00 55.50 327 PHE B C 1
ATOM 5661 O O . PHE B 1 370 ? 133.135 116.288 118.641 1.00 53.31 327 PHE B O 1
ATOM 5669 N N . GLY B 1 371 ? 132.922 114.144 119.274 1.00 69.67 328 GLY B N 1
ATOM 5670 C CA . GLY B 1 371 ? 132.446 114.472 120.600 1.00 61.04 328 GLY B CA 1
ATOM 5671 C C . GLY B 1 371 ? 130.981 114.867 120.620 1.00 63.01 328 GLY B C 1
ATOM 5672 O O . GLY B 1 371 ? 130.315 115.002 119.594 1.00 71.38 328 GLY B O 1
ATOM 5673 N N . PHE B 1 372 ? 130.475 115.061 121.834 1.00 59.79 329 PHE B N 1
ATOM 5674 C CA . PHE B 1 372 ? 129.095 115.465 122.058 1.00 50.38 329 PHE B CA 1
ATOM 5675 C C . PHE B 1 372 ? 128.925 116.975 122.134 1.00 53.59 329 PHE B C 1
ATOM 5676 O O . PHE B 1 372 ? 127.793 117.451 122.255 1.00 57.29 329 PHE B O 1
ATOM 5684 N N . LYS B 1 373 ? 130.015 117.736 122.062 1.00 47.85 330 LYS B N 1
ATOM 5685 C CA . LYS B 1 373 ? 129.973 119.184 122.199 1.00 51.08 330 LYS B CA 1
ATOM 5686 C C . LYS B 1 373 ? 129.714 119.898 120.880 1.00 54.77 330 LYS B C 1
ATOM 5687 O O . LYS B 1 373 ? 129.946 121.109 120.787 1.00 55.55 330 LYS B O 1
ATOM 5693 N N . ARG B 1 374 ? 129.242 119.185 119.862 1.00 64.39 331 ARG B N 1
ATOM 5694 C CA . ARG B 1 374 ? 129.021 119.764 118.545 1.00 55.62 331 ARG B CA 1
ATOM 5695 C C . ARG B 1 374 ? 127.599 119.474 118.094 1.00 55.95 331 ARG B C 1
ATOM 5696 O O . ARG B 1 374 ? 127.147 118.326 118.156 1.00 61.84 331 ARG B O 1
ATOM 5704 N N . ALA B 1 375 ? 126.897 120.512 117.645 1.00 46.60 332 ALA B N 1
ATOM 5705 C CA . ALA B 1 375 ? 125.572 120.344 117.063 1.00 45.65 332 ALA B CA 1
ATOM 5706 C C . ALA B 1 375 ? 125.726 119.786 115.658 1.00 44.33 332 ALA B C 1
ATOM 5707 O O . ALA B 1 375 ? 126.405 120.388 114.820 1.00 56.86 332 ALA B O 1
ATOM 5709 N N . VAL B 1 376 ? 125.108 118.641 115.394 1.00 40.39 333 VAL B N 1
ATOM 5710 C CA . VAL B 1 376 ? 125.374 117.908 114.165 1.00 38.72 333 VAL B CA 1
ATOM 5711 C C . VAL B 1 376 ? 124.075 117.376 113.574 1.00 48.12 333 VAL B C 1
ATOM 5712 O O . VAL B 1 376 ? 123.182 116.909 114.292 1.00 61.89 333 VAL B O 1
ATOM 5716 N N . SER B 1 377 ? 123.968 117.477 112.254 1.00 43.43 334 SER B N 1
ATOM 5717 C CA . SER B 1 377 ? 122.991 116.734 111.474 1.00 44.62 334 SER B CA 1
ATOM 5718 C C . SER B 1 377 ? 123.733 115.562 110.843 1.00 50.33 334 SER B C 1
ATOM 5719 O O . SER B 1 377 ? 124.583 115.755 109.966 1.00 60.77 334 SER B O 1
ATOM 5721 N N . ILE B 1 378 ? 123.431 114.356 111.304 1.00 41.62 335 ILE B N 1
ATOM 5722 C CA . ILE B 1 378 ? 124.079 113.145 110.817 1.00 45.04 335 ILE B CA 1
ATOM 5723 C C . ILE B 1 378 ? 123.166 112.497 109.791 1.00 52.99 335 ILE B C 1
ATOM 5724 O O . ILE B 1 378 ? 122.012 112.158 110.099 1.00 61.80 335 ILE B O 1
ATOM 5729 N N . LEU B 1 379 ? 123.687 112.317 108.578 1.00 45.45 336 LEU B N 1
ATOM 5730 C CA . LEU B 1 379 ? 122.909 111.905 107.421 1.00 46.61 336 LEU B CA 1
ATOM 5731 C C . LEU B 1 379 ? 123.365 110.536 106.943 1.00 45.72 336 LEU B C 1
ATOM 5732 O O . LEU B 1 379 ? 124.558 110.222 106.975 1.00 51.22 336 LEU B O 1
ATOM 5737 N N . GLN B 1 380 ? 122.410 109.727 106.498 1.00 66.54 337 GLN B N 1
ATOM 5738 C CA . GLN B 1 380 ? 122.706 108.381 106.039 1.00 76.81 337 GLN B CA 1
ATOM 5739 C C . GLN B 1 380 ? 123.016 108.366 104.542 1.00 76.12 337 GLN B C 1
ATOM 5740 O O . GLN B 1 380 ? 122.567 109.220 103.774 1.00 69.86 337 GLN B O 1
ATOM 5746 N N . MET B 1 381 ? 123.807 107.373 104.142 1.00 96.75 338 MET B N 1
ATOM 5747 C CA . MET B 1 381 ? 124.193 107.160 102.753 1.00 94.34 338 MET B CA 1
ATOM 5748 C C . MET B 1 381 ? 123.135 106.340 102.025 1.00 96.72 338 MET B C 1
ATOM 5749 O O . MET B 1 381 ? 122.628 105.351 102.564 1.00 100.35 338 MET B O 1
ATOM 5754 N N . GLU B 1 382 ? 122.804 106.753 100.802 1.00 103.23 339 GLU B N 1
ATOM 5755 C CA . GLU B 1 382 ? 121.872 106.029 99.940 1.00 106.88 339 GLU B CA 1
ATOM 5756 C C . GLU B 1 382 ? 122.561 105.743 98.612 1.00 110.37 339 GLU B C 1
ATOM 5757 O O . GLU B 1 382 ? 122.784 106.658 97.813 1.00 109.32 339 GLU B O 1
ATOM 5763 N N . PHE B 1 383 ? 122.888 104.471 98.373 1.00 124.84 340 PHE B N 1
ATOM 5764 C CA . PHE B 1 383 ? 123.585 104.098 97.148 1.00 123.36 340 PHE B CA 1
ATOM 5765 C C . PHE B 1 383 ? 122.660 104.065 95.938 1.00 124.52 340 PHE B C 1
ATOM 5766 O O . PHE B 1 383 ? 123.089 104.411 94.831 1.00 122.63 340 PHE B O 1
ATOM 5768 N N . SER B 1 384 ? 121.404 103.649 96.122 1.00 129.91 341 SER B N 1
ATOM 5769 C CA . SER B 1 384 ? 120.479 103.535 94.997 1.00 130.40 341 SER B CA 1
ATOM 5770 C C . SER B 1 384 ? 120.254 104.889 94.334 1.00 130.52 341 SER B C 1
ATOM 5771 O O . SER B 1 384 ? 120.581 105.085 93.158 1.00 128.74 341 SER B O 1
ATOM 5773 N N . ASN B 1 385 ? 119.693 105.835 95.078 1.00 122.40 342 ASN B N 1
ATOM 5774 C CA . ASN B 1 385 ? 119.561 107.216 94.637 1.00 119.39 342 ASN B CA 1
ATOM 5775 C C . ASN B 1 385 ? 120.516 108.071 95.454 1.00 116.96 342 ASN B C 1
ATOM 5776 O O . ASN B 1 385 ? 120.470 108.049 96.689 1.00 118.35 342 ASN B O 1
ATOM 5778 N N . THR B 1 386 ? 121.378 108.822 94.772 1.00 101.20 343 THR B N 1
ATOM 5779 C CA . THR B 1 386 ? 122.401 109.581 95.479 1.00 104.78 343 THR B CA 1
ATOM 5780 C C . THR B 1 386 ? 121.752 110.784 96.153 1.00 105.43 343 THR B C 1
ATOM 5781 O O . THR B 1 386 ? 121.820 111.913 95.654 1.00 108.08 343 THR B O 1
ATOM 5785 N N . THR B 1 387 ? 121.083 110.532 97.275 1.00 100.63 344 THR B N 1
ATOM 5786 C CA . THR B 1 387 ? 120.460 111.570 98.077 1.00 99.93 344 THR B CA 1
ATOM 5787 C C . THR B 1 387 ? 120.705 111.259 99.544 1.00 103.14 344 THR B C 1
ATOM 5788 O O . THR B 1 387 ? 120.767 110.094 99.944 1.00 104.79 344 THR B O 1
ATOM 5790 N N . TYR B 1 388 ? 120.836 112.310 100.344 1.00 86.33 345 TYR B N 1
ATOM 5791 C CA . TYR B 1 388 ? 121.140 112.173 101.759 1.00 73.79 345 TYR B CA 1
ATOM 5792 C C . TYR B 1 388 ? 119.883 112.355 102.596 1.00 79.80 345 TYR B C 1
ATOM 5793 O O . TYR B 1 388 ? 119.104 113.285 102.374 1.00 82.02 345 TYR B O 1
ATOM 5802 N N . HIS B 1 389 ? 119.691 111.457 103.558 1.00 69.97 346 HIS B N 1
ATOM 5803 C CA . HIS B 1 389 ? 118.581 111.529 104.499 1.00 66.56 346 HIS B CA 1
ATOM 5804 C C . HIS B 1 389 ? 119.144 111.778 105.888 1.00 63.60 346 HIS B C 1
ATOM 5805 O O . HIS B 1 389 ? 119.908 110.957 106.406 1.00 67.60 346 HIS B O 1
ATOM 5812 N N . GLU B 1 390 ? 118.766 112.901 106.489 1.00 63.45 347 GLU B N 1
ATOM 5813 C CA . GLU B 1 390 ? 119.219 113.208 107.838 1.00 62.81 347 GLU B CA 1
ATOM 5814 C C . GLU B 1 390 ? 118.492 112.313 108.831 1.00 69.64 347 GLU B C 1
ATOM 5815 O O . GLU B 1 390 ? 117.258 112.308 108.887 1.00 63.52 347 GLU B O 1
ATOM 5821 N N . VAL B 1 391 ? 119.254 111.553 109.610 1.00 66.36 348 VAL B N 1
ATOM 5822 C CA . VAL B 1 391 ? 118.675 110.632 110.576 1.00 60.80 348 VAL B CA 1
ATOM 5823 C C . VAL B 1 391 ? 118.989 111.011 112.015 1.00 64.53 348 VAL B C 1
ATOM 5824 O O . VAL B 1 391 ? 118.314 110.508 112.927 1.00 64.26 348 VAL B O 1
ATOM 5828 N N . PHE B 1 392 ? 119.976 111.870 112.260 1.00 61.62 349 PHE B N 1
ATOM 5829 C CA . PHE B 1 392 ? 120.258 112.330 113.614 1.00 50.86 349 PHE B CA 1
ATOM 5830 C C . PHE B 1 392 ? 120.259 113.848 113.635 1.00 50.17 349 PHE B C 1
ATOM 5831 O O . PHE B 1 392 ? 121.009 114.480 112.887 1.00 62.23 349 PHE B O 1
ATOM 5839 N N . ILE B 1 393 ? 119.428 114.423 114.498 1.00 51.63 350 ILE B N 1
ATOM 5840 C CA . ILE B 1 393 ? 119.312 115.865 114.671 1.00 56.30 350 ILE B CA 1
ATOM 5841 C C . ILE B 1 393 ? 119.801 116.186 116.074 1.00 53.52 350 ILE B C 1
ATOM 5842 O O . ILE B 1 393 ? 119.154 115.810 117.060 1.00 60.59 350 ILE B O 1
ATOM 5847 N N . LEU B 1 394 ? 120.930 116.882 116.177 1.00 51.32 351 LEU B N 1
ATOM 5848 C CA . LEU B 1 394 ? 121.481 117.271 117.466 1.00 59.75 351 LEU B CA 1
ATOM 5849 C C . LEU B 1 394 ? 121.632 118.782 117.546 1.00 62.30 351 LEU B C 1
ATOM 5850 O O . LEU B 1 394 ? 122.622 119.305 118.058 1.00 66.93 351 LEU B O 1
ATOM 5855 N N . TYR B 1 395 ? 120.639 119.500 117.028 1.00 60.12 352 TYR B N 1
ATOM 5856 C CA . TYR B 1 395 ? 120.641 120.954 117.048 1.00 65.37 352 TYR B CA 1
ATOM 5857 C C . TYR B 1 395 ? 119.208 121.441 117.195 1.00 71.44 352 TYR B C 1
ATOM 5858 O O . TYR B 1 395 ? 118.255 120.743 116.841 1.00 72.08 352 TYR B O 1
ATOM 5867 N N . GLY B 1 396 ? 119.066 122.652 117.726 1.00 72.73 353 GLY B N 1
ATOM 5868 C CA . GLY B 1 396 ? 117.755 123.248 117.879 1.00 72.01 353 GLY B CA 1
ATOM 5869 C C . GLY B 1 396 ? 117.412 123.639 119.302 1.00 76.61 353 GLY B C 1
ATOM 5870 O O . GLY B 1 396 ? 118.178 124.345 119.963 1.00 81.07 353 GLY B O 1
ATOM 5871 N N . LYS B 1 397 ? 116.257 123.180 119.784 1.00 77.68 354 LYS B N 1
ATOM 5872 C CA . LYS B 1 397 ? 115.748 123.558 121.101 1.00 78.29 354 LYS B CA 1
ATOM 5873 C C . LYS B 1 397 ? 116.143 122.483 122.109 1.00 80.14 354 LYS B C 1
ATOM 5874 O O . LYS B 1 397 ? 115.347 121.625 122.496 1.00 81.77 354 LYS B O 1
ATOM 5876 N N . GLU B 1 398 ? 117.406 122.543 122.537 1.00 74.38 355 GLU B N 1
ATOM 5877 C CA . GLU B 1 398 ? 117.960 121.625 123.533 1.00 74.20 355 GLU B CA 1
ATOM 5878 C C . GLU B 1 398 ? 117.822 120.167 123.104 1.00 78.37 355 GLU B C 1
ATOM 5879 O O . GLU B 1 398 ? 117.624 119.280 123.937 1.00 73.83 355 GLU B O 1
ATOM 5881 N N . ASN B 1 399 ? 117.930 119.910 121.801 1.00 75.81 356 ASN B N 1
ATOM 5882 C CA . ASN B 1 399 ? 117.828 118.552 121.285 1.00 69.41 356 ASN B CA 1
ATOM 5883 C C . ASN B 1 399 ? 119.124 117.766 121.415 1.00 70.20 356 ASN B C 1
ATOM 5884 O O . ASN B 1 399 ? 119.101 116.542 121.249 1.00 69.33 356 ASN B O 1
ATOM 5889 N N . ALA B 1 400 ? 120.247 118.430 121.699 1.00 74.60 357 ALA B N 1
ATOM 5890 C CA . ALA B 1 400 ? 121.520 117.722 121.770 1.00 68.00 357 ALA B CA 1
ATOM 5891 C C . ALA B 1 400 ? 121.542 116.737 122.930 1.00 74.66 357 ALA B C 1
ATOM 5892 O O . ALA B 1 400 ? 121.791 115.545 122.732 1.00 74.45 357 ALA B O 1
ATOM 5894 N N . ARG B 1 401 ? 121.221 117.204 124.141 1.00 66.90 358 ARG B N 1
ATOM 5895 C CA . ARG B 1 401 ? 121.374 116.374 125.332 1.00 58.30 358 ARG B CA 1
ATOM 5896 C C . ARG B 1 401 ? 120.565 115.091 125.251 1.00 52.95 358 ARG B C 1
ATOM 5897 O O . ARG B 1 401 ? 120.909 114.108 125.918 1.00 61.59 358 ARG B O 1
ATOM 5905 N N . GLN B 1 402 ? 119.516 115.072 124.429 1.00 49.06 359 GLN B N 1
ATOM 5906 C CA . GLN B 1 402 ? 118.663 113.898 124.327 1.00 53.44 359 GLN B CA 1
ATOM 5907 C C . GLN B 1 402 ? 119.416 112.663 123.856 1.00 57.12 359 GLN B C 1
ATOM 5908 O O . GLN B 1 402 ? 118.945 111.546 124.093 1.00 55.79 359 GLN B O 1
ATOM 5914 N N . LEU B 1 403 ? 120.572 112.819 123.204 1.00 51.71 360 LEU B N 1
ATOM 5915 C CA . LEU B 1 403 ? 121.278 111.623 122.764 1.00 54.20 360 LEU B CA 1
ATOM 5916 C C . LEU B 1 403 ? 121.889 110.883 123.942 1.00 62.28 360 LEU B C 1
ATOM 5917 O O . LEU B 1 403 ? 122.138 109.677 123.841 1.00 63.72 360 LEU B O 1
ATOM 5922 N N . LYS B 1 404 ? 122.125 111.576 125.055 1.00 59.48 361 LYS B N 1
ATOM 5923 C CA . LYS B 1 404 ? 122.740 110.982 126.230 1.00 51.99 361 LYS B CA 1
ATOM 5924 C C . LYS B 1 404 ? 121.713 110.573 127.277 1.00 51.20 361 LYS B C 1
ATOM 5925 O O . LYS B 1 404 ? 122.087 110.268 128.413 1.00 60.44 361 LYS B O 1
ATOM 5931 N N . ASN B 1 405 ? 120.432 110.565 126.921 1.00 54.50 362 ASN B N 1
ATOM 5932 C CA . ASN B 1 405 ? 119.393 110.095 127.827 1.00 49.45 362 ASN B CA 1
ATOM 5933 C C . ASN B 1 405 ? 119.526 108.591 128.019 1.00 54.75 362 ASN B C 1
ATOM 5934 O O . ASN B 1 405 ? 119.400 107.822 127.061 1.00 64.70 362 ASN B O 1
ATOM 5939 N N . VAL B 1 406 ? 119.782 108.172 129.255 1.00 45.10 363 VAL B N 1
ATOM 5940 C CA . VAL B 1 406 ? 119.973 106.761 129.563 1.00 45.07 363 VAL B CA 1
ATOM 5941 C C . VAL B 1 406 ? 118.913 106.319 130.561 1.00 57.49 363 VAL B C 1
ATOM 5942 O O . VAL B 1 406 ? 119.128 105.386 131.343 1.00 64.57 363 VAL B O 1
ATOM 5946 N N . SER B 1 407 ? 117.763 106.984 130.535 1.00 47.50 364 SER B N 1
ATOM 5947 C CA . SER B 1 407 ? 116.687 106.724 131.479 1.00 50.55 364 SER B CA 1
ATOM 5948 C C . SER B 1 407 ? 115.756 105.608 131.032 1.00 53.97 364 SER B C 1
ATOM 5949 O O . SER B 1 407 ? 114.824 105.270 131.767 1.00 67.41 364 SER B O 1
ATOM 5952 N N . VAL B 1 408 ? 115.979 105.029 129.858 1.00 58.42 365 VAL B N 1
ATOM 5953 C CA . VAL B 1 408 ? 115.090 103.996 129.340 1.00 70.53 365 VAL B CA 1
ATOM 5954 C C . VAL B 1 408 ? 115.414 102.675 130.026 1.00 72.11 365 VAL B C 1
ATOM 5955 O O . VAL B 1 408 ? 116.534 102.164 129.919 1.00 77.09 365 VAL B O 1
ATOM 5959 N N . LYS B 1 409 ? 114.433 102.120 130.732 1.00 80.28 366 LYS B N 1
ATOM 5960 C CA . LYS B 1 409 ? 114.599 100.831 131.380 1.00 78.18 366 LYS B CA 1
ATOM 5961 C C . LYS B 1 409 ? 114.411 99.702 130.371 1.00 76.70 366 LYS B C 1
ATOM 5962 O O . LYS B 1 409 ? 113.983 99.909 129.233 1.00 81.77 366 LYS B O 1
ATOM 5968 N N . LYS B 1 410 ? 114.745 98.485 130.803 1.00 82.23 367 LYS B N 1
ATOM 5969 C CA . LYS B 1 410 ? 114.613 97.330 129.922 1.00 86.40 367 LYS B CA 1
ATOM 5970 C C . LYS B 1 410 ? 113.154 97.059 129.574 1.00 93.10 367 LYS B C 1
ATOM 5971 O O . LYS B 1 410 ? 112.849 96.623 128.457 1.00 86.70 367 LYS B O 1
ATOM 5973 N N . GLU B 1 411 ? 112.241 97.303 130.517 1.00 96.85 368 GLU B N 1
ATOM 5974 C CA . GLU B 1 411 ? 110.832 97.004 130.280 1.00 91.83 368 GLU B CA 1
ATOM 5975 C C . GLU B 1 411 ? 110.254 97.873 129.169 1.00 93.37 368 GLU B C 1
ATOM 5976 O O . GLU B 1 411 ? 109.547 97.374 128.286 1.00 93.52 368 GLU B O 1
ATOM 5978 N N . ASP B 1 412 ? 110.539 99.172 129.194 1.00 91.26 369 ASP B N 1
ATOM 5979 C CA . ASP B 1 412 ? 110.007 100.091 128.186 1.00 88.32 369 ASP B CA 1
ATOM 5980 C C . ASP B 1 412 ? 110.981 100.284 127.028 1.00 89.49 369 ASP B C 1
ATOM 5981 O O . ASP B 1 412 ? 111.335 101.404 126.665 1.00 86.98 369 ASP B O 1
ATOM 5986 N N . TYR B 1 413 ? 111.420 99.180 126.432 1.00 81.14 370 TYR B N 1
ATOM 5987 C CA . TYR B 1 413 ? 112.282 99.213 125.259 1.00 75.87 370 TYR B CA 1
ATOM 5988 C C . TYR B 1 413 ? 111.416 99.020 124.021 1.00 79.66 370 TYR B C 1
ATOM 5989 O O . TYR B 1 413 ? 110.803 97.962 123.847 1.00 85.54 370 TYR B O 1
ATOM 5998 N N . GLN B 1 414 ? 111.369 100.041 123.168 1.00 78.85 371 GLN B N 1
ATOM 5999 C CA . GLN B 1 414 ? 110.508 100.014 121.995 1.00 75.27 371 GLN B CA 1
ATOM 6000 C C . GLN B 1 414 ? 111.245 99.690 120.704 1.00 77.00 371 GLN B C 1
ATOM 6001 O O . GLN B 1 414 ? 110.593 99.348 119.711 1.00 77.41 371 GLN B O 1
ATOM 6003 N N . TYR B 1 415 ? 112.572 99.784 120.685 1.00 82.71 372 TYR B N 1
ATOM 6004 C CA . TYR B 1 415 ? 113.330 99.607 119.453 1.00 76.80 372 TYR B CA 1
ATOM 6005 C C . TYR B 1 415 ? 114.310 98.448 119.508 1.00 75.02 372 TYR B C 1
ATOM 6006 O O . TYR B 1 415 ? 114.351 97.639 118.573 1.00 74.83 372 TYR B O 1
ATOM 6015 N N . ILE B 1 416 ? 115.107 98.333 120.569 1.00 69.59 373 ILE B N 1
ATOM 6016 C CA . ILE B 1 416 ? 116.131 97.300 120.627 1.00 69.78 373 ILE B CA 1
ATOM 6017 C C . ILE B 1 416 ? 115.832 96.337 121.766 1.00 70.05 373 ILE B C 1
ATOM 6018 O O . ILE B 1 416 ? 115.054 96.622 122.679 1.00 72.53 373 ILE B O 1
ATOM 6023 N N . GLN B 1 417 ? 116.477 95.177 121.693 1.00 69.48 374 GLN B N 1
ATOM 6024 C CA . GLN B 1 417 ? 116.456 94.169 122.740 1.00 65.64 374 GLN B CA 1
ATOM 6025 C C . GLN B 1 417 ? 117.888 93.881 123.163 1.00 67.61 374 GLN B C 1
ATOM 6026 O O . GLN B 1 417 ? 118.771 93.706 122.313 1.00 77.61 374 GLN B O 1
ATOM 6032 N N . SER B 1 418 ? 118.116 93.845 124.472 1.00 67.49 375 SER B N 1
ATOM 6033 C CA . SER B 1 418 ? 119.441 93.645 125.037 1.00 70.20 375 SER B CA 1
ATOM 6034 C C . SER B 1 418 ? 119.486 92.337 125.812 1.00 72.22 375 SER B C 1
ATOM 6035 O O . SER B 1 418 ? 118.559 92.014 126.562 1.00 74.50 375 SER B O 1
ATOM 6038 N N . GLU B 1 419 ? 120.568 91.587 125.621 1.00 74.61 376 GLU B N 1
ATOM 6039 C CA . GLU B 1 419 ? 120.821 90.350 126.350 1.00 70.76 376 GLU B CA 1
ATOM 6040 C C . GLU B 1 419 ? 122.200 90.463 126.979 1.00 72.15 376 GLU B C 1
ATOM 6041 O O . GLU B 1 419 ? 123.210 90.507 126.268 1.00 82.23 376 GLU B O 1
ATOM 6043 N N . LEU B 1 420 ? 122.243 90.525 128.304 1.00 69.93 377 LEU B N 1
ATOM 6044 C CA . LEU B 1 420 ? 123.489 90.643 129.055 1.00 73.98 377 LEU B CA 1
ATOM 6045 C C . LEU B 1 420 ? 123.779 89.288 129.690 1.00 67.73 377 LEU B C 1
ATOM 6046 O O . LEU B 1 420 ? 123.184 88.930 130.710 1.00 72.93 377 LEU B O 1
ATOM 6051 N N . LEU B 1 421 ? 124.694 88.536 129.085 1.00 61.23 378 LEU B N 1
ATOM 6052 C CA . LEU B 1 421 ? 125.074 87.222 129.581 1.00 68.78 378 LEU B CA 1
ATOM 6053 C C . LEU B 1 421 ? 126.384 87.338 130.345 1.00 70.95 378 LEU B C 1
ATOM 6054 O O . LEU B 1 421 ? 127.353 87.911 129.839 1.00 76.16 378 LEU B O 1
ATOM 6059 N N . ILE B 1 422 ? 126.408 86.806 131.563 1.00 75.04 379 ILE B N 1
ATOM 6060 C CA . ILE B 1 422 ? 127.598 86.833 132.405 1.00 75.70 379 ILE B CA 1
ATOM 6061 C C . ILE B 1 422 ? 127.882 85.412 132.865 1.00 74.91 379 ILE B C 1
ATOM 6062 O O . ILE B 1 422 ? 127.065 84.809 133.571 1.00 79.78 379 ILE B O 1
ATOM 6067 N N . ASN B 1 423 ? 129.037 84.879 132.466 1.00 80.26 380 ASN B N 1
ATOM 6068 C CA . ASN B 1 423 ? 129.447 83.539 132.856 1.00 83.21 380 ASN B CA 1
ATOM 6069 C C . ASN B 1 423 ? 130.661 83.521 133.770 1.00 84.72 380 ASN B C 1
ATOM 6070 O O . ASN B 1 423 ? 130.857 82.536 134.487 1.00 84.94 380 ASN B O 1
ATOM 6075 N N . GLU B 1 424 ? 131.474 84.574 133.760 1.00 91.80 381 GLU B N 1
ATOM 6076 C CA . GLU B 1 424 ? 132.648 84.692 134.622 1.00 92.54 381 GLU B CA 1
ATOM 6077 C C . GLU B 1 424 ? 132.569 86.040 135.325 1.00 91.55 381 GLU B C 1
ATOM 6078 O O . GLU B 1 424 ? 133.196 87.017 134.894 1.00 91.24 381 GLU B O 1
ATOM 6080 N N . PRO B 1 425 ? 131.791 86.132 136.407 1.00 88.75 382 PRO B N 1
ATOM 6081 C CA . PRO B 1 425 ? 131.625 87.430 137.082 1.00 86.88 382 PRO B CA 1
ATOM 6082 C C . PRO B 1 425 ? 132.923 88.021 137.599 1.00 89.60 382 PRO B C 1
ATOM 6083 O O . PRO B 1 425 ? 133.034 89.248 137.705 1.00 90.04 382 PRO B O 1
ATOM 6087 N N . HIS B 1 426 ? 133.912 87.187 137.927 1.00 103.18 383 HIS B N 1
ATOM 6088 C CA . HIS B 1 426 ? 135.176 87.690 138.448 1.00 105.85 383 HIS B CA 1
ATOM 6089 C C . HIS B 1 426 ? 136.033 88.360 137.381 1.00 106.22 383 HIS B C 1
ATOM 6090 O O . HIS B 1 426 ? 137.010 89.031 137.731 1.00 104.17 383 HIS B O 1
ATOM 6097 N N . LYS B 1 427 ? 135.697 88.201 136.104 1.00 99.51 384 LYS B N 1
ATOM 6098 C CA . LYS B 1 427 ? 136.465 88.782 135.010 1.00 97.49 384 LYS B CA 1
ATOM 6099 C C . LYS B 1 427 ? 135.797 90.076 134.564 1.00 95.80 384 LYS B C 1
ATOM 6100 O O . LYS B 1 427 ? 134.620 90.075 134.189 1.00 97.76 384 LYS B O 1
ATOM 6106 N N . ASN B 1 428 ? 136.547 91.174 134.604 1.00 80.57 385 ASN B N 1
ATOM 6107 C CA . ASN B 1 428 ? 136.024 92.487 134.225 1.00 79.54 385 ASN B CA 1
ATOM 6108 C C . ASN B 1 428 ? 136.277 92.793 132.752 1.00 84.09 385 ASN B C 1
ATOM 6109 O O . ASN B 1 428 ? 136.821 93.837 132.397 1.00 86.42 385 ASN B O 1
ATOM 6114 N N . GLU B 1 429 ? 135.868 91.878 131.878 1.00 81.81 386 GLU B N 1
ATOM 6115 C CA . GLU B 1 429 ? 136.008 92.048 130.439 1.00 72.12 386 GLU B CA 1
ATOM 6116 C C . GLU B 1 429 ? 134.670 91.757 129.779 1.00 76.97 386 GLU B C 1
ATOM 6117 O O . GLU B 1 429 ? 134.072 90.704 130.022 1.00 80.00 386 GLU B O 1
ATOM 6123 N N . LEU B 1 430 ? 134.207 92.683 128.943 1.00 63.29 387 LEU B N 1
ATOM 6124 C CA . LEU B 1 430 ? 132.893 92.590 128.325 1.00 59.37 387 LEU B CA 1
ATOM 6125 C C . LEU B 1 430 ? 133.015 92.656 126.811 1.00 62.81 387 LEU B C 1
ATOM 6126 O O . LEU B 1 430 ? 133.789 93.454 126.275 1.00 62.18 387 LEU B O 1
ATOM 6131 N N . GLY B 1 431 ? 132.250 91.807 126.130 1.00 57.27 388 GLY B N 1
ATOM 6132 C CA . GLY B 1 431 ? 132.148 91.845 124.687 1.00 42.84 388 GLY B CA 1
ATOM 6133 C C . GLY B 1 431 ? 130.853 92.489 124.245 1.00 54.57 388 GLY B C 1
ATOM 6134 O O . GLY B 1 431 ? 129.782 91.887 124.354 1.00 57.58 388 GLY B O 1
ATOM 6135 N N . PHE B 1 432 ? 130.939 93.725 123.761 1.00 61.99 389 PHE B N 1
ATOM 6136 C CA . PHE B 1 432 ? 129.778 94.512 123.355 1.00 47.05 389 PHE B CA 1
ATOM 6137 C C . PHE B 1 432 ? 129.500 94.218 121.886 1.00 46.76 389 PHE B C 1
ATOM 6138 O O . PHE B 1 432 ? 130.172 94.747 120.997 1.00 63.62 389 PHE B O 1
ATOM 6146 N N . ILE B 1 433 ? 128.505 93.374 121.629 1.00 37.56 390 ILE B N 1
ATOM 6147 C CA . ILE B 1 433 ? 128.127 92.987 120.276 1.00 49.09 390 ILE B CA 1
ATOM 6148 C C . ILE B 1 433 ? 126.844 93.717 119.911 1.00 52.62 390 ILE B C 1
ATOM 6149 O O . ILE B 1 433 ? 125.874 93.702 120.677 1.00 65.57 390 ILE B O 1
ATOM 6154 N N . ILE B 1 434 ? 126.845 94.372 118.754 1.00 54.90 391 ILE B N 1
ATOM 6155 C CA . ILE B 1 434 ? 125.711 95.162 118.291 1.00 55.46 391 ILE B CA 1
ATOM 6156 C C . ILE B 1 434 ? 125.338 94.702 116.891 1.00 56.15 391 ILE B C 1
ATOM 6157 O O . ILE B 1 434 ? 126.194 94.648 116.002 1.00 65.16 391 ILE B O 1
ATOM 6162 N N . TYR B 1 435 ? 124.063 94.368 116.694 1.00 67.45 392 TYR B N 1
ATOM 6163 C CA . TYR B 1 435 ? 123.560 93.898 115.404 1.00 70.35 392 TYR B CA 1
ATOM 6164 C C . TYR B 1 435 ? 122.345 94.742 115.037 1.00 80.26 392 TYR B C 1
ATOM 6165 O O . TYR B 1 435 ? 121.208 94.377 115.349 1.00 85.90 392 TYR B O 1
ATOM 6174 N N . LEU B 1 436 ? 122.584 95.877 114.376 1.00 74.78 393 LEU B N 1
ATOM 6175 C CA . LEU B 1 436 ? 121.503 96.718 113.880 1.00 70.09 393 LEU B CA 1
ATOM 6176 C C . LEU B 1 436 ? 121.645 96.974 112.384 1.00 74.28 393 LEU B C 1
ATOM 6177 O O . LEU B 1 436 ? 121.085 97.946 111.870 1.00 78.66 393 LEU B O 1
ATOM 6182 N N . GLY B 1 437 ? 122.383 96.119 111.679 1.00 81.77 394 GLY B N 1
ATOM 6183 C CA . GLY B 1 437 ? 122.592 96.276 110.254 1.00 81.38 394 GLY B CA 1
ATOM 6184 C C . GLY B 1 437 ? 122.089 95.100 109.443 1.00 82.91 394 GLY B C 1
ATOM 6185 O O . GLY B 1 437 ? 120.969 94.626 109.656 1.00 84.26 394 GLY B O 1
ATOM 6186 N N . SER B 1 438 ? 122.907 94.618 108.506 1.00 83.93 395 SER B N 1
ATOM 6187 C CA . SER B 1 438 ? 122.510 93.541 107.604 1.00 87.79 395 SER B CA 1
ATOM 6188 C C . SER B 1 438 ? 123.065 92.188 108.036 1.00 86.84 395 SER B C 1
ATOM 6189 O O . SER B 1 438 ? 122.303 91.242 108.255 1.00 83.70 395 SER B O 1
ATOM 6192 N N . HIS B 1 439 ? 124.385 92.078 108.164 1.00 93.43 396 HIS B N 1
ATOM 6193 C CA . HIS B 1 439 ? 125.006 90.815 108.538 1.00 92.42 396 HIS B CA 1
ATOM 6194 C C . HIS B 1 439 ? 124.976 90.633 110.048 1.00 92.21 396 HIS B C 1
ATOM 6195 O O . HIS B 1 439 ? 125.148 91.591 110.807 1.00 97.13 396 HIS B O 1
ATOM 6197 N N . ASN B 1 440 ? 124.759 89.392 110.483 1.00 83.56 397 ASN B N 1
ATOM 6198 C CA . ASN B 1 440 ? 124.688 89.082 111.903 1.00 83.57 397 ASN B CA 1
ATOM 6199 C C . ASN B 1 440 ? 126.090 88.782 112.422 1.00 87.99 397 ASN B C 1
ATOM 6200 O O . ASN B 1 440 ? 126.692 87.784 111.994 1.00 85.76 397 ASN B O 1
ATOM 6205 N N . PRO B 1 441 ? 126.642 89.593 113.318 1.00 84.81 398 PRO B N 1
ATOM 6206 C CA . PRO B 1 441 ? 128.002 89.347 113.835 1.00 80.89 398 PRO B CA 1
ATOM 6207 C C . PRO B 1 441 ? 128.063 88.607 115.166 1.00 83.41 398 PRO B C 1
ATOM 6208 O O . PRO B 1 441 ? 129.161 88.498 115.721 1.00 85.77 398 PRO B O 1
ATOM 6212 N N . ILE B 1 442 ? 126.937 88.116 115.689 1.00 85.97 399 ILE B N 1
ATOM 6213 C CA . ILE B 1 442 ? 126.932 87.551 117.037 1.00 83.90 399 ILE B CA 1
ATOM 6214 C C . ILE B 1 442 ? 127.804 86.303 117.100 1.00 83.27 399 ILE B C 1
ATOM 6215 O O . ILE B 1 442 ? 128.614 86.139 118.019 1.00 83.83 399 ILE B O 1
ATOM 6220 N N . GLY B 1 443 ? 127.661 85.409 116.120 1.00 83.88 400 GLY B N 1
ATOM 6221 C CA . GLY B 1 443 ? 128.454 84.190 116.130 1.00 84.54 400 GLY B CA 1
ATOM 6222 C C . GLY B 1 443 ? 129.939 84.460 115.983 1.00 81.20 400 GLY B C 1
ATOM 6223 O O . GLY B 1 443 ? 130.760 83.921 116.729 1.00 79.96 400 GLY B O 1
ATOM 6224 N N . GLU B 1 444 ? 130.301 85.314 115.023 1.00 75.59 401 GLU B N 1
ATOM 6225 C CA . GLU B 1 444 ? 131.710 85.607 114.784 1.00 75.96 401 GLU B CA 1
ATOM 6226 C C . GLU B 1 444 ? 132.341 86.324 115.971 1.00 79.43 401 GLU B C 1
ATOM 6227 O O . GLU B 1 444 ? 133.445 85.972 116.398 1.00 82.94 401 GLU B O 1
ATOM 6229 N N . ALA B 1 445 ? 131.654 87.328 116.521 1.00 80.33 402 ALA B N 1
ATOM 6230 C CA . ALA B 1 445 ? 132.198 88.049 117.667 1.00 84.64 402 ALA B CA 1
ATOM 6231 C C . ALA B 1 445 ? 132.285 87.153 118.896 1.00 88.10 402 ALA B C 1
ATOM 6232 O O . ALA B 1 445 ? 133.248 87.241 119.667 1.00 85.44 402 ALA B O 1
ATOM 6234 N N . LYS B 1 446 ? 131.289 86.287 119.097 1.00 92.66 403 LYS B N 1
ATOM 6235 C CA . LYS B 1 446 ? 131.333 85.357 120.220 1.00 84.61 403 LYS B CA 1
ATOM 6236 C C . LYS B 1 446 ? 132.505 84.395 120.090 1.00 80.54 403 LYS B C 1
ATOM 6237 O O . LYS B 1 446 ? 133.229 84.153 121.062 1.00 83.84 403 LYS B O 1
ATOM 6243 N N . ALA B 1 447 ? 132.714 83.845 118.891 1.00 76.86 404 ALA B N 1
ATOM 6244 C CA . ALA B 1 447 ? 133.847 82.952 118.679 1.00 81.39 404 ALA B CA 1
ATOM 6245 C C . ALA B 1 447 ? 135.167 83.684 118.875 1.00 82.81 404 ALA B C 1
ATOM 6246 O O . ALA B 1 447 ? 136.111 83.135 119.452 1.00 85.40 404 ALA B O 1
ATOM 6248 N N . TYR B 1 448 ? 135.249 84.929 118.402 1.00 75.45 405 TYR B N 1
ATOM 6249 C CA . TYR B 1 448 ? 136.471 85.707 118.568 1.00 77.44 405 TYR B CA 1
ATOM 6250 C C . TYR B 1 448 ? 136.769 85.966 120.040 1.00 78.84 405 TYR B C 1
ATOM 6251 O O . TYR B 1 448 ? 137.918 85.848 120.478 1.00 85.20 405 TYR B O 1
ATOM 6260 N N . CYS B 1 449 ? 135.745 86.320 120.819 1.00 85.88 406 CYS B N 1
ATOM 6261 C CA . CYS B 1 449 ? 135.965 86.628 122.228 1.00 83.39 406 CYS B CA 1
ATOM 6262 C C . CYS B 1 449 ? 136.230 85.371 123.046 1.00 86.86 406 CYS B C 1
ATOM 6263 O O . CYS B 1 449 ? 136.936 85.431 124.059 1.00 87.10 406 CYS B O 1
ATOM 6266 N N . GLN B 1 450 ? 135.678 84.231 122.633 1.00 89.82 407 GLN B N 1
ATOM 6267 C CA . GLN B 1 450 ? 135.910 82.977 123.333 1.00 86.26 407 GLN B CA 1
ATOM 6268 C C . GLN B 1 450 ? 137.143 82.233 122.841 1.00 86.04 407 GLN B C 1
ATOM 6269 O O . GLN B 1 450 ? 137.510 81.216 123.439 1.00 88.65 407 GLN B O 1
ATOM 6275 N N . LYS B 1 451 ? 137.786 82.701 121.774 1.00 76.58 408 LYS B N 1
ATOM 6276 C CA . LYS B 1 451 ? 138.954 82.028 121.226 1.00 77.14 408 LYS B CA 1
ATOM 6277 C C . LYS B 1 451 ? 140.203 82.894 121.169 1.00 79.81 408 LYS B C 1
ATOM 6278 O O . LYS B 1 451 ? 141.305 82.360 121.304 1.00 84.55 408 LYS B O 1
ATOM 6280 N N . GLN B 1 452 ? 140.068 84.205 120.975 1.00 77.87 409 GLN B N 1
ATOM 6281 C CA . GLN B 1 452 ? 141.222 85.083 120.851 1.00 78.05 409 GLN B CA 1
ATOM 6282 C C . GLN B 1 452 ? 141.285 86.157 121.927 1.00 76.16 409 GLN B C 1
ATOM 6283 O O . GLN B 1 452 ? 142.237 86.945 121.938 1.00 80.20 409 GLN B O 1
ATOM 6289 N N . LEU B 1 453 ? 140.306 86.215 122.827 1.00 81.67 410 LEU B N 1
ATOM 6290 C CA . LEU B 1 453 ? 140.340 87.151 123.940 1.00 84.96 410 LEU B CA 1
ATOM 6291 C C . LEU B 1 453 ? 139.959 86.529 125.274 1.00 86.51 410 LEU B C 1
ATOM 6292 O O . LEU B 1 453 ? 140.147 87.180 126.308 1.00 83.82 410 LEU B O 1
ATOM 6297 N N . GLN B 1 454 ? 139.438 85.300 125.286 1.00 90.81 411 GLN B N 1
ATOM 6298 C CA . GLN B 1 454 ? 139.051 84.599 126.510 1.00 90.38 411 GLN B CA 1
ATOM 6299 C C . GLN B 1 454 ? 138.040 85.422 127.312 1.00 91.69 411 GLN B C 1
ATOM 6300 O O . GLN B 1 454 ? 138.275 85.812 128.457 1.00 93.79 411 GLN B O 1
ATOM 6306 N N . ILE B 1 455 ? 136.901 85.683 126.678 1.00 81.72 412 ILE B N 1
ATOM 6307 C CA . ILE B 1 455 ? 135.827 86.477 127.259 1.00 80.03 412 ILE B CA 1
ATOM 6308 C C . ILE B 1 455 ? 134.551 85.650 127.227 1.00 78.13 412 ILE B C 1
ATOM 6309 O O . ILE B 1 455 ? 134.215 85.058 126.195 1.00 84.04 412 ILE B O 1
ATOM 6314 N N . ASN B 1 456 ? 133.849 85.601 128.358 1.00 73.96 413 ASN B N 1
ATOM 6315 C CA . ASN B 1 456 ? 132.569 84.918 128.447 1.00 73.73 413 ASN B CA 1
ATOM 6316 C C . ASN B 1 456 ? 131.448 85.825 128.928 1.00 81.26 413 ASN B C 1
ATOM 6317 O O . ASN B 1 456 ? 130.326 85.345 129.126 1.00 89.42 413 ASN B O 1
ATOM 6322 N N . ASN B 1 457 ? 131.716 87.112 129.126 1.00 75.89 414 ASN B N 1
ATOM 6323 C CA . ASN B 1 457 ? 130.695 88.091 129.472 1.00 75.89 414 ASN B CA 1
ATOM 6324 C C . ASN B 1 457 ? 130.370 88.907 128.228 1.00 79.01 414 ASN B C 1
ATOM 6325 O O . ASN B 1 457 ? 131.230 89.628 127.715 1.00 87.45 414 ASN B O 1
ATOM 6330 N N . PHE B 1 458 ? 129.133 88.797 127.751 1.00 70.67 415 PHE B N 1
ATOM 6331 C CA . PHE B 1 458 ? 128.716 89.430 126.510 1.00 61.22 415 PHE B CA 1
ATOM 6332 C C . PHE B 1 458 ? 127.509 90.325 126.748 1.00 60.80 415 PHE B C 1
ATOM 6333 O O . PHE B 1 458 ? 126.684 90.070 127.628 1.00 65.62 415 PHE B O 1
ATOM 6341 N N . LEU B 1 459 ? 127.422 91.385 125.948 1.00 59.99 416 LEU B N 1
ATOM 6342 C CA . LEU B 1 459 ? 126.271 92.285 125.927 1.00 60.71 416 LEU B CA 1
ATOM 6343 C C . LEU B 1 459 ? 125.833 92.395 124.471 1.00 51.95 416 LEU B C 1
ATOM 6344 O O . LEU B 1 459 ? 126.461 93.108 123.684 1.00 62.72 416 LEU B O 1
ATOM 6349 N N . ILE B 1 460 ? 124.775 91.675 124.109 1.00 46.99 417 ILE B N 1
ATOM 6350 C CA . ILE B 1 460 ? 124.305 91.606 122.731 1.00 44.83 417 ILE B CA 1
ATOM 6351 C C . ILE B 1 460 ? 123.086 92.506 122.592 1.00 54.88 417 ILE B C 1
ATOM 6352 O O . ILE B 1 460 ? 122.065 92.291 123.255 1.00 61.95 417 ILE B O 1
ATOM 6357 N N . ILE B 1 461 ? 123.186 93.506 121.724 1.00 59.09 418 ILE B N 1
ATOM 6358 C CA . ILE B 1 461 ? 122.111 94.460 121.482 1.00 55.58 418 ILE B CA 1
ATOM 6359 C C . ILE B 1 461 ? 121.657 94.299 120.040 1.00 54.52 418 ILE B C 1
ATOM 6360 O O . ILE B 1 461 ? 122.440 94.529 119.110 1.00 59.29 418 ILE B O 1
ATOM 6365 N N . GLN B 1 462 ? 120.392 93.925 119.854 1.00 61.24 419 GLN B N 1
ATOM 6366 C CA . GLN B 1 462 ? 119.862 93.744 118.508 1.00 64.96 419 GLN B CA 1
ATOM 6367 C C . GLN B 1 462 ? 118.490 94.392 118.388 1.00 76.97 419 GLN B C 1
ATOM 6368 O O . GLN B 1 462 ? 118.053 95.095 119.301 1.00 81.73 419 GLN B O 1
ATOM 6374 N N . ALA B 1 463 ? 117.801 94.161 117.277 1.00 78.38 420 ALA B N 1
ATOM 6375 C CA . ALA B 1 463 ? 116.501 94.773 117.053 1.00 71.75 420 ALA B CA 1
ATOM 6376 C C . ALA B 1 463 ? 115.384 93.890 117.600 1.00 75.62 420 ALA B C 1
ATOM 6377 O O . ALA B 1 463 ? 115.543 92.681 117.780 1.00 81.31 420 ALA B O 1
ATOM 6379 N N . ARG B 1 464 ? 114.237 94.518 117.862 1.00 76.91 421 ARG B N 1
ATOM 6380 C CA . ARG B 1 464 ? 113.070 93.808 118.370 1.00 78.50 421 ARG B CA 1
ATOM 6381 C C . ARG B 1 464 ? 112.234 93.208 117.245 1.00 85.67 421 ARG B C 1
ATOM 6382 O O . ARG B 1 464 ? 111.935 92.010 117.261 1.00 86.70 421 ARG B O 1
ATOM 6390 N N . GLU B 1 465 ? 111.852 94.024 116.268 1.00 83.31 422 GLU B N 1
ATOM 6391 C CA . GLU B 1 465 ? 111.038 93.559 115.152 1.00 82.50 422 GLU B CA 1
ATOM 6392 C C . GLU B 1 465 ? 111.432 94.263 113.858 1.00 79.10 422 GLU B C 1
ATOM 6393 O O . GLU B 1 465 ? 111.549 93.632 112.808 1.00 71.63 422 GLU B O 1
ATOM 6395 N N . VAL B 1 469 ? 116.612 97.370 107.370 1.00 88.84 426 VAL B N 1
ATOM 6396 C CA . VAL B 1 469 ? 115.978 96.911 108.598 1.00 92.94 426 VAL B CA 1
ATOM 6397 C C . VAL B 1 469 ? 115.491 98.101 109.415 1.00 93.67 426 VAL B C 1
ATOM 6398 O O . VAL B 1 469 ? 114.495 98.008 110.132 1.00 89.04 426 VAL B O 1
ATOM 6400 N N . MET B 1 470 ? 116.200 99.219 109.303 1.00 86.41 427 MET B N 1
ATOM 6401 C CA . MET B 1 470 ? 115.864 100.444 110.015 1.00 83.46 427 MET B CA 1
ATOM 6402 C C . MET B 1 470 ? 115.267 101.446 109.039 1.00 86.56 427 MET B C 1
ATOM 6403 O O . MET B 1 470 ? 115.851 101.713 107.983 1.00 82.39 427 MET B O 1
ATOM 6408 N N . GLU B 1 471 ? 114.106 101.993 109.392 1.00 100.65 428 GLU B N 1
ATOM 6409 C CA . GLU B 1 471 ? 113.435 102.977 108.550 1.00 97.40 428 GLU B CA 1
ATOM 6410 C C . GLU B 1 471 ? 114.246 104.266 108.534 1.00 92.85 428 GLU B C 1
ATOM 6411 O O . GLU B 1 471 ? 114.323 104.972 109.544 1.00 93.73 428 GLU B O 1
ATOM 6413 N N . THR B 1 472 ? 114.854 104.573 107.386 1.00 84.87 429 THR B N 1
ATOM 6414 C CA . THR B 1 472 ? 115.684 105.768 107.278 1.00 89.54 429 THR B CA 1
ATOM 6415 C C . THR B 1 472 ? 114.872 107.042 107.474 1.00 95.05 429 THR B C 1
ATOM 6416 O O . THR B 1 472 ? 115.416 108.059 107.919 1.00 96.24 429 THR B O 1
ATOM 6420 N N . SER B 1 473 ? 113.578 107.011 107.146 1.00 96.37 430 SER B N 1
ATOM 6421 C CA . SER B 1 473 ? 112.745 108.198 107.309 1.00 95.35 430 SER B CA 1
ATOM 6422 C C . SER B 1 473 ? 112.603 108.581 108.777 1.00 98.59 430 SER B C 1
ATOM 6423 O O . SER B 1 473 ? 112.659 109.766 109.126 1.00 97.41 430 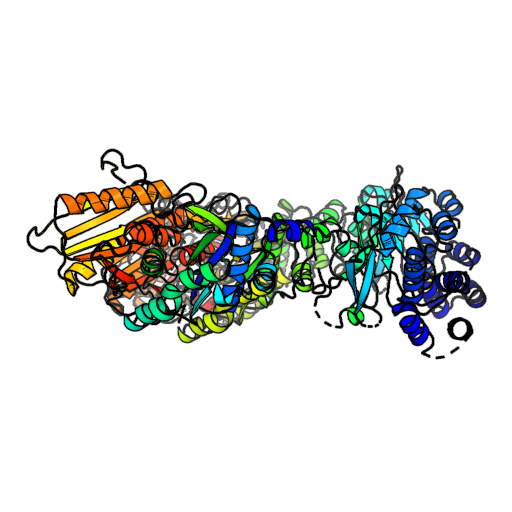SER B O 1
ATOM 6426 N N . GLN B 1 474 ? 112.419 107.595 109.650 1.00 90.61 431 GLN B N 1
ATOM 6427 C CA . GLN B 1 474 ? 112.218 107.872 111.064 1.00 86.80 431 GLN B CA 1
ATOM 6428 C C . GLN B 1 474 ? 113.514 108.329 111.722 1.00 79.36 431 GLN B C 1
ATOM 6429 O O . GLN B 1 474 ? 114.616 107.993 111.282 1.00 79.03 431 GLN B O 1
ATOM 6431 N N . ASN B 1 475 ? 113.370 109.111 112.789 1.00 68.84 432 ASN B N 1
ATOM 6432 C CA . ASN B 1 475 ? 114.523 109.538 113.567 1.00 64.68 432 ASN B CA 1
ATOM 6433 C C . ASN B 1 475 ? 115.134 108.351 114.300 1.00 71.20 432 ASN B C 1
ATOM 6434 O O . ASN B 1 475 ? 114.423 107.511 114.859 1.00 70.09 432 ASN B O 1
ATOM 6439 N N . TRP B 1 476 ? 116.463 108.287 114.298 1.00 66.52 433 TRP B N 1
ATOM 6440 C CA . TRP B 1 476 ? 117.196 107.185 114.903 1.00 59.07 433 TRP B CA 1
ATOM 6441 C C . TRP B 1 476 ? 117.713 107.518 116.297 1.00 65.04 433 TRP B C 1
ATOM 6442 O O . TRP B 1 476 ? 118.507 106.752 116.850 1.00 66.54 433 TRP B O 1
ATOM 6453 N N . LEU B 1 477 ? 117.292 108.646 116.867 1.00 57.22 434 LEU B N 1
ATOM 6454 C CA . LEU B 1 477 ? 117.697 108.987 118.228 1.00 51.38 434 LEU B CA 1
ATOM 6455 C C . LEU B 1 477 ? 117.281 107.954 119.272 1.00 57.44 434 LEU B C 1
ATOM 6456 O O . LEU B 1 477 ? 118.100 107.661 120.161 1.00 62.43 434 LEU B O 1
ATOM 6461 N N . PRO B 1 478 ? 116.063 107.396 119.258 1.00 56.62 435 PRO B N 1
ATOM 6462 C CA . PRO B 1 478 ? 115.732 106.372 120.263 1.00 57.09 435 PRO B CA 1
ATOM 6463 C C . PRO B 1 478 ? 116.657 105.170 120.246 1.00 57.06 435 PRO B C 1
ATOM 6464 O O . PRO B 1 478 ? 116.936 104.608 121.313 1.00 65.43 435 PRO B O 1
ATOM 6468 N N . TYR B 1 479 ? 117.137 104.750 119.073 1.00 50.79 436 TYR B N 1
ATOM 6469 C CA . TYR B 1 479 ? 118.088 103.644 119.017 1.00 53.18 436 TYR B CA 1
ATOM 6470 C C . TYR B 1 479 ? 119.318 103.940 119.863 1.00 49.69 436 TYR B C 1
ATOM 6471 O O . TYR B 1 479 ? 119.712 103.137 120.716 1.00 59.86 436 TYR B O 1
ATOM 6480 N N . LEU B 1 480 ? 119.935 105.101 119.638 1.00 53.33 437 LEU B N 1
ATOM 6481 C CA . LEU B 1 480 ? 121.137 105.463 120.379 1.00 54.04 437 LEU B CA 1
ATOM 6482 C C . LEU B 1 480 ? 120.835 105.655 121.858 1.00 60.88 437 LEU B C 1
ATOM 6483 O O . LEU B 1 480 ? 121.631 105.255 122.719 1.00 71.57 437 LEU B O 1
ATOM 6488 N N . GLN B 1 481 ? 119.690 106.266 122.172 1.00 58.26 438 GLN B N 1
ATOM 6489 C CA . GLN B 1 481 ? 119.317 106.471 123.566 1.00 45.95 438 GLN B CA 1
ATOM 6490 C C . GLN B 1 481 ? 119.215 105.144 124.300 1.00 53.09 438 GLN B C 1
ATOM 6491 O O . GLN B 1 481 ? 119.762 104.981 125.395 1.00 72.44 438 GLN B O 1
ATOM 6497 N N . GLU B 1 482 ? 118.539 104.169 123.693 1.00 49.54 439 GLU B N 1
ATOM 6498 C CA . GLU B 1 482 ? 118.355 102.890 124.361 1.00 54.66 439 GLU B CA 1
ATOM 6499 C C . GLU B 1 482 ? 119.641 102.072 124.379 1.00 58.06 439 GLU B C 1
ATOM 6500 O O . GLU B 1 482 ? 119.869 101.311 125.325 1.00 67.55 439 GLU B O 1
ATOM 6506 N N . ILE B 1 483 ? 120.506 102.229 123.372 1.00 60.21 440 ILE B N 1
ATOM 6507 C CA . ILE B 1 483 ? 121.807 101.561 123.409 1.00 50.87 440 ILE B CA 1
ATOM 6508 C C . ILE B 1 483 ? 122.630 102.076 124.583 1.00 51.13 440 ILE B C 1
ATOM 6509 O O . ILE B 1 483 ? 123.197 101.298 125.362 1.00 61.76 440 ILE B O 1
ATOM 6514 N N . ASN B 1 484 ? 122.698 103.401 124.732 1.00 39.98 441 ASN B N 1
ATOM 6515 C CA . ASN B 1 484 ? 123.440 103.981 125.845 1.00 38.37 441 ASN B CA 1
ATOM 6516 C C . ASN B 1 484 ? 122.816 103.597 127.181 1.00 45.38 441 ASN B C 1
ATOM 6517 O O . ASN B 1 484 ? 123.530 103.329 128.157 1.00 52.64 441 ASN B O 1
ATOM 6522 N N . SER B 1 485 ? 121.483 103.562 127.244 1.00 50.80 442 SER B N 1
ATOM 6523 C CA . SER B 1 485 ? 120.809 103.176 128.477 1.00 53.94 442 SER B CA 1
ATOM 6524 C C . SER B 1 485 ? 121.135 101.740 128.860 1.00 62.03 442 SER B C 1
ATOM 6525 O O . SER B 1 485 ? 121.411 101.453 130.029 1.00 72.05 442 SER B O 1
ATOM 6528 N N . ALA B 1 486 ? 121.113 100.823 127.889 1.00 52.16 443 ALA B N 1
ATOM 6529 C CA . ALA B 1 486 ? 121.466 99.436 128.172 1.00 51.79 443 ALA B CA 1
ATOM 6530 C C . ALA B 1 486 ? 122.914 99.318 128.624 1.00 52.45 443 ALA B C 1
ATOM 6531 O O . ALA B 1 486 ? 123.220 98.589 129.577 1.00 63.69 443 ALA B O 1
ATOM 6533 N N . LEU B 1 487 ? 123.821 100.035 127.956 1.00 46.37 444 LEU B N 1
ATOM 6534 C CA . LEU B 1 487 ? 125.230 99.971 128.330 1.00 48.01 444 LEU B CA 1
ATOM 6535 C C . LEU B 1 487 ? 125.446 100.454 129.760 1.00 53.81 444 LEU B C 1
ATOM 6536 O O . LEU B 1 487 ? 126.158 99.812 130.542 1.00 61.06 444 LEU B O 1
ATOM 6541 N N . ASN B 1 488 ? 124.820 101.570 130.130 1.00 49.61 445 ASN B N 1
ATOM 6542 C CA . ASN B 1 488 ? 125.036 102.103 131.470 1.00 44.60 445 ASN B CA 1
ATOM 6543 C C . ASN B 1 488 ? 124.296 101.295 132.531 1.00 49.48 445 ASN B C 1
ATOM 6544 O O . ASN B 1 488 ? 124.763 101.199 133.671 1.00 64.46 445 ASN B O 1
ATOM 6549 N N . THR B 1 489 ? 123.164 100.683 132.178 1.00 60.41 446 THR B N 1
ATOM 6550 C CA . THR B 1 489 ? 122.523 99.750 133.096 1.00 65.41 446 THR B CA 1
ATOM 6551 C C . THR B 1 489 ? 123.422 98.550 133.361 1.00 61.14 446 THR B C 1
ATOM 6552 O O . THR B 1 489 ? 123.517 98.072 134.497 1.00 62.83 446 THR B O 1
ATOM 6556 N N . ALA B 1 490 ? 124.099 98.055 132.322 1.00 55.25 447 ALA B N 1
ATOM 6557 C CA . ALA B 1 490 ? 125.079 96.994 132.527 1.00 55.70 447 ALA B CA 1
ATOM 6558 C C . ALA B 1 490 ? 126.230 97.472 133.405 1.00 54.90 447 ALA B C 1
ATOM 6559 O O . ALA B 1 490 ? 126.720 96.727 134.260 1.00 62.33 447 ALA B O 1
ATOM 6561 N N . ARG B 1 491 ? 126.671 98.715 133.210 1.00 49.18 448 ARG B N 1
ATOM 6562 C CA . ARG B 1 491 ? 127.800 99.231 133.979 1.00 42.25 448 ARG B CA 1
ATOM 6563 C C . ARG B 1 491 ? 127.435 99.585 135.416 1.00 49.14 448 ARG B C 1
ATOM 6564 O O . ARG B 1 491 ? 128.335 99.796 136.234 1.00 60.76 448 ARG B O 1
ATOM 6572 N N . GLN B 1 492 ? 126.144 99.675 135.741 1.00 58.10 449 GLN B N 1
ATOM 6573 C CA . GLN B 1 492 ? 125.764 100.077 137.094 1.00 58.12 449 GLN B CA 1
ATOM 6574 C C . GLN B 1 492 ? 126.042 98.980 138.117 1.00 64.99 449 GLN B C 1
ATOM 6575 O O . GLN B 1 492 ? 126.404 99.275 139.262 1.00 60.87 449 GLN B O 1
ATOM 6581 N N . GLU B 1 493 ? 125.877 97.715 137.737 1.00 71.25 450 GLU B N 1
ATOM 6582 C CA . GLU B 1 493 ? 125.929 96.615 138.690 1.00 66.33 450 GLU B CA 1
ATOM 6583 C C . GLU B 1 493 ? 127.211 95.801 138.601 1.00 66.80 450 GLU B C 1
ATOM 6584 O O . GLU B 1 493 ? 127.398 94.882 139.403 1.00 63.82 450 GLU B O 1
ATOM 6586 N N . TYR B 1 494 ? 128.093 96.109 137.656 1.00 66.92 451 TYR B N 1
ATOM 6587 C CA . TYR B 1 494 ? 129.341 95.381 137.506 1.00 61.21 451 TYR B CA 1
ATOM 6588 C C . TYR B 1 494 ? 130.439 96.349 137.100 1.00 59.45 451 TYR B C 1
ATOM 6589 O O . TYR B 1 494 ? 130.179 97.438 136.583 1.00 52.95 451 TYR B O 1
ATOM 6598 N N . HIS B 1 495 ? 131.676 95.938 137.345 1.00 60.35 452 HIS B N 1
ATOM 6599 C CA . HIS B 1 495 ? 132.846 96.681 136.907 1.00 58.38 452 HIS B CA 1
ATOM 6600 C C . HIS B 1 495 ? 133.453 95.976 135.705 1.00 66.24 452 HIS B C 1
ATOM 6601 O O . HIS B 1 495 ? 133.703 94.767 135.750 1.00 68.68 452 HIS B O 1
ATOM 6608 N N . TRP B 1 496 ? 133.678 96.728 134.634 1.00 63.78 453 TRP B N 1
ATOM 6609 C CA . TRP B 1 496 ? 134.216 96.191 133.390 1.00 56.48 453 TRP B CA 1
ATOM 6610 C C . TRP B 1 496 ? 135.499 96.941 133.069 1.00 63.31 453 TRP B C 1
ATOM 6611 O O . TRP B 1 496 ? 135.462 98.126 132.723 1.00 62.94 453 TRP B O 1
ATOM 6622 N N . GLU B 1 497 ? 136.634 96.251 133.199 1.00 63.16 454 GLU B N 1
ATOM 6623 C CA . GLU B 1 497 ? 137.915 96.878 132.898 1.00 64.20 454 GLU B CA 1
ATOM 6624 C C . GLU B 1 497 ? 138.034 97.202 131.415 1.00 69.79 454 GLU B C 1
ATOM 6625 O O . GLU B 1 497 ? 138.551 98.262 131.045 1.00 70.55 454 GLU B O 1
ATOM 6627 N N . ARG B 1 498 ? 137.563 96.304 130.553 1.00 67.59 455 ARG B N 1
ATOM 6628 C CA . ARG B 1 498 ? 137.686 96.477 129.116 1.00 62.56 455 ARG B CA 1
ATOM 6629 C C . ARG B 1 498 ? 136.383 96.093 128.433 1.00 65.25 455 ARG B C 1
ATOM 6630 O O . ARG B 1 498 ? 135.745 95.103 128.801 1.00 65.77 455 ARG B O 1
ATOM 6638 N N . ILE B 1 499 ? 135.996 96.888 127.440 1.00 61.18 456 ILE B N 1
ATOM 6639 C CA . ILE B 1 499 ? 134.849 96.612 126.586 1.00 57.58 456 ILE B CA 1
ATOM 6640 C C . ILE B 1 499 ? 135.363 96.457 125.164 1.00 59.23 456 ILE B C 1
ATOM 6641 O O . ILE B 1 499 ? 136.228 97.220 124.726 1.00 68.23 456 ILE B O 1
ATOM 6646 N N . HIS B 1 500 ? 134.860 95.451 124.456 1.00 58.01 457 HIS B N 1
ATOM 6647 C CA . HIS B 1 500 ? 135.322 95.135 123.107 1.00 56.07 457 HIS B CA 1
ATOM 6648 C C . HIS B 1 500 ? 134.144 95.241 122.149 1.00 55.65 457 HIS B C 1
ATOM 6649 O O . HIS B 1 500 ? 133.229 94.415 122.193 1.00 55.12 457 HIS B O 1
ATOM 6656 N N . LEU B 1 501 ? 134.180 96.243 121.275 1.00 59.28 458 LEU B N 1
ATOM 6657 C CA . LEU B 1 501 ? 133.043 96.592 120.434 1.00 42.81 458 LEU B CA 1
ATOM 6658 C C . LEU B 1 501 ? 133.122 95.861 119.099 1.00 53.47 458 LEU B C 1
ATOM 6659 O O . LEU B 1 501 ? 134.060 96.074 118.316 1.00 76.03 458 LEU B O 1
ATOM 6664 N N . PHE B 1 502 ? 132.128 95.011 118.843 1.00 55.75 459 PHE B N 1
ATOM 6665 C CA . PHE B 1 502 ? 131.941 94.336 117.563 1.00 56.75 459 PHE B CA 1
ATOM 6666 C C . PHE B 1 502 ? 130.528 94.658 117.096 1.00 65.35 459 PHE B C 1
ATOM 6667 O O . PHE B 1 502 ? 129.553 94.211 117.709 1.00 67.39 459 PHE B O 1
ATOM 6675 N N . GLN B 1 503 ? 130.406 95.426 116.017 1.00 72.86 460 GLN B N 1
ATOM 6676 C CA . GLN B 1 503 ? 129.098 95.908 115.602 1.00 63.18 460 GLN B CA 1
ATOM 6677 C C . GLN B 1 503 ? 128.931 95.795 114.095 1.00 64.71 460 GLN B C 1
ATOM 6678 O O . GLN B 1 503 ? 129.890 95.926 113.330 1.00 76.59 460 GLN B O 1
ATOM 6684 N N . THR B 1 504 ? 127.690 95.547 113.686 1.00 71.15 461 THR B N 1
ATOM 6685 C CA . THR B 1 504 ? 127.238 95.738 112.308 1.00 77.40 461 THR B CA 1
ATOM 6686 C C . THR B 1 504 ? 126.032 96.666 112.398 1.00 81.80 461 THR B C 1
ATOM 6687 O O . THR B 1 504 ? 124.916 96.213 112.668 1.00 85.47 461 THR B O 1
ATOM 6691 N N . ALA B 1 505 ? 126.265 97.956 112.200 1.00 72.35 462 ALA B N 1
ATOM 6692 C CA . ALA B 1 505 ? 125.257 98.988 112.373 1.00 71.87 462 ALA B CA 1
ATOM 6693 C C . ALA B 1 505 ? 125.396 100.013 111.259 1.00 74.16 462 ALA B C 1
ATOM 6694 O O . ALA B 1 505 ? 126.449 100.103 110.620 1.00 73.80 462 ALA B O 1
ATOM 6696 N N . PRO B 1 506 ? 124.343 100.789 110.993 1.00 70.17 463 PRO B N 1
ATOM 6697 C CA . PRO B 1 506 ? 124.450 101.852 109.987 1.00 64.13 463 PRO B CA 1
ATOM 6698 C C . PRO B 1 506 ? 125.504 102.882 110.360 1.00 59.88 463 PRO B C 1
ATOM 6699 O O . PRO B 1 506 ? 125.795 103.114 111.535 1.00 58.61 463 PRO B O 1
ATOM 6703 N N . THR B 1 507 ? 126.083 103.496 109.327 1.00 59.94 464 THR B N 1
ATOM 6704 C CA . THR B 1 507 ? 127.194 104.423 109.518 1.00 58.56 464 THR B CA 1
ATOM 6705 C C . THR B 1 507 ? 126.817 105.561 110.457 1.00 56.76 464 THR B C 1
ATOM 6706 O O . THR B 1 507 ? 127.574 105.906 111.373 1.00 61.48 464 THR B O 1
ATOM 6710 N N . ALA B 1 508 ? 125.642 106.156 110.246 1.00 62.29 465 ALA B N 1
ATOM 6711 C CA . ALA B 1 508 ? 125.217 107.273 111.083 1.00 61.56 465 ALA B CA 1
ATOM 6712 C C . ALA B 1 508 ? 124.994 106.836 112.524 1.00 60.63 465 ALA B C 1
ATOM 6713 O O . ALA B 1 508 ? 125.326 107.573 113.459 1.00 58.05 465 ALA B O 1
ATOM 6715 N N . LEU B 1 509 ? 124.422 105.647 112.725 1.00 61.96 466 LEU B N 1
ATOM 6716 C CA . LEU B 1 509 ? 124.231 105.144 114.081 1.00 63.21 466 LEU B CA 1
ATOM 6717 C C . LEU B 1 509 ? 125.566 104.884 114.768 1.00 61.45 466 LEU B C 1
ATOM 6718 O O . LEU B 1 509 ? 125.715 105.159 115.962 1.00 61.57 466 LEU B O 1
ATOM 6723 N N . CYS B 1 510 ? 126.546 104.352 114.034 1.00 73.08 467 CYS B N 1
ATOM 6724 C CA . CYS B 1 510 ? 127.875 104.164 114.608 1.00 56.22 467 CYS B CA 1
ATOM 6725 C C . CYS B 1 510 ? 128.498 105.498 114.990 1.00 55.34 467 CYS B C 1
ATOM 6726 O O . CYS B 1 510 ? 129.128 105.622 116.047 1.00 70.65 467 CYS B O 1
ATOM 6729 N N . MET B 1 511 ? 128.331 106.510 114.138 1.00 58.64 468 MET B N 1
ATOM 6730 C CA . MET B 1 511 ? 128.858 107.833 114.447 1.00 57.04 468 MET B CA 1
ATOM 6731 C C . MET B 1 511 ? 128.189 108.414 115.687 1.00 65.14 468 MET B C 1
ATOM 6732 O O . MET B 1 511 ? 128.857 109.000 116.549 1.00 67.31 468 MET B O 1
ATOM 6737 N N . ALA B 1 512 ? 126.870 108.247 115.802 1.00 63.36 469 ALA B N 1
ATOM 6738 C CA . ALA B 1 512 ? 126.150 108.742 116.971 1.00 54.48 469 ALA B CA 1
ATOM 6739 C C . ALA B 1 512 ? 126.570 108.002 118.234 1.00 55.23 469 ALA B C 1
ATOM 6740 O O . ALA B 1 512 ? 126.676 108.605 119.308 1.00 61.64 469 ALA B O 1
ATOM 6742 N N . LEU B 1 513 ? 126.801 106.693 118.126 1.00 52.05 470 LEU B N 1
ATOM 6743 C CA . LEU B 1 513 ? 127.282 105.924 119.267 1.00 43.73 470 LEU B CA 1
ATOM 6744 C C . LEU B 1 513 ? 128.664 106.390 119.699 1.00 40.56 470 LEU B C 1
ATOM 6745 O O . LEU B 1 513 ? 128.947 106.488 120.897 1.00 55.22 470 LEU B O 1
ATOM 6750 N N . GLY B 1 514 ? 129.541 106.672 118.736 1.00 48.49 471 GLY B N 1
ATOM 6751 C CA . GLY B 1 514 ? 130.845 107.212 119.080 1.00 49.42 471 GLY B CA 1
ATOM 6752 C C . GLY B 1 514 ? 130.749 108.577 119.733 1.00 51.57 471 GLY B C 1
ATOM 6753 O O . GLY B 1 514 ? 131.523 108.899 120.637 1.00 63.50 471 GLY B O 1
ATOM 6754 N N . ILE B 1 515 ? 129.802 109.398 119.278 1.00 55.96 472 ILE B N 1
ATOM 6755 C CA . ILE B 1 515 ? 129.582 110.701 119.900 1.00 51.91 472 ILE B CA 1
ATOM 6756 C C . ILE B 1 515 ? 129.129 110.530 121.345 1.00 57.99 472 ILE B C 1
ATOM 6757 O O . ILE B 1 515 ? 129.655 111.172 122.263 1.00 61.53 472 ILE B O 1
ATOM 6762 N N . ALA B 1 516 ? 128.149 109.654 121.566 1.00 56.26 473 ALA B N 1
ATOM 6763 C CA . ALA B 1 516 ? 127.542 109.525 122.888 1.00 48.59 473 ALA B CA 1
ATOM 6764 C C . ALA B 1 516 ? 128.487 108.844 123.868 1.00 56.62 473 ALA B C 1
ATOM 6765 O O . ALA B 1 516 ? 128.838 109.413 124.908 1.00 66.36 473 ALA B O 1
ATOM 6767 N N . VAL B 1 517 ? 128.902 107.614 123.556 1.00 47.54 474 VAL B N 1
ATOM 6768 C CA . VAL B 1 517 ? 129.778 106.867 124.455 1.00 37.92 474 VAL B CA 1
ATOM 6769 C C . VAL B 1 517 ? 131.091 107.613 124.653 1.00 41.37 474 VAL B C 1
ATOM 6770 O O . VAL B 1 517 ? 131.574 107.769 125.780 1.00 60.52 474 VAL B O 1
ATOM 6774 N N . GLY B 1 518 ? 131.680 108.091 123.566 1.00 35.38 475 GLY B N 1
ATOM 6775 C CA . GLY B 1 518 ? 132.854 108.925 123.667 1.00 39.18 475 GLY B CA 1
ATOM 6776 C C . GLY B 1 518 ? 134.087 108.160 124.118 1.00 50.32 475 GLY B C 1
ATOM 6777 O O . GLY B 1 518 ? 134.087 106.944 124.298 1.00 57.82 475 GLY B O 1
ATOM 6778 N N . HIS B 1 519 ? 135.152 108.925 124.328 1.00 55.99 476 HIS B N 1
ATOM 6779 C CA . HIS B 1 519 ? 136.452 108.382 124.691 1.00 48.47 476 HIS B CA 1
ATOM 6780 C C . HIS B 1 519 ? 136.563 108.026 126.166 1.00 52.58 476 HIS B C 1
ATOM 6781 O O . HIS B 1 519 ? 137.679 107.818 126.650 1.00 59.17 476 HIS B O 1
ATOM 6788 N N . PHE B 1 520 ? 135.448 107.945 126.888 1.00 52.45 477 PHE B N 1
ATOM 6789 C CA . PHE B 1 520 ? 135.490 107.759 128.334 1.00 50.42 477 PHE B CA 1
ATOM 6790 C C . PHE B 1 520 ? 135.565 106.285 128.715 1.00 50.79 477 PHE B C 1
ATOM 6791 O O . PHE B 1 520 ? 136.490 105.864 129.415 1.00 54.45 477 PHE B O 1
ATOM 6799 N N . LEU B 1 521 ? 134.599 105.498 128.268 1.00 53.25 478 LEU B N 1
ATOM 6800 C CA . LEU B 1 521 ? 134.607 104.078 128.574 1.00 55.87 478 LEU B CA 1
ATOM 6801 C C . LEU B 1 521 ? 135.712 103.384 127.783 1.00 57.54 478 LEU B C 1
ATOM 6802 O O . LEU B 1 521 ? 135.896 103.664 126.594 1.00 58.91 478 LEU B O 1
ATOM 6807 N N . PRO B 1 522 ? 136.466 102.480 128.407 1.00 65.13 479 PRO B N 1
ATOM 6808 C CA . PRO B 1 522 ? 137.523 101.783 127.666 1.00 63.70 479 PRO B CA 1
ATOM 6809 C C . PRO B 1 522 ? 136.928 100.788 126.688 1.00 66.90 479 PRO B C 1
ATOM 6810 O O . PRO B 1 522 ? 136.485 99.705 127.082 1.00 65.69 479 PRO B O 1
ATOM 6814 N N . VAL B 1 523 ? 136.915 101.148 125.408 1.00 57.47 480 VAL B N 1
ATOM 6815 C CA . VAL B 1 523 ? 136.294 100.338 124.369 1.00 56.97 480 VAL B CA 1
ATOM 6816 C C . VAL B 1 523 ? 137.287 100.185 123.229 1.00 55.58 480 VAL B C 1
ATOM 6817 O O . VAL B 1 523 ? 137.740 101.183 122.657 1.00 67.09 480 VAL B O 1
ATOM 6821 N N . ASP B 1 524 ? 137.618 98.945 122.900 1.00 50.82 481 ASP B N 1
ATOM 6822 C CA . ASP B 1 524 ? 138.431 98.622 121.735 1.00 60.36 481 ASP B CA 1
ATOM 6823 C C . ASP B 1 524 ? 137.487 98.197 120.619 1.00 64.28 481 ASP B C 1
ATOM 6824 O O . ASP B 1 524 ? 136.836 97.155 120.715 1.00 71.41 481 ASP B O 1
ATOM 6829 N N . VAL B 1 525 ? 137.404 99.006 119.573 1.00 53.41 482 VAL B N 1
ATOM 6830 C CA . VAL B 1 525 ? 136.539 98.719 118.438 1.00 45.58 482 VAL B CA 1
ATOM 6831 C C . VAL B 1 525 ? 137.298 97.868 117.437 1.00 49.23 482 VAL B C 1
ATOM 6832 O O . VAL B 1 525 ? 138.416 98.221 117.020 1.00 66.81 482 VAL B O 1
ATOM 6836 N N . TYR B 1 526 ? 136.673 96.756 117.046 1.00 55.37 483 TYR B N 1
ATOM 6837 C CA . TYR B 1 526 ? 137.202 95.818 116.069 1.00 65.60 483 TYR B CA 1
ATOM 6838 C C . TYR B 1 526 ? 136.384 95.939 114.791 1.00 60.17 483 TYR B C 1
ATOM 6839 O O . TYR B 1 526 ? 135.151 95.868 114.833 1.00 68.15 483 TYR B O 1
ATOM 6848 N N . HIS B 1 527 ? 137.061 96.112 113.663 1.00 62.09 484 HIS B N 1
ATOM 6849 C CA . HIS B 1 527 ? 136.392 96.176 112.373 1.00 71.04 484 HIS B CA 1
ATOM 6850 C C . HIS B 1 527 ? 136.407 94.808 111.706 1.00 68.39 484 HIS B C 1
ATOM 6851 O O . HIS B 1 527 ? 137.332 94.015 111.894 1.00 78.45 484 HIS B O 1
ATOM 6858 N N . TYR B 1 528 ? 135.363 94.535 110.930 1.00 71.20 485 TYR B N 1
ATOM 6859 C CA . TYR B 1 528 ? 135.201 93.262 110.243 1.00 77.32 485 TYR B CA 1
ATOM 6860 C C . TYR B 1 528 ? 135.206 93.489 108.739 1.00 79.34 485 TYR B C 1
ATOM 6861 O O . TYR B 1 528 ? 134.492 94.363 108.237 1.00 84.18 485 TYR B O 1
ATOM 6870 N N . GLN B 1 529 ? 136.010 92.703 108.027 1.00 82.10 486 GLN B N 1
ATOM 6871 C CA . GLN B 1 529 ? 136.037 92.706 106.571 1.00 82.78 486 GLN B CA 1
ATOM 6872 C C . GLN B 1 529 ? 135.788 91.292 106.071 1.00 86.56 486 GLN B C 1
ATOM 6873 O O . GLN B 1 529 ? 136.518 90.366 106.436 1.00 88.27 486 GLN B O 1
ATOM 6879 N N . PHE B 1 530 ? 134.761 91.129 105.236 1.00 95.70 487 PHE B N 1
ATOM 6880 C CA . PHE B 1 530 ? 134.449 89.812 104.696 1.00 97.13 487 PHE B CA 1
ATOM 6881 C C . PHE B 1 530 ? 135.448 89.368 103.635 1.00 96.05 487 PHE B C 1
ATOM 6882 O O . PHE B 1 530 ? 135.510 88.175 103.321 1.00 93.40 487 PHE B O 1
ATOM 6884 N N . ASN B 1 531 ? 136.227 90.296 103.080 1.00 98.84 488 ASN B N 1
ATOM 6885 C CA . ASN B 1 531 ? 137.181 89.982 102.027 1.00 99.42 488 ASN B CA 1
ATOM 6886 C C . ASN B 1 531 ? 138.540 89.541 102.554 1.00 99.36 488 ASN B C 1
ATOM 6887 O O . ASN B 1 531 ? 139.377 89.097 101.761 1.00 96.40 488 ASN B O 1
ATOM 6889 N N . ALA B 1 532 ? 138.782 89.649 103.856 1.00 91.73 489 ALA B N 1
ATOM 6890 C CA . ALA B 1 532 ? 140.068 89.262 104.423 1.00 87.54 489 ALA B CA 1
ATOM 6891 C C . ALA B 1 532 ? 140.034 87.824 104.929 1.00 88.64 489 ALA B C 1
ATOM 6892 O O . ALA B 1 532 ? 140.997 87.075 104.766 1.00 87.24 489 ALA B O 1
ATOM 6894 N N . PRO B 1 535 ? 141.349 85.393 110.453 1.00 92.52 492 PRO B N 1
ATOM 6895 C CA . PRO B 1 535 ? 141.651 86.757 110.888 1.00 92.28 492 PRO B CA 1
ATOM 6896 C C . PRO B 1 535 ? 140.629 87.768 110.379 1.00 92.87 492 PRO B C 1
ATOM 6897 O O . PRO B 1 535 ? 140.996 88.889 110.029 1.00 95.11 492 PRO B O 1
ATOM 6901 N N . LYS B 1 536 ? 139.358 87.362 110.336 1.00 82.96 493 LYS B N 1
ATOM 6902 C CA . LYS B 1 536 ? 138.316 88.249 109.828 1.00 83.09 493 LYS B CA 1
ATOM 6903 C C . LYS B 1 536 ? 138.155 89.480 110.711 1.00 84.66 493 LYS B C 1
ATOM 6904 O O . LYS B 1 536 ? 137.936 90.587 110.209 1.00 84.47 493 LYS B O 1
ATOM 6910 N N . TYR B 1 537 ? 138.243 89.308 112.024 1.00 82.82 494 TYR B N 1
ATOM 6911 C CA . TYR B 1 537 ? 138.175 90.431 112.944 1.00 74.25 494 TYR B CA 1
ATOM 6912 C C . TYR B 1 537 ? 139.575 90.940 113.266 1.00 79.11 494 TYR B C 1
ATOM 6913 O O . TYR B 1 537 ? 140.572 90.231 113.112 1.00 86.91 494 TYR B O 1
ATOM 6922 N N . ARG B 1 538 ? 139.638 92.191 113.717 1.00 74.58 495 ARG B N 1
ATOM 6923 C CA . ARG B 1 538 ? 140.912 92.824 114.030 1.00 77.89 495 ARG B CA 1
ATOM 6924 C C . ARG B 1 538 ? 140.651 94.055 114.881 1.00 73.76 495 ARG B C 1
ATOM 6925 O O . ARG B 1 538 ? 139.846 94.908 114.499 1.00 75.66 495 ARG B O 1
ATOM 6933 N N . CYS B 1 539 ? 141.328 94.144 116.027 1.00 72.43 496 CYS B N 1
ATOM 6934 C CA . CYS B 1 539 ? 141.209 95.319 116.880 1.00 70.96 496 CYS B CA 1
ATOM 6935 C C . CYS B 1 539 ? 141.727 96.538 116.140 1.00 69.45 496 CYS B C 1
ATOM 6936 O O . CYS B 1 539 ? 142.932 96.660 115.899 1.00 79.58 496 CYS B O 1
ATOM 6939 N N . VAL B 1 540 ? 140.830 97.446 115.776 1.00 71.57 497 VAL B N 1
ATOM 6940 C CA . VAL B 1 540 ? 141.225 98.564 114.931 1.00 72.10 497 VAL B CA 1
ATOM 6941 C C . VAL B 1 540 ? 141.583 99.794 115.752 1.00 67.98 497 VAL B C 1
ATOM 6942 O O . VAL B 1 540 ? 142.627 100.406 115.521 1.00 66.37 497 VAL B O 1
ATOM 6946 N N . PHE B 1 541 ? 140.766 100.195 116.723 1.00 68.44 498 PHE B N 1
ATOM 6947 C CA . PHE B 1 541 ? 141.227 101.276 117.594 1.00 61.20 498 PHE B CA 1
ATOM 6948 C C . PHE B 1 541 ? 140.644 101.096 118.987 1.00 71.36 498 PHE B C 1
ATOM 6949 O O . PHE B 1 541 ? 139.994 100.095 119.285 1.00 77.85 498 PHE B O 1
ATOM 6957 N N . SER B 1 542 ? 140.907 102.076 119.849 1.00 67.43 499 SER B N 1
ATOM 6958 C CA . SER B 1 542 ? 140.424 102.083 121.222 1.00 61.28 499 SER B CA 1
ATOM 6959 C C . SER B 1 542 ? 139.839 103.448 121.548 1.00 60.93 499 SER B C 1
ATOM 6960 O O . SER B 1 542 ? 140.437 104.479 121.228 1.00 63.23 499 SER B O 1
ATOM 6963 N N . LEU B 1 543 ? 138.667 103.445 122.188 1.00 60.99 500 LEU B N 1
ATOM 6964 C CA . LEU B 1 543 ? 137.989 104.698 122.511 1.00 55.96 500 LEU B CA 1
ATOM 6965 C C . LEU B 1 543 ? 138.837 105.570 123.427 1.00 66.75 500 LEU B C 1
ATOM 6966 O O . LEU B 1 543 ? 138.994 106.772 123.188 1.00 71.20 500 LEU B O 1
ATOM 6971 N N . ASP B 1 544 ? 139.396 104.978 124.485 1.00 75.55 501 ASP B N 1
ATOM 6972 C CA . ASP B 1 544 ? 140.155 105.760 125.455 1.00 73.02 501 ASP B CA 1
ATOM 6973 C C . ASP B 1 544 ? 141.434 106.324 124.855 1.00 78.56 501 ASP B C 1
ATOM 6974 O O . ASP B 1 544 ? 141.944 107.343 125.334 1.00 80.35 501 ASP B O 1
ATOM 6979 N N . LYS B 1 545 ? 141.962 105.688 123.814 1.00 77.05 502 LYS B N 1
ATOM 6980 C CA . LYS B 1 545 ? 143.196 106.125 123.179 1.00 76.82 502 LYS B CA 1
ATOM 6981 C C . LYS B 1 545 ? 142.962 107.100 122.034 1.00 77.90 502 LYS B C 1
ATOM 6982 O O . LYS B 1 545 ? 143.930 107.521 121.393 1.00 87.66 502 LYS B O 1
ATOM 6988 N N . MET B 1 546 ? 141.707 107.466 121.760 1.00 65.47 503 MET B N 1
ATOM 6989 C CA . MET B 1 546 ? 141.433 108.425 120.695 1.00 72.85 503 MET B CA 1
ATOM 6990 C C . MET B 1 546 ? 141.997 109.801 121.015 1.00 75.94 503 MET B C 1
ATOM 6991 O O . MET B 1 546 ? 142.344 110.555 120.099 1.00 79.19 503 MET B O 1
ATOM 6996 N N . LEU B 1 547 ? 142.095 110.149 122.297 1.00 73.56 504 LEU B N 1
ATOM 6997 C CA . LEU B 1 547 ? 142.723 111.402 122.688 1.00 77.58 504 LEU B CA 1
ATOM 6998 C C . LEU B 1 547 ? 144.239 111.365 122.555 1.00 82.82 504 LEU B C 1
ATOM 6999 O O . LEU B 1 547 ? 144.884 112.406 122.720 1.00 88.29 504 LEU B O 1
ATOM 7001 N N . ASN B 1 548 ? 144.816 110.202 122.269 1.00 85.86 505 ASN B N 1
ATOM 7002 C CA . ASN B 1 548 ? 146.250 110.056 122.053 1.00 83.61 505 ASN B CA 1
ATOM 7003 C C . ASN B 1 548 ? 146.621 109.894 120.589 1.00 85.35 505 ASN B C 1
ATOM 7004 O O . ASN B 1 548 ? 147.603 110.487 120.137 1.00 87.76 505 ASN B O 1
ATOM 7006 N N . LEU B 1 549 ? 145.861 109.106 119.837 1.00 84.18 506 LEU B N 1
ATOM 7007 C CA . LEU B 1 549 ? 146.121 108.910 118.416 1.00 83.84 506 LEU B CA 1
ATOM 7008 C C . LEU B 1 549 ? 144.959 109.431 117.578 1.00 78.24 506 LEU B C 1
ATOM 7009 O O . LEU B 1 549 ? 143.961 108.738 117.385 1.00 74.75 506 LEU B O 1
ATOM 7011 N N . VAL C 1 246 ? 14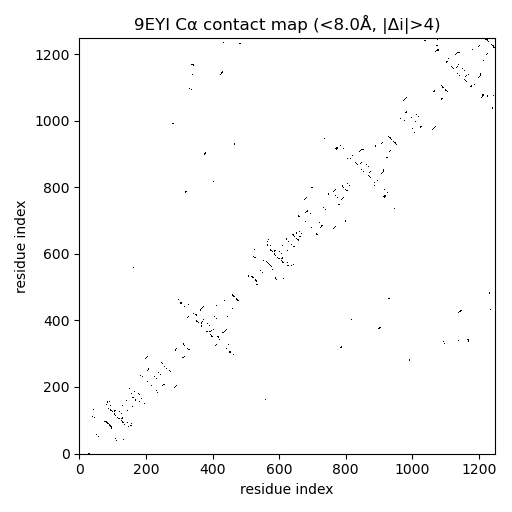2.101 164.918 162.113 1.00 102.52 203 VAL C N 1
ATOM 7012 C CA . VAL C 1 246 ? 141.061 165.148 161.121 1.00 105.08 203 VAL C CA 1
ATOM 7013 C C . VAL C 1 246 ? 141.648 165.836 159.895 1.00 105.74 203 VAL C C 1
ATOM 7014 O O . VAL C 1 246 ? 141.706 167.063 159.829 1.00 104.11 203 VAL C O 1
ATOM 7016 N N . HIS C 1 247 ? 142.082 165.042 158.929 1.00 116.82 204 HIS C N 1
ATOM 7017 C CA . HIS C 1 247 ? 142.672 165.576 157.707 1.00 119.63 204 HIS C CA 1
ATOM 7018 C C . HIS C 1 247 ? 142.003 165.057 156.445 1.00 118.49 204 HIS C C 1
ATOM 7019 O O . HIS C 1 247 ? 141.874 165.806 155.474 1.00 116.10 204 HIS C O 1
ATOM 7021 N N . ARG C 1 248 ? 141.575 163.798 156.430 1.00 112.04 205 ARG C N 1
ATOM 7022 C CA . ARG C 1 248 ? 140.968 163.201 155.242 1.00 111.49 205 ARG C CA 1
ATOM 7023 C C . ARG C 1 248 ? 139.450 163.357 155.244 1.00 112.21 205 ARG C C 1
ATOM 7024 O O . ARG C 1 248 ? 138.706 162.390 155.085 1.00 112.00 205 ARG C O 1
ATOM 7026 N N . ILE C 1 249 ? 138.978 164.589 155.412 1.00 109.78 206 ILE C N 1
ATOM 7027 C CA . ILE C 1 249 ? 137.553 164.897 155.410 1.00 109.11 206 ILE C CA 1
ATOM 7028 C C . ILE C 1 249 ? 137.199 165.541 154.078 1.00 112.07 206 ILE C C 1
ATOM 7029 O O . ILE C 1 249 ? 137.799 166.550 153.687 1.00 114.29 206 ILE C O 1
ATOM 7034 N N . LYS C 1 250 ? 136.223 164.960 153.381 1.00 114.06 207 LYS C N 1
ATOM 7035 C CA . LYS C 1 250 ? 135.812 165.431 152.064 1.00 113.93 207 LYS C CA 1
ATOM 7036 C C . LYS C 1 250 ? 134.591 166.342 152.119 1.00 113.62 207 LYS C C 1
ATOM 7037 O O . LYS C 1 250 ? 134.596 167.421 151.520 1.00 112.76 207 LYS C O 1
ATOM 7039 N N . LYS C 1 251 ? 133.544 165.930 152.827 1.00 114.92 208 LYS C N 1
ATOM 7040 C CA . LYS C 1 251 ? 132.298 166.678 152.900 1.00 115.90 208 LYS C CA 1
ATOM 7041 C C . LYS C 1 251 ? 132.105 167.242 154.301 1.00 114.98 208 LYS C C 1
ATOM 7042 O O . LYS C 1 251 ? 132.382 166.566 155.297 1.00 117.39 208 LYS C O 1
ATOM 7048 N N . ILE C 1 252 ? 131.626 168.486 154.369 1.00 117.58 209 ILE C N 1
ATOM 7049 C CA . ILE C 1 252 ? 131.362 169.114 155.659 1.00 116.74 209 ILE C CA 1
ATOM 7050 C C . ILE C 1 252 ? 130.220 168.408 156.379 1.00 118.14 209 ILE C C 1
ATOM 7051 O O . ILE C 1 252 ? 130.170 168.394 157.615 1.00 124.86 209 ILE C O 1
ATOM 7056 N N . GLU C 1 253 ? 129.292 167.808 155.629 1.00 112.47 210 GLU C N 1
ATOM 7057 C CA . GLU C 1 253 ? 128.178 167.100 156.253 1.00 112.79 210 GLU C CA 1
ATOM 7058 C C . GLU C 1 253 ? 128.671 165.944 157.113 1.00 114.78 210 GLU C C 1
ATOM 7059 O O . GLU C 1 253 ? 128.160 165.720 158.217 1.00 114.33 210 GLU C O 1
ATOM 7061 N N . GLN C 1 254 ? 129.661 165.194 156.623 1.00 115.12 211 GLN C N 1
ATOM 7062 C CA . GLN C 1 254 ? 130.227 164.107 157.416 1.00 115.22 211 GLN C CA 1
ATOM 7063 C C . GLN C 1 254 ? 130.939 164.640 158.653 1.00 114.83 211 GLN C C 1
ATOM 7064 O O . GLN C 1 254 ? 130.871 164.033 159.728 1.00 116.89 211 GLN C O 1
ATOM 7070 N N . LEU C 1 255 ? 131.634 165.772 158.519 1.00 110.96 212 LEU C N 1
ATOM 7071 C CA . LEU C 1 255 ? 132.324 166.361 159.663 1.00 107.44 212 LEU C CA 1
ATOM 7072 C C . LEU C 1 255 ? 131.337 166.800 160.737 1.00 106.91 212 LEU C C 1
ATOM 7073 O O . LEU C 1 255 ? 131.610 166.660 161.935 1.00 107.93 212 LEU C O 1
ATOM 7078 N N . ASP C 1 256 ? 130.188 167.342 160.326 1.00 115.96 213 ASP C N 1
ATOM 7079 C CA . ASP C 1 256 ? 129.212 167.836 161.293 1.00 116.22 213 ASP C CA 1
ATOM 7080 C C . ASP C 1 256 ? 128.687 166.713 162.178 1.00 116.45 213 ASP C C 1
ATOM 7081 O O . ASP C 1 256 ? 128.515 166.896 163.389 1.00 116.80 213 ASP C O 1
ATOM 7086 N N . ALA C 1 257 ? 128.422 165.545 161.592 1.00 111.17 214 ALA C N 1
ATOM 7087 C CA . ALA C 1 257 ? 127.889 164.437 162.377 1.00 111.43 214 ALA C CA 1
ATOM 7088 C C . ALA C 1 257 ? 128.920 163.882 163.350 1.00 114.13 214 ALA C C 1
ATOM 7089 O O . ALA C 1 257 ? 128.558 163.463 164.454 1.00 113.34 214 ALA C O 1
ATOM 7091 N N . TRP C 1 258 ? 130.199 163.873 162.969 1.00 113.01 215 TRP C N 1
ATOM 7092 C CA . TRP C 1 258 ? 131.224 163.288 163.829 1.00 107.71 215 TRP C CA 1
ATOM 7093 C C . TRP C 1 258 ? 131.326 164.022 165.159 1.00 105.54 215 TRP C C 1
ATOM 7094 O O . TRP C 1 258 ? 131.436 163.391 166.217 1.00 104.41 215 TRP C O 1
ATOM 7105 N N . LEU C 1 259 ? 131.291 165.351 165.130 1.00 106.72 216 LEU C N 1
ATOM 7106 C CA . LEU C 1 259 ? 131.428 166.144 166.342 1.00 103.94 216 LEU C CA 1
ATOM 7107 C C . LEU C 1 259 ? 130.121 166.319 167.103 1.00 104.45 216 LEU C C 1
ATOM 7108 O O . LEU C 1 259 ? 130.151 166.768 168.253 1.00 107.75 216 LEU C O 1
ATOM 7113 N N . ASN C 1 260 ? 128.983 165.978 166.503 1.00 101.83 217 ASN C N 1
ATOM 7114 C CA . ASN C 1 260 ? 127.682 166.218 167.121 1.00 103.48 217 ASN C CA 1
ATOM 7115 C C . ASN C 1 260 ? 126.787 164.990 166.986 1.00 103.01 217 ASN C C 1
ATOM 7116 O O . ASN C 1 260 ? 125.614 165.082 166.622 1.00 102.46 217 ASN C O 1
ATOM 7121 N N . THR C 1 261 ? 127.337 163.817 167.279 1.00 98.58 218 THR C N 1
ATOM 7122 C CA . THR C 1 261 ? 126.566 162.584 167.322 1.00 100.13 218 THR C CA 1
ATOM 7123 C C . THR C 1 261 ? 126.473 162.077 168.755 1.00 103.43 218 THR C C 1
ATOM 7124 O O . THR C 1 261 ? 127.201 162.517 169.649 1.00 102.22 218 THR C O 1
ATOM 7128 N N . GLU C 1 262 ? 125.553 161.137 168.966 1.00 102.51 219 GLU C N 1
ATOM 7129 C CA . GLU C 1 262 ? 125.341 160.531 170.274 1.00 99.71 219 GLU C CA 1
ATOM 7130 C C . GLU C 1 262 ? 125.993 159.163 170.406 1.00 99.00 219 GLU C C 1
ATOM 7131 O O . GLU C 1 262 ? 126.579 158.861 171.449 1.00 102.63 219 GLU C O 1
ATOM 7133 N N . THR C 1 263 ? 125.904 158.326 169.375 1.00 94.01 220 THR C N 1
ATOM 7134 C CA . THR C 1 263 ? 126.503 157.000 169.380 1.00 98.11 220 THR C CA 1
ATOM 7135 C C . THR C 1 263 ? 127.462 156.867 168.207 1.00 100.44 220 THR C C 1
ATOM 7136 O O . THR C 1 263 ? 127.158 157.303 167.092 1.00 99.55 220 THR C O 1
ATOM 7140 N N . ILE C 1 264 ? 128.616 156.265 168.462 1.00 99.33 221 ILE C N 1
ATOM 7141 C CA . ILE C 1 264 ? 129.630 156.001 167.446 1.00 97.18 221 ILE C CA 1
ATOM 7142 C C . ILE C 1 264 ? 129.628 154.504 167.160 1.00 91.03 221 ILE C C 1
ATOM 7143 O O . ILE C 1 264 ? 129.781 153.702 168.090 1.00 92.70 221 ILE C O 1
ATOM 7148 N N . PRO C 1 265 ? 129.464 154.082 165.907 1.00 88.90 222 PRO C N 1
ATOM 7149 C CA . PRO C 1 265 ? 129.509 152.648 165.600 1.00 90.74 222 PRO C CA 1
ATOM 7150 C C . PRO C 1 265 ? 130.949 152.164 165.511 1.00 95.52 222 PRO C C 1
ATOM 7151 O O . PRO C 1 265 ? 131.791 152.792 164.866 1.00 99.09 222 PRO C O 1
ATOM 7155 N N . LEU C 1 266 ? 131.229 151.042 166.166 1.00 80.70 223 LEU C N 1
ATOM 7156 C CA . LEU C 1 266 ? 132.551 150.418 166.128 1.00 69.68 223 LEU C CA 1
ATOM 7157 C C . LEU C 1 266 ? 132.416 149.024 165.536 1.00 65.69 223 LEU C C 1
ATOM 7158 O O . LEU C 1 266 ? 132.016 148.082 166.241 1.00 72.95 223 LEU C O 1
ATOM 7163 N N . PRO C 1 267 ? 132.724 148.841 164.256 1.00 58.57 224 PRO C N 1
ATOM 7164 C CA . PRO C 1 267 ? 132.574 147.526 163.620 1.00 57.82 224 PRO C CA 1
ATOM 7165 C C . PRO C 1 267 ? 133.732 146.607 163.977 1.00 72.48 224 PRO C C 1
ATOM 7166 O O . PRO C 1 267 ? 134.881 146.853 163.600 1.00 77.41 224 PRO C O 1
ATOM 7170 N N . VAL C 1 268 ? 133.426 145.533 164.698 1.00 79.20 225 VAL C N 1
ATOM 7171 C CA . VAL C 1 268 ? 134.421 144.556 165.123 1.00 69.67 225 VAL C CA 1
ATOM 7172 C C . VAL C 1 268 ? 134.250 143.297 164.291 1.00 69.08 225 VAL C C 1
ATOM 7173 O O . VAL C 1 268 ? 133.131 142.796 164.130 1.00 79.28 225 VAL C O 1
ATOM 7177 N N . ILE C 1 269 ? 135.356 142.785 163.762 1.00 65.67 226 ILE C N 1
ATOM 7178 C CA . ILE C 1 269 ? 135.348 141.590 162.931 1.00 66.00 226 ILE C CA 1
ATOM 7179 C C . ILE C 1 269 ? 136.418 140.632 163.433 1.00 71.21 226 ILE C C 1
ATOM 7180 O O . ILE C 1 269 ? 137.515 141.052 163.818 1.00 71.52 226 ILE C O 1
ATOM 7185 N N . GLN C 1 270 ? 136.084 139.347 163.463 1.00 65.92 227 GLN C N 1
ATOM 7186 C CA . GLN C 1 270 ? 137.024 138.292 163.813 1.00 66.27 227 GLN C CA 1
ATOM 7187 C C . GLN C 1 270 ? 137.379 137.538 162.540 1.00 73.96 227 GLN C C 1
ATOM 7188 O O . GLN C 1 270 ? 136.486 137.061 161.831 1.00 75.03 227 GLN C O 1
ATOM 7194 N N . TYR C 1 271 ? 138.674 137.431 162.251 1.00 71.96 228 TYR C N 1
ATOM 7195 C CA . TYR C 1 271 ? 139.116 136.770 161.034 1.00 65.32 228 TYR C CA 1
ATOM 7196 C C . TYR C 1 271 ? 140.435 136.057 161.285 1.00 71.91 228 TYR C C 1
ATOM 7197 O O . TYR C 1 271 ? 141.264 136.510 162.078 1.00 72.94 228 TYR C O 1
ATOM 7206 N N . GLN C 1 272 ? 140.617 134.931 160.598 1.00 73.56 229 GLN C N 1
ATOM 7207 C CA . GLN C 1 272 ? 141.861 134.171 160.625 1.00 69.00 229 GLN C CA 1
ATOM 7208 C C . GLN C 1 272 ? 142.234 133.810 159.196 1.00 70.76 229 GLN C C 1
ATOM 7209 O O . GLN C 1 272 ? 141.498 133.075 158.529 1.00 72.03 229 GLN C O 1
ATOM 7215 N N . GLY C 1 273 ? 143.358 134.317 158.732 1.00 80.95 230 GLY C N 1
ATOM 7216 C CA . GLY C 1 273 ? 143.808 134.043 157.383 1.00 82.96 230 GLY C CA 1
ATOM 7217 C C . GLY C 1 273 ? 144.700 135.167 156.881 1.00 85.94 230 GLY C C 1
ATOM 7218 O O . GLY C 1 273 ? 145.327 135.871 157.668 1.00 89.68 230 GLY C O 1
ATOM 7219 N N . GLU C 1 274 ? 144.738 135.305 155.559 1.00 81.50 231 GLU C N 1
ATOM 7220 C CA . GLU C 1 274 ? 145.552 136.338 154.935 1.00 78.45 231 GLU C CA 1
ATOM 7221 C C . GLU C 1 274 ? 144.982 137.720 155.226 1.00 75.05 231 GLU C C 1
ATOM 7222 O O . GLU C 1 274 ? 143.766 137.925 155.208 1.00 76.37 231 GLU C O 1
ATOM 7224 N N . GLU C 1 275 ? 145.876 138.675 155.492 1.00 71.98 232 GLU C N 1
ATOM 7225 C CA . GLU C 1 275 ? 145.451 140.036 155.794 1.00 74.66 232 GLU C CA 1
ATOM 7226 C C . GLU C 1 275 ? 144.825 140.734 154.595 1.00 76.14 232 GLU C C 1
ATOM 7227 O O . GLU C 1 275 ? 144.087 141.708 154.778 1.00 75.64 232 GLU C O 1
ATOM 7229 N N . ASN C 1 276 ? 145.108 140.269 153.376 1.00 81.09 233 ASN C N 1
ATOM 7230 C CA . ASN C 1 276 ? 144.515 140.890 152.195 1.00 76.92 233 ASN C CA 1
ATOM 7231 C C . ASN C 1 276 ? 143.012 140.648 152.136 1.00 80.41 233 ASN C C 1
ATOM 7232 O O . ASN C 1 276 ? 142.246 141.557 151.799 1.00 87.25 233 ASN C O 1
ATOM 7237 N N . GLU C 1 277 ? 142.569 139.430 152.457 1.00 77.25 234 GLU C N 1
ATOM 7238 C CA . GLU C 1 277 ? 141.137 139.157 152.479 1.00 77.12 234 GLU C CA 1
ATOM 7239 C C . GLU C 1 277 ? 140.458 139.841 153.659 1.00 76.87 234 GLU C C 1
ATOM 7240 O O . GLU C 1 277 ? 139.270 140.173 153.582 1.00 77.85 234 GLU C O 1
ATOM 7246 N N . LEU C 1 278 ? 141.193 140.060 154.752 1.00 68.14 235 LEU C N 1
ATOM 7247 C CA . LEU C 1 278 ? 140.648 140.823 155.869 1.00 64.37 235 LEU C CA 1
ATOM 7248 C C . LEU C 1 278 ? 140.307 142.245 155.444 1.00 69.93 235 LEU C C 1
ATOM 7249 O O . LEU C 1 278 ? 139.297 142.808 155.881 1.00 78.01 235 LEU C O 1
ATOM 7254 N N . LYS C 1 279 ? 141.144 142.843 154.592 1.00 77.09 236 LYS C N 1
ATOM 7255 C CA . LYS C 1 279 ? 140.843 144.169 154.064 1.00 72.14 236 LYS C CA 1
ATOM 7256 C C . LYS C 1 279 ? 139.550 144.159 153.262 1.00 71.39 236 LYS C C 1
ATOM 7257 O O . LYS C 1 279 ? 138.751 145.100 153.343 1.00 77.49 236 LYS C O 1
ATOM 7263 N N . ARG C 1 280 ? 139.329 143.105 152.475 1.00 70.11 237 ARG C N 1
ATOM 7264 C CA . ARG C 1 280 ? 138.084 142.985 151.725 1.00 69.82 237 ARG C CA 1
ATOM 7265 C C . ARG C 1 280 ? 136.889 142.841 152.658 1.00 70.60 237 ARG C C 1
ATOM 7266 O O . ARG C 1 280 ? 135.821 143.409 152.404 1.00 75.50 237 ARG C O 1
ATOM 7274 N N . TRP C 1 281 ? 137.047 142.072 153.738 1.00 69.51 238 TRP C N 1
ATOM 7275 C CA . TRP C 1 281 ? 135.950 141.880 154.681 1.00 66.76 238 TRP C CA 1
ATOM 7276 C C . TRP C 1 281 ? 135.590 143.182 155.384 1.00 66.01 238 TRP C C 1
ATOM 7277 O O . TRP C 1 281 ? 134.409 143.475 155.599 1.00 71.91 238 TRP C O 1
ATOM 7288 N N . GLN C 1 282 ? 136.598 143.970 155.760 1.00 76.99 239 GLN C N 1
ATOM 7289 C CA . GLN C 1 282 ? 136.337 145.231 156.445 1.00 74.57 239 GLN C CA 1
ATOM 7290 C C . GLN C 1 282 ? 135.621 146.220 155.533 1.00 80.92 239 GLN C C 1
ATOM 7291 O O . GLN C 1 282 ? 134.742 146.963 155.984 1.00 87.69 239 GLN C O 1
ATOM 7297 N N . LYS C 1 283 ? 135.989 146.248 154.250 1.00 79.40 240 LYS C N 1
ATOM 7298 C CA . LYS C 1 283 ? 135.333 147.155 153.313 1.00 78.32 240 LYS C CA 1
ATOM 7299 C C . LYS C 1 283 ? 133.853 146.826 153.171 1.00 79.35 240 LYS C C 1
ATOM 7300 O O . LYS C 1 283 ? 133.009 147.729 153.151 1.00 80.89 240 LYS C O 1
ATOM 7302 N N . ALA C 1 284 ? 133.517 145.537 153.070 1.00 81.70 241 ALA C N 1
ATOM 7303 C CA . ALA C 1 284 ? 132.114 145.142 153.036 1.00 81.43 241 ALA C CA 1
ATOM 7304 C C . ALA C 1 284 ? 131.405 145.508 154.331 1.00 79.33 241 ALA C C 1
ATOM 7305 O O . ALA C 1 284 ? 130.217 145.848 154.318 1.00 78.09 241 ALA C O 1
ATOM 7307 N N . MET C 1 285 ? 132.114 145.437 155.458 1.00 84.58 242 MET C N 1
ATOM 7308 C CA . MET C 1 285 ? 131.540 145.857 156.729 1.00 75.36 242 MET C CA 1
ATOM 7309 C C . MET C 1 285 ? 131.321 147.363 156.773 1.00 76.48 242 MET C C 1
ATOM 7310 O O . MET C 1 285 ? 130.358 147.830 157.390 1.00 81.90 242 MET C O 1
ATOM 7315 N N . GLU C 1 286 ? 132.191 148.132 156.115 1.00 85.89 243 GLU C N 1
ATOM 7316 C CA . GLU C 1 286 ? 132.065 149.586 156.133 1.00 86.51 243 GLU C CA 1
ATOM 7317 C C . GLU C 1 286 ? 130.763 150.042 155.486 1.00 89.80 243 GLU C C 1
ATOM 7318 O O . GLU C 1 286 ? 130.128 150.992 155.959 1.00 89.40 243 GLU C O 1
ATOM 7324 N N . GLN C 1 287 ? 130.351 149.382 154.400 1.00 88.38 244 GLN C N 1
ATOM 7325 C CA . GLN C 1 287 ? 129.130 149.788 153.710 1.00 83.91 244 GLN C CA 1
ATOM 7326 C C . GLN C 1 287 ? 127.908 149.654 154.609 1.00 86.83 244 GLN C C 1
ATOM 7327 O O . GLN C 1 287 ? 127.062 150.555 154.649 1.00 90.58 244 GLN C O 1
ATOM 7333 N N . LYS C 1 288 ? 127.800 148.542 155.341 1.00 77.01 245 LYS C N 1
ATOM 7334 C CA . LYS C 1 288 ? 126.620 148.313 156.169 1.00 72.61 245 LYS C CA 1
ATOM 7335 C C . LYS C 1 288 ? 126.482 149.381 157.244 1.00 75.03 245 LYS C C 1
ATOM 7336 O O . LYS C 1 288 ? 125.369 149.821 157.555 1.00 81.76 245 LYS C O 1
ATOM 7342 N N . VAL C 1 289 ? 127.600 149.804 157.832 1.00 82.36 246 VAL C N 1
ATOM 7343 C CA . VAL C 1 289 ? 127.540 150.875 158.818 1.00 88.69 246 VAL C CA 1
ATOM 7344 C C . VAL C 1 289 ? 127.111 152.182 158.166 1.00 93.50 246 VAL C C 1
ATOM 7345 O O . VAL C 1 289 ? 126.407 152.990 158.783 1.00 92.32 246 VAL C O 1
ATOM 7349 N N . GLN C 1 290 ? 127.517 152.413 156.915 1.00 95.27 247 GLN C N 1
ATOM 7350 C CA . GLN C 1 290 ? 127.190 153.668 156.248 1.00 91.37 247 GLN C CA 1
ATOM 7351 C C . GLN C 1 290 ? 125.727 153.752 155.832 1.00 93.61 247 GLN C C 1
ATOM 7352 O O . GLN C 1 290 ? 125.245 154.852 155.547 1.00 97.81 247 GLN C O 1
ATOM 7358 N N . GLU C 1 291 ? 125.011 152.626 155.780 1.00 93.50 248 GLU C N 1
ATOM 7359 C CA . GLU C 1 291 ? 123.568 152.696 155.571 1.00 94.16 248 GLU C CA 1
ATOM 7360 C C . GLU C 1 291 ? 122.882 153.393 156.738 1.00 95.84 248 GLU C C 1
ATOM 7361 O O . GLU C 1 291 ? 121.961 154.193 156.540 1.00 95.99 248 GLU C O 1
ATOM 7367 N N . LYS C 1 292 ? 123.316 153.101 157.963 1.00 88.59 249 LYS C N 1
ATOM 7368 C CA . LYS C 1 292 ? 122.766 153.758 159.140 1.00 89.30 249 LYS C CA 1
ATOM 7369 C C . LYS C 1 292 ? 123.512 155.034 159.500 1.00 91.16 249 LYS C C 1
ATOM 7370 O O . LYS C 1 292 ? 122.905 155.963 160.046 1.00 91.94 249 LYS C O 1
ATOM 7372 N N . PHE C 1 293 ? 124.813 155.102 159.210 1.00 86.99 250 PHE C N 1
ATOM 7373 C CA . PHE C 1 293 ? 125.627 156.287 159.499 1.00 88.29 250 PHE C CA 1
ATOM 7374 C C . PHE C 1 293 ? 126.474 156.578 158.262 1.00 91.32 250 PHE C C 1
ATOM 7375 O O . PHE C 1 293 ? 127.607 156.105 158.153 1.00 95.72 250 PHE C O 1
ATOM 7383 N N . SER C 1 294 ? 125.925 157.376 157.343 1.00 99.31 251 SER C N 1
ATOM 7384 C CA . SER C 1 294 ? 126.660 157.714 156.127 1.00 100.28 251 SER C CA 1
ATOM 7385 C C . SER C 1 294 ? 127.941 158.471 156.443 1.00 98.68 251 SER C C 1
ATOM 7386 O O . SER C 1 294 ? 128.921 158.378 155.696 1.00 97.68 251 SER C O 1
ATOM 7389 N N . TRP C 1 295 ? 127.950 159.222 157.543 1.00 101.06 252 TRP C N 1
ATOM 7390 C CA . TRP C 1 295 ? 129.138 159.927 158.004 1.00 103.30 252 TRP C CA 1
ATOM 7391 C C . TRP C 1 295 ? 130.239 158.999 158.501 1.00 103.59 252 TRP C C 1
ATOM 7392 O O . TRP C 1 295 ? 131.368 159.462 158.693 1.00 107.59 252 TRP C O 1
ATOM 7403 N N . PHE C 1 296 ? 129.949 157.720 158.720 1.00 99.99 253 PHE C N 1
ATOM 7404 C CA . PHE C 1 296 ? 130.971 156.803 159.204 1.00 98.72 253 PHE C CA 1
ATOM 7405 C C . PHE C 1 296 ? 131.959 156.457 158.096 1.00 98.19 253 PHE C C 1
ATOM 7406 O O . PHE C 1 296 ? 131.582 156.292 156.933 1.00 99.75 253 PHE C O 1
ATOM 7414 N N . SER C 1 297 ? 133.233 156.343 158.467 1.00 98.70 254 SER C N 1
ATOM 7415 C CA . SER C 1 297 ? 134.268 155.921 157.535 1.00 99.25 254 SER C CA 1
ATOM 7416 C C . SER C 1 297 ? 135.440 155.354 158.321 1.00 97.23 254 SER C C 1
ATOM 7417 O O . SER C 1 297 ? 135.761 155.832 159.411 1.00 94.41 254 SER C O 1
ATOM 7420 N N . TYR C 1 298 ? 136.071 154.323 157.752 1.00 93.58 255 TYR C N 1
ATOM 7421 C CA . TYR C 1 298 ? 137.243 153.730 158.388 1.00 90.92 255 TYR C CA 1
ATOM 7422 C C . TYR C 1 298 ? 138.378 154.739 158.501 1.00 93.56 255 TYR C C 1
ATOM 7423 O O . TYR C 1 298 ? 139.053 154.812 159.535 1.00 99.93 255 TYR C O 1
ATOM 7432 N N . GLU C 1 299 ? 138.609 155.523 157.445 1.00 91.48 256 GLU C N 1
ATOM 7433 C CA . GLU C 1 299 ? 139.661 156.532 157.491 1.00 91.87 256 GLU C CA 1
ATOM 7434 C C . GLU C 1 299 ? 139.354 157.600 158.533 1.00 94.89 256 GLU C C 1
ATOM 7435 O O . GLU C 1 299 ? 140.252 158.051 159.255 1.00 93.68 256 GLU C O 1
ATOM 7437 N N . LEU C 1 300 ? 138.091 158.019 158.627 1.00 99.27 257 LEU C N 1
ATOM 7438 C CA . LEU C 1 300 ? 137.714 158.994 159.644 1.00 102.59 257 LEU C CA 1
ATOM 7439 C C . LEU C 1 300 ? 137.745 158.389 161.040 1.00 102.27 257 LEU C C 1
ATOM 7440 O O . LEU C 1 300 ? 137.984 159.105 162.019 1.00 102.54 257 LEU C O 1
ATOM 7445 N N . LEU C 1 301 ? 137.509 157.080 161.153 1.00 95.16 258 LEU C N 1
ATOM 7446 C CA . LEU C 1 301 ? 137.543 156.430 162.458 1.00 95.85 258 LEU C CA 1
ATOM 7447 C C . LEU C 1 301 ? 138.930 156.495 163.083 1.00 95.65 258 LEU C C 1
ATOM 7448 O O . LEU C 1 301 ? 139.057 156.519 164.312 1.00 96.27 258 LEU C O 1
ATOM 7453 N N . GLU C 1 302 ? 139.975 156.528 162.261 1.00 96.87 259 GLU C N 1
ATOM 7454 C CA . GLU C 1 302 ? 141.345 156.578 162.747 1.00 98.96 259 GLU C CA 1
ATOM 7455 C C . GLU C 1 302 ? 141.835 157.997 163.004 1.00 99.83 259 GLU C C 1
ATOM 7456 O O . GLU C 1 302 ? 142.961 158.170 163.480 1.00 99.17 259 GLU C O 1
ATOM 7458 N N . ASP C 1 303 ? 141.026 159.011 162.700 1.00 110.80 260 ASP C N 1
ATOM 7459 C CA . ASP C 1 303 ? 141.441 160.398 162.888 1.00 114.77 260 ASP C CA 1
ATOM 7460 C C . ASP C 1 303 ? 140.973 160.953 164.233 1.00 114.16 260 ASP C C 1
ATOM 7461 O O . ASP C 1 303 ? 141.791 161.384 165.051 1.00 114.13 260 ASP C O 1
ATOM 7463 N N . PHE C 1 304 ? 139.659 160.951 164.468 1.00 104.77 261 PHE C N 1
ATOM 7464 C CA . PHE C 1 304 ? 139.123 161.537 165.694 1.00 102.89 261 PHE C CA 1
ATOM 7465 C C . PHE C 1 304 ? 139.556 160.755 166.928 1.00 105.61 261 PHE C C 1
ATOM 7466 O O . PHE C 1 304 ? 139.879 161.350 167.963 1.00 104.38 261 PHE C O 1
ATOM 7474 N N . TYR C 1 305 ? 139.566 159.429 166.843 1.00 108.74 262 TYR C N 1
ATOM 7475 C CA . TYR C 1 305 ? 139.904 158.577 167.977 1.00 108.94 262 TYR C CA 1
ATOM 7476 C C . TYR C 1 305 ? 141.214 157.829 167.806 1.00 110.70 262 TYR C C 1
ATOM 7477 O O . TYR C 1 305 ? 141.942 157.641 168.783 1.00 109.31 262 TYR C O 1
ATOM 7486 N N . GLY C 1 306 ? 141.536 157.401 166.592 1.00 103.53 263 GLY C N 1
ATOM 7487 C CA . GLY C 1 306 ? 142.714 156.600 166.353 1.00 102.99 263 GLY C CA 1
ATOM 7488 C C . GLY C 1 306 ? 142.467 155.113 166.254 1.00 99.86 263 GLY C C 1
ATOM 7489 O O . GLY C 1 306 ? 143.435 154.346 166.221 1.00 98.82 263 GLY C O 1
ATOM 7490 N N . ILE C 1 307 ? 141.208 154.681 166.212 1.00 93.26 264 ILE C N 1
ATOM 7491 C CA . ILE C 1 307 ? 140.907 153.265 166.058 1.00 90.31 264 ILE C CA 1
ATOM 7492 C C . ILE C 1 307 ? 141.347 152.815 164.673 1.00 91.42 264 ILE C C 1
ATOM 7493 O O . ILE C 1 307 ? 140.993 153.430 163.658 1.00 99.24 264 ILE C O 1
ATOM 7498 N N . THR C 1 308 ? 142.126 151.742 164.625 1.00 87.08 265 THR C N 1
ATOM 7499 C CA . THR C 1 308 ? 142.712 151.242 163.392 1.00 92.11 265 THR C CA 1
ATOM 7500 C C . THR C 1 308 ? 142.009 149.949 162.980 1.00 90.51 265 THR C C 1
ATOM 7501 O O . THR C 1 308 ? 141.447 149.231 163.809 1.00 91.26 265 THR C O 1
ATOM 7505 N N . ASN C 1 309 ? 142.018 149.678 161.670 1.00 93.71 266 ASN C N 1
ATOM 7506 C CA . ASN C 1 309 ? 141.408 148.458 161.149 1.00 94.67 266 ASN C CA 1
ATOM 7507 C C . ASN C 1 309 ? 141.907 147.225 161.892 1.00 96.74 266 ASN C C 1
ATOM 7508 O O . ASN C 1 309 ? 141.131 146.303 162.171 1.00 97.58 266 ASN C O 1
ATOM 7513 N N . SER C 1 310 ? 143.202 147.186 162.212 1.00 93.05 267 SER C N 1
ATOM 7514 C CA . SER C 1 310 ? 143.729 146.088 163.017 1.00 90.29 267 SER C CA 1
ATOM 7515 C C . SER C 1 310 ? 143.135 146.101 164.420 1.00 92.66 267 SER C C 1
ATOM 7516 O O . SER C 1 310 ? 142.823 145.043 164.979 1.00 97.58 267 SER C O 1
ATOM 7519 N N . ASP C 1 311 ? 142.977 147.290 165.007 1.00 89.72 268 ASP C N 1
ATOM 7520 C CA . ASP C 1 311 ? 142.455 147.382 166.367 1.00 89.88 268 ASP C CA 1
ATOM 7521 C C . ASP C 1 311 ? 141.014 146.899 166.454 1.00 90.72 268 ASP C C 1
ATOM 7522 O O . ASP C 1 311 ? 140.588 146.414 167.507 1.00 89.07 268 ASP C O 1
ATOM 7527 N N . LEU C 1 312 ? 140.250 147.032 165.374 1.00 87.85 269 LEU C N 1
ATOM 7528 C CA . LEU C 1 312 ? 138.885 146.527 165.339 1.00 83.15 269 LEU C CA 1
ATOM 7529 C C . LEU C 1 312 ? 138.806 145.061 164.950 1.00 85.14 269 LEU C C 1
ATOM 7530 O O . LEU C 1 312 ? 137.715 144.483 164.997 1.00 89.80 269 LEU C O 1
ATOM 7535 N N . ALA C 1 313 ? 139.921 144.449 164.571 1.00 84.93 270 ALA C N 1
ATOM 7536 C CA . ALA C 1 313 ? 139.933 143.094 164.045 1.00 83.81 270 ALA C CA 1
ATOM 7537 C C . ALA C 1 313 ? 140.536 142.141 165.065 1.00 88.51 270 ALA C C 1
ATOM 7538 O O . ALA C 1 313 ? 141.637 142.379 165.570 1.00 88.90 270 ALA C O 1
ATOM 7540 N N . ILE C 1 314 ? 139.809 141.066 165.364 1.00 71.54 271 ILE C N 1
ATOM 7541 C CA . ILE C 1 314 ? 140.358 139.943 166.122 1.00 65.06 271 ILE C CA 1
ATOM 7542 C C . ILE C 1 314 ? 141.043 139.061 165.084 1.00 66.91 271 ILE C C 1
ATOM 7543 O O . ILE C 1 314 ? 140.460 138.119 164.547 1.00 66.31 271 ILE C O 1
ATOM 7548 N N . PHE C 1 315 ? 142.302 139.377 164.797 1.00 74.57 272 PHE C N 1
ATOM 7549 C CA . PHE C 1 315 ? 142.996 138.848 163.634 1.00 70.85 272 PHE C CA 1
ATOM 7550 C C . PHE C 1 315 ? 144.123 137.912 164.046 1.00 76.46 272 PHE C C 1
ATOM 7551 O O . PHE C 1 315 ? 144.847 138.178 165.009 1.00 79.69 272 PHE C O 1
ATOM 7559 N N . GLY C 1 316 ? 144.262 136.818 163.303 1.00 80.58 273 GLY C N 1
ATOM 7560 C CA . GLY C 1 316 ? 145.363 135.893 163.473 1.00 81.54 273 GLY C CA 1
ATOM 7561 C C . GLY C 1 316 ? 145.777 135.296 162.145 1.00 79.08 273 GLY C C 1
ATOM 7562 O O . GLY C 1 316 ? 144.924 134.883 161.356 1.00 77.60 273 GLY C O 1
ATOM 7563 N N . ASN C 1 317 ? 147.080 135.248 161.882 1.00 83.27 274 ASN C N 1
ATOM 7564 C CA . ASN C 1 317 ? 147.561 134.798 160.583 1.00 83.87 274 ASN C CA 1
ATOM 7565 C C . ASN C 1 317 ? 147.348 133.299 160.420 1.00 84.08 274 ASN C C 1
ATOM 7566 O O . ASN C 1 317 ? 147.687 132.510 161.307 1.00 85.78 274 ASN C O 1
ATOM 7571 N N . GLY C 1 318 ? 146.779 132.910 159.285 1.00 73.13 275 GLY C N 1
ATOM 7572 C CA . GLY C 1 318 ? 146.602 131.508 158.965 1.00 71.42 275 GLY C CA 1
ATOM 7573 C C . GLY C 1 318 ? 145.517 130.848 159.797 1.00 73.07 275 GLY C C 1
ATOM 7574 O O . GLY C 1 318 ? 144.813 131.474 160.586 1.00 82.58 275 GLY C O 1
ATOM 7575 N N . ILE C 1 319 ? 145.392 129.536 159.599 1.00 63.78 276 ILE C N 1
ATOM 7576 C CA . ILE C 1 319 ? 144.419 128.747 160.342 1.00 65.38 276 ILE C CA 1
ATOM 7577 C C . ILE C 1 319 ? 144.813 128.710 161.811 1.00 66.21 276 ILE C C 1
ATOM 7578 O O . ILE C 1 319 ? 145.983 128.493 162.151 1.00 68.86 276 ILE C O 1
ATOM 7583 N N . LEU C 1 320 ? 143.843 128.938 162.687 1.00 65.67 277 LEU C N 1
ATOM 7584 C CA . LEU C 1 320 ? 144.106 128.881 164.119 1.00 66.43 277 LEU C CA 1
ATOM 7585 C C . LEU C 1 320 ? 144.462 127.453 164.517 1.00 69.19 277 LEU C C 1
ATOM 7586 O O . LEU C 1 320 ? 143.721 126.521 164.186 1.00 68.25 277 LEU C O 1
ATOM 7591 N N . PRO C 1 321 ? 145.582 127.239 165.206 1.00 64.92 278 PRO C N 1
ATOM 7592 C CA . PRO C 1 321 ? 145.965 125.873 165.583 1.00 63.56 278 PRO C CA 1
ATOM 7593 C C . PRO C 1 321 ? 144.918 125.228 166.478 1.00 59.23 278 PRO C C 1
ATOM 7594 O O . PRO C 1 321 ? 144.300 125.884 167.318 1.00 66.48 278 PRO C O 1
ATOM 7598 N N . PHE C 1 322 ? 144.725 123.924 166.290 1.00 60.43 279 PHE C N 1
ATOM 7599 C CA . PHE C 1 322 ? 143.689 123.197 167.012 1.00 61.65 279 PHE C CA 1
ATOM 7600 C C . PHE C 1 322 ? 144.160 122.796 168.404 1.00 68.49 279 PHE C C 1
ATOM 7601 O O . PHE C 1 322 ? 144.093 121.620 168.776 1.00 64.93 279 PHE C O 1
ATOM 7609 N N . GLU C 1 323 ? 144.632 123.766 169.179 1.00 77.78 280 GLU C N 1
ATOM 7610 C CA . GLU C 1 323 ? 145.055 123.550 170.553 1.00 73.86 280 GLU C CA 1
ATOM 7611 C C . GLU C 1 323 ? 144.217 124.424 171.473 1.00 71.55 280 GLU C C 1
ATOM 7612 O O . GLU C 1 323 ? 143.984 125.601 171.181 1.00 73.17 280 GLU C O 1
ATOM 7614 N N . ALA C 1 324 ? 143.760 123.839 172.583 1.00 73.21 281 ALA C N 1
ATOM 7615 C CA . ALA C 1 324 ? 142.921 124.583 173.517 1.00 69.93 281 ALA C CA 1
ATOM 7616 C C . ALA C 1 324 ? 143.653 125.795 174.075 1.00 72.69 281 ALA C C 1
ATOM 7617 O O . ALA C 1 324 ? 143.045 126.847 174.299 1.00 77.95 281 ALA C O 1
ATOM 7619 N N . ASN C 1 325 ? 144.961 125.666 174.307 1.00 76.94 282 ASN C N 1
ATOM 7620 C CA . ASN C 1 325 ? 145.732 126.793 174.820 1.00 76.50 282 ASN C CA 1
ATOM 7621 C C . ASN C 1 325 ? 145.778 127.934 173.814 1.00 76.99 282 ASN C C 1
ATOM 7622 O O . ASN C 1 325 ? 145.750 129.110 174.196 1.00 85.79 282 ASN C O 1
ATOM 7627 N N . ALA C 1 326 ? 145.857 127.609 172.521 1.00 71.06 283 ALA C N 1
ATOM 7628 C CA . ALA C 1 326 ? 145.857 128.649 171.498 1.00 71.27 283 ALA C CA 1
ATOM 7629 C C . ALA C 1 326 ? 144.548 129.427 171.503 1.00 78.28 283 ALA C C 1
ATOM 7630 O O . ALA C 1 326 ? 144.547 130.657 171.381 1.00 73.46 283 ALA C O 1
ATOM 7632 N N . TRP C 1 327 ? 143.420 128.725 171.637 1.00 76.01 284 TRP C N 1
ATOM 7633 C CA . TRP C 1 327 ? 142.129 129.400 171.710 1.00 64.11 284 TRP C CA 1
ATOM 7634 C C . TRP C 1 327 ? 142.029 130.262 172.961 1.00 64.95 284 TRP C C 1
ATOM 7635 O O . TRP C 1 327 ? 141.613 131.424 172.897 1.00 74.76 284 TRP C O 1
ATOM 7646 N N . GLN C 1 328 ? 142.409 129.706 174.113 1.00 67.78 285 GLN C N 1
ATOM 7647 C CA . GLN C 1 328 ? 142.349 130.471 175.352 1.00 72.01 285 GLN C CA 1
ATOM 7648 C C . GLN C 1 328 ? 143.317 131.645 175.323 1.00 73.07 285 GLN C C 1
ATOM 7649 O O . GLN C 1 328 ? 143.029 132.707 175.886 1.00 79.98 285 GLN C O 1
ATOM 7655 N N . LYS C 1 329 ? 144.472 131.475 174.676 1.00 74.65 286 LYS C N 1
ATOM 7656 C CA . LYS C 1 329 ? 145.380 132.601 174.493 1.00 79.07 286 LYS C CA 1
ATOM 7657 C C . LYS C 1 329 ? 144.767 133.660 173.587 1.00 77.79 286 LYS C C 1
ATOM 7658 O O . LYS C 1 329 ? 144.894 134.860 173.853 1.00 80.26 286 LYS C O 1
ATOM 7664 N N . LEU C 1 330 ? 144.102 133.233 172.512 1.00 74.04 287 LEU C N 1
ATOM 7665 C CA . LEU C 1 330 ? 143.490 134.183 171.588 1.00 77.68 287 LEU C CA 1
ATOM 7666 C C . LEU C 1 330 ? 142.398 134.995 172.271 1.00 73.87 287 LEU C C 1
ATOM 7667 O O . LEU C 1 330 ? 142.314 136.215 172.087 1.00 69.56 287 LEU C O 1
ATOM 7672 N N . LEU C 1 331 ? 141.550 134.335 173.061 1.00 72.25 288 LEU C N 1
ATOM 7673 C CA . LEU C 1 331 ? 140.513 135.052 173.794 1.00 68.38 288 LEU C CA 1
ATOM 7674 C C . LEU C 1 331 ? 141.114 135.986 174.836 1.00 78.31 288 LEU C C 1
ATOM 7675 O O . LEU C 1 331 ? 140.656 137.122 174.997 1.00 90.88 288 LEU C O 1
ATOM 7680 N N . GLN C 1 332 ? 142.139 135.524 175.556 1.00 86.27 289 GLN C N 1
ATOM 7681 C CA . GLN C 1 332 ? 142.703 136.330 176.634 1.00 85.92 289 GLN C CA 1
ATOM 7682 C C . GLN C 1 332 ? 143.538 137.485 176.095 1.00 88.86 289 GLN C C 1
ATOM 7683 O O . GLN C 1 332 ? 143.450 138.609 176.602 1.00 95.87 289 GLN C O 1
ATOM 7689 N N . GLU C 1 333 ? 144.355 137.231 175.073 1.00 82.46 290 GLU C N 1
ATOM 7690 C CA . GLU C 1 333 ? 145.265 138.262 174.587 1.00 86.22 290 GLU C CA 1
ATOM 7691 C C . GLU C 1 333 ? 144.555 139.321 173.755 1.00 89.11 290 GLU C C 1
ATOM 7692 O O . GLU C 1 333 ? 144.969 140.485 173.763 1.00 91.61 290 GLU C O 1
ATOM 7694 N N . GLN C 1 334 ? 143.499 138.948 173.032 1.00 87.41 291 GLN C N 1
ATOM 7695 C CA . GLN C 1 334 ? 142.824 139.877 172.132 1.00 86.03 291 GLN C CA 1
ATOM 7696 C C . GLN C 1 334 ? 141.393 140.171 172.558 1.00 89.71 291 GLN C C 1
ATOM 7697 O O . GLN C 1 334 ? 141.040 141.340 172.741 1.00 94.82 291 GLN C O 1
ATOM 7703 N N . VAL C 1 335 ? 140.557 139.145 172.724 1.00 88.25 292 VAL C N 1
ATOM 7704 C CA . VAL C 1 335 ? 139.121 139.365 172.870 1.00 83.47 292 VAL C CA 1
ATOM 7705 C C . VAL C 1 335 ? 138.790 139.998 174.216 1.00 78.74 292 VAL C C 1
ATOM 7706 O O . VAL C 1 335 ? 137.982 140.932 174.292 1.00 83.59 292 VAL C O 1
ATOM 7710 N N . LYS C 1 336 ? 139.406 139.510 175.295 1.00 76.89 293 LYS C N 1
ATOM 7711 C CA . LYS C 1 336 ? 138.939 139.854 176.637 1.00 77.63 293 LYS C CA 1
ATOM 7712 C C . LYS C 1 336 ? 139.045 141.349 176.913 1.00 82.12 293 LYS C C 1
ATOM 7713 O O . LYS C 1 336 ? 138.122 141.949 177.476 1.00 77.71 293 LYS C O 1
ATOM 7719 N N . ASP C 1 337 ? 140.156 141.971 176.527 1.00 96.38 294 ASP C N 1
ATOM 7720 C CA . ASP C 1 337 ? 140.378 143.386 176.787 1.00 95.09 294 ASP C CA 1
ATOM 7721 C C . ASP C 1 337 ? 139.970 144.282 175.626 1.00 91.34 294 ASP C C 1
ATOM 7722 O O . ASP C 1 337 ? 140.106 145.504 175.729 1.00 91.07 294 ASP C O 1
ATOM 7727 N N . LYS C 1 338 ? 139.480 143.707 174.526 1.00 87.93 295 LYS C N 1
ATOM 7728 C CA . LYS C 1 338 ? 139.188 144.501 173.337 1.00 87.04 295 LYS C CA 1
ATOM 7729 C C . LYS C 1 338 ? 138.053 145.488 173.582 1.00 88.20 295 LYS C C 1
ATOM 7730 O O . LYS C 1 338 ? 138.194 146.689 173.325 1.00 85.16 295 LYS C O 1
ATOM 7736 N N . PHE C 1 339 ? 136.918 144.999 174.086 1.00 83.17 296 PHE C N 1
ATOM 7737 C CA . PHE C 1 339 ? 135.734 145.845 174.187 1.00 81.45 296 PHE C CA 1
ATOM 7738 C C . PHE C 1 339 ? 135.866 146.866 175.309 1.00 86.84 296 PHE C C 1
ATOM 7739 O O . PHE C 1 339 ? 135.391 147.999 175.180 1.00 90.39 296 PHE C O 1
ATOM 7747 N N . LYS C 1 340 ? 136.500 146.485 176.419 1.00 94.85 297 LYS C N 1
ATOM 7748 C CA . LYS C 1 340 ? 136.698 147.432 177.511 1.00 95.75 297 LYS C CA 1
ATOM 7749 C C . LYS C 1 340 ? 137.608 148.578 177.088 1.00 97.97 297 LYS C C 1
ATOM 7750 O O . LYS C 1 340 ? 137.353 149.741 177.424 1.00 99.06 297 LYS C O 1
ATOM 7752 N N . LEU C 1 341 ? 138.676 148.270 176.350 1.00 100.17 298 LEU C N 1
ATOM 7753 C CA . LEU C 1 341 ? 139.605 149.310 175.921 1.00 99.15 298 LEU C CA 1
ATOM 7754 C C . LEU C 1 341 ? 138.987 150.205 174.855 1.00 98.78 298 LEU C C 1
ATOM 7755 O O . LEU C 1 341 ? 139.153 151.430 174.894 1.00 101.18 298 LEU C O 1
ATOM 7760 N N . LEU C 1 342 ? 138.277 149.613 173.891 1.00 92.62 299 LEU C N 1
ATOM 7761 C CA . LEU C 1 342 ? 137.719 150.397 172.794 1.00 90.74 299 LEU C CA 1
ATOM 7762 C C . LEU C 1 342 ? 136.660 151.375 173.288 1.00 94.13 299 LEU C C 1
ATOM 7763 O O . LEU C 1 342 ? 136.570 152.502 172.788 1.00 97.16 299 LEU C O 1
ATOM 7768 N N . GLU C 1 343 ? 135.842 150.963 174.261 1.00 100.61 300 GLU C N 1
ATOM 7769 C CA . GLU C 1 343 ? 134.881 151.889 174.852 1.00 99.24 300 GLU C CA 1
ATOM 7770 C C . GLU C 1 343 ? 135.584 153.077 175.492 1.00 100.79 300 GLU C C 1
ATOM 7771 O O . GLU C 1 343 ? 135.083 154.205 175.439 1.00 103.93 300 GLU C O 1
ATOM 7777 N N . ASP C 1 344 ? 136.740 152.842 176.112 1.00 107.07 301 ASP C N 1
ATOM 7778 C CA . ASP C 1 344 ? 137.456 153.930 176.766 1.00 110.81 301 ASP C CA 1
ATOM 7779 C C . ASP C 1 344 ? 137.984 154.945 175.760 1.00 108.19 301 ASP C C 1
ATOM 7780 O O . ASP C 1 344 ? 138.162 156.118 176.106 1.00 107.43 301 ASP C O 1
ATOM 7785 N N . LYS C 1 345 ? 138.250 154.520 174.523 1.00 101.79 302 LYS C N 1
ATOM 7786 C CA . LYS C 1 345 ? 138.710 155.461 173.508 1.00 102.66 302 LYS C CA 1
ATOM 7787 C C . LYS C 1 345 ? 137.632 156.490 173.190 1.00 101.10 302 LYS C C 1
ATOM 7788 O O . LYS C 1 345 ? 137.878 157.701 173.247 1.00 104.17 302 LYS C O 1
ATOM 7794 N N . VAL C 1 346 ? 136.432 156.029 172.853 1.00 101.60 303 VAL C N 1
ATOM 7795 C CA . VAL C 1 346 ? 135.275 156.930 172.709 1.00 103.70 303 VAL C CA 1
ATOM 7796 C C . VAL C 1 346 ? 134.579 156.936 174.066 1.00 105.60 303 VAL C C 1
ATOM 7797 O O . VAL C 1 346 ? 133.600 156.231 174.322 1.00 105.85 303 VAL C O 1
ATOM 7801 N N . MET C 1 347 ? 135.113 157.752 174.971 1.00 107.78 304 MET C N 1
ATOM 7802 C CA . MET C 1 347 ? 134.607 157.831 176.337 1.00 104.81 304 MET C CA 1
ATOM 7803 C C . MET C 1 347 ? 133.381 158.734 176.471 1.00 107.30 304 MET C C 1
ATOM 7804 O O . MET C 1 347 ? 132.389 158.317 177.081 1.00 106.97 304 MET C O 1
ATOM 7806 N N . PRO C 1 348 ? 133.395 159.968 175.943 1.00 107.36 305 PRO C N 1
ATOM 7807 C CA . PRO C 1 348 ? 132.239 160.853 176.168 1.00 104.68 305 PRO C CA 1
ATOM 7808 C C . PRO C 1 348 ? 130.931 160.320 175.611 1.00 104.94 305 PRO C C 1
ATOM 7809 O O . PRO C 1 348 ? 129.872 160.576 176.198 1.00 104.22 305 PRO C O 1
ATOM 7813 N N . LYS C 1 349 ? 130.965 159.588 174.502 1.00 105.42 306 LYS C N 1
ATOM 7814 C CA . LYS C 1 349 ? 129.756 159.145 173.825 1.00 103.79 306 LYS C CA 1
ATOM 7815 C C . LYS C 1 349 ? 129.660 157.627 173.839 1.00 100.05 306 LYS C C 1
ATOM 7816 O O . LYS C 1 349 ? 130.673 156.922 173.861 1.00 99.38 306 LYS C O 1
ATOM 7818 N N . LYS C 1 350 ? 128.425 157.131 173.824 1.00 94.53 307 LYS C N 1
ATOM 7819 C CA . LYS C 1 350 ? 128.180 155.699 173.861 1.00 97.57 307 LYS C CA 1
ATOM 7820 C C . LYS C 1 350 ? 128.615 155.046 172.551 1.00 98.59 307 LYS C C 1
ATOM 7821 O O . LYS C 1 350 ? 128.971 155.711 171.574 1.00 94.08 307 LYS C O 1
ATOM 7823 N N . VAL C 1 351 ? 128.583 153.715 172.541 1.00 92.65 308 VAL C N 1
ATOM 7824 C CA . VAL C 1 351 ? 129.042 152.914 171.413 1.00 85.61 308 VAL C CA 1
ATOM 7825 C C . VAL C 1 351 ? 127.919 151.984 170.982 1.00 83.28 308 VAL C C 1
ATOM 7826 O O . VAL C 1 351 ? 127.292 151.328 171.821 1.00 82.11 308 VAL C O 1
ATOM 7830 N N . LEU C 1 352 ? 127.666 151.933 169.678 1.00 81.48 309 LEU C N 1
ATOM 7831 C CA . LEU C 1 352 ? 126.779 150.945 169.073 1.00 83.53 309 LEU C CA 1
ATOM 7832 C C . LEU C 1 352 ? 127.659 149.962 168.312 1.00 79.57 309 LEU C C 1
ATOM 7833 O O . LEU C 1 352 ? 128.218 150.303 167.265 1.00 82.33 309 LEU C O 1
ATOM 7838 N N . TRP C 1 353 ? 127.787 148.750 168.837 1.00 72.63 310 TRP C N 1
ATOM 7839 C CA . TRP C 1 353 ? 128.734 147.791 168.289 1.00 71.36 310 TRP C CA 1
ATOM 7840 C C . TRP C 1 353 ? 128.136 147.055 167.098 1.00 73.34 310 TRP C C 1
ATOM 7841 O O . TRP C 1 353 ? 127.020 146.534 167.173 1.00 85.00 310 TRP C O 1
ATOM 7852 N N . PHE C 1 354 ? 128.881 147.021 166.000 1.00 67.52 311 PHE C N 1
ATOM 7853 C CA . PHE C 1 354 ? 128.581 146.168 164.860 1.00 68.32 311 PHE C CA 1
ATOM 7854 C C . PHE C 1 354 ? 129.583 145.025 164.849 1.00 73.03 311 PHE C C 1
ATOM 7855 O O . PHE C 1 354 ? 130.792 145.257 164.935 1.00 79.61 311 PHE C O 1
ATOM 7863 N N . TYR C 1 355 ? 129.088 143.796 164.758 1.00 59.34 312 TYR C N 1
ATOM 7864 C CA . TYR C 1 355 ? 129.960 142.638 164.852 1.00 62.37 312 TYR C CA 1
ATOM 7865 C C . TYR C 1 355 ? 129.647 141.630 163.758 1.00 62.32 312 TYR C C 1
ATOM 7866 O O . TYR C 1 355 ? 128.484 141.412 163.409 1.00 68.53 312 TYR C O 1
ATOM 7875 N N . ALA C 1 356 ? 130.704 141.020 163.227 1.00 65.05 313 ALA C N 1
ATOM 7876 C CA . ALA C 1 356 ? 130.602 139.894 162.311 1.00 63.14 313 ALA C CA 1
ATOM 7877 C C . ALA C 1 356 ? 131.884 139.086 162.430 1.00 71.06 313 ALA C C 1
ATOM 7878 O O . ALA C 1 356 ? 132.976 139.645 162.311 1.00 79.79 313 ALA C O 1
ATOM 7880 N N . GLY C 1 357 ? 131.754 137.782 162.669 1.00 61.73 314 GLY C N 1
ATOM 7881 C CA . GLY C 1 357 ? 132.891 136.918 162.884 1.00 58.31 314 GLY C CA 1
ATOM 7882 C C . GLY C 1 357 ? 133.078 135.917 161.757 1.00 55.76 314 GLY C C 1
ATOM 7883 O O . GLY C 1 357 ? 132.333 135.896 160.775 1.00 62.70 314 GLY C O 1
ATOM 7884 N N . GLN C 1 358 ? 134.095 135.075 161.929 1.00 58.32 315 GLN C N 1
ATOM 7885 C CA . GLN C 1 358 ? 134.425 134.027 160.973 1.00 57.09 315 GLN C CA 1
ATOM 7886 C C . GLN C 1 358 ? 134.237 132.629 161.539 1.00 65.49 315 GLN C C 1
ATOM 7887 O O . GLN C 1 358 ? 133.576 131.793 160.917 1.00 68.24 315 GLN C O 1
ATOM 7893 N N . ILE C 1 359 ? 134.804 132.350 162.708 1.00 59.88 316 ILE C N 1
ATOM 7894 C CA . ILE C 1 359 ? 134.724 131.030 163.321 1.00 58.07 316 ILE C CA 1
ATOM 7895 C C . ILE C 1 359 ? 133.528 131.011 164.262 1.00 55.19 316 ILE C C 1
ATOM 7896 O O . ILE C 1 359 ? 133.476 131.781 165.226 1.00 65.55 316 ILE C O 1
ATOM 7901 N N . SER C 1 360 ? 132.568 130.124 163.986 1.00 56.43 317 SER C N 1
ATOM 7902 C CA . SER C 1 360 ? 131.331 130.102 164.760 1.00 56.29 317 SER C CA 1
ATOM 7903 C C . SER C 1 360 ? 131.589 129.758 166.222 1.00 59.43 317 SER C C 1
ATOM 7904 O O . SER C 1 360 ? 130.996 130.362 167.122 1.00 63.79 317 SER C O 1
ATOM 7907 N N . THR C 1 361 ? 132.469 128.788 166.478 1.00 57.84 318 THR C N 1
ATOM 7908 C CA . THR C 1 361 ? 132.728 128.370 167.852 1.00 53.13 318 THR C CA 1
ATOM 7909 C C . THR C 1 361 ? 133.377 129.487 168.657 1.00 57.70 318 THR C C 1
ATOM 7910 O O . THR C 1 361 ? 133.119 129.628 169.858 1.00 58.95 318 THR C O 1
ATOM 7914 N N . LEU C 1 362 ? 134.221 130.292 168.010 1.00 60.94 319 LEU C N 1
ATOM 7915 C CA . LEU C 1 362 ? 134.908 131.369 168.713 1.00 62.47 319 LEU C CA 1
ATOM 7916 C C . LEU C 1 362 ? 133.935 132.421 169.228 1.00 66.94 319 LEU C C 1
ATOM 7917 O O . LEU C 1 362 ? 134.224 133.101 170.218 1.00 71.68 319 LEU C O 1
ATOM 7922 N N . GLN C 1 363 ? 132.777 132.565 168.577 1.00 73.32 320 GLN C N 1
ATOM 7923 C CA . GLN C 1 363 ? 131.845 133.627 168.942 1.00 70.86 320 GLN C CA 1
ATOM 7924 C C . GLN C 1 363 ? 131.262 133.424 170.332 1.00 64.71 320 GLN C C 1
ATOM 7925 O O . GLN C 1 363 ? 130.966 134.403 171.025 1.00 70.49 320 GLN C O 1
ATOM 7931 N N . LEU C 1 364 ? 131.077 132.171 170.750 1.00 59.84 321 LEU C N 1
ATOM 7932 C CA . LEU C 1 364 ? 130.581 131.914 172.097 1.00 67.82 321 LEU C CA 1
ATOM 7933 C C . LEU C 1 364 ? 131.525 132.487 173.143 1.00 73.73 321 LEU C C 1
ATOM 7934 O O . LEU C 1 364 ? 131.082 133.084 174.131 1.00 74.96 321 LEU C O 1
ATOM 7939 N N . GLY C 1 365 ? 132.832 132.315 172.945 1.00 68.18 322 GLY C N 1
ATOM 7940 C CA . GLY C 1 365 ? 133.789 132.937 173.842 1.00 66.78 322 GLY C CA 1
ATOM 7941 C C . GLY C 1 365 ? 133.780 134.449 173.743 1.00 64.60 322 GLY C C 1
ATOM 7942 O O . GLY C 1 365 ? 133.859 135.147 174.757 1.00 72.71 322 GLY C O 1
ATOM 7943 N N . ILE C 1 366 ? 133.687 134.976 172.521 1.00 60.18 323 ILE C N 1
ATOM 7944 C CA . ILE C 1 366 ? 133.641 136.423 172.339 1.00 67.68 323 ILE C CA 1
ATOM 7945 C C . ILE C 1 366 ? 132.314 136.984 172.834 1.00 72.22 323 ILE C C 1
ATOM 7946 O O . ILE C 1 366 ? 132.276 138.025 173.500 1.00 70.40 323 ILE C O 1
ATOM 7951 N N . GLY C 1 367 ? 131.208 136.306 172.521 1.00 78.59 324 GLY C N 1
ATOM 7952 C CA . GLY C 1 367 ? 129.910 136.777 172.978 1.00 70.52 324 GLY C CA 1
ATOM 7953 C C . GLY C 1 367 ? 129.789 136.785 174.489 1.00 72.50 324 GLY C C 1
ATOM 7954 O O . GLY C 1 367 ? 129.229 137.718 175.071 1.00 73.54 324 GLY C O 1
ATOM 7955 N N . ALA C 1 368 ? 130.305 135.743 175.145 1.00 75.59 325 ALA C N 1
ATOM 7956 C CA . ALA C 1 368 ? 130.309 135.718 176.603 1.00 77.42 325 ALA C CA 1
ATOM 7957 C C . ALA C 1 368 ? 131.166 136.841 177.168 1.00 76.35 325 ALA C C 1
ATOM 7958 O O . ALA C 1 368 ? 130.790 137.484 178.155 1.00 78.02 325 ALA C O 1
ATOM 7960 N N . LEU C 1 369 ? 132.323 137.090 176.558 1.00 76.00 326 LEU C N 1
ATOM 7961 C CA . LEU C 1 369 ? 133.192 138.166 177.009 1.00 79.20 326 LEU C CA 1
ATOM 7962 C C . LEU C 1 369 ? 132.742 139.529 176.506 1.00 84.05 326 LEU C C 1
ATOM 7963 O O . LEU C 1 369 ? 133.204 140.549 177.027 1.00 89.52 326 LEU C O 1
ATOM 7968 N N . PHE C 1 370 ? 131.857 139.571 175.507 1.00 81.87 327 PHE C N 1
ATOM 7969 C CA . PHE C 1 370 ? 131.348 140.852 175.027 1.00 75.52 327 PHE C CA 1
ATOM 7970 C C . PHE C 1 370 ? 130.492 141.536 176.084 1.00 73.74 327 PHE C C 1
ATOM 7971 O O . PHE C 1 370 ? 130.597 142.750 176.284 1.00 79.11 327 PHE C O 1
ATOM 7979 N N . GLY C 1 371 ? 129.648 140.780 176.766 1.00 88.04 328 GLY C N 1
ATOM 7980 C CA . GLY C 1 371 ? 128.787 141.357 177.785 1.00 88.93 328 GLY C CA 1
ATOM 7981 C C . GLY C 1 371 ? 127.410 141.694 177.252 1.00 92.40 328 GLY C C 1
ATOM 7982 O O . GLY C 1 371 ? 127.210 141.954 176.066 1.00 96.85 328 GLY C O 1
ATOM 7983 N N . PHE C 1 372 ? 126.434 141.683 178.157 1.00 85.73 329 PHE C N 1
ATOM 7984 C CA . PHE C 1 372 ? 125.053 141.995 177.821 1.00 81.19 329 PHE C CA 1
ATOM 7985 C C . PHE C 1 372 ? 124.688 143.445 178.105 1.00 86.62 329 PHE C C 1
ATOM 7986 O O . PHE C 1 372 ? 123.531 143.828 177.909 1.00 92.67 329 PHE C O 1
ATOM 7994 N N . LYS C 1 373 ? 125.638 144.255 178.561 1.00 84.56 330 LYS C N 1
ATOM 7995 C CA . LYS C 1 373 ? 125.400 145.666 178.829 1.00 84.35 330 LYS C CA 1
ATOM 7996 C C . LYS C 1 373 ? 125.765 146.559 177.652 1.00 82.12 330 LYS C C 1
ATOM 7997 O O . LYS C 1 373 ? 125.640 147.783 177.760 1.00 82.86 330 LYS C O 1
ATOM 7999 N N . ARG C 1 374 ? 126.208 145.983 176.541 1.00 80.97 331 ARG C N 1
ATOM 8000 C CA . ARG C 1 374 ? 126.627 146.737 175.367 1.00 88.18 331 ARG C CA 1
ATOM 8001 C C . ARG C 1 374 ? 125.581 146.579 174.272 1.00 88.08 331 ARG C C 1
ATOM 8002 O O . ARG C 1 374 ? 125.245 145.453 173.889 1.00 85.11 331 ARG C O 1
ATOM 8010 N N . ALA C 1 375 ? 125.073 147.701 173.771 1.00 85.98 332 ALA C N 1
ATOM 8011 C CA . ALA C 1 375 ? 124.168 147.660 172.632 1.00 83.92 332 ALA C CA 1
ATOM 8012 C C . ALA C 1 375 ? 124.935 147.233 171.390 1.00 77.88 332 ALA C C 1
ATOM 8013 O O . ALA C 1 375 ? 125.960 147.829 171.045 1.00 81.53 332 ALA C O 1
ATOM 8015 N N . VAL C 1 376 ? 124.442 146.200 170.715 1.00 67.40 333 VAL C N 1
ATOM 8016 C CA . VAL C 1 376 ? 125.163 145.586 169.608 1.00 68.19 333 VAL C CA 1
ATOM 8017 C C . VAL C 1 376 ? 124.204 145.358 168.449 1.00 71.03 333 VAL C C 1
ATOM 8018 O O . VAL C 1 376 ? 123.039 145.002 168.651 1.00 85.93 333 VAL C O 1
ATOM 8022 N N . SER C 1 377 ? 124.693 145.589 167.236 1.00 72.67 334 SER C N 1
ATOM 8023 C CA . SER C 1 377 ? 123.974 145.276 166.005 1.00 74.28 334 SER C CA 1
ATOM 8024 C C . SER C 1 377 ? 124.768 144.176 165.307 1.00 72.87 334 SER C C 1
ATOM 8025 O O . SER C 1 377 ? 125.682 144.447 164.527 1.00 83.47 334 SER C O 1
ATOM 8027 N N . ILE C 1 378 ? 124.416 142.928 165.599 1.00 51.80 335 ILE C N 1
ATOM 8028 C CA . ILE C 1 378 ? 125.167 141.784 165.096 1.00 62.21 335 ILE C CA 1
ATOM 8029 C C . ILE C 1 378 ? 124.791 141.553 163.639 1.00 59.92 335 ILE C C 1
ATOM 8030 O O . ILE C 1 378 ? 123.611 141.396 163.309 1.00 65.57 335 ILE C O 1
ATOM 8035 N N . LEU C 1 379 ? 125.792 141.528 162.768 1.00 68.33 336 LEU C N 1
ATOM 8036 C CA . LEU C 1 379 ? 125.588 141.409 161.334 1.00 64.87 336 LEU C CA 1
ATOM 8037 C C . LEU C 1 379 ? 125.786 139.971 160.871 1.00 59.80 336 LEU C C 1
ATOM 8038 O O . LEU C 1 379 ? 126.379 139.142 161.565 1.00 70.29 336 LEU C O 1
ATOM 8043 N N . GLN C 1 380 ? 125.281 139.689 159.674 1.00 54.54 337 GLN C N 1
ATOM 8044 C CA . GLN C 1 380 ? 125.418 138.370 159.065 1.00 50.39 337 GLN C CA 1
ATOM 8045 C C . GLN C 1 380 ? 125.442 138.562 157.556 1.00 60.84 337 GLN C C 1
ATOM 8046 O O . GLN C 1 380 ? 124.422 138.925 156.963 1.00 76.19 337 GLN C O 1
ATOM 8052 N N . MET C 1 381 ? 126.599 138.321 156.943 1.00 73.43 338 MET C N 1
ATOM 8053 C CA . MET C 1 381 ? 126.761 138.580 155.519 1.00 76.49 338 MET C CA 1
ATOM 8054 C C . MET C 1 381 ? 125.840 137.700 154.684 1.00 76.53 338 MET C C 1
ATOM 8055 O O . MET C 1 381 ? 125.688 136.503 154.942 1.00 71.00 338 MET C O 1
ATOM 8060 N N . GLU C 1 382 ? 125.218 138.310 153.678 1.00 79.00 339 GLU C N 1
ATOM 8061 C CA . GLU C 1 382 ? 124.427 137.605 152.681 1.00 77.71 339 GLU C CA 1
ATOM 8062 C C . GLU C 1 382 ? 125.221 137.588 151.383 1.00 77.13 339 GLU C C 1
ATOM 8063 O O . GLU C 1 382 ? 125.706 138.633 150.938 1.00 78.71 339 GLU C O 1
ATOM 8069 N N . PHE C 1 383 ? 125.353 136.409 150.779 1.00 67.49 340 PHE C N 1
ATOM 8070 C CA . PHE C 1 383 ? 126.367 136.206 149.753 1.00 71.24 340 PHE C CA 1
ATOM 8071 C C . PHE C 1 383 ? 125.871 136.417 148.329 1.00 74.78 340 PHE C C 1
ATOM 8072 O O . PHE C 1 383 ? 126.699 136.605 147.431 1.00 75.84 340 PHE C O 1
ATOM 8080 N N . SER C 1 384 ? 124.558 136.390 148.091 1.00 68.95 341 SER C N 1
ATOM 8081 C CA . SER C 1 384 ? 124.066 136.650 146.742 1.00 60.19 341 SER C CA 1
ATOM 8082 C C . SER C 1 384 ? 124.316 138.092 146.325 1.00 68.88 341 SER C C 1
ATOM 8083 O O . SER C 1 384 ? 124.455 138.377 145.131 1.00 73.73 341 SER C O 1
ATOM 8086 N N . ASN C 1 385 ? 124.378 139.010 147.287 1.00 81.31 342 ASN C N 1
ATOM 8087 C CA . ASN C 1 385 ? 124.661 140.409 147.011 1.00 82.47 342 ASN C CA 1
ATOM 8088 C C . ASN C 1 385 ? 125.918 140.909 147.704 1.00 85.87 342 ASN C C 1
ATOM 8089 O O . ASN C 1 385 ? 126.320 142.052 147.466 1.00 91.83 342 ASN C O 1
ATOM 8094 N N . THR C 1 386 ? 126.544 140.089 148.547 1.00 81.66 343 THR C N 1
ATOM 8095 C CA . THR C 1 386 ? 127.727 140.464 149.321 1.00 78.92 343 THR C CA 1
ATOM 8096 C C . THR C 1 386 ? 127.419 141.734 150.128 1.00 79.04 343 THR C C 1
ATOM 8097 O O . THR C 1 386 ? 127.881 142.843 149.858 1.00 84.10 343 THR C O 1
ATOM 8101 N N . THR C 1 387 ? 126.520 141.541 151.091 1.00 76.84 344 THR C N 1
ATOM 8102 C CA . THR C 1 387 ? 126.043 142.617 151.945 1.00 77.37 344 THR C CA 1
ATOM 8103 C C . THR C 1 387 ? 125.777 142.074 153.340 1.00 79.04 344 THR C C 1
ATOM 8104 O O . THR C 1 387 ? 125.491 140.888 153.518 1.00 77.92 344 THR C O 1
ATOM 8108 N N . TYR C 1 388 ? 125.864 142.960 154.326 1.00 74.41 345 TYR C N 1
ATOM 8109 C CA . TYR C 1 388 ? 125.622 142.618 155.718 1.00 66.45 345 TYR C CA 1
ATOM 8110 C C . TYR C 1 388 ? 124.194 142.971 156.113 1.00 71.54 345 TYR C C 1
ATOM 8111 O O . TYR C 1 388 ? 123.624 143.958 155.642 1.00 78.01 345 TYR C O 1
ATOM 8120 N N . HIS C 1 389 ? 123.621 142.149 156.988 1.00 75.76 346 HIS C N 1
ATOM 8121 C CA . HIS C 1 389 ? 122.278 142.360 157.508 1.00 75.57 346 HIS C CA 1
ATOM 8122 C C . HIS C 1 389 ? 122.308 142.236 159.022 1.00 75.03 346 HIS C C 1
ATOM 8123 O O . HIS C 1 389 ? 122.820 141.248 159.555 1.00 87.60 346 HIS C O 1
ATOM 8130 N N . GLU C 1 390 ? 121.755 143.231 159.710 1.00 59.29 347 GLU C N 1
ATOM 8131 C CA . GLU C 1 390 ? 121.721 143.240 161.171 1.00 64.31 347 GLU C CA 1
ATOM 8132 C C . GLU C 1 390 ? 120.594 142.327 161.630 1.00 74.21 347 GLU C C 1
ATOM 8133 O O . GLU C 1 390 ? 119.427 142.717 161.688 1.00 78.27 347 GLU C O 1
ATOM 8135 N N . VAL C 1 391 ? 120.952 141.085 161.964 1.00 71.73 348 VAL C N 1
ATOM 8136 C CA . VAL C 1 391 ? 119.954 140.111 162.395 1.00 62.06 348 VAL C CA 1
ATOM 8137 C C . VAL C 1 391 ? 119.645 140.220 163.881 1.00 52.43 348 VAL C C 1
ATOM 8138 O O . VAL C 1 391 ? 118.599 139.731 164.322 1.00 61.29 348 VAL C O 1
ATOM 8142 N N . PHE C 1 392 ? 120.522 140.841 164.663 1.00 62.64 349 PHE C N 1
ATOM 8143 C CA . PHE C 1 392 ? 120.292 141.078 166.081 1.00 62.03 349 PHE C CA 1
ATOM 8144 C C . PHE C 1 392 ? 120.460 142.563 166.362 1.00 70.48 349 PHE C C 1
ATOM 8145 O O . PHE C 1 392 ? 121.463 143.163 165.963 1.00 77.97 349 PHE C O 1
ATOM 8153 N N . ILE C 1 393 ? 119.483 143.151 167.049 1.00 70.19 350 ILE C N 1
ATOM 8154 C CA . ILE C 1 393 ? 119.511 144.576 167.357 1.00 72.59 350 ILE C CA 1
ATOM 8155 C C . ILE C 1 393 ? 119.542 144.673 168.882 1.00 69.18 350 ILE C C 1
ATOM 8156 O O . ILE C 1 393 ? 118.952 145.570 169.493 1.00 67.98 350 ILE C O 1
ATOM 8161 N N . LEU C 1 394 ? 120.227 143.723 169.508 1.00 64.59 351 LEU C N 1
ATOM 8162 C CA . LEU C 1 394 ? 120.335 143.676 170.960 1.00 68.13 351 LEU C CA 1
ATOM 8163 C C . LEU C 1 394 ? 121.063 144.899 171.506 1.00 71.19 351 LEU C C 1
ATOM 8164 O O . LEU C 1 394 ? 120.517 145.648 172.315 1.00 68.12 351 LEU C O 1
ATOM 8169 N N . VAL C 1 406 ? 113.285 135.685 177.911 1.00 99.58 363 VAL C N 1
ATOM 8170 C CA . VAL C 1 406 ? 113.117 134.241 177.805 1.00 101.27 363 VAL C CA 1
ATOM 8171 C C . VAL C 1 406 ? 111.688 133.849 178.162 1.00 104.01 363 VAL C C 1
ATOM 8172 O O . VAL C 1 406 ? 110.742 134.569 177.842 1.00 100.82 363 VAL C O 1
ATOM 8174 N N . SER C 1 407 ? 111.547 132.700 178.825 1.00 102.74 364 SER C N 1
ATOM 8175 C CA . SER C 1 407 ? 110.255 132.188 179.284 1.00 102.11 364 SER C CA 1
ATOM 8176 C C . SER C 1 407 ? 109.280 132.016 178.116 1.00 104.14 364 SER C C 1
ATOM 8177 O O . SER C 1 407 ? 108.232 132.659 178.041 1.00 103.59 364 SER C O 1
ATOM 8180 N N . VAL C 1 408 ? 109.653 131.131 177.195 1.00 99.72 365 VAL C N 1
ATOM 8181 C CA . VAL C 1 408 ? 108.821 130.772 176.053 1.00 97.80 365 VAL C CA 1
ATOM 8182 C C . VAL C 1 408 ? 108.537 129.279 176.126 1.00 98.78 365 VAL C C 1
ATOM 8183 O O . VAL C 1 408 ? 109.468 128.467 176.177 1.00 99.88 365 VAL C O 1
ATOM 8187 N N . LYS C 1 409 ? 107.256 128.922 176.127 1.00 103.59 366 LYS C N 1
ATOM 8188 C CA . LYS C 1 409 ? 106.866 127.528 176.282 1.00 104.07 366 LYS C CA 1
ATOM 8189 C C . LYS C 1 409 ? 107.222 126.720 175.039 1.00 102.61 366 LYS C C 1
ATOM 8190 O O . LYS C 1 409 ? 107.326 127.252 173.931 1.00 100.95 366 LYS C O 1
ATOM 8192 N N . LYS C 1 410 ? 107.406 125.412 175.239 1.00 100.67 367 LYS C N 1
ATOM 8193 C CA . LYS C 1 410 ? 107.779 124.533 174.134 1.00 104.57 367 LYS C CA 1
ATOM 8194 C C . LYS C 1 410 ? 106.690 124.484 173.070 1.00 102.44 367 LYS C C 1
ATOM 8195 O O . LYS C 1 410 ? 106.986 124.449 171.870 1.00 102.62 367 LYS C O 1
ATOM 8201 N N . GLU C 1 411 ? 105.423 124.470 173.491 1.00 102.91 368 GLU C N 1
ATOM 8202 C CA . GLU C 1 411 ? 104.327 124.440 172.528 1.00 104.85 368 GLU C CA 1
ATOM 8203 C C . GLU C 1 411 ? 104.337 125.680 171.643 1.00 105.72 368 GLU C C 1
ATOM 8204 O O . GLU C 1 411 ? 104.013 125.606 170.452 1.00 103.54 368 GLU C O 1
ATOM 8206 N N . ASP C 1 412 ? 104.706 126.826 172.206 1.00 103.21 369 ASP C N 1
ATOM 8207 C CA . ASP C 1 412 ? 104.797 128.073 171.448 1.00 101.55 369 ASP C CA 1
ATOM 8208 C C . ASP C 1 412 ? 106.202 128.295 170.895 1.00 104.34 369 ASP C C 1
ATOM 8209 O O . ASP C 1 412 ? 106.822 129.332 171.123 1.00 101.98 369 ASP C O 1
ATOM 8211 N N . TYR C 1 413 ? 106.716 127.315 170.156 1.00 104.38 370 TYR C N 1
ATOM 8212 C CA . TYR C 1 413 ? 108.027 127.412 169.526 1.00 100.71 370 TYR C CA 1
ATOM 8213 C C . TYR C 1 413 ? 107.834 127.749 168.053 1.00 102.21 370 TYR C C 1
ATOM 8214 O O . TYR C 1 413 ? 107.118 127.040 167.338 1.00 102.52 370 TYR C O 1
ATOM 8223 N N . GLN C 1 414 ? 108.476 128.827 167.603 1.00 101.45 371 GLN C N 1
ATOM 8224 C CA . GLN C 1 414 ? 108.231 129.358 166.266 1.00 96.98 371 GLN C CA 1
ATOM 8225 C C . GLN C 1 414 ? 109.150 128.740 165.216 1.00 94.48 371 GLN C C 1
ATOM 8226 O O . GLN C 1 414 ? 108.678 128.109 164.265 1.00 93.38 371 GLN C O 1
ATOM 8232 N N . TYR C 1 415 ? 110.465 128.912 165.372 1.00 89.73 372 TYR C N 1
ATOM 8233 C CA . TYR C 1 415 ? 111.409 128.490 164.348 1.00 89.40 372 TYR C CA 1
ATOM 8234 C C . TYR C 1 415 ? 112.340 127.366 164.771 1.00 89.22 372 TYR C C 1
ATOM 8235 O O . TYR C 1 415 ? 112.919 126.714 163.897 1.00 92.83 372 TYR C O 1
ATOM 8244 N N . ILE C 1 416 ? 112.513 127.127 166.065 1.00 83.17 373 ILE C N 1
ATOM 8245 C CA . ILE C 1 416 ? 113.411 126.084 166.526 1.00 81.28 373 ILE C CA 1
ATOM 8246 C C . ILE C 1 416 ? 112.599 124.837 166.845 1.00 80.82 373 ILE C C 1
ATOM 8247 O O . ILE C 1 416 ? 111.379 124.878 167.020 1.00 90.53 373 ILE C O 1
ATOM 8252 N N . GLN C 1 417 ? 113.295 123.703 166.917 1.00 69.68 374 GLN C N 1
ATOM 8253 C CA . GLN C 1 417 ? 112.696 122.408 167.239 1.00 75.41 374 GLN C CA 1
ATOM 8254 C C . GLN C 1 417 ? 113.531 121.808 168.365 1.00 80.79 374 GLN C C 1
ATOM 8255 O O . GLN C 1 417 ? 114.460 121.035 168.118 1.00 88.16 374 GLN C O 1
ATOM 8261 N N . SER C 1 418 ? 113.198 122.163 169.602 1.00 84.11 375 SER C N 1
ATOM 8262 C CA . SER C 1 418 ? 113.959 121.686 170.745 1.00 82.83 375 SER C CA 1
ATOM 8263 C C . SER C 1 418 ? 113.645 120.223 171.032 1.00 85.44 375 SER C C 1
ATOM 8264 O O . SER C 1 418 ? 112.587 119.706 170.664 1.00 91.25 375 SER C O 1
ATOM 8267 N N . GLU C 1 419 ? 114.583 119.555 171.700 1.00 88.52 376 GLU C N 1
ATOM 8268 C CA . GLU C 1 419 ? 114.431 118.145 172.031 1.00 86.80 376 GLU C CA 1
ATOM 8269 C C . GLU C 1 419 ? 115.386 117.809 173.165 1.00 88.18 376 GLU C C 1
ATOM 8270 O O . GLU C 1 419 ? 116.556 118.200 173.124 1.00 92.95 376 GLU C O 1
ATOM 8276 N N . LEU C 1 420 ? 114.886 117.096 174.174 1.00 82.70 377 LEU C N 1
ATOM 8277 C CA . LEU C 1 420 ? 115.664 116.750 175.357 1.00 83.08 377 LEU C CA 1
ATOM 8278 C C . LEU C 1 420 ? 115.551 115.254 175.610 1.00 83.71 377 LEU C C 1
ATOM 8279 O O . LEU C 1 420 ? 114.443 114.735 175.776 1.00 87.32 377 LEU C O 1
ATOM 8284 N N . LEU C 1 421 ? 116.691 114.567 175.636 1.00 91.15 378 LEU C N 1
ATOM 8285 C CA . LEU C 1 421 ? 116.761 113.148 175.965 1.00 94.81 378 LEU C CA 1
ATOM 8286 C C . LEU C 1 421 ? 117.561 112.956 177.243 1.00 92.70 378 LEU C C 1
ATOM 8287 O O . LEU C 1 421 ? 118.656 113.509 177.385 1.00 94.30 378 LEU C O 1
ATOM 8292 N N . ILE C 1 422 ? 117.016 112.168 178.160 1.00 97.62 379 ILE C N 1
ATOM 8293 C CA . ILE C 1 422 ? 117.701 111.785 179.392 1.00 101.08 379 ILE C CA 1
ATOM 8294 C C . ILE C 1 422 ? 117.714 110.261 179.415 1.00 102.76 379 ILE C C 1
ATOM 8295 O O . ILE C 1 422 ? 116.788 109.620 179.919 1.00 104.32 379 ILE C O 1
ATOM 8300 N N . ASN C 1 423 ? 118.773 109.668 178.868 1.00 109.58 380 ASN C N 1
ATOM 8301 C CA . ASN C 1 423 ? 118.869 108.216 178.793 1.00 110.21 380 ASN C CA 1
ATOM 8302 C C . ASN C 1 423 ? 119.442 107.594 180.057 1.00 110.13 380 ASN C C 1
ATOM 8303 O O . ASN C 1 423 ? 119.108 106.448 180.380 1.00 110.28 380 ASN C O 1
ATOM 8308 N N . GLU C 1 424 ? 120.298 108.315 180.776 1.00 110.06 381 GLU C N 1
ATOM 8309 C CA . GLU C 1 424 ? 120.883 107.842 182.031 1.00 108.36 381 GLU C CA 1
ATOM 8310 C C . GLU C 1 424 ? 120.695 108.921 183.088 1.00 107.02 381 GLU C C 1
ATOM 8311 O O . GLU C 1 424 ? 121.610 109.713 183.352 1.00 109.04 381 GLU C O 1
ATOM 8313 N N . PRO C 1 425 ? 119.515 108.987 183.716 1.00 103.01 382 PRO C N 1
ATOM 8314 C CA . PRO C 1 425 ? 119.283 110.033 184.726 1.00 105.14 382 PRO C CA 1
ATOM 8315 C C . PRO C 1 425 ? 120.083 109.815 186.002 1.00 105.94 382 PRO C C 1
ATOM 8316 O O . PRO C 1 425 ? 119.524 109.841 187.103 1.00 102.83 382 PRO C O 1
ATOM 8320 N N . HIS C 1 426 ? 121.391 109.605 185.870 1.00 102.96 383 HIS C N 1
ATOM 8321 C CA . HIS C 1 426 ? 122.288 109.477 187.011 1.00 100.41 383 HIS C CA 1
ATOM 8322 C C . HIS C 1 426 ? 123.348 110.564 187.032 1.00 102.76 383 HIS C C 1
ATOM 8323 O O . HIS C 1 426 ? 123.519 111.239 188.055 1.00 101.24 383 HIS C O 1
ATOM 8325 N N . LYS C 1 427 ? 124.068 110.753 185.931 1.00 100.47 384 LYS C N 1
ATOM 8326 C CA . LYS C 1 427 ? 125.074 111.797 185.842 1.00 99.29 384 LYS C CA 1
ATOM 8327 C C . LYS C 1 427 ? 124.422 113.141 185.537 1.00 95.41 384 LYS C C 1
ATOM 8328 O O . LYS C 1 427 ? 123.283 113.220 185.069 1.00 92.07 384 LYS C O 1
ATOM 8330 N N . ASN C 1 428 ? 125.164 114.211 185.806 1.00 88.02 385 ASN C N 1
ATOM 8331 C CA . ASN C 1 428 ? 124.712 115.570 185.535 1.00 89.74 385 ASN C CA 1
ATOM 8332 C C . ASN C 1 428 ? 125.518 116.195 184.401 1.00 84.86 385 ASN C C 1
ATOM 8333 O O . ASN C 1 428 ? 125.881 117.372 184.443 1.00 83.41 385 ASN C O 1
ATOM 8338 N N . GLU C 1 429 ? 125.805 115.400 183.375 1.00 86.46 386 GLU C N 1
ATOM 8339 C CA . GLU C 1 429 ? 126.522 115.848 182.190 1.00 87.68 386 GLU C CA 1
ATOM 8340 C C . GLU C 1 429 ? 125.531 115.952 181.040 1.00 93.16 386 GLU C C 1
ATOM 8341 O O . GLU C 1 429 ? 124.807 114.993 180.755 1.00 94.44 386 GLU C O 1
ATOM 8347 N N . LEU C 1 430 ? 125.498 117.107 180.383 1.00 81.72 387 LEU C N 1
ATOM 8348 C CA . LEU C 1 430 ? 124.537 117.371 179.320 1.00 80.64 387 LEU C CA 1
ATOM 8349 C C . LEU C 1 430 ? 125.262 117.785 178.049 1.00 77.32 387 LEU C C 1
ATOM 8350 O O . LEU C 1 430 ? 126.144 118.650 178.085 1.00 77.48 387 LEU C O 1
ATOM 8355 N N . GLY C 1 431 ? 124.888 117.165 176.933 1.00 71.23 388 GLY C N 1
ATOM 8356 C CA . GLY C 1 431 ? 125.407 117.549 175.637 1.00 72.96 388 GLY C CA 1
ATOM 8357 C C . GLY C 1 431 ? 124.487 118.501 174.905 1.00 72.57 388 GLY C C 1
ATOM 8358 O O . GLY C 1 431 ? 123.490 118.081 174.311 1.00 74.33 388 GLY C O 1
ATOM 8359 N N . PHE C 1 432 ? 124.811 119.789 174.937 1.00 67.64 389 PHE C N 1
ATOM 8360 C CA . PHE C 1 432 ? 123.986 120.809 174.301 1.00 56.77 389 PHE C CA 1
ATOM 8361 C C . PHE C 1 432 ? 124.345 120.882 172.823 1.00 64.46 389 PHE C C 1
ATOM 8362 O O . PHE C 1 432 ? 125.448 121.304 172.464 1.00 73.16 389 PHE C O 1
ATOM 8370 N N . ILE C 1 433 ? 123.415 120.480 171.961 1.00 57.78 390 ILE C N 1
ATOM 8371 C CA . ILE C 1 433 ? 123.634 120.434 170.521 1.00 55.84 390 ILE C CA 1
ATOM 8372 C C . ILE C 1 433 ? 122.712 121.447 169.860 1.00 59.31 390 ILE C C 1
ATOM 8373 O O . ILE C 1 433 ? 121.499 121.444 170.102 1.00 62.52 390 ILE C O 1
ATOM 8378 N N . ILE C 1 434 ? 123.286 122.313 169.030 1.00 49.49 391 ILE C N 1
ATOM 8379 C CA . ILE C 1 434 ? 122.543 123.348 168.321 1.00 46.09 391 ILE C CA 1
ATOM 8380 C C . ILE C 1 434 ? 122.810 123.182 166.834 1.00 46.90 391 ILE C C 1
ATOM 8381 O O . ILE C 1 434 ? 123.946 123.352 166.379 1.00 62.96 391 ILE C O 1
ATOM 8386 N N . TYR C 1 435 ? 121.768 122.856 166.077 1.00 40.87 392 TYR C N 1
ATOM 8387 C CA . TYR C 1 435 ? 121.878 122.649 164.636 1.00 47.84 392 TYR C CA 1
ATOM 8388 C C . TYR C 1 435 ? 121.058 123.733 163.945 1.00 53.80 392 TYR C C 1
ATOM 8389 O O . TYR C 1 435 ? 119.826 123.662 163.906 1.00 56.76 392 TYR C O 1
ATOM 8398 N N . LEU C 1 436 ? 121.745 124.733 163.401 1.00 53.85 393 LEU C N 1
ATOM 8399 C CA . LEU C 1 436 ? 121.099 125.783 162.629 1.00 52.22 393 LEU C CA 1
ATOM 8400 C C . LEU C 1 436 ? 121.708 125.999 161.254 1.00 59.69 393 LEU C C 1
ATOM 8401 O O . LEU C 1 436 ? 121.009 126.511 160.372 1.00 66.51 393 LEU C O 1
ATOM 8406 N N . GLY C 1 437 ? 122.968 125.632 161.036 1.00 65.97 394 GLY C N 1
ATOM 8407 C CA . GLY C 1 437 ? 123.572 125.681 159.719 1.00 51.59 394 GLY C CA 1
ATOM 8408 C C . GLY C 1 437 ? 123.113 124.528 158.854 1.00 53.10 394 GLY C C 1
ATOM 8409 O O . GLY C 1 437 ? 122.007 124.002 159.014 1.00 62.79 394 GLY C O 1
ATOM 8410 N N . SER C 1 438 ? 123.977 124.115 157.927 1.00 53.04 395 SER C N 1
ATOM 8411 C CA . SER C 1 438 ? 123.642 123.045 157.000 1.00 52.25 395 SER C CA 1
ATOM 8412 C C . SER C 1 438 ? 124.512 121.805 157.147 1.00 63.33 395 SER C C 1
ATOM 8413 O O . SER C 1 438 ? 124.265 120.818 156.449 1.00 73.20 395 SER C O 1
ATOM 8416 N N . HIS C 1 439 ? 125.517 121.819 158.019 1.00 52.50 396 HIS C N 1
ATOM 8417 C CA . HIS C 1 439 ? 126.364 120.654 158.259 1.00 41.45 396 HIS C CA 1
ATOM 8418 C C . HIS C 1 439 ? 125.943 120.020 159.578 1.00 47.96 396 HIS C C 1
ATOM 8419 O O . HIS C 1 439 ? 126.212 120.567 160.650 1.00 56.63 396 HIS C O 1
ATOM 8426 N N . ASN C 1 440 ? 125.302 118.863 159.499 1.00 49.38 397 ASN C N 1
ATOM 8427 C CA . ASN C 1 440 ? 124.701 118.244 160.676 1.00 40.52 397 ASN C CA 1
ATOM 8428 C C . ASN C 1 440 ? 125.770 117.844 161.684 1.00 50.07 397 ASN C C 1
ATOM 8429 O O . ASN C 1 440 ? 126.637 117.022 161.360 1.00 64.53 397 ASN C O 1
ATOM 8434 N N . PRO C 1 441 ? 125.749 118.382 162.906 1.00 49.61 398 PRO C N 1
ATOM 8435 C CA . PRO C 1 441 ? 126.758 118.001 163.897 1.00 37.33 398 PRO C CA 1
ATOM 8436 C C . PRO C 1 441 ? 126.275 116.919 164.846 1.00 41.81 398 PRO C C 1
ATOM 8437 O O . PRO C 1 441 ? 127.057 116.398 165.646 1.00 56.74 398 PRO C O 1
ATOM 8441 N N . ILE C 1 442 ? 124.988 116.574 164.763 1.00 55.48 399 ILE C N 1
ATOM 8442 C CA . ILE C 1 442 ? 124.388 115.671 165.741 1.00 52.96 399 ILE C CA 1
ATOM 8443 C C . ILE C 1 442 ? 125.058 114.304 165.696 1.00 59.65 399 ILE C C 1
ATOM 8444 O O . ILE C 1 442 ? 125.347 113.706 166.739 1.00 65.52 399 ILE C O 1
ATOM 8449 N N . GLY C 1 443 ? 125.316 113.788 164.495 1.00 60.18 400 GLY C N 1
ATOM 8450 C CA . GLY C 1 443 ? 125.970 112.494 164.390 1.00 56.90 400 GLY C CA 1
ATOM 8451 C C . GLY C 1 443 ? 127.361 112.494 164.994 1.00 51.62 400 GLY C C 1
ATOM 8452 O O . GLY C 1 443 ? 127.728 111.586 165.743 1.00 59.80 400 GLY C O 1
ATOM 8453 N N . GLU C 1 444 ? 128.152 113.521 164.680 1.00 55.11 401 GLU C N 1
ATOM 8454 C CA . GLU C 1 444 ? 129.513 113.587 165.200 1.00 54.41 401 GLU C CA 1
ATOM 8455 C C . GLU C 1 444 ? 129.526 113.924 166.686 1.00 64.24 401 GLU C C 1
ATOM 8456 O O . GLU C 1 444 ? 130.269 113.308 167.459 1.00 76.37 401 GLU C O 1
ATOM 8458 N N . ALA C 1 445 ? 128.713 114.898 167.105 1.00 55.10 402 ALA C N 1
ATOM 8459 C CA . ALA C 1 445 ? 128.734 115.330 168.499 1.00 40.14 402 ALA C CA 1
ATOM 8460 C C . ALA C 1 445 ? 128.208 114.246 169.430 1.00 49.27 402 ALA C C 1
ATOM 8461 O O . ALA C 1 445 ? 128.744 114.053 170.527 1.00 64.94 402 ALA C O 1
ATOM 8463 N N . LYS C 1 446 ? 127.154 113.536 169.020 1.00 66.06 403 LYS C N 1
ATOM 8464 C CA . LYS C 1 446 ? 126.650 112.438 169.839 1.00 66.18 403 LYS C CA 1
ATOM 8465 C C . LYS C 1 446 ? 127.691 111.336 169.975 1.00 69.33 403 LYS C C 1
ATOM 8466 O O . LYS C 1 446 ? 127.879 110.779 171.063 1.00 72.91 403 LYS C O 1
ATOM 8472 N N . ALA C 1 447 ? 128.377 111.006 168.879 1.00 71.38 404 ALA C N 1
ATOM 8473 C CA . ALA C 1 447 ? 129.414 109.983 168.937 1.00 69.33 404 ALA C CA 1
ATOM 8474 C C . ALA C 1 447 ? 130.612 110.455 169.749 1.00 71.08 404 ALA C C 1
ATOM 8475 O O . ALA C 1 447 ? 131.259 109.654 170.433 1.00 80.88 404 ALA C O 1
ATOM 8477 N N . TYR C 1 448 ? 130.931 111.749 169.680 1.00 66.00 405 TYR C N 1
ATOM 8478 C CA . TYR C 1 448 ? 132.048 112.273 170.459 1.00 62.53 405 TYR C CA 1
ATOM 8479 C C . TYR C 1 448 ? 131.774 112.177 171.954 1.00 65.24 405 TYR C C 1
ATOM 8480 O O . TYR C 1 448 ? 132.652 111.779 172.729 1.00 73.23 405 TYR C O 1
ATOM 8489 N N . CYS C 1 449 ? 130.565 112.546 172.379 1.00 65.60 406 CYS C N 1
ATOM 8490 C CA . CYS C 1 449 ? 130.237 112.505 173.799 1.00 65.36 406 CYS C CA 1
ATOM 8491 C C . CYS C 1 449 ? 130.263 111.081 174.337 1.00 75.36 406 CYS C C 1
ATOM 8492 O O . CYS C 1 449 ? 130.810 110.830 175.417 1.00 81.98 406 CYS C O 1
ATOM 8495 N N . GLN C 1 450 ? 129.674 110.138 173.602 1.00 84.61 407 GLN C N 1
ATOM 8496 C CA . GLN C 1 450 ? 129.604 108.762 174.083 1.00 83.89 407 GLN C CA 1
ATOM 8497 C C . GLN C 1 450 ? 130.982 108.117 174.136 1.00 88.42 407 GLN C C 1
ATOM 8498 O O . GLN C 1 450 ? 131.298 107.394 175.088 1.00 90.00 407 GLN C O 1
ATOM 8504 N N . LYS C 1 451 ? 131.816 108.366 173.128 1.00 84.46 408 LYS C N 1
ATOM 8505 C CA . LYS C 1 451 ? 133.113 107.711 173.036 1.00 79.23 408 LYS C CA 1
ATOM 8506 C C . LYS C 1 451 ? 134.198 108.389 173.861 1.00 83.80 408 LYS C C 1
ATOM 8507 O O . LYS C 1 451 ? 135.160 107.720 174.255 1.00 89.70 408 LYS C O 1
ATOM 8509 N N . GLN C 1 452 ? 134.182 109.652 174.069 1.00 79.03 409 GLN C N 1
ATOM 8510 C CA . GLN C 1 452 ? 135.225 110.382 174.779 1.00 79.14 409 GLN C CA 1
ATOM 8511 C C . GLN C 1 452 ? 134.767 110.917 176.126 1.00 81.93 409 GLN C C 1
ATOM 8512 O O . GLN C 1 452 ? 135.431 110.674 177.140 1.00 84.09 409 GLN C O 1
ATOM 8514 N N . LEU C 1 453 ? 133.546 111.676 176.236 1.00 83.77 410 LEU C N 1
ATOM 8515 C CA . LEU C 1 453 ? 133.101 112.311 177.469 1.00 80.79 410 LEU C CA 1
ATOM 8516 C C . LEU C 1 453 ? 132.132 111.458 178.275 1.00 83.29 410 LEU C C 1
ATOM 8517 O O . LEU C 1 453 ? 131.778 111.849 179.392 1.00 87.46 410 LEU C O 1
ATOM 8522 N N . GLN C 1 454 ? 131.708 110.311 177.747 1.00 91.00 411 GLN C N 1
ATOM 8523 C CA . GLN C 1 454 ? 130.748 109.429 178.411 1.00 91.79 411 GLN C CA 1
ATOM 8524 C C . GLN C 1 454 ? 129.476 110.193 178.780 1.00 91.90 411 GLN C C 1
ATOM 8525 O O . GLN C 1 454 ? 129.101 110.317 179.947 1.00 91.33 411 GLN C O 1
ATOM 8527 N N . ILE C 1 455 ? 128.813 110.713 177.751 1.00 83.12 412 ILE C N 1
ATOM 8528 C CA . ILE C 1 455 ? 127.612 111.523 177.910 1.00 82.04 412 ILE C CA 1
ATOM 8529 C C . ILE C 1 455 ? 126.506 110.924 177.056 1.00 84.32 412 ILE C C 1
ATOM 8530 O O . ILE C 1 455 ? 126.704 110.676 175.862 1.00 86.55 412 ILE C O 1
ATOM 8535 N N . ASN C 1 456 ? 125.344 110.692 177.667 1.00 90.79 413 ASN C N 1
ATOM 8536 C CA . ASN C 1 456 ? 124.168 110.247 176.937 1.00 94.24 413 ASN C CA 1
ATOM 8537 C C . ASN C 1 456 ? 122.958 111.143 177.156 1.00 94.77 413 ASN C C 1
ATOM 8538 O O . ASN C 1 456 ? 121.878 110.830 176.644 1.00 90.72 413 ASN C O 1
ATOM 8543 N N . ASN C 1 457 ? 123.104 112.239 177.894 1.00 93.42 414 ASN C N 1
ATOM 8544 C CA . ASN C 1 457 ? 122.038 113.212 178.082 1.00 88.59 414 ASN C CA 1
ATOM 8545 C C . ASN C 1 457 ? 122.295 114.387 177.148 1.00 88.46 414 ASN C C 1
ATOM 8546 O O . ASN C 1 457 ? 123.338 115.042 177.243 1.00 86.74 414 ASN C O 1
ATOM 8551 N N . PHE C 1 458 ? 121.349 114.650 176.251 1.00 84.05 415 PHE C N 1
ATOM 8552 C CA . PHE C 1 458 ? 121.539 115.627 175.191 1.00 83.77 415 PHE C CA 1
ATOM 8553 C C . PHE C 1 458 ? 120.336 116.551 175.086 1.00 81.82 415 PHE C C 1
ATOM 8554 O O . PHE C 1 458 ? 119.191 116.118 175.248 1.00 83.67 415 PHE C O 1
ATOM 8562 N N . LEU C 1 459 ? 120.607 117.826 174.815 1.00 69.98 416 LEU C N 1
ATOM 8563 C CA . LEU C 1 459 ? 119.583 118.814 174.491 1.00 65.78 416 LEU C CA 1
ATOM 8564 C C . LEU C 1 459 ? 119.841 119.294 173.068 1.00 68.47 416 LEU C C 1
ATOM 8565 O O . LEU C 1 459 ? 120.858 119.943 172.803 1.00 72.92 416 LEU C O 1
ATOM 8570 N N . ILE C 1 460 ? 118.923 118.979 172.158 1.00 63.43 417 ILE C N 1
ATOM 8571 C CA . ILE C 1 460 ? 119.087 119.263 170.736 1.00 67.45 417 ILE C CA 1
ATOM 8572 C C . ILE C 1 460 ? 118.254 120.485 170.376 1.00 67.02 417 ILE C C 1
ATOM 8573 O O . ILE C 1 460 ? 117.056 120.541 170.676 1.00 71.24 417 ILE C O 1
ATOM 8578 N N . ILE C 1 461 ? 118.888 121.462 169.735 1.00 55.14 418 ILE C N 1
ATOM 8579 C CA . ILE C 1 461 ? 118.210 122.636 169.199 1.00 60.09 418 ILE C CA 1
ATOM 8580 C C . ILE C 1 461 ? 118.355 122.597 167.685 1.00 67.06 418 ILE C C 1
ATOM 8581 O O . ILE C 1 461 ? 119.475 122.592 167.161 1.00 78.03 418 ILE C O 1
ATOM 8586 N N . GLN C 1 462 ? 117.225 122.573 166.982 1.00 63.38 419 GLN C N 1
ATOM 8587 C CA . GLN C 1 462 ? 117.215 122.417 165.536 1.00 61.90 419 GLN C CA 1
ATOM 8588 C C . GLN C 1 462 ? 116.173 123.347 164.933 1.00 66.94 419 GLN C C 1
ATOM 8589 O O . GLN C 1 462 ? 115.146 123.632 165.552 1.00 67.79 419 GLN C O 1
ATOM 8595 N N . ALA C 1 463 ? 116.444 123.817 163.718 1.00 82.85 420 ALA C N 1
ATOM 8596 C CA . ALA C 1 463 ? 115.484 124.659 163.017 1.00 83.41 420 ALA C CA 1
ATOM 8597 C C . ALA C 1 463 ? 114.242 123.853 162.656 1.00 82.60 420 ALA C C 1
ATOM 8598 O O . ALA C 1 463 ? 114.330 122.679 162.286 1.00 84.52 420 ALA C O 1
ATOM 8600 N N . ARG C 1 464 ? 113.075 124.490 162.771 1.00 85.79 421 ARG C N 1
ATOM 8601 C CA . ARG C 1 464 ? 111.819 123.759 162.634 1.00 84.82 421 ARG C CA 1
ATOM 8602 C C . ARG C 1 464 ? 111.446 123.542 161.169 1.00 87.63 421 ARG C C 1
ATOM 8603 O O . ARG C 1 464 ? 111.012 122.449 160.788 1.00 85.22 421 ARG C O 1
ATOM 8611 N N . GLU C 1 465 ? 111.613 124.565 160.329 1.00 84.81 422 GLU C N 1
ATOM 8612 C CA . GLU C 1 465 ? 111.203 124.491 158.929 1.00 83.48 422 GLU C CA 1
ATOM 8613 C C . GLU C 1 465 ? 112.374 124.460 157.955 1.00 85.92 422 GLU C C 1
ATOM 8614 O O . GLU C 1 465 ? 112.475 123.534 157.146 1.00 92.75 422 GLU C O 1
ATOM 8620 N N . ASN C 1 466 ? 113.263 125.446 157.998 1.00 73.84 423 ASN C N 1
ATOM 8621 C CA . ASN C 1 466 ? 114.297 125.605 156.976 1.00 75.01 423 ASN C CA 1
ATOM 8622 C C . ASN C 1 466 ? 115.667 125.403 157.614 1.00 78.51 423 ASN C C 1
ATOM 8623 O O . ASN C 1 466 ? 116.229 126.331 158.204 1.00 86.96 423 ASN C O 1
ATOM 8628 N N . GLN C 1 467 ? 116.206 124.194 157.484 1.00 62.57 424 GLN C N 1
ATOM 8629 C CA . GLN C 1 467 ? 117.527 123.894 158.018 1.00 59.99 424 GLN C CA 1
ATOM 8630 C C . GLN C 1 467 ? 118.595 124.538 157.144 1.00 58.58 424 GLN C C 1
ATOM 8631 O O . GLN C 1 467 ? 118.657 124.284 155.936 1.00 65.84 424 GLN C O 1
ATOM 8637 N N . GLY C 1 468 ? 119.435 125.370 157.753 1.00 59.18 425 GLY C N 1
ATOM 8638 C CA . GLY C 1 468 ? 120.498 126.034 157.036 1.00 59.34 425 GLY C CA 1
ATOM 8639 C C . GLY C 1 468 ? 120.101 127.318 156.350 1.00 60.51 425 GLY C C 1
ATOM 8640 O O . GLY C 1 468 ? 120.980 128.020 155.834 1.00 64.80 425 GLY C O 1
ATOM 8641 N N . VAL C 1 469 ? 118.814 127.651 156.324 1.00 63.89 426 VAL C N 1
ATOM 8642 C CA . VAL C 1 469 ? 118.323 128.879 155.711 1.00 61.67 426 VAL C CA 1
ATOM 8643 C C . VAL C 1 469 ? 117.436 129.567 156.739 1.00 66.15 426 VAL C C 1
ATOM 8644 O O . VAL C 1 469 ? 116.253 129.237 156.869 1.00 74.82 426 VAL C O 1
ATOM 8648 N N . MET C 1 470 ? 118.000 130.513 157.476 1.00 77.97 427 MET C N 1
ATOM 8649 C CA . MET C 1 470 ? 117.225 131.439 158.288 1.00 79.02 427 MET C CA 1
ATOM 8650 C C . MET C 1 470 ? 117.335 132.807 157.633 1.00 84.33 427 MET C C 1
ATOM 8651 O O . MET C 1 470 ? 118.445 133.309 157.425 1.00 85.53 427 MET C O 1
ATOM 8656 N N . GLU C 1 471 ? 116.187 133.394 157.296 1.00 96.76 428 GLU C N 1
ATOM 8657 C CA . GLU C 1 471 ? 116.143 134.578 156.446 1.00 94.90 428 GLU C CA 1
ATOM 8658 C C . GLU C 1 471 ? 116.942 135.727 157.041 1.00 91.07 428 GLU C C 1
ATOM 8659 O O . GLU C 1 471 ? 116.574 136.282 158.081 1.00 93.93 428 GLU C O 1
ATOM 8665 N N . THR C 1 472 ? 118.040 136.088 156.381 1.00 79.02 429 THR C N 1
ATOM 8666 C CA . THR C 1 472 ? 118.880 137.187 156.833 1.00 82.46 429 THR C CA 1
ATOM 8667 C C . THR C 1 472 ? 118.318 138.517 156.352 1.00 86.40 429 THR C C 1
ATOM 8668 O O . THR C 1 472 ? 119.037 139.336 155.772 1.00 88.89 429 THR C O 1
ATOM 8672 N N . SER C 1 473 ? 117.023 138.735 156.593 1.00 94.93 430 SER C N 1
ATOM 8673 C CA . SER C 1 473 ? 116.371 139.998 156.273 1.00 96.09 430 SER C CA 1
ATOM 8674 C C . SER C 1 473 ? 115.382 140.401 157.361 1.00 94.76 430 SER C C 1
ATOM 8675 O O . SER C 1 473 ? 114.460 141.179 157.092 1.00 97.07 430 SER C O 1
ATOM 8678 N N . GLN C 1 474 ? 115.551 139.891 158.574 1.00 92.79 431 GLN C N 1
ATOM 8679 C CA . GLN C 1 474 ? 114.599 140.112 159.652 1.00 96.68 431 GLN C CA 1
ATOM 8680 C C . GLN C 1 474 ? 115.372 140.134 160.966 1.00 96.19 431 GLN C C 1
ATOM 8681 O O . GLN C 1 474 ? 116.601 140.262 160.975 1.00 97.75 431 GLN C O 1
ATOM 8687 N N . ASN C 1 475 ? 114.654 140.016 162.077 1.00 83.00 432 ASN C N 1
ATOM 8688 C CA . ASN C 1 475 ? 115.254 139.971 163.402 1.00 84.47 432 ASN C CA 1
ATOM 8689 C C . ASN C 1 475 ? 115.414 138.520 163.832 1.00 90.30 432 ASN C C 1
ATOM 8690 O O . ASN C 1 475 ? 114.441 137.759 163.839 1.00 92.90 432 ASN C O 1
ATOM 8695 N N . TRP C 1 476 ? 116.639 138.142 164.185 1.00 84.54 433 TRP C N 1
ATOM 8696 C CA . TRP C 1 476 ? 116.923 136.803 164.683 1.00 75.76 433 TRP C CA 1
ATOM 8697 C C . TRP C 1 476 ? 116.794 136.699 166.194 1.00 75.04 433 TRP C C 1
ATOM 8698 O O . TRP C 1 476 ? 117.057 135.628 166.749 1.00 80.65 433 TRP C O 1
ATOM 8709 N N . LEU C 1 477 ? 116.418 137.782 166.870 1.00 70.03 434 LEU C N 1
ATOM 8710 C CA . LEU C 1 477 ? 116.194 137.722 168.311 1.00 72.35 434 LEU C CA 1
ATOM 8711 C C . LEU C 1 477 ? 115.203 136.641 168.724 1.00 74.00 434 LEU C C 1
ATOM 8712 O O . LEU C 1 477 ? 115.478 135.944 169.715 1.00 83.85 434 LEU C O 1
ATOM 8717 N N . PRO C 1 478 ? 114.062 136.445 168.052 1.00 76.02 435 PRO C N 1
ATOM 8718 C CA . PRO C 1 478 ? 113.197 135.320 168.437 1.00 79.89 435 PRO C CA 1
ATOM 8719 C C . PRO C 1 478 ? 113.880 133.970 168.326 1.00 78.21 435 PRO C C 1
ATOM 8720 O O . PRO C 1 478 ? 113.578 133.075 169.123 1.00 75.44 435 PRO C O 1
ATOM 8724 N N . TYR C 1 479 ? 114.798 133.793 167.372 1.00 83.85 436 TYR C N 1
ATOM 8725 C CA . TYR C 1 479 ? 115.580 132.560 167.319 1.00 82.54 436 TYR C CA 1
ATOM 8726 C C . TYR C 1 479 ? 116.359 132.357 168.613 1.00 82.81 436 TYR C C 1
ATOM 8727 O O . TYR C 1 479 ? 116.338 131.271 169.202 1.00 84.26 436 TYR C O 1
ATOM 8736 N N . LEU C 1 480 ? 117.047 133.403 169.073 1.00 81.44 437 LEU C N 1
ATOM 8737 C CA . LEU C 1 480 ? 117.832 133.304 170.298 1.00 74.65 437 LEU C CA 1
ATOM 8738 C C . LEU C 1 480 ? 116.938 133.119 171.518 1.00 70.74 437 LEU C C 1
ATOM 8739 O O . LEU C 1 480 ? 117.296 132.392 172.452 1.00 77.39 437 LEU C O 1
ATOM 8744 N N . GLN C 1 481 ? 115.772 133.769 171.529 1.00 78.69 438 GLN C N 1
ATOM 8745 C CA . GLN C 1 481 ? 114.879 133.668 172.678 1.00 84.09 438 GLN C CA 1
ATOM 8746 C C . GLN C 1 481 ? 114.392 132.238 172.877 1.00 84.07 438 GLN C C 1
ATOM 8747 O O . GLN C 1 481 ? 114.261 131.773 174.015 1.00 89.34 438 GLN C O 1
ATOM 8753 N N . GLU C 1 482 ? 114.107 131.529 171.783 1.00 82.75 439 GLU C N 1
ATOM 8754 C CA . GLU C 1 482 ? 113.664 130.144 171.898 1.00 81.19 439 GLU C CA 1
ATOM 8755 C C . GLU C 1 482 ? 114.762 129.260 172.474 1.00 88.78 439 GLU C C 1
ATOM 8756 O O . GLU C 1 482 ? 114.485 128.349 173.263 1.00 91.65 439 GLU C O 1
ATOM 8762 N N . ILE C 1 483 ? 116.015 129.508 172.084 1.00 85.69 440 ILE C N 1
ATOM 8763 C CA . ILE C 1 483 ? 117.126 128.700 172.580 1.00 79.88 440 ILE C CA 1
ATOM 8764 C C . ILE C 1 483 ? 117.293 128.886 174.083 1.00 76.69 440 ILE C C 1
ATOM 8765 O O . ILE C 1 483 ? 117.457 127.915 174.830 1.00 78.27 440 ILE C O 1
ATOM 8770 N N . ASN C 1 484 ? 117.253 130.137 174.547 1.00 83.81 441 ASN C N 1
ATOM 8771 C CA . ASN C 1 484 ? 117.405 130.401 175.974 1.00 81.32 441 ASN C CA 1
ATOM 8772 C C . ASN C 1 484 ? 116.283 129.759 176.776 1.00 86.55 441 ASN C C 1
ATOM 8773 O O . ASN C 1 484 ? 116.519 129.212 177.858 1.00 91.93 441 ASN C O 1
ATOM 8778 N N . SER C 1 485 ? 115.053 129.823 176.263 1.00 85.82 442 SER C N 1
ATOM 8779 C CA . SER C 1 485 ? 113.930 129.214 176.967 1.00 87.66 442 SER C CA 1
ATOM 8780 C C . SER C 1 485 ? 114.081 127.700 177.042 1.00 91.75 442 SER C C 1
ATOM 8781 O O . SER C 1 485 ? 113.862 127.100 178.100 1.00 92.25 442 SER C O 1
ATOM 8784 N N . ALA C 1 486 ? 114.453 127.065 175.927 1.00 90.29 443 ALA C N 1
ATOM 8785 C CA . ALA C 1 486 ? 114.647 125.618 175.931 1.00 88.60 443 ALA C CA 1
ATOM 8786 C C . ALA C 1 486 ? 115.814 125.217 176.823 1.00 89.59 443 ALA C C 1
ATOM 8787 O O . ALA C 1 486 ? 115.728 124.226 177.558 1.00 88.30 443 ALA C O 1
ATOM 8789 N N . LEU C 1 487 ? 116.916 125.967 176.765 1.00 91.15 444 LEU C N 1
ATOM 8790 C CA . LEU C 1 487 ? 118.066 125.661 177.609 1.00 89.57 444 LEU C CA 1
ATOM 8791 C C . LEU C 1 487 ? 117.714 125.805 179.084 1.00 89.00 444 LEU C C 1
ATOM 8792 O O . LEU C 1 487 ? 118.008 124.919 179.894 1.00 88.39 444 LEU C O 1
ATOM 8797 N N . ASN C 1 488 ? 117.072 126.916 179.449 1.00 89.28 445 ASN C N 1
ATOM 8798 C CA . ASN C 1 488 ? 116.697 127.130 180.841 1.00 88.03 445 ASN C CA 1
ATOM 8799 C C . ASN C 1 488 ? 115.642 126.135 181.301 1.00 91.18 445 ASN C C 1
ATOM 8800 O O . ASN C 1 488 ? 115.566 125.826 182.494 1.00 98.24 445 ASN C O 1
ATOM 8805 N N . THR C 1 489 ? 114.823 125.627 180.377 1.00 89.72 446 THR C N 1
ATOM 8806 C CA . THR C 1 489 ? 113.785 124.673 180.756 1.00 92.59 446 THR C CA 1
ATOM 8807 C C . THR C 1 489 ? 114.389 123.401 181.337 1.00 93.95 446 THR C C 1
ATOM 8808 O O . THR C 1 489 ? 113.913 122.887 182.356 1.00 96.71 446 THR C O 1
ATOM 8812 N N . ALA C 1 490 ? 115.450 122.886 180.712 1.00 96.68 447 ALA C N 1
ATOM 8813 C CA . ALA C 1 490 ? 116.066 121.657 181.200 1.00 99.40 447 ALA C CA 1
ATOM 8814 C C . ALA C 1 490 ? 116.775 121.866 182.532 1.00 98.07 447 ALA C C 1
ATOM 8815 O O . ALA C 1 490 ? 116.898 120.921 183.318 1.00 97.09 447 ALA C O 1
ATOM 8817 N N . ARG C 1 491 ? 117.247 123.085 182.803 1.00 97.06 448 ARG C N 1
ATOM 8818 C CA . ARG C 1 491 ? 117.976 123.332 184.043 1.00 98.64 448 ARG C CA 1
ATOM 8819 C C . ARG C 1 491 ? 117.062 123.299 185.261 1.00 98.21 448 ARG C C 1
ATOM 8820 O O . ARG C 1 491 ? 117.491 122.877 186.341 1.00 100.55 448 ARG C O 1
ATOM 8828 N N . GLN C 1 492 ? 115.815 123.752 185.121 1.00 96.94 449 GLN C N 1
ATOM 8829 C CA . GLN C 1 492 ? 114.893 123.699 186.252 1.00 99.05 449 GLN C CA 1
ATOM 8830 C C . GLN C 1 492 ? 114.534 122.262 186.605 1.00 101.89 449 GLN C C 1
ATOM 8831 O O . GLN C 1 492 ? 114.497 121.898 187.786 1.00 100.19 449 GLN C O 1
ATOM 8837 N N . GLU C 1 493 ? 114.265 121.431 185.597 1.00 105.47 450 GLU C N 1
ATOM 8838 C CA . GLU C 1 493 ? 113.878 120.050 185.860 1.00 108.72 450 GLU C CA 1
ATOM 8839 C C . GLU C 1 493 ? 115.075 119.209 186.293 1.00 107.85 450 GLU C C 1
ATOM 8840 O O . GLU C 1 493 ? 114.984 118.430 187.249 1.00 104.12 450 GLU C O 1
ATOM 8842 N N . TYR C 1 494 ? 116.206 119.352 185.606 1.00 108.80 451 TYR C N 1
ATOM 8843 C CA . TYR C 1 494 ? 117.409 118.590 185.909 1.00 109.14 451 TYR C CA 1
ATOM 8844 C C . TYR C 1 494 ? 118.557 119.538 186.226 1.00 107.59 451 TYR C C 1
ATOM 8845 O O . TYR C 1 494 ? 118.758 120.538 185.530 1.00 109.05 451 TYR C O 1
ATOM 8854 N N . HIS C 1 495 ? 119.315 119.211 187.268 1.00 89.94 452 HIS C N 1
ATOM 8855 C CA . HIS C 1 495 ? 120.499 119.984 187.621 1.00 91.28 452 HIS C CA 1
ATOM 8856 C C . HIS C 1 495 ? 121.695 119.467 186.832 1.00 90.88 452 HIS C C 1
ATOM 8857 O O . HIS C 1 495 ? 122.053 118.290 186.938 1.00 92.07 452 HIS C O 1
ATOM 8864 N N . TRP C 1 496 ? 122.309 120.343 186.044 1.00 89.36 453 TRP C N 1
ATOM 8865 C CA . TRP C 1 496 ? 123.482 120.003 185.250 1.00 89.92 453 TRP C CA 1
ATOM 8866 C C . TRP C 1 496 ? 124.699 120.682 185.860 1.00 89.45 453 TRP C C 1
ATOM 8867 O O . TRP C 1 496 ? 124.762 121.915 185.917 1.00 94.67 453 TRP C O 1
ATOM 8878 N N . GLU C 1 497 ? 125.659 119.879 186.318 1.00 86.81 454 GLU C N 1
ATOM 8879 C CA . GLU C 1 497 ? 126.909 120.425 186.827 1.00 88.24 454 GLU C CA 1
ATOM 8880 C C . GLU C 1 497 ? 127.846 120.863 185.712 1.00 86.84 454 GLU C C 1
ATOM 8881 O O . GLU C 1 497 ? 128.756 121.661 185.962 1.00 88.37 454 GLU C O 1
ATOM 8883 N N . ARG C 1 498 ? 127.644 120.362 184.496 1.00 86.17 455 ARG C N 1
ATOM 8884 C CA . ARG C 1 498 ? 128.512 120.700 183.373 1.00 85.85 455 ARG C CA 1
ATOM 8885 C C . ARG C 1 498 ? 127.765 120.395 182.086 1.00 82.62 455 ARG C C 1
ATOM 8886 O O . ARG C 1 498 ? 127.327 119.259 181.884 1.00 79.75 455 ARG C O 1
ATOM 8894 N N . ILE C 1 499 ? 127.613 121.397 181.226 1.00 78.65 456 ILE C N 1
ATOM 8895 C CA . ILE C 1 499 ? 126.932 121.252 179.945 1.00 81.23 456 ILE C CA 1
ATOM 8896 C C . ILE C 1 499 ? 127.966 121.382 178.837 1.00 79.41 456 ILE C C 1
ATOM 8897 O O . ILE C 1 499 ? 128.821 122.273 178.879 1.00 74.40 456 ILE C O 1
ATOM 8902 N N . HIS C 1 500 ? 127.900 120.489 177.857 1.00 77.86 457 HIS C N 1
ATOM 8903 C CA . HIS C 1 500 ? 128.854 120.457 176.756 1.00 75.84 457 HIS C CA 1
ATOM 8904 C C . HIS C 1 500 ? 128.158 120.928 175.487 1.00 76.11 457 HIS C C 1
ATOM 8905 O O . HIS C 1 500 ? 127.147 120.349 175.078 1.00 79.82 457 HIS C O 1
ATOM 8912 N N . LEU C 1 501 ? 128.705 121.971 174.868 1.00 62.54 458 LEU C N 1
ATOM 8913 C CA . LEU C 1 501 ? 128.053 122.674 173.771 1.00 60.75 458 LEU C CA 1
ATOM 8914 C C . LEU C 1 501 ? 128.720 122.314 172.449 1.00 68.28 458 LEU C C 1
ATOM 8915 O O . LEU C 1 501 ? 129.931 122.496 172.289 1.00 71.51 458 LEU C O 1
ATOM 8920 N N . PHE C 1 502 ? 127.924 121.808 171.510 1.00 65.59 459 PHE C N 1
ATOM 8921 C CA . PHE C 1 502 ? 128.338 121.596 170.130 1.00 61.12 459 PHE C CA 1
ATOM 8922 C C . PHE C 1 502 ? 127.313 122.276 169.238 1.00 66.26 459 PHE C C 1
ATOM 8923 O O . PHE C 1 502 ? 126.109 122.083 169.425 1.00 70.59 459 PHE C O 1
ATOM 8931 N N . GLN C 1 503 ? 127.776 123.069 168.276 1.00 55.55 460 GLN C N 1
ATOM 8932 C CA . GLN C 1 503 ? 126.849 123.841 167.464 1.00 55.37 460 GLN C CA 1
ATOM 8933 C C . GLN C 1 503 ? 127.343 123.976 166.032 1.00 50.61 460 GLN C C 1
ATOM 8934 O O . GLN C 1 503 ? 128.532 124.198 165.790 1.00 59.09 460 GLN C O 1
ATOM 8940 N N . THR C 1 504 ? 126.414 123.831 165.091 1.00 51.35 461 THR C N 1
ATOM 8941 C CA . THR C 1 504 ? 126.586 124.250 163.702 1.00 54.71 461 THR C CA 1
ATOM 8942 C C . THR C 1 504 ? 125.567 125.363 163.489 1.00 58.87 461 THR C C 1
ATOM 8943 O O . THR C 1 504 ? 124.436 125.117 163.064 1.00 64.48 461 THR C O 1
ATOM 8947 N N . ALA C 1 505 ? 125.965 126.585 163.799 1.00 55.49 462 ALA C N 1
ATOM 8948 C CA . ALA C 1 505 ? 125.072 127.730 163.811 1.00 53.35 462 ALA C CA 1
ATOM 8949 C C . ALA C 1 505 ? 125.715 128.888 163.069 1.00 56.13 462 ALA C C 1
ATOM 8950 O O . ALA C 1 505 ? 126.939 128.931 162.909 1.00 52.05 462 ALA C O 1
ATOM 8952 N N . PRO C 1 506 ? 124.914 129.839 162.589 1.00 68.52 463 PRO C N 1
ATOM 8953 C CA . PRO C 1 506 ? 125.490 131.021 161.944 1.00 57.87 463 PRO C CA 1
ATOM 8954 C C . PRO C 1 506 ? 126.378 131.788 162.907 1.00 57.87 463 PRO C C 1
ATOM 8955 O O . PRO C 1 506 ? 126.193 131.750 164.125 1.00 64.22 463 PRO C O 1
ATOM 8959 N N . THR C 1 507 ? 127.364 132.481 162.339 1.00 57.86 464 THR C N 1
ATOM 8960 C CA . THR C 1 507 ? 128.341 133.186 163.158 1.00 61.97 464 THR C CA 1
ATOM 8961 C C . THR C 1 507 ? 127.677 134.240 164.034 1.00 71.87 464 THR C C 1
ATOM 8962 O O . THR C 1 507 ? 128.042 134.407 165.203 1.00 68.40 464 THR C O 1
ATOM 8966 N N . ALA C 1 508 ? 126.702 134.967 163.483 1.00 75.34 465 ALA C N 1
ATOM 8967 C CA . ALA C 1 508 ? 125.987 135.967 164.268 1.00 59.96 465 ALA C CA 1
ATOM 8968 C C . ALA C 1 508 ? 125.204 135.325 165.404 1.00 66.67 465 ALA C C 1
ATOM 8969 O O . ALA C 1 508 ? 125.160 135.859 166.518 1.00 74.38 465 ALA C O 1
ATOM 8971 N N . LEU C 1 509 ? 124.572 134.179 165.138 1.00 67.65 466 LEU C N 1
ATOM 8972 C CA . LEU C 1 509 ? 123.759 133.522 166.155 1.00 61.59 466 LEU C CA 1
ATOM 8973 C C . LEU C 1 509 ? 124.606 133.116 167.355 1.00 68.75 466 LEU C C 1
ATOM 8974 O O . LEU C 1 509 ? 124.181 133.276 168.505 1.00 66.32 466 LEU C O 1
ATOM 8979 N N . CYS C 1 510 ? 125.805 132.586 167.107 1.00 73.86 467 CYS C N 1
ATOM 8980 C CA . CYS C 1 510 ? 126.663 132.150 168.204 1.00 72.13 467 CYS C CA 1
ATOM 8981 C C . CYS C 1 510 ? 127.090 133.323 169.076 1.00 72.64 467 CYS C C 1
ATOM 8982 O O . CYS C 1 510 ? 127.148 133.201 170.305 1.00 77.50 467 CYS C O 1
ATOM 8985 N N . MET C 1 511 ? 127.403 134.465 168.460 1.00 66.52 468 MET C N 1
ATOM 8986 C CA . MET C 1 511 ? 127.822 135.628 169.235 1.00 70.89 468 MET C CA 1
ATOM 8987 C C . MET C 1 511 ? 126.710 136.106 170.160 1.00 74.88 468 MET C C 1
ATOM 8988 O O . MET C 1 511 ? 126.956 136.415 171.332 1.00 69.57 468 MET C O 1
ATOM 8993 N N . ALA C 1 512 ? 125.476 136.170 169.656 1.00 77.18 469 ALA C N 1
ATOM 8994 C CA . ALA C 1 512 ? 124.349 136.524 170.511 1.00 70.08 469 ALA C CA 1
ATOM 8995 C C . ALA C 1 512 ? 124.078 135.447 171.552 1.00 71.72 469 ALA C C 1
ATOM 8996 O O . ALA C 1 512 ? 123.653 135.760 172.670 1.00 78.30 469 ALA C O 1
ATOM 8998 N N . LEU C 1 513 ? 124.306 134.181 171.200 1.00 69.76 470 LEU C N 1
ATOM 8999 C CA . LEU C 1 513 ? 124.106 133.097 172.155 1.00 71.09 470 LEU C CA 1
ATOM 9000 C C . LEU C 1 513 ? 125.049 133.224 173.342 1.00 77.16 470 LEU C C 1
ATOM 9001 O O . LEU C 1 513 ? 124.645 133.010 174.490 1.00 86.77 470 LEU C O 1
ATOM 9006 N N . GLY C 1 514 ? 126.311 133.570 173.086 1.00 75.64 471 GLY C N 1
ATOM 9007 C CA . GLY C 1 514 ? 127.254 133.751 174.175 1.00 77.16 471 GLY C CA 1
ATOM 9008 C C . GLY C 1 514 ? 126.864 134.875 175.111 1.00 83.81 471 GLY C C 1
ATOM 9009 O O . GLY C 1 514 ? 127.110 134.798 176.316 1.00 84.25 471 GLY C O 1
ATOM 9010 N N . ILE C 1 515 ? 126.255 135.933 174.572 1.00 81.01 472 ILE C N 1
ATOM 9011 C CA . ILE C 1 515 ? 125.823 137.056 175.400 1.00 72.92 472 ILE C CA 1
ATOM 9012 C C . ILE C 1 515 ? 124.764 136.610 176.399 1.00 74.11 472 ILE C C 1
ATOM 9013 O O . ILE C 1 515 ? 124.779 137.017 177.567 1.00 72.60 472 ILE C O 1
ATOM 9018 N N . ALA C 1 516 ? 123.828 135.769 175.957 1.00 80.96 473 ALA C N 1
ATOM 9019 C CA . ALA C 1 516 ? 122.724 135.366 176.822 1.00 81.59 473 ALA C CA 1
ATOM 9020 C C . ALA C 1 516 ? 123.193 134.465 177.959 1.00 83.85 473 ALA C C 1
ATOM 9021 O O . ALA C 1 516 ? 122.643 134.520 179.065 1.00 83.67 473 ALA C O 1
ATOM 9023 N N . VAL C 1 517 ? 124.200 133.628 177.712 1.00 98.05 474 VAL C N 1
ATOM 9024 C CA . VAL C 1 517 ? 124.631 132.643 178.700 1.00 101.18 474 VAL C CA 1
ATOM 9025 C C . VAL C 1 517 ? 126.078 132.893 179.108 1.00 103.57 474 VAL C C 1
ATOM 9026 O O . VAL C 1 517 ? 126.806 131.959 179.461 1.00 108.38 474 VAL C O 1
ATOM 9030 N N . GLY C 1 518 ? 126.499 134.155 179.083 1.00 105.09 475 GLY C N 1
ATOM 9031 C CA . GLY C 1 518 ? 127.883 134.484 179.363 1.00 104.36 475 GLY C CA 1
ATOM 9032 C C . GLY C 1 518 ? 128.215 134.345 180.837 1.00 110.47 475 GLY C C 1
ATOM 9033 O O . GLY C 1 518 ? 127.703 135.111 181.670 1.00 107.77 475 GLY C O 1
ATOM 9034 N N . HIS C 1 519 ? 129.060 133.371 181.177 1.00 102.22 476 HIS C N 1
ATOM 9035 C CA . HIS C 1 519 ? 129.704 133.185 182.477 1.00 94.63 476 HIS C CA 1
ATOM 9036 C C . HIS C 1 519 ? 128.756 132.753 183.588 1.00 98.31 476 HIS C C 1
ATOM 9037 O O . HIS C 1 519 ? 129.221 132.513 184.708 1.00 103.82 476 HIS C O 1
ATOM 9044 N N . PHE C 1 520 ? 127.455 132.642 183.334 1.00 109.07 477 PHE C N 1
ATOM 9045 C CA . PHE C 1 520 ? 126.504 132.244 184.363 1.00 109.99 477 PHE C CA 1
ATOM 9046 C C . PHE C 1 520 ? 126.095 130.781 184.264 1.00 109.53 477 PHE C C 1
ATOM 9047 O O . PHE C 1 520 ? 125.216 130.343 185.012 1.00 107.31 477 PHE C O 1
ATOM 9055 N N . LEU C 1 521 ? 126.706 130.016 183.368 1.00 96.68 478 LEU C N 1
ATOM 9056 C CA . LEU C 1 521 ? 126.396 128.604 183.232 1.00 95.04 478 LEU C CA 1
ATOM 9057 C C . LEU C 1 521 ? 127.687 127.808 183.133 1.00 94.10 478 LEU C C 1
ATOM 9058 O O . LEU C 1 521 ? 128.682 128.299 182.588 1.00 93.67 478 LEU C O 1
ATOM 9063 N N . PRO C 1 522 ? 127.701 126.580 183.649 1.00 90.64 479 PRO C N 1
ATOM 9064 C CA . PRO C 1 522 ? 128.872 125.697 183.478 1.00 93.15 479 PRO C CA 1
ATOM 9065 C C . PRO C 1 522 ? 128.832 124.969 182.137 1.00 90.72 479 PRO C C 1
ATOM 9066 O O . PRO C 1 522 ? 128.468 123.799 182.015 1.00 92.53 479 PRO C O 1
ATOM 9070 N N . VAL C 1 523 ? 129.221 125.683 181.084 1.00 80.44 480 VAL C N 1
ATOM 9071 C CA . VAL C 1 523 ? 129.099 125.201 179.714 1.00 80.73 480 VAL C CA 1
ATOM 9072 C C . VAL C 1 523 ? 130.488 124.952 179.145 1.00 86.66 480 VAL C C 1
ATOM 9073 O O . VAL C 1 523 ? 131.365 125.821 179.221 1.00 85.16 480 VAL C O 1
ATOM 9077 N N . ASP C 1 524 ? 130.682 123.765 178.577 1.00 85.72 481 ASP C N 1
ATOM 9078 C CA . ASP C 1 524 ? 131.903 123.408 177.869 1.00 78.70 481 ASP C CA 1
ATOM 9079 C C . ASP C 1 524 ? 131.687 123.624 176.378 1.00 80.12 481 ASP C C 1
ATOM 9080 O O . ASP C 1 524 ? 130.679 123.175 175.822 1.00 83.38 481 ASP C O 1
ATOM 9085 N N . VAL C 1 525 ? 132.631 124.305 175.734 1.00 53.94 482 VAL C N 1
ATOM 9086 C CA . VAL C 1 525 ? 132.521 124.673 174.327 1.00 53.29 482 VAL C CA 1
ATOM 9087 C C . VAL C 1 525 ? 133.504 123.834 173.526 1.00 63.96 482 VAL C C 1
ATOM 9088 O O . VAL C 1 525 ? 134.699 123.794 173.842 1.00 70.71 482 VAL C O 1
ATOM 9092 N N . TYR C 1 526 ? 133.003 123.170 172.487 1.00 67.31 483 TYR C N 1
ATOM 9093 C CA . TYR C 1 526 ? 133.796 122.272 171.661 1.00 54.22 483 TYR C CA 1
ATOM 9094 C C . TYR C 1 526 ? 133.816 122.782 170.229 1.00 61.93 483 TYR C C 1
ATOM 9095 O O . TYR C 1 526 ? 132.764 123.093 169.661 1.00 70.40 483 TYR C O 1
ATOM 9104 N N . HIS C 1 527 ? 135.009 122.863 169.650 1.00 57.52 484 HIS C N 1
ATOM 9105 C CA . HIS C 1 527 ? 135.178 123.303 168.275 1.00 47.98 484 HIS C CA 1
ATOM 9106 C C . HIS C 1 527 ? 135.401 122.107 167.359 1.00 42.96 484 HIS C C 1
ATOM 9107 O O . HIS C 1 527 ? 135.958 121.085 167.764 1.00 49.02 484 HIS C O 1
ATOM 9114 N N . TYR C 1 528 ? 134.956 122.247 166.117 1.00 40.38 485 TYR C N 1
ATOM 9115 C CA . TYR C 1 528 ? 135.178 121.253 165.076 1.00 44.95 485 TYR C CA 1
ATOM 9116 C C . TYR C 1 528 ? 136.169 121.826 164.073 1.00 60.08 485 TYR C C 1
ATOM 9117 O O . TYR C 1 528 ? 135.915 122.879 163.479 1.00 55.77 485 TYR C O 1
ATOM 9126 N N . GLN C 1 529 ? 137.289 121.136 163.884 1.00 61.99 486 GLN C N 1
ATOM 9127 C CA . GLN C 1 529 ? 138.333 121.560 162.961 1.00 54.99 486 GLN C CA 1
ATOM 9128 C C . GLN C 1 529 ? 138.299 120.658 161.736 1.00 62.04 486 GLN C C 1
ATOM 9129 O O . GLN C 1 529 ? 138.443 119.437 161.856 1.00 64.11 486 GLN C O 1
ATOM 9135 N N . PHE C 1 530 ? 138.105 121.261 160.562 1.00 56.88 487 PHE C N 1
ATOM 9136 C CA . PHE C 1 530 ? 137.969 120.477 159.338 1.00 56.76 487 PHE C CA 1
ATOM 9137 C C . PHE C 1 530 ? 139.270 119.770 158.975 1.00 64.90 487 PHE C C 1
ATOM 9138 O O . PHE C 1 530 ? 139.254 118.598 158.582 1.00 67.03 487 PHE C O 1
ATOM 9146 N N . ASN C 1 531 ? 140.400 120.458 159.095 1.00 65.93 488 ASN C N 1
ATOM 9147 C CA . ASN C 1 531 ? 141.701 119.877 158.762 1.00 54.16 488 ASN C CA 1
ATOM 9148 C C . ASN C 1 531 ? 142.386 119.337 160.016 1.00 65.28 488 ASN C C 1
ATOM 9149 O O . ASN C 1 531 ? 143.484 119.744 160.393 1.00 61.36 488 ASN C O 1
ATOM 9154 N N . ALA C 1 532 ? 141.712 118.392 160.665 1.00 70.21 489 ALA C N 1
ATOM 9155 C CA . ALA C 1 532 ? 142.243 117.750 161.856 1.00 61.96 489 ALA C CA 1
ATOM 9156 C C . ALA C 1 532 ? 141.882 116.273 161.830 1.00 70.31 489 ALA C C 1
ATOM 9157 O O . ALA C 1 532 ? 140.882 115.866 161.234 1.00 71.15 489 ALA C O 1
ATOM 9159 N N . GLU C 1 533 ? 142.715 115.473 162.484 1.00 75.69 490 GLU C N 1
ATOM 9160 C CA . GLU C 1 533 ? 142.489 114.041 162.585 1.00 73.42 490 GLU C CA 1
ATOM 9161 C C . GLU C 1 533 ? 141.498 113.740 163.703 1.00 75.42 490 GLU C C 1
ATOM 9162 O O . GLU C 1 533 ? 141.303 114.534 164.625 1.00 80.85 490 GLU C O 1
ATOM 9164 N N . GLU C 1 534 ? 140.864 112.576 163.604 1.00 76.72 491 GLU C N 1
ATOM 9165 C CA . GLU C 1 534 ? 139.891 112.181 164.611 1.00 76.73 491 GLU C CA 1
ATOM 9166 C C . GLU C 1 534 ? 140.579 112.015 165.964 1.00 76.97 491 GLU C C 1
ATOM 9167 O O . GLU C 1 534 ? 141.670 111.437 166.040 1.00 76.58 491 GLU C O 1
ATOM 9169 N N . PRO C 1 535 ? 139.977 112.510 167.054 1.00 69.92 492 PRO C N 1
ATOM 9170 C CA . PRO C 1 535 ? 138.690 113.213 167.129 1.00 67.12 492 PRO C CA 1
ATOM 9171 C C . PRO C 1 535 ? 138.781 114.649 166.627 1.00 64.83 492 PRO C C 1
ATOM 9172 O O . PRO C 1 535 ? 139.766 115.339 166.867 1.00 66.92 492 PRO C O 1
ATOM 9176 N N . LYS C 1 536 ? 137.758 115.124 165.925 1.00 55.07 493 LYS C N 1
ATOM 9177 C CA . LYS C 1 536 ? 137.751 116.474 165.382 1.00 60.36 493 LYS C CA 1
ATOM 9178 C C . LYS C 1 536 ? 137.145 117.491 166.337 1.00 67.98 493 LYS C C 1
ATOM 9179 O O . LYS C 1 536 ? 137.168 118.689 166.040 1.00 71.12 493 LYS C O 1
ATOM 9185 N N . TYR C 1 537 ? 136.610 117.046 167.468 1.00 63.90 494 TYR C N 1
ATOM 9186 C CA . TYR C 1 537 ? 136.089 117.932 168.494 1.00 48.89 494 TYR C CA 1
ATOM 9187 C C . TYR C 1 537 ? 137.086 118.052 169.637 1.00 47.43 494 TYR C C 1
ATOM 9188 O O . TYR C 1 537 ? 137.800 117.102 169.967 1.00 58.32 494 TYR C O 1
ATOM 9197 N N . ARG C 1 538 ? 137.128 119.235 170.241 1.00 58.41 495 ARG C N 1
ATOM 9198 C CA . ARG C 1 538 ? 138.050 119.493 171.339 1.00 67.87 495 ARG C CA 1
ATOM 9199 C C . ARG C 1 538 ? 137.485 120.615 172.192 1.00 66.10 495 ARG C C 1
ATOM 9200 O O . ARG C 1 538 ? 136.998 121.613 171.655 1.00 70.24 495 ARG C O 1
ATOM 9208 N N . CYS C 1 539 ? 137.559 120.457 173.513 1.00 60.54 496 CYS C N 1
ATOM 9209 C CA . CYS C 1 539 ? 137.065 121.494 174.408 1.00 63.79 496 CYS C CA 1
ATOM 9210 C C . CYS C 1 539 ? 138.018 122.678 174.381 1.00 70.50 496 CYS C C 1
ATOM 9211 O O . CYS C 1 539 ? 139.009 122.707 175.118 1.00 73.79 496 CYS C O 1
ATOM 9214 N N . VAL C 1 540 ? 137.728 123.655 173.523 1.00 65.44 497 VAL C N 1
ATOM 9215 C CA . VAL C 1 540 ? 138.626 124.793 173.364 1.00 57.75 497 VAL C CA 1
ATOM 9216 C C . VAL C 1 540 ? 138.589 125.682 174.599 1.00 62.80 497 VAL C C 1
ATOM 9217 O O . VAL C 1 540 ? 139.626 126.183 175.048 1.00 75.47 497 VAL C O 1
ATOM 9221 N N . PHE C 1 541 ? 137.404 125.896 175.165 1.00 55.69 498 PHE C N 1
ATOM 9222 C CA . PHE C 1 541 ? 137.283 126.662 176.396 1.00 59.58 498 PHE C CA 1
ATOM 9223 C C . PHE C 1 541 ? 135.979 126.287 177.082 1.00 68.38 498 PHE C C 1
ATOM 9224 O O . PHE C 1 541 ? 135.092 125.674 176.481 1.00 66.59 498 PHE C O 1
ATOM 9232 N N . SER C 1 542 ? 135.882 126.658 178.354 1.00 84.64 499 SER C N 1
ATOM 9233 C CA . SER C 1 542 ? 134.690 126.433 179.158 1.00 82.93 499 SER C CA 1
ATOM 9234 C C . SER C 1 542 ? 134.063 127.778 179.492 1.00 86.10 499 SER C C 1
ATOM 9235 O O . SER C 1 542 ? 134.742 128.665 180.018 1.00 87.75 499 SER C O 1
ATOM 9238 N N . LEU C 1 543 ? 132.764 127.915 179.204 1.00 85.59 500 LEU C N 1
ATOM 9239 C CA . LEU C 1 543 ? 132.108 129.218 179.290 1.00 84.81 500 LEU C CA 1
ATOM 9240 C C . LEU C 1 543 ? 132.177 129.812 180.691 1.00 86.90 500 LEU C C 1
ATOM 9241 O O . LEU C 1 543 ? 132.140 131.037 180.845 1.00 91.00 500 LEU C O 1
ATOM 9246 N N . ASP C 1 544 ? 132.277 128.974 181.717 1.00 90.54 501 ASP C N 1
ATOM 9247 C CA . ASP C 1 544 ? 132.305 129.447 183.093 1.00 91.26 501 ASP C CA 1
ATOM 9248 C C . ASP C 1 544 ? 133.715 129.682 183.619 1.00 91.87 501 ASP C C 1
ATOM 9249 O O . ASP C 1 544 ? 133.872 129.975 184.808 1.00 91.92 501 ASP C O 1
ATOM 9254 N N . LYS C 1 545 ? 134.739 129.562 182.774 1.00 95.76 502 LYS C N 1
ATOM 9255 C CA . LYS C 1 545 ? 136.122 129.674 183.223 1.00 97.40 502 LYS C CA 1
ATOM 9256 C C . LYS C 1 545 ? 136.870 130.844 182.594 1.00 98.58 502 LYS C C 1
ATOM 9257 O O . LYS C 1 545 ? 138.083 130.966 182.799 1.00 94.54 502 LYS C O 1
ATOM 9263 N N . MET C 1 546 ? 136.192 131.707 181.836 1.00 104.41 503 MET C N 1
ATOM 9264 C CA . MET C 1 546 ? 136.853 132.889 181.299 1.00 104.39 503 MET C CA 1
ATOM 9265 C C . MET C 1 546 ? 136.878 134.056 182.276 1.00 109.75 503 MET C C 1
ATOM 9266 O O . MET C 1 546 ? 137.551 135.055 182.000 1.00 114.72 503 MET C O 1
ATOM 9271 N N . LEU C 1 547 ? 136.173 133.960 183.397 1.00 116.41 504 LEU C N 1
ATOM 9272 C CA . LEU C 1 547 ? 136.141 135.045 184.370 1.00 116.07 504 LEU C CA 1
ATOM 9273 C C . LEU C 1 547 ? 137.410 135.061 185.216 1.00 117.73 504 LEU C C 1
ATOM 9274 O O . LEU C 1 547 ? 138.505 135.304 184.708 1.00 117.95 504 LEU C O 1
#

Secondary structure (DSSP, 8-state):
-HHHHHHHH--HHHHHHHHHHTT---STTHHHHHHHHHS-SSHHHHHHHHHHHHHHTSSHHHHHHHHT--HHHHHHHHH---EEEEEE---EEEEEE-EE--SS---EE--SS--EE-HHHHHHHTSEEEEB-SS--SSSTBHHHHHHHHT---TT-EE-BEE-TTS-EE--S-HHHHH--EE-----HHHHHHHHH-SEEEEEEEEEEE-HHHHHHHHHHHHHHHHHH-TT--HHHHHHHH---TTTTEEEEESSPPS-HHHHHHHIIIIIHHHHHHHHHHS-SSEEEEEEE-S-SHHHHHHHHHH-TTS-EEEEEEETTTTEEEEEEE-STTS-GGGGG-----GGG-SSEEEEEE-S-TTS-EEEEEEE-SSS--HHHHHHHIIIII----EEEEEESSSTT---TTS--HHHHHHHHHHHHHHHHH---SEEEEEEE--HHHHHHHHHHHTTSS-EEEEEE-SSSPSP-EEEEEEGGGS--/-HHHHHHHHT---HHHHHHHHHHHHH--HHHHHHHHHS-SSHHHHHHHHHHHT--HHHHHHHHT--SHHHHTTTTSPPEEEEEE--EEEEEEEE---SS---EE--SS--EE-HHHHHHHTS-EEEEESS---SSTBHHHHHHHHH--S----TT-EE-BEEETTTEEE---EE----BHHHHHHHHH-SEEEEEEEE--B-HHHHHHHHHHHHHHHHHH-TT--HHHHHHHH---HHHHEE--BSPPPS-HHHHHHHIIIIIHHHHHHHHHHS-SSEEEEEEE-S-HHHHHHHHHHH-SSS-EEEEE--SSS---EEEEE--SSS-SGGGG-----STT-SSEEEEEE-S-TT--EEEEEEE-SSS--HHHHHHHHHHTS----EEEEEE-----SSS--HHHHHHHHHHHHHHHHHS--SEEEEEEE--HHHHHHHHHHHTTTS-EEEEEE-TT---EEEEEESGGGGT-/------HHHHHHHHT-SEEEEEEEEEES-HHHHHHHHHHHHHHHHHH-TT--HHHHHHHT---TTTTEEEESSSPPS-HHHHHHHIIIIIHHHHHHHHHHS-SSEEEEEEE-S-HHHHHHHHHHH-SSS-EEEEEEETTTTEEEEEE------STT-SSEEEEEEES-TTS-EEEEEEE-SSS--HHHHHHHIIIII---EEEEEEESS-TT---TTS--HHHHHHHHHHHHHHHHHS--SEEEEEEE--HHHHHHHHHHTSSSS-EEEEEE-TTSPSP-EEEEEETTS--

Sequence (1248 aa):
FNETADKYLKEAELIILQYIQQDRVSEDDEEWVYNLLEKANNPYIKLNALLWLSAKRKYLTQLSKLWGISENELKSLSQQQPKIGLFPAVFLAKVFVYKLKSEEPIALAILGDKIENFSYLAQLGKQNCLIGFNKNIQGNSWQLAVLATLLVKISKIAYSGIVLPSGEIITAEEIEYKKRNLVHRIKKIEQLDAWLNTETIPLPVIQYQGEENELKRWQKAMEQKVQEKFSWFSYELLEDFYGITNSDLAIFGNGILPFEANAWQKLLQEQVKDKFKLLEDKVMPKKVLWFYAGQISTLQLGIGALFGFKRAVSILQMEFSNTTYHEVFILYGKENARQLKNVSVKKEDYQYIQSELLINEPHKNELGFIIYLGSHNPIGEAKAYCQKQLQINNFLIIQARENQGVMETSQNWLPYLQEINSALNTARQEYHWERIHLFQTAPTALCMALGIAVGHFLPVDVYHYQFNAEEPKYRCVFSLDKMLNFNETADKYLKSGSAEAELIILQYIQQDDEEWVYNLLEKANNPYIKLNALLWLSAYLTQLSKLWGISENELKSLSQQQPKIGLFPAFLAKVFVYKLKSEEPIALAILGDKIENFSYLAQLGKQNCLIGFNKNIQGNSWQLAVLATLLVKDEKIISKIAYSGIVLPSGEIITANLVHRIKKIEQLDAWLNTETIPLPVIQYQGEENELKRWQKAMEQKVQEKFSWFSYELLEDFYGITNSDLAIFGNGILPFEANAWQKLLQEQVKDKFKLLEDKVMPKKVLWFYAGQISTLQLGIGALFGFKRAVSILQMEFSNTTYHEVFILYGKENARQLKNVSVKKEDYQYIQSELLINEPHKNELGFIIYLGSHNPIGEAKAYCQKQLQINNFLIIQAREVMETSQNWLPYLQEINSALNTARQEYHWERIHLFQTAPTALCMALGIAVGHFLPVDVYHYQFNAPKYRCVFSLDKMLNLVHRIKKIEQLDAWLNTETIPLPVIQYQGEENELKRWQKAMEQKVQEKFSWFSYELLEDFYGITNSDLAIFGNGILPFEANAWQKLLQEQVKDKFKLLEDKVMPKKVLWFYAGQISTLQLGIGALFGFKRAVSILQMEFSNTTYHEVFILVSVKKEDYQYIQSELLINEPHKNELGFIIYLGSHNPIGEAKAYCQKQLQINNFLIIQARENQGVMETSQNWLPYLQEINSALNTARQEYHWERIHLFQTAPTALCMALGIAVGHFLPVDVYHYQFNAEEPKYRCVFSLDKML

Solvent-accessible surface area: 49967 Å² total; per-residue (Å²): 73,67,83,20,28,56,65,74,111,117,128,33,35,65,55,33,88,64,30,39,85,83,79,83,68,72,81,99,38,27,66,60,43,46,58,29,17,89,49,11,66,27,2,11,24,2,14,28,15,18,34,35,33,10,74,70,60,33,68,28,80,71,34,14,86,82,88,52,26,51,66,78,10,25,98,52,3,28,140,25,92,47,81,68,5,32,0,8,29,144,108,98,17,19,0,50,9,15,52,28,93,10,115,60,55,8,0,12,0,2,40,13,107,66,52,42,68,31,45,47,0,5,108,31,2,126,77,21,3,32,0,0,5,50,46,69,42,106,55,56,19,1,0,0,0,0,0,5,12,11,2,62,169,98,81,116,13,2,12,12,0,29,3,14,80,87,0,59,10,66,81,40,95,66,45,87,74,25,56,123,88,30,0,49,93,7,88,79,43,56,11,0,47,26,3,34,46,24,114,24,0,0,0,0,0,1,0,6,17,12,62,86,79,22,5,133,52,38,3,81,15,0,14,57,21,0,57,115,106,33,92,27,0,12,13,84,1,0,51,4,2,16,19,0,46,54,83,48,0,3,0,33,13,122,34,87,14,81,30,35,24,118,19,1,76,132,14,7,93,130,53,0,94,70,23,3,34,110,5,22,48,94,1,71,105,42,51,16,6,1,2,1,6,15,63,28,30,5,0,0,0,0,0,0,5,32,2,12,47,74,29,10,0,0,0,3,33,29,5,20,5,65,36,46,14,58,20,0,0,59,0,36,31,109,47,53,6,55,56,3,7,17,12,36,30,145,123,92,52,6,115,90,0,84,8,72,61,62,40,103,48,88,144,78,65,46,2,0,2,0,1,6,1,12,6,18,5,3,16,7,10,0,52,30,28,0,92,77,88,46,108,4,50,1,2,4,7,0,34,8,95,123,76,16,2,13,9,67,12,84,106,66,6,21,43,16,0,21,8,1,0,1,9,3,4,88,4,24,54,86,84,52,9,35,40,0,5,3,0,17,33,11,24,22,3,2,2,0,0,5,0,1,0,4,3,33,60,1,2,3,16,0,14,17,53,8,29,54,26,85,73,61,19,15,92,39,0,4,13,0,4,118,20,86,100,117,66,84,58,36,60,62,23,83,95,58,85,59,81,83,35,26,62,64,47,60,59,65,44,83,90,125,103,70,85,35,55,48,58,42,33,92,71,16,92,47,0,10,28,1,10,21,9,14,46,52,32,13,110,87,42,111,59,33,12,87,83,72,64,45,52,51,72,15,32,114,48,7,42,35,17,51,50,69,76,5,18,0,37,85,119,66,12,87,0,26,4,16,44,31,78,56,112,71,64,23,0,19,0,6,27,26,105,65,44,40,60,38,45,58,0,3,104,18,4,150,78,19,1,27,0,0,1,57,46,82,34,89,60,32,16,1,0,0,0,0,0,2,9,14,29,43,87,70,84,72,102,37,88,87,26,18,9,5,0,53,1,58,85,93,4,61,3,85,68,98,91,62,0,66,72,2,107,100,38,60,28,0,32,25,4,24,70,25,94,48,0,0,0,1,0,5,1,15,16,20,58,106,108,58,10,52,97,11,6,115,5,0,16,110,43,0,56,119,101,24,93,31,2,25,27,97,4,0,62,4,3,35,20,1,53,61,89,49,0,4,0,35,22,130,41,103,30,76,17,48,33,110,10,1,45,98,6,0,83,110,50,0,84,26,21,1,70,99,4,22,40,77,2,61,71,38,52,14,10,2,4,1,0,3,56,46,29,5,0,0,2,0,0,0,8,31,0,11,48,76,25,5,1,0,0,2,26,61,38,83,114,66,63,45,6,84,42,2,0,65,3,33,29,92,57,51,3,55,65,4,7,18,12,16,24,121,80,105,87,15,75,84,0,76,47,40,64,77,43,103,12,89,154,96,48,37,0,0,3,0,2,55,6,22,112,59,80,7,54,47,47,0,67,57,43,0,94,66,103,50,132,3,62,1,2,1,10,0,49,44,130,146,139,22,62,39,103,50,64,6,22,39,27,0,21,8,1,0,0,7,1,2,72,2,22,71,66,92,53,10,31,43,0,4,5,0,12,24,13,23,13,0,2,2,0,0,6,1,2,0,8,4,48,60,1,2,3,13,0,12,20,78,51,77,107,58,130,87,13,74,49,2,6,10,2,5,103,4,48,77,26,83,99,76,63,98,132,135,75,48,40,85,28,10,118,116,44,76,48,2,0,0,0,1,1,0,7,16,14,68,51,89,40,14,128,38,46,4,42,13,0,35,73,30,0,63,126,65,35,82,20,0,21,19,63,5,0,50,43,54,62,31,2,60,56,69,56,0,4,0,46,15,130,36,64,19,79,28,44,28,117,20,1,80,140,13,2,85,71,61,0,75,69,25,2,54,114,11,44,105,105,4,73,139,24,67,18,42,3,6,2,6,14,62,26,30,5,0,0,0,0,0,0,5,24,1,23,170,97,58,56,2,4,0,1,34,35,6,29,3,59,39,34,12,54,27,0,0,111,67,81,114,42,69,146,106,58,13,112,82,0,96,17,82,63,56,37,93,49,106,102,62,60,48,0,0,3,0,0,5,1,10,5,23,5,4,10,6,11,0,50,32,31,0,92,95,66,53,85,3,64,4,2,2,6,0,37,7,97,117,61,13,3,3,10,62,13,95,91,71,5,56,41,14,10,70,5,0,17,4,4,2,51,82,1,82,149,80,84,139,14,47,44,0,10,3,0,17,33,10,22,24,1,0,0,0,0,1,0,22,52,7,13,59,163,9,33,2,14,0,8,18,51,10,26,49,27,87,72,79,15,17,92,44,0,6,7,0,46,148,11,105

Foldseek 3Di:
DLVLLVVQLVVSVVVVLVCLVVPVDDPVCLVVLCVCLFRALWQQSVVSSLLSCLCVVPPVVVVCVVQVADNVFSVQQNVFDWDWAWAFALHIWIKTKGFGDRPQQFQWASASNGIDGPSLLCVLLVTHIHITTGGHGPDPQVSVRSSLSSLACDVPAHETFDADSVAFTHGDPPPVVRVCLYHYPGTHSVLSNCLRPPFADEQEAEEDEADVVVLVVVVVQSQVQVCVVVVSDDQSRCCSVQVCHSVLRYLYHHHDQDPDLVSLLCSCVPRLQCSVVVVCVSVPPHAYEYEYDYDAQLSQLQSLLSVALPHQYQYWDADVVVRHIFSQAGDDDPPDSVLLQQLPADQVNADWKHKDKDDPDQVAQEEEEEAFQAADDCPVLSCCCCVVPVNHDIYIYMATDPDRRDDPSHHHCSSVSNPVNNSVVVVVPPGHHPAYEYHYDHGNSSSNSNSRNVHLPHFYFYWGADPPDDPPRTDRSDTRNPSVD/DVVLLVVVVVDLDVVSLVVLLVCLVVHPLVSLVVCLFQLQWLSSNVSSQLSCLVVQVVCCVVLVADRVQSVCQNVFDWAWFWADLVTKIKTKTAGDDDQQFQFERANVHTDGPSLLSVLLVGRIYITIGGHHDDQQCSLRSSLSSLADDDDHLHVAHETFHADSVAFTHAPCYARPGTGSVLSNCVRHPQADEQEAEEDEEDVVVLVVLVVQSQVVVCVPVVSDDQSRVCNRQVCHSVLRYLYYHDDQDQDLVSLVCSCVVRLQCSVVVVCVSVPRGAYAYEYEYDAQLSLLLSLLSVALPHFYFYWFADPVDSHTFGQAGCDDDNNSCLLQQLPDDQVPQDWKHKDWDDDDQVAQAEEEEEEEADDHCPVVSVCCCVPVVVDDTYIYMYTDPNDDSNHHCSSVSNNSNNSVVVVCVPGHHQAYEYHYDHTRSSSNSNSRNVHLPHWYFYWDADPPDVRIDRNGTRVCSVPD/DPPDDDVVLVVCVVDDFADEQEAEEDEEDVVVLVVVVVLVQVQVCVVPVSDDQVVVCPPQNQHSVLRYLYYYHDQDPDLVSLLCSCVVRQQCSQVVVCVSVPVHAYEYEYDYDFQLSLLSNLLSVALVHQYQYWAADPVVRHIFRQARHEDDDQVRQDWKNKDWDDPDLPAQEEEEEEFAADDDCCVLSCVCCVVPVVDDTYIYIATDPDRRDDPRHYHCVSVLHHVVHSVVVCCVVGPHPAYEYDYDHGNSSSNNNSNVPAQVDFYFGWGADPPDDPPRIDRSDTRNPSD

Nearest PDB structures (foldseek):
  9eyi-assembly1_B  TM=1.002E+00  e=1.317E-98  Candidatus Cloacimonas acidaminovorans
  9eyk-assembly1_A  TM=9.663E-01  e=1.313E-62  Candidatus Cloacimonas acidaminovorans
  9eyi-assembly1_C  TM=9.677E-01  e=7.028E-47  Candidatus Cloacimonas acidaminovorans
  9eyj-assembly1_B  TM=9.894E-01  e=1.341E-45  Candidatus Cloacimonas acidaminovorans
  9eyk-assembly1_C  TM=9.490E-01  e=5.924E-34  Candidatus Cloacimonas acidaminovorans

Organism: Cloacimonas acidaminovorans (strain Evry) (NCBI:txid459349)

InterPro domains:
  IPR040836 SMODS-associated and fused to various effectors [NF033611] (280-501)
  IPR040836 SMODS-associated and fused to various effectors [PF18145] (321-499)